Protein AF-A0A838V5D8-F1 (afdb_monomer)

Radius of gyration: 26.7 Å; Cα contacts (8 Å, |Δi|>4): 2097; chains: 1; bounding box: 78×56×70 Å

Solvent-accessible surface area (backbone atoms only — not comparable to full-atom values): 43397 Å² total; per-residue (Å²): 104,62,25,76,79,64,63,52,44,60,75,42,46,55,47,46,24,29,45,44,46,28,20,48,32,45,58,44,26,54,67,50,48,51,42,34,70,36,99,78,50,46,72,57,82,28,37,52,69,29,30,62,24,57,67,46,37,79,67,42,47,90,73,57,48,75,89,52,44,65,69,38,26,43,83,53,56,41,60,49,53,92,91,35,63,65,46,75,48,63,95,44,81,18,17,24,40,36,22,31,62,84,45,46,44,43,32,24,25,14,67,37,47,51,31,25,17,18,38,34,20,24,50,48,35,63,24,33,42,69,54,26,49,45,42,29,26,42,30,58,39,40,32,16,51,72,52,7,43,45,13,45,66,46,22,29,53,36,34,49,73,53,66,64,50,71,68,54,43,52,48,36,68,62,44,40,25,72,76,50,41,69,63,24,46,50,50,51,53,40,42,47,26,14,32,52,14,29,38,49,39,53,54,49,24,73,77,33,68,86,65,27,51,27,62,44,67,51,56,72,50,83,88,74,80,68,51,63,50,43,36,41,24,30,34,44,43,53,42,61,62,56,23,50,21,35,49,31,12,61,60,40,42,55,31,39,47,31,26,21,74,66,56,38,66,72,53,7,48,45,43,39,57,44,62,42,23,40,64,40,80,54,29,60,49,41,38,88,65,71,30,80,36,83,78,63,55,64,79,29,72,45,50,55,39,62,69,40,87,94,43,71,42,76,58,72,24,62,39,83,70,42,61,73,85,44,89,65,93,53,68,20,24,24,57,35,53,48,51,49,47,61,72,65,50,65,66,51,10,33,36,39,38,34,14,19,90,32,23,66,86,57,26,16,36,38,39,36,11,37,16,81,68,56,29,30,49,34,60,57,40,58,43,32,42,34,31,61,74,34,38,28,35,29,31,18,45,60,63,61,42,72,46,56,71,31,36,32,38,40,44,38,38,41,27,45,22,44,44,50,40,52,34,25,44,30,32,34,29,41,45,33,104,53,96,56,21,26,33,43,73,91,36,77,41,73,45,48,78,44,74,50,76,47,51,26,55,53,41,80,50,17,74,30,57,58,30,35,36,31,38,44,40,41,37,52,80,69,30,35,48,45,31,34,31,26,40,89,85,40,50,27,35,33,21,45,25,48,51,53,53,80,43,51,63,50,32,52,56,12,38,51,35,62,25,12,64,89,61,46,76,48,70,68,40,47,49,54,20,43,64,42,21,47,43,22,29,37,34,43,38,39,30,32,69,44,32,31,37,36,47,27,39,44,30,60,36,67,36,93,55,42,29,83,38,33,20,26,35,43,42,59,86,46,47,41,38,75,56,35,70,89,76,46,46,53,40,50,61,60,69,92,60,38,52,63,49,68,59,52,70,55,42,50,46,41,54,50,46,55,21,44,54,38,32,45,12,47,55,41,44,54,47,28,65,52,58,67,42,50,56,32,47,52,41,53,48,65,39,39,49,85,89,40,46,29,47,67,53,58,50,53,38,24,50,54,58,49,18,29,36,38,58,54,41,56,66,40,40,66,58,55,48,59,59,52,58,80,56,89,48,68,69,54,40,51,54,52,51,45,46,51,49,37,32,75,70,49,17,58,50,49,50,83,86,69,81,78,51,30,84,48,45,76,41,52,56,43,48,59,45,18,50,63,42,40,54,44,64,30,41,32,78,74,42,32,69,68,24,39,53,41,45,40,73,57,41,48,68,54,51,71,70,77,59,60,50,42,64,64,72,75,72,58,39,45,60,28,57,54,48,43,43,52,19,60,58,74,53,71,70,46,74,84,59,59,78,64,50,42,39,49,68,47,37,65,69,44,22,27,52,44,52,53,50,25,46,58,54,15,78,70,61,48,50,54,71,52,38,34,70,57,94,59,84,30,44,90,48,34,44,67,45,54,39,44,18,38,38,51,48,54,60,47,96,56,82,74,76,67,44,75,36,62,60,53,38,40,38,34,34,42,39,53,26,79,39,75,72,88,130

Nearest PDB structures (foldseek):
  5c9i-assembly1_D  TM=6.468E-01  e=3.600E-20  Acidovorax sp. MR-S7
  5c9i-assembly2_B  TM=6.219E-01  e=1.760E-20  Acidovorax sp. MR-S7
  5c9i-assembly1_C  TM=6.396E-01  e=1.359E-19  Acidovorax sp. MR-S7
  4hsr-assembly1_B  TM=7.516E-01  e=2.369E-17  Pseudomonas
  4hst-assembly1_B  TM=7.440E-01  e=1.656E-17  Pseudomonas

Sequence (871 aa):
MAAAPQPYGTNDAGGFRNVLPPGENGLDTFQQLLEFKSPLKAVPPHFADQQPLYENLVYGAPTLTEAQIPDYFKDATFGVPAGQVESAIEPRPGVTIERDSAYGVPHIYGTTRSDTMFGAGYAGAADRLFLMDVLRHTGRAELASFLGGSNAGTDAGQWGFSPYTEADLEKQLTQTPQIYGHSGQQAVEDLQSYVDGINAYITAANADKALKPAEYTLLGKPMEPWKPTDVIAIASLVGGIFGRGGGNELNSALTMQAFVDRMGTKAGRKAWLGFRSKNDPEAPTTVSRAFPYETRSAFAKRGLALPDPNTVKETTTATASTGPAASGEGIGSVGARLKASLEAAGHASNWELISAEHSADGHPIGVLGPQVGYYVPQILMEEDLHGPGIDARGAAFAGVNLYVLLGHGRDYAWSATTATSDNVDTFAEVLCQDSFHYQYKGRCLPMEKLEKTESWAPNTIDPTPAGSQTLVAYRTVHGIVFARGKVKGKKVAFVHARSTYFHEADSVIGFAQLNEPEFLKNASQFKQAVSHINFLFNWGYIDSKHIAYAMSGAMPQRAKGTSPDFPILGTGQYDWKGFNPQTQLADYLPFSRHPQAVDPPYLVSWNNKQAPEWAAADDQYSYGPLQRQQMIADKVRAATKGKKKATIVQLIQAMEEPATQDLRGYRLLPIILDAIGKPSSPKLRGAVALLKTWQRHGAHRRDLNRDGVDEETPAIELMDAWWPKLVNAEFRPALGAKAFEKLAGMLAIGNHTGGSPEAPDFFNGWWGYVSKDLRDIYGPKPEGAYSHKYCGGGSKEKCKKVLERSLAAALKVTPQQLYGGGNGKCAADPQPACYDQNRPQVTSGIELGAFPFQNRPTFQQVVTLTQRLGR

Secondary structure (DSSP, 8-state):
-PPPPPPTTTT--S-EEEE-SS-S----BHHHHHHHHSTT-PPPTTSSSSHHHHHHHHHHGGG--GGGGGGTSEE--SS--TT-EEEEE-SSTTEEEEEETTT--EEEEESSHHHHHHHHHHHHHHHHHHHHHHHHHHHHT-HHHHH-GGGHHHHHHHHHH----HHHHHHHHHHHHHHHTHHHHHHHHHHHHHHHHHHHHHHHHHH-GGGSBHHHHHHT---PPP-HHHHHHHHHHHHHHHS--B--HHHHHHHHHHHHHHH-HHHHHHHHHHHH-TT-TTS--S-SS---BS-S-TT--SSB-PPPTT--EEPPSEEEEES------SGGGHHHHHHHHHHHS----EEEEE-GGGBSSSS-EEEEE-----EES-SEEEEEEEETTEEEEEEEETT-TTS-SEEEESSEEEEEEE-----EEEEEEEB-SSSSEEEETTEEEEPEEEEEEEEE---SS--PPSEEEEEEEEE-SS-EEEEEEEETTEEEEEEEEETTTT-SSTTHHHHHHHH-TTT--SHHHHHHHHHT--S-EEEEEEESS-EEEEE----B-PPTT--SSS-EE-SSSSSPTT-BTTTTB--BPPGGGS-EEES-SEEEESS---STTBPPPTT----SS--THHHHHHHHHHHTSTT--B-HHHHHHHHHHHHTB-HIIIIIHHHHHHHH-S-SSHHHHHHHHHHHHHHHTT-B---SS-SSS-TTHHHHHHHHHHHHHHHHHHHHHHHHHHHHHHHHHHS----GGGS-TTS---SS-THHHHHHHHHHHHSSPPTT--SS--GGGG-HHHHHHHHHHHHHHHTT--HHHHHTTSSSTTSSS-SHHHHSEE--EE-SS-----EE---S-SSEEEE--------

Foldseek 3Di:
DEFDFDAWQVLALFFWWWAFPQAFAQFDFQVNLVV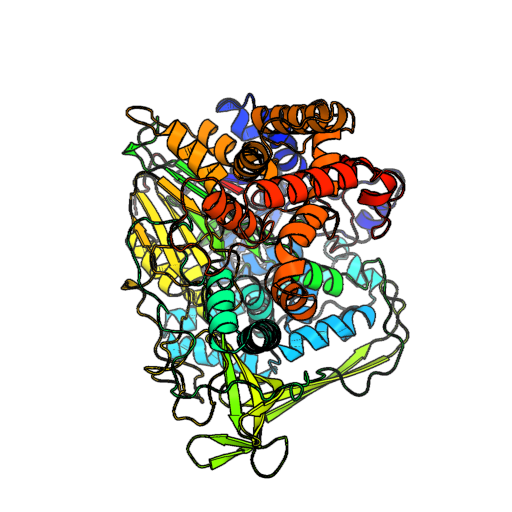CVDPNNDHDPRQGLRVQLDQCCLLQLVPDDPVCNCSNTPTFTAGEHVPQFPDWDPLDHQWIWTAGNRGGATHIGGAALLRLLLRLLLSLCQRQVLVLVLLLCLLQLFLCQQQHLLCNVSSLVNCLAFVDDPVLLVVLLVVQCVVPPPLSVVLSSSLQSSLNSNQSLLVVCVVDSVSDGHVCVQQVDRRDRDDSSSLLSSLCLLLVLQFAAFPCQLLLLVLLVLLCVQPNDPQSNQQSVLLLPFFAPLFDALDADFQADQLDDQVLPAQFFRFDPPFKDWDRFWDDKDFDNDDDDFLSCQSVLVSCCSNVFLWFFKKKKFALQFAPVSWIWIKGFTARAFARNDQKHWHATHYVQFGWTFIDGRSNVSFHPFGAGSFKGKHKHRQNAHQKAKAWFFADPDPQWGAAPNDTHGWDKRKDKHWGDATSGRNGHTMIIMGIWTADLQATFGMWGDGPNTTTTIGIRGLCRSPSSQLSSLRSQRRGCVQCADQVSNLVSLQSHAGWIWMWMGGGHKIKIFTYHFHFAWDPRHRQQHYGHNNNPTDGAQQDSVSSHHDGDPRVSTQMDMDDSMGMDGNTHHYRNRTRHNLDSFSFNFALSVQLVVQSCVQRPDSHHHYLSSNSSSQFLSQFADSCLQPQLVLLLVLLDQDPDPVLNVLSVLSVVCNVVRRGQWDNVPPLAGPSFVNVLLCLLQQVLLVCLQACVSSPDSSVVSSCVSFPQQRQLPDDLQHRDNSTHCSSVSRQLSCCQRDDHGRSGRPFRRQLRSHSVSNSVSSSVSSVSSVPADLCNRQLPDDRQCVVPSTSSSSQWNAHSYNGSRGDDTGGRTSHHSMMMIGDRNDDDDD

pLDDT: mean 93.34, std 8.61, range [46.94, 98.94]

Mean predicted aligned error: 4.98 Å

Structure (mmCIF, N/CA/C/O backbone):
data_AF-A0A838V5D8-F1
#
_entry.id   AF-A0A838V5D8-F1
#
loop_
_atom_site.group_PDB
_atom_site.id
_atom_site.type_symbol
_atom_site.label_atom_id
_atom_site.label_alt_id
_atom_site.label_comp_id
_atom_site.label_asym_id
_atom_site.label_entity_id
_atom_site.label_seq_id
_atom_site.pdbx_PDB_ins_code
_atom_site.Cartn_x
_atom_site.Cartn_y
_atom_site.Cartn_z
_atom_site.occupancy
_atom_site.B_iso_or_equiv
_atom_site.auth_seq_id
_atom_site.auth_comp_id
_atom_site.auth_asym_id
_atom_site.auth_atom_id
_atom_site.pdbx_PDB_model_num
ATOM 1 N N . MET A 1 1 ? -41.729 -10.480 -6.439 1.00 68.81 1 MET A N 1
ATOM 2 C CA . MET A 1 1 ? -41.859 -10.018 -5.040 1.00 68.81 1 MET A CA 1
ATOM 3 C C . MET A 1 1 ? -40.484 -9.546 -4.609 1.00 68.81 1 MET A C 1
ATOM 5 O O . MET A 1 1 ? -39.523 -10.158 -5.058 1.00 68.81 1 MET A O 1
ATOM 9 N N . ALA A 1 2 ? -40.381 -8.447 -3.866 1.00 72.94 2 ALA A N 1
ATOM 10 C CA . ALA A 1 2 ? -39.102 -7.952 -3.357 1.00 72.94 2 ALA A CA 1
ATOM 11 C C . ALA A 1 2 ? -38.494 -8.911 -2.324 1.00 72.94 2 ALA A C 1
ATOM 13 O O . ALA A 1 2 ? -39.211 -9.749 -1.765 1.00 72.94 2 ALA A O 1
ATOM 14 N N . ALA A 1 3 ? -37.185 -8.806 -2.090 1.00 85.56 3 ALA A N 1
ATOM 15 C CA . ALA A 1 3 ? -36.558 -9.510 -0.977 1.00 85.56 3 ALA A CA 1
ATOM 16 C C . ALA A 1 3 ? -37.038 -8.879 0.332 1.00 85.56 3 ALA A C 1
ATOM 18 O O . ALA A 1 3 ? -37.027 -7.660 0.469 1.00 85.56 3 ALA A O 1
ATOM 19 N N . ALA A 1 4 ? -37.474 -9.687 1.295 1.00 91.25 4 ALA A N 1
ATOM 20 C CA . ALA A 1 4 ? -37.821 -9.153 2.605 1.00 91.25 4 ALA A CA 1
ATOM 21 C C . ALA A 1 4 ? -36.527 -8.795 3.360 1.00 91.25 4 ALA A C 1
ATOM 23 O O . ALA A 1 4 ? -35.690 -9.692 3.520 1.00 91.25 4 ALA A O 1
ATOM 24 N N . PRO A 1 5 ? -36.359 -7.543 3.831 1.00 94.56 5 PRO A N 1
ATOM 25 C CA . PRO A 1 5 ? -35.278 -7.199 4.744 1.00 94.56 5 PRO A CA 1
ATOM 26 C C . PRO A 1 5 ? -35.295 -8.118 5.961 1.00 94.56 5 PRO A C 1
ATOM 28 O O . PRO A 1 5 ? -36.360 -8.442 6.503 1.00 94.56 5 PRO A O 1
ATOM 31 N N . GLN A 1 6 ? -34.119 -8.576 6.373 1.00 94.00 6 GLN A N 1
ATOM 32 C CA . GLN A 1 6 ? -33.997 -9.383 7.580 1.00 94.00 6 GLN A CA 1
ATOM 33 C C . GLN A 1 6 ? -34.018 -8.466 8.812 1.00 94.00 6 GLN A C 1
ATOM 35 O O . GLN A 1 6 ? -33.529 -7.338 8.741 1.00 94.00 6 GLN A O 1
ATOM 40 N N . PRO A 1 7 ? -34.562 -8.912 9.960 1.00 96.19 7 PRO A N 1
ATOM 41 C CA . PRO A 1 7 ? -34.435 -8.159 11.202 1.00 96.19 7 PRO A CA 1
ATOM 42 C C . PRO A 1 7 ? -32.967 -7.857 11.526 1.00 96.19 7 PRO A C 1
ATOM 44 O O . PRO A 1 7 ? -32.104 -8.713 11.327 1.00 96.19 7 PRO A O 1
ATOM 47 N N . TYR A 1 8 ? -32.697 -6.676 12.078 1.00 97.44 8 TYR A N 1
ATOM 48 C CA . TYR A 1 8 ? -31.366 -6.296 12.552 1.00 97.44 8 TYR A CA 1
ATOM 49 C C . TYR A 1 8 ? -30.722 -7.379 13.435 1.00 97.44 8 TYR A C 1
ATOM 51 O O . TYR A 1 8 ? -31.364 -7.914 14.346 1.00 97.44 8 TYR A O 1
ATOM 59 N N . GLY A 1 9 ? -29.459 -7.698 13.153 1.00 96.56 9 GLY A N 1
ATOM 60 C CA . GLY A 1 9 ? -28.686 -8.741 13.827 1.00 96.56 9 GLY A CA 1
ATOM 61 C C . GLY A 1 9 ? -29.034 -10.173 13.413 1.00 96.56 9 GLY A C 1
ATOM 62 O O . GLY A 1 9 ? -28.557 -11.124 14.037 1.00 96.56 9 GLY A O 1
ATOM 63 N N . THR A 1 10 ? -29.861 -10.375 12.381 1.00 96.06 10 THR A N 1
ATOM 64 C CA . THR A 1 10 ? -30.085 -11.723 11.836 1.00 96.06 10 THR A CA 1
ATOM 65 C C . THR A 1 10 ? -28.770 -12.275 11.297 1.00 96.06 10 THR A C 1
ATOM 67 O O . THR A 1 10 ? -28.077 -11.604 10.544 1.00 96.06 10 THR A O 1
ATOM 70 N N . ASN A 1 11 ? -28.437 -13.509 11.686 1.00 94.50 11 ASN A N 1
ATOM 71 C CA . ASN A 1 11 ? -27.187 -14.181 11.326 1.00 94.50 11 ASN A CA 1
ATOM 72 C C . ASN A 1 11 ? -25.899 -13.448 11.753 1.00 94.50 11 ASN A C 1
ATOM 74 O O . ASN A 1 11 ? -24.844 -13.746 11.206 1.00 94.50 11 ASN A O 1
ATOM 78 N N . ASP A 1 12 ? -25.950 -12.569 12.756 1.00 96.50 12 ASP A N 1
ATOM 79 C CA . ASP A 1 12 ? -24.786 -11.816 13.237 1.00 96.50 12 ASP A CA 1
ATOM 80 C C . ASP A 1 12 ? -24.418 -12.210 14.681 1.00 96.50 12 ASP A C 1
ATOM 82 O O . ASP A 1 12 ? -25.270 -12.295 15.571 1.00 96.50 12 ASP A O 1
ATOM 86 N N . ALA A 1 13 ? -23.141 -12.507 14.927 1.00 96.62 13 ALA A N 1
ATOM 87 C CA . ALA A 1 13 ? -22.628 -12.873 16.247 1.00 96.62 13 ALA A CA 1
ATOM 88 C C . ALA A 1 13 ? -22.452 -11.670 17.195 1.00 96.62 13 ALA A C 1
ATOM 90 O O . ALA A 1 13 ? -22.249 -11.870 18.397 1.00 96.62 13 ALA A O 1
ATOM 91 N N . GLY A 1 14 ? -22.541 -10.444 16.687 1.00 95.69 14 GLY A N 1
ATOM 92 C CA . GLY A 1 14 ? -22.271 -9.195 17.382 1.00 95.69 14 GLY A CA 1
ATOM 93 C C . GLY A 1 14 ? -20.788 -8.998 17.706 1.00 95.69 14 GLY A C 1
ATOM 94 O O . GLY A 1 14 ? -19.965 -9.904 17.599 1.00 95.69 14 GLY A O 1
ATOM 95 N N . GLY A 1 15 ? -20.438 -7.796 18.166 1.00 96.38 15 GLY A N 1
ATOM 96 C CA . GLY A 1 15 ? -19.055 -7.466 18.537 1.00 96.38 15 GLY A CA 1
ATOM 97 C C . GLY A 1 15 ? -18.197 -6.974 17.371 1.00 96.38 15 GLY A C 1
ATOM 98 O O . GLY A 1 15 ? -16.970 -7.009 17.472 1.00 96.38 15 GLY A O 1
ATOM 99 N N . PHE A 1 16 ? -18.831 -6.501 16.295 1.00 98.25 16 PHE A N 1
ATOM 100 C CA . PHE A 1 16 ? -18.187 -5.823 15.175 1.00 98.25 16 PHE A CA 1
ATOM 101 C C . PHE A 1 16 ? -18.470 -4.323 15.232 1.00 98.25 16 PHE A C 1
ATOM 103 O O . PHE A 1 16 ? -19.616 -3.887 15.351 1.00 98.25 16 PHE A O 1
ATOM 110 N N . ARG A 1 17 ? -17.415 -3.517 15.139 1.00 98.62 17 ARG A N 1
ATOM 111 C CA . ARG A 1 17 ? -17.513 -2.068 14.950 1.00 98.62 17 ARG A CA 1
ATOM 112 C C . ARG A 1 17 ? -16.518 -1.623 13.902 1.00 98.62 17 ARG A C 1
ATOM 114 O O . ARG A 1 17 ? -15.451 -2.227 13.790 1.00 98.62 17 ARG A O 1
ATOM 121 N N . ASN A 1 18 ? -16.828 -0.562 13.169 1.00 98.25 18 ASN A N 1
ATOM 122 C CA . ASN A 1 18 ? -15.918 -0.040 12.160 1.00 98.25 18 ASN A CA 1
ATOM 123 C C . ASN A 1 18 ? -15.972 1.489 12.022 1.00 98.25 18 ASN A C 1
ATOM 125 O O . ASN A 1 18 ? -16.745 2.164 12.698 1.00 98.25 18 ASN A O 1
ATOM 129 N N . VAL A 1 19 ? -15.094 2.031 11.182 1.00 97.94 19 VAL A N 1
ATOM 130 C CA . VAL A 1 19 ? -15.120 3.423 10.720 1.00 97.94 19 VAL A CA 1
ATOM 131 C C . VAL A 1 19 ? -14.456 3.517 9.340 1.00 97.94 19 VAL A C 1
ATOM 133 O O . VAL A 1 19 ? -13.415 2.889 9.111 1.00 97.94 19 VAL A O 1
ATOM 136 N N . LEU A 1 20 ? -15.054 4.293 8.434 1.00 96.69 20 LEU A N 1
ATOM 137 C CA . LEU A 1 20 ? -14.587 4.578 7.075 1.00 96.69 20 LEU A CA 1
ATOM 138 C C . LEU A 1 20 ? -14.710 6.092 6.774 1.00 96.69 20 LEU A C 1
ATOM 140 O O . LEU A 1 20 ? -15.716 6.535 6.221 1.00 96.69 20 LEU A O 1
ATOM 144 N N . PRO A 1 21 ? -13.720 6.932 7.131 1.00 95.12 21 PRO A N 1
ATOM 145 C CA . PRO A 1 21 ? -13.735 8.346 6.756 1.00 95.12 21 PRO A CA 1
ATOM 146 C C . PRO A 1 21 ? -13.619 8.566 5.228 1.00 95.12 21 PRO A C 1
ATOM 148 O O . PRO A 1 21 ? -12.888 7.826 4.553 1.00 95.12 21 PRO A O 1
ATOM 151 N N . PRO A 1 22 ? -14.227 9.644 4.686 1.00 94.81 22 PRO A N 1
ATOM 152 C CA . PRO A 1 22 ? -14.971 10.666 5.425 1.00 94.81 22 PRO A CA 1
ATOM 153 C C . PRO A 1 22 ? -16.444 10.295 5.678 1.00 94.81 22 PRO A C 1
ATOM 155 O O . PRO A 1 22 ? -17.005 10.742 6.674 1.00 94.81 22 PRO A O 1
ATOM 158 N N . GLY A 1 23 ? -17.054 9.470 4.831 1.00 93.75 23 GLY A N 1
ATOM 159 C CA . GLY A 1 23 ? -18.453 9.048 4.905 1.00 93.75 23 GLY A CA 1
ATOM 160 C C . GLY A 1 23 ? -18.778 8.046 3.796 1.00 93.75 23 GLY A C 1
ATOM 161 O O . GLY A 1 23 ? -17.938 7.801 2.921 1.00 93.75 23 GLY A O 1
ATOM 162 N N . GLU A 1 24 ? -19.977 7.461 3.843 1.00 95.31 24 GLU A N 1
ATOM 163 C CA . GLU A 1 24 ? -20.373 6.428 2.881 1.00 95.31 24 GLU A CA 1
ATOM 164 C C . GLU A 1 24 ? -20.948 6.996 1.587 1.00 95.31 24 GLU A C 1
ATOM 166 O O . GLU A 1 24 ? -20.680 6.468 0.519 1.00 95.31 24 GLU A O 1
ATOM 171 N N . ASN A 1 25 ? -21.703 8.088 1.622 1.00 93.62 25 ASN A N 1
ATOM 172 C CA . ASN A 1 25 ? -22.250 8.637 0.389 1.00 93.62 25 ASN A CA 1
ATOM 173 C C . ASN A 1 25 ? -21.167 9.409 -0.381 1.00 93.62 25 ASN A C 1
ATOM 175 O O . ASN A 1 25 ? -20.603 10.373 0.129 1.00 93.62 25 ASN A O 1
ATOM 179 N N . GLY A 1 26 ? -20.894 9.022 -1.626 1.00 92.00 26 GLY A N 1
ATOM 180 C CA . GLY A 1 26 ? -19.996 9.759 -2.520 1.00 92.00 26 GLY A CA 1
ATOM 181 C C . GLY A 1 26 ? -20.703 10.542 -3.626 1.00 92.00 26 GLY A C 1
ATOM 182 O O . GLY A 1 26 ? -20.016 11.142 -4.451 1.00 92.00 26 GLY A O 1
ATOM 183 N N . LEU A 1 27 ? -22.040 10.548 -3.659 1.00 92.75 27 LEU A N 1
ATOM 184 C CA . LEU A 1 27 ? -22.831 11.273 -4.648 1.00 92.75 27 LEU A CA 1
ATOM 185 C C . LEU A 1 27 ? -22.992 12.745 -4.258 1.00 92.75 27 LEU A C 1
ATOM 187 O O . LEU A 1 27 ? -23.614 13.078 -3.246 1.00 92.75 27 LEU A O 1
ATOM 191 N N . ASP A 1 28 ? -22.535 13.633 -5.136 1.00 90.56 28 ASP A N 1
ATOM 192 C CA . ASP A 1 28 ? -22.869 15.051 -5.145 1.00 90.56 28 ASP A CA 1
ATOM 193 C C . ASP A 1 28 ? -23.625 15.416 -6.428 1.00 90.56 28 ASP A C 1
ATOM 195 O O . ASP A 1 28 ? -23.093 15.433 -7.535 1.00 90.56 28 ASP A O 1
ATOM 199 N N . THR A 1 29 ? -24.912 15.729 -6.303 1.00 92.88 29 THR A N 1
ATOM 200 C CA . THR A 1 29 ? -25.703 16.233 -7.434 1.00 92.88 29 THR A CA 1
ATOM 201 C C . THR A 1 29 ? -25.303 17.663 -7.788 1.00 92.88 29 THR A C 1
ATOM 203 O O . THR A 1 29 ? -24.739 18.402 -6.980 1.00 92.88 29 THR A O 1
ATOM 206 N N . PHE A 1 30 ? -25.660 18.125 -8.991 1.00 90.56 30 PHE A N 1
ATOM 207 C CA . PHE A 1 30 ? -25.363 19.505 -9.397 1.00 90.56 30 PHE A CA 1
ATOM 208 C C . PHE A 1 30 ? -25.935 20.550 -8.423 1.00 90.56 30 PHE A C 1
ATOM 210 O O . PHE A 1 30 ? -25.291 21.566 -8.168 1.00 90.56 30 PHE A O 1
ATOM 217 N N . GLN A 1 31 ? -27.121 20.301 -7.855 1.00 90.69 31 GLN A N 1
ATOM 218 C CA . GLN A 1 31 ? -27.711 21.186 -6.851 1.00 90.69 31 GLN A CA 1
ATOM 219 C C . GLN A 1 31 ? -26.880 21.202 -5.563 1.00 90.69 31 GLN A C 1
ATOM 221 O O . GLN A 1 31 ? -26.521 22.278 -5.090 1.00 90.69 31 GLN A O 1
ATOM 226 N N . GLN A 1 32 ? -26.522 20.034 -5.033 1.00 92.56 32 GLN A N 1
ATOM 227 C CA . GLN A 1 32 ? -25.703 19.936 -3.822 1.00 92.56 32 GLN A CA 1
ATOM 228 C C . GLN A 1 32 ? -24.314 20.550 -4.020 1.00 92.56 32 GLN A C 1
ATOM 230 O O . GLN A 1 32 ? -23.806 21.229 -3.134 1.00 92.56 32 GLN A O 1
ATOM 235 N N . LEU A 1 33 ? -23.723 20.415 -5.209 1.00 90.62 33 LEU A N 1
ATOM 236 C CA . LEU A 1 33 ? -22.468 21.087 -5.536 1.00 90.62 33 LEU A CA 1
ATOM 237 C C . LEU A 1 33 ? -22.607 22.621 -5.515 1.00 90.62 33 LEU A C 1
ATOM 239 O O . LEU A 1 33 ? -21.678 23.322 -5.107 1.00 90.62 33 LEU A O 1
ATOM 243 N N . LEU A 1 34 ? -23.747 23.175 -5.944 1.00 90.38 34 LEU A N 1
ATOM 244 C CA . LEU A 1 34 ? -24.021 24.614 -5.825 1.00 90.38 34 LEU A CA 1
ATOM 245 C C . LEU A 1 34 ? -24.196 25.040 -4.363 1.00 90.38 34 LEU A C 1
ATOM 247 O O . LEU A 1 34 ? -23.689 26.092 -3.972 1.00 90.38 34 LEU A O 1
ATOM 251 N N . GLU A 1 35 ? -24.868 24.224 -3.554 1.00 92.81 35 GLU A N 1
ATOM 252 C CA . GLU A 1 35 ? -25.029 24.450 -2.113 1.00 92.81 35 GLU A CA 1
ATOM 253 C C . GLU A 1 35 ? -23.675 24.405 -1.389 1.00 92.81 35 GLU A C 1
ATOM 255 O O . GLU A 1 35 ? -23.371 25.302 -0.596 1.00 92.81 35 GLU A O 1
ATOM 260 N N . PHE A 1 36 ? -22.804 23.461 -1.750 1.00 92.00 36 PHE A N 1
ATOM 261 C CA . PHE A 1 36 ? -21.429 23.388 -1.264 1.00 92.00 36 PHE A CA 1
ATOM 262 C C . PHE A 1 36 ? -20.581 24.585 -1.717 1.00 92.00 36 PHE A C 1
ATOM 264 O O . PHE A 1 36 ? -19.732 25.069 -0.975 1.00 92.00 36 PHE A O 1
ATOM 271 N N . LYS A 1 37 ? -20.798 25.119 -2.923 1.00 88.62 37 LYS A N 1
ATOM 272 C CA . LYS A 1 37 ? -20.106 26.333 -3.401 1.00 88.62 37 LYS A CA 1
ATOM 273 C C . LYS A 1 37 ? -20.662 27.628 -2.805 1.00 88.62 37 LYS A C 1
ATOM 275 O O . LYS A 1 37 ? -20.032 28.676 -2.950 1.00 88.62 37 LYS A O 1
ATOM 280 N N . SER A 1 38 ? -21.812 27.577 -2.137 1.00 91.50 38 SER A N 1
ATOM 281 C CA . SER A 1 38 ? -22.377 28.727 -1.437 1.00 91.50 38 SER A CA 1
ATOM 282 C C . SER A 1 38 ? -21.550 29.090 -0.190 1.00 91.50 38 SER A C 1
ATOM 284 O O . SER A 1 38 ? -20.767 28.272 0.298 1.00 91.50 38 SER A O 1
ATOM 286 N N . PRO A 1 39 ? -21.746 30.286 0.396 1.00 90.56 39 PRO A N 1
ATOM 287 C CA . PRO A 1 39 ? -21.116 30.648 1.666 1.00 90.56 39 PRO A CA 1
ATOM 288 C C . PRO A 1 39 ? -21.421 29.687 2.827 1.00 90.56 39 PRO A C 1
ATOM 290 O O . PRO A 1 39 ? -20.681 29.689 3.805 1.00 90.56 39 PRO A O 1
ATOM 293 N N . LEU A 1 40 ? -22.489 28.882 2.734 1.00 87.94 40 LEU A N 1
ATOM 294 C CA . LEU A 1 40 ? -22.857 27.904 3.762 1.00 87.94 40 LEU A CA 1
ATOM 295 C C . LEU A 1 40 ? -21.990 26.639 3.728 1.00 87.94 40 LEU A C 1
ATOM 297 O O . LEU A 1 40 ? -21.966 25.927 4.726 1.00 87.94 40 LEU A O 1
ATOM 301 N N . LYS A 1 41 ? -21.302 26.351 2.608 1.00 89.44 41 LYS A N 1
ATOM 302 C CA . LYS A 1 41 ? -20.476 25.143 2.424 1.00 89.44 41 LYS A CA 1
ATOM 303 C C . LYS A 1 41 ? -21.196 23.847 2.834 1.00 89.44 41 LYS A C 1
ATOM 305 O O . LYS A 1 41 ? -20.595 22.963 3.437 1.00 89.44 41 LYS A O 1
ATOM 310 N N . ALA A 1 42 ? -22.493 23.746 2.528 1.00 92.50 42 ALA A N 1
ATOM 311 C CA . ALA A 1 42 ? -23.297 22.591 2.912 1.00 92.50 42 ALA A CA 1
ATOM 312 C C . ALA A 1 42 ? -22.781 21.329 2.207 1.00 92.50 42 ALA A C 1
ATOM 314 O O . ALA A 1 42 ? -22.674 21.294 0.983 1.00 92.50 42 ALA A O 1
ATOM 315 N N . VAL A 1 43 ? -22.437 20.316 2.996 1.00 92.62 43 VAL A N 1
ATOM 316 C CA . VAL A 1 43 ? -21.973 19.010 2.520 1.00 92.62 43 VAL A CA 1
ATOM 317 C C . VAL A 1 43 ? -23.192 18.080 2.398 1.00 92.62 43 VAL A C 1
ATOM 319 O O . VAL A 1 43 ? -24.064 18.144 3.270 1.00 92.62 43 VAL A O 1
ATOM 322 N N . PRO A 1 44 ? -23.297 17.237 1.349 1.00 93.31 44 PRO A N 1
ATOM 323 C CA . PRO A 1 44 ? -24.381 16.272 1.214 1.00 93.31 44 PRO A CA 1
ATOM 324 C C . PRO A 1 44 ? -24.510 15.366 2.445 1.00 93.31 44 PRO A C 1
ATOM 326 O O . PRO A 1 44 ? -23.500 15.063 3.092 1.00 93.31 44 PRO A O 1
ATOM 329 N N . PRO A 1 45 ? -25.727 14.885 2.756 1.00 94.12 45 PRO A N 1
ATOM 330 C CA . PRO A 1 45 ? -25.920 13.860 3.774 1.00 94.12 45 PRO A CA 1
ATOM 331 C C . PRO A 1 45 ? -24.988 12.665 3.552 1.00 94.12 45 PRO A C 1
ATOM 333 O O . PRO A 1 45 ? -24.740 12.268 2.410 1.00 94.12 45 PRO A O 1
ATOM 336 N N . HIS A 1 46 ? -24.466 12.124 4.652 1.00 96.19 46 HIS A N 1
ATOM 337 C CA . HIS A 1 46 ? -23.605 10.938 4.690 1.00 96.19 46 HIS A CA 1
ATOM 338 C C . HIS A 1 46 ? -22.261 11.028 3.957 1.00 96.19 46 HIS A C 1
ATOM 340 O O . HIS A 1 46 ? -21.543 10.039 3.844 1.00 96.19 46 HIS A O 1
ATOM 346 N N . PHE A 1 47 ? -21.874 12.217 3.490 1.00 94.94 47 PHE A N 1
ATOM 347 C CA . PHE A 1 47 ? -20.629 12.413 2.741 1.00 94.94 47 PHE A CA 1
ATOM 348 C C . PHE A 1 47 ? -19.393 12.570 3.642 1.00 94.94 47 PHE A C 1
ATOM 350 O O . PHE A 1 47 ? -18.264 12.319 3.220 1.00 94.94 47 PHE A O 1
ATOM 357 N N . ALA A 1 48 ? -19.589 13.015 4.889 1.00 95.50 48 ALA A N 1
ATOM 358 C CA . ALA A 1 48 ? -18.502 13.331 5.820 1.00 95.50 48 ALA A CA 1
ATOM 359 C C . ALA A 1 48 ? -18.810 13.014 7.299 1.00 95.50 48 ALA A C 1
ATOM 361 O O . ALA A 1 48 ? -18.135 13.525 8.191 1.00 95.50 48 ALA A O 1
ATOM 362 N N . ASP A 1 49 ? -19.840 12.223 7.596 1.00 95.94 49 ASP A N 1
ATOM 363 C CA . ASP A 1 49 ? -20.314 11.968 8.967 1.00 95.94 49 ASP A CA 1
ATOM 364 C C . ASP A 1 49 ? -19.514 10.904 9.739 1.00 95.94 49 ASP A C 1
ATOM 366 O O . ASP A 1 49 ? -19.618 10.823 10.965 1.00 95.94 49 ASP A O 1
ATOM 370 N N . GLN A 1 50 ? -18.648 10.149 9.061 1.00 97.25 50 GLN A N 1
ATOM 371 C CA . GLN A 1 50 ? -17.686 9.239 9.690 1.00 97.25 50 GLN A CA 1
ATOM 372 C C . GLN A 1 50 ? -16.336 9.910 9.985 1.00 97.25 50 GLN A C 1
ATOM 374 O O . GLN A 1 50 ? -15.573 9.432 10.828 1.00 97.25 50 GLN A O 1
ATOM 379 N N . GLN A 1 51 ? -16.039 11.044 9.341 1.00 95.88 51 GLN A N 1
ATOM 380 C CA . GLN A 1 51 ? -14.817 11.821 9.555 1.00 95.88 51 GLN A CA 1
ATOM 381 C C . GLN A 1 51 ? -14.621 12.197 11.039 1.00 95.88 51 GLN A C 1
ATOM 383 O O . GLN A 1 51 ? -13.528 11.942 11.552 1.00 95.88 51 GLN A O 1
ATOM 388 N N . PRO A 1 52 ? -15.636 12.699 11.781 1.00 96.25 52 PRO A N 1
ATOM 389 C CA . PRO A 1 52 ? -15.479 13.016 13.199 1.00 96.25 52 PRO A CA 1
ATOM 390 C C . PRO A 1 52 ? -15.169 11.796 14.070 1.00 96.25 52 PRO A C 1
ATOM 392 O O . PRO A 1 52 ? -14.385 11.922 15.010 1.00 96.25 52 PRO A O 1
ATOM 395 N N . LEU A 1 53 ? -15.745 10.624 13.772 1.00 97.38 53 LEU A N 1
ATOM 396 C CA . LEU A 1 53 ? -15.445 9.381 14.498 1.00 97.38 53 LEU A CA 1
ATOM 397 C C . LEU A 1 53 ? -13.959 9.031 14.357 1.00 97.38 53 LEU A C 1
ATOM 399 O O . LEU A 1 53 ? -13.281 8.684 15.325 1.00 97.38 53 LEU A O 1
ATOM 403 N N . TYR A 1 54 ? -13.444 9.181 13.136 1.00 95.94 54 TYR A N 1
ATOM 404 C CA . TYR A 1 54 ? -12.068 8.861 12.804 1.00 95.94 54 TYR A CA 1
ATOM 405 C C . TYR A 1 54 ? -11.066 9.860 13.384 1.00 95.94 54 TYR A C 1
ATOM 407 O O . TYR A 1 54 ? -10.113 9.461 14.054 1.00 95.94 54 TYR A O 1
ATOM 415 N N . GLU A 1 55 ? -11.254 11.154 13.124 1.00 94.75 55 GLU A N 1
ATOM 416 C CA . GLU A 1 55 ? -10.259 12.172 13.462 1.00 94.75 55 GLU A CA 1
ATOM 417 C C . GLU A 1 55 ? -10.209 12.465 14.962 1.00 94.75 55 GLU A C 1
ATOM 419 O O . GLU A 1 55 ? -9.156 12.859 15.462 1.00 94.75 55 GLU A O 1
ATOM 424 N N . ASN A 1 56 ? -11.306 12.238 15.698 1.00 96.31 56 ASN A N 1
ATOM 425 C CA . ASN A 1 56 ? -11.347 12.550 17.123 1.00 96.31 56 ASN A CA 1
ATOM 426 C C . ASN A 1 56 ? -10.695 11.485 18.018 1.00 96.31 56 ASN A C 1
ATOM 428 O O . ASN A 1 56 ? -10.412 11.786 19.184 1.00 96.31 56 ASN A O 1
ATOM 432 N N . LEU A 1 57 ? -10.417 10.272 17.513 1.00 96.38 57 LEU A N 1
ATOM 433 C CA . LEU A 1 57 ? -9.841 9.210 18.345 1.00 96.38 57 LEU A CA 1
ATOM 434 C C . LEU A 1 57 ? -8.469 9.599 18.908 1.00 96.38 57 LEU A C 1
ATOM 436 O O . LEU A 1 57 ? -8.198 9.293 20.065 1.00 96.38 57 LEU A O 1
ATOM 440 N N . VAL A 1 58 ? -7.648 10.346 18.164 1.00 94.75 58 VAL A N 1
ATOM 441 C CA . VAL A 1 58 ? -6.330 10.812 18.636 1.00 94.75 58 VAL A CA 1
ATOM 442 C C . VAL A 1 58 ? -6.407 11.593 19.956 1.00 94.75 58 VAL A C 1
ATOM 444 O O . VAL A 1 58 ? -5.509 11.495 20.794 1.00 94.75 58 VAL A O 1
ATOM 447 N N . TYR A 1 59 ? -7.507 12.319 20.180 1.00 95.94 59 TYR A N 1
ATOM 448 C CA . TYR A 1 59 ? -7.751 13.090 21.402 1.00 95.94 59 TYR A CA 1
ATOM 449 C C . TYR A 1 59 ? -8.327 12.230 22.529 1.00 95.94 59 TYR A C 1
ATOM 451 O O . TYR A 1 59 ? -8.018 12.456 23.697 1.00 95.94 59 TYR A O 1
ATOM 459 N N . GLY A 1 60 ? -9.170 11.252 22.187 1.00 95.94 60 GLY A N 1
ATOM 460 C CA . GLY A 1 60 ? -9.824 10.369 23.154 1.00 95.94 60 GLY A CA 1
ATOM 461 C C . GLY A 1 60 ? -8.952 9.214 23.636 1.00 95.94 60 GLY A C 1
ATOM 462 O O . GLY A 1 60 ? -9.041 8.809 24.795 1.00 95.94 60 GLY A O 1
ATOM 463 N N . ALA A 1 61 ? -8.073 8.700 22.773 1.00 94.81 61 ALA A N 1
ATOM 464 C CA . ALA A 1 61 ? -7.280 7.498 23.005 1.00 94.81 61 ALA A CA 1
ATOM 465 C C . ALA A 1 61 ? -6.456 7.504 24.300 1.00 94.81 61 ALA A C 1
ATOM 467 O O . ALA A 1 61 ? -6.462 6.474 24.982 1.00 94.81 61 ALA A O 1
ATOM 468 N N . PRO A 1 62 ? -5.798 8.608 24.717 1.00 93.75 62 PRO A N 1
ATOM 469 C CA . PRO A 1 62 ? -5.046 8.637 25.974 1.00 93.75 62 PRO A CA 1
ATOM 470 C C . PRO A 1 62 ? -5.882 8.301 27.218 1.00 93.75 62 PRO A C 1
ATOM 472 O O . PRO A 1 62 ? -5.344 7.783 28.195 1.00 93.75 62 PRO A O 1
ATOM 475 N N . THR A 1 63 ? -7.188 8.574 27.182 1.00 95.81 63 THR A N 1
ATOM 476 C CA . THR A 1 63 ? -8.126 8.358 28.294 1.00 95.81 63 THR A CA 1
ATOM 477 C C . THR A 1 63 ? -9.282 7.428 27.926 1.00 95.81 63 THR A C 1
ATOM 479 O O . THR A 1 63 ? -10.286 7.405 28.633 1.00 95.81 63 THR A O 1
ATOM 482 N N . LEU A 1 64 ? -9.154 6.681 26.825 1.00 97.88 64 LEU A N 1
ATOM 483 C CA . LEU A 1 64 ? -10.223 5.850 26.282 1.00 97.88 64 LEU A CA 1
ATOM 484 C C . LEU A 1 64 ? -10.689 4.808 27.300 1.00 97.88 64 LEU A C 1
ATOM 486 O O . LEU A 1 64 ? -9.890 4.110 27.928 1.00 97.88 64 LEU A O 1
ATOM 490 N N . THR A 1 65 ? -12.002 4.674 27.411 1.00 97.81 65 THR A N 1
ATOM 491 C CA . THR A 1 65 ? -12.678 3.599 28.134 1.00 97.81 65 THR A CA 1
ATOM 492 C C . THR A 1 65 ? -13.498 2.762 27.160 1.00 97.81 65 THR A C 1
ATOM 494 O O . THR A 1 65 ? -13.805 3.195 26.052 1.00 97.81 65 THR A O 1
ATOM 497 N N . GLU A 1 66 ? -13.880 1.554 27.567 1.00 96.31 66 GLU A N 1
ATOM 498 C CA . GLU A 1 66 ? -14.658 0.658 26.705 1.00 96.31 66 GLU A CA 1
ATOM 499 C C . GLU A 1 66 ? -16.019 1.257 26.314 1.00 96.31 66 GLU A C 1
ATOM 501 O O . GLU A 1 66 ? -16.441 1.147 25.167 1.00 96.31 66 GLU A O 1
ATOM 506 N N . ALA A 1 67 ? -16.656 1.991 27.233 1.00 97.81 67 ALA A N 1
ATOM 507 C CA . ALA A 1 67 ? -17.928 2.671 26.993 1.00 97.81 67 ALA A CA 1
ATOM 508 C C . ALA A 1 67 ? -17.844 3.806 25.956 1.00 97.81 67 ALA A C 1
ATOM 510 O O . ALA A 1 67 ? -18.874 4.198 25.422 1.00 97.81 67 ALA A O 1
ATOM 511 N N . GLN A 1 68 ? -16.641 4.319 25.676 1.00 98.31 68 GLN A N 1
ATOM 512 C CA . GLN A 1 68 ? -16.392 5.385 24.697 1.00 98.31 68 GLN A CA 1
ATOM 513 C C . GLN A 1 68 ? -16.017 4.847 23.312 1.00 98.31 68 GLN A C 1
ATOM 515 O O . GLN A 1 68 ? -15.920 5.618 22.366 1.00 98.31 68 GLN A O 1
ATOM 520 N N . ILE A 1 69 ? -15.803 3.536 23.148 1.00 98.31 69 ILE A N 1
ATOM 521 C CA . ILE A 1 69 ? -15.526 2.942 21.828 1.00 98.31 69 ILE A CA 1
ATOM 522 C C . ILE A 1 69 ? -16.603 3.314 20.784 1.00 98.31 69 ILE A C 1
ATOM 524 O O . ILE A 1 69 ? -16.218 3.649 19.663 1.00 98.31 69 ILE A O 1
ATOM 528 N N . PRO A 1 70 ? -17.915 3.323 21.108 1.00 97.94 70 PRO A N 1
ATOM 529 C CA . PRO A 1 70 ? -18.954 3.741 20.166 1.00 97.94 70 PRO A CA 1
ATOM 530 C C . PRO A 1 70 ? -18.833 5.186 19.662 1.00 97.94 70 PRO A C 1
ATOM 532 O O . PRO A 1 70 ? -19.366 5.478 18.598 1.00 97.94 70 PRO A O 1
ATOM 535 N N . ASP A 1 71 ? -18.117 6.064 20.373 1.00 97.88 71 ASP A N 1
ATOM 536 C CA . ASP A 1 71 ? -17.907 7.461 19.962 1.00 97.88 71 ASP A CA 1
ATOM 537 C C . ASP A 1 71 ? -16.913 7.583 18.788 1.00 97.88 71 ASP A C 1
ATOM 539 O O . ASP A 1 71 ? -16.808 8.640 18.167 1.00 97.88 71 ASP A O 1
ATOM 543 N N . TYR A 1 72 ? -16.175 6.507 18.485 1.00 98.25 72 TYR A N 1
ATOM 544 C CA . TYR A 1 72 ? -15.118 6.470 17.464 1.00 98.25 72 TYR A CA 1
ATOM 545 C C . TYR A 1 72 ? -15.285 5.337 16.446 1.00 98.25 72 TYR A C 1
ATOM 547 O O . TYR A 1 72 ? -14.680 5.374 15.376 1.00 98.25 72 TYR A O 1
ATOM 555 N N . PHE A 1 73 ? -16.091 4.326 16.775 1.00 98.38 73 PHE A N 1
ATOM 556 C CA . PHE A 1 73 ? -16.366 3.174 15.924 1.00 98.38 73 PHE A CA 1
ATOM 557 C C . PHE A 1 73 ? -17.859 2.869 15.929 1.00 98.38 73 PHE A C 1
ATOM 559 O O . PHE A 1 73 ? -18.420 2.431 16.947 1.00 98.38 73 PHE A O 1
ATOM 566 N N . LYS A 1 74 ? -18.496 3.064 14.775 1.00 97.69 74 LYS A N 1
ATOM 567 C CA . LYS A 1 74 ? -19.920 2.797 14.608 1.00 97.69 74 LYS A CA 1
ATOM 568 C C . LYS A 1 74 ? -20.209 1.303 14.673 1.00 97.69 74 LYS A C 1
ATOM 570 O O . LYS A 1 74 ? -19.334 0.465 14.454 1.00 97.69 74 LYS A O 1
ATOM 575 N N . ASP A 1 75 ? -21.444 0.986 15.033 1.00 97.12 75 ASP A N 1
ATOM 576 C CA . ASP A 1 75 ? -21.927 -0.387 15.025 1.00 97.12 75 ASP A CA 1
ATOM 577 C C . ASP A 1 75 ? -21.916 -0.957 13.599 1.00 97.12 75 ASP A C 1
ATOM 579 O O . ASP A 1 75 ? -22.364 -0.301 12.655 1.00 97.12 75 ASP A O 1
ATOM 583 N N . ALA A 1 76 ? -21.381 -2.169 13.458 1.00 97.62 76 ALA A N 1
ATOM 584 C CA . ALA A 1 76 ? -21.281 -2.875 12.187 1.00 97.62 76 ALA A CA 1
ATOM 585 C C . ALA A 1 76 ? -22.152 -4.146 12.163 1.00 97.62 76 ALA A C 1
ATOM 587 O O . ALA A 1 76 ? -21.916 -5.037 11.367 1.00 97.62 76 ALA A O 1
ATOM 588 N N . THR A 1 77 ? -23.178 -4.246 13.007 1.00 97.50 77 THR A N 1
ATOM 589 C CA . THR A 1 77 ? -24.094 -5.400 13.018 1.00 97.50 77 THR A CA 1
ATOM 590 C C . THR A 1 77 ? -24.924 -5.482 11.726 1.00 97.50 77 THR A C 1
ATOM 592 O O . THR A 1 77 ? -25.336 -4.451 11.203 1.00 97.50 77 THR A O 1
ATOM 595 N N . PHE A 1 78 ? -25.202 -6.675 11.202 1.00 98.19 78 PHE A N 1
ATOM 596 C CA . PHE A 1 78 ? -26.007 -6.864 9.986 1.00 98.19 78 PHE A CA 1
ATOM 597 C C . PHE A 1 78 ? -27.410 -6.240 10.050 1.00 98.19 78 PHE A C 1
ATOM 599 O O . PHE A 1 78 ? -28.121 -6.328 11.058 1.00 98.19 78 PHE A O 1
ATOM 606 N N . GLY A 1 79 ? -27.834 -5.681 8.917 1.00 97.62 79 GLY A N 1
ATOM 607 C CA . GLY A 1 79 ? -29.130 -5.039 8.715 1.00 97.62 79 GLY A CA 1
ATOM 608 C C . GLY A 1 79 ? -29.278 -3.684 9.411 1.00 97.62 79 GLY A C 1
ATOM 609 O O . GLY A 1 79 ? -28.339 -3.143 9.994 1.00 97.62 79 GLY A O 1
ATOM 610 N N . VAL A 1 80 ? -30.495 -3.135 9.365 1.00 97.69 80 VAL A N 1
ATOM 611 C CA . VAL A 1 80 ? -30.817 -1.808 9.914 1.00 97.69 80 VAL A CA 1
ATOM 612 C C . VAL A 1 80 ? -31.769 -1.939 11.108 1.00 97.69 80 VAL A C 1
ATOM 614 O O . VAL A 1 80 ? -32.802 -2.608 10.995 1.00 97.69 80 VAL A O 1
ATOM 617 N N . PRO A 1 81 ? -31.491 -1.304 12.264 1.00 96.12 81 PRO A N 1
ATOM 618 C CA . PRO A 1 81 ? -32.431 -1.278 13.380 1.00 96.12 81 PRO A CA 1
ATOM 619 C C . PRO A 1 81 ? -33.796 -0.695 12.989 1.00 96.12 81 PRO A C 1
ATOM 621 O O . PRO A 1 81 ? -33.895 0.283 12.246 1.00 96.12 81 PRO A O 1
ATOM 624 N N . ALA A 1 82 ? -34.873 -1.249 13.554 1.00 92.50 82 ALA A N 1
ATOM 625 C CA . ALA A 1 82 ? -36.220 -0.736 13.319 1.00 92.50 82 ALA A CA 1
ATOM 626 C C . ALA A 1 82 ? -36.318 0.751 13.717 1.00 92.50 82 ALA A C 1
ATOM 628 O O . ALA A 1 82 ? -36.016 1.121 14.851 1.00 92.50 82 ALA A O 1
ATOM 629 N N . GLY A 1 83 ? -36.757 1.598 12.782 1.00 94.81 83 GLY A N 1
ATOM 630 C CA . GLY A 1 83 ? -36.825 3.053 12.966 1.00 94.81 83 GLY A CA 1
ATOM 631 C C . GLY A 1 83 ? -35.546 3.819 12.606 1.00 94.81 83 GLY A C 1
ATOM 632 O O . GLY A 1 83 ? -35.551 5.039 12.727 1.00 94.81 83 GLY A O 1
ATOM 633 N N . GLN A 1 84 ? -34.489 3.136 12.151 1.00 97.00 84 GLN A N 1
ATOM 634 C CA . GLN A 1 84 ? -33.262 3.747 11.614 1.00 97.00 84 GLN A CA 1
ATOM 635 C C . GLN A 1 84 ? -33.102 3.541 10.100 1.00 97.00 84 GLN A C 1
ATOM 637 O O . GLN A 1 84 ? -32.043 3.815 9.549 1.00 97.00 84 GLN A O 1
ATOM 642 N N . VAL A 1 85 ? -34.147 3.063 9.420 1.00 97.81 85 VAL A N 1
ATOM 643 C CA . VAL A 1 85 ? -34.190 3.016 7.954 1.00 97.81 85 VAL A CA 1
ATOM 644 C C . VAL A 1 85 ? -34.500 4.422 7.449 1.00 97.81 85 VAL A C 1
ATOM 646 O O . VAL A 1 85 ? -35.593 4.937 7.690 1.00 97.81 85 VAL A O 1
ATOM 649 N N . GLU A 1 86 ? -33.545 5.047 6.764 1.00 97.50 86 GLU A N 1
ATOM 650 C CA . GLU A 1 86 ? -33.744 6.345 6.112 1.00 97.50 86 GLU A CA 1
ATOM 651 C C . GLU A 1 86 ? -34.506 6.185 4.798 1.00 97.50 86 GLU A C 1
ATOM 653 O O . GLU A 1 86 ? -35.446 6.925 4.505 1.00 97.50 86 GLU A O 1
ATOM 658 N N . SER A 1 87 ? -34.106 5.195 4.004 1.00 97.25 87 SER A N 1
ATOM 659 C CA . SER A 1 87 ? -34.721 4.898 2.719 1.00 97.25 87 SER A CA 1
ATOM 660 C C . SER A 1 87 ? -34.692 3.405 2.430 1.00 97.25 87 SER A C 1
ATOM 662 O O . SER A 1 87 ? -33.823 2.679 2.908 1.00 97.25 87 SER A O 1
ATOM 664 N N . ALA A 1 88 ? -35.664 2.958 1.639 1.00 97.38 88 ALA A N 1
ATOM 665 C CA . ALA A 1 88 ? -35.734 1.609 1.107 1.00 97.38 88 ALA A CA 1
ATOM 666 C C . ALA A 1 88 ? -36.181 1.687 -0.354 1.00 97.38 88 ALA A C 1
ATOM 668 O O . ALA A 1 88 ? -37.173 2.354 -0.666 1.00 97.38 88 ALA A O 1
ATOM 669 N N . ILE A 1 89 ? -35.452 1.025 -1.249 1.00 97.62 89 ILE A N 1
ATOM 670 C CA . ILE A 1 89 ? -35.774 0.974 -2.677 1.00 97.62 89 ILE A CA 1
ATOM 671 C C . ILE A 1 89 ? -35.776 -0.461 -3.197 1.00 97.62 89 ILE A C 1
ATOM 673 O O . ILE A 1 89 ? -35.060 -1.329 -2.700 1.00 97.62 89 ILE A O 1
ATOM 677 N N . GLU A 1 90 ? -36.550 -0.680 -4.255 1.00 97.75 90 GLU A N 1
ATOM 678 C CA . GLU A 1 90 ? -36.656 -1.957 -4.960 1.00 97.75 90 GLU A CA 1
ATOM 679 C C . GLU A 1 90 ? -36.268 -1.745 -6.433 1.00 97.75 90 GLU A C 1
ATOM 681 O O . GLU A 1 90 ? -37.139 -1.543 -7.284 1.00 97.75 90 GLU A O 1
ATOM 686 N N . PRO A 1 91 ? -34.965 -1.731 -6.774 1.00 97.00 91 PRO A N 1
ATOM 687 C CA . PRO A 1 91 ? -34.523 -1.405 -8.132 1.00 97.00 91 PRO A CA 1
ATOM 688 C C . PRO A 1 91 ? -34.960 -2.459 -9.165 1.00 97.00 91 PRO A C 1
ATOM 690 O O . PRO A 1 91 ? -35.031 -2.167 -10.359 1.00 97.00 91 PRO A O 1
ATOM 693 N N . ARG A 1 92 ? -35.286 -3.680 -8.716 1.00 96.88 92 ARG A N 1
ATOM 694 C CA . ARG A 1 92 ? -35.990 -4.709 -9.495 1.00 96.88 92 ARG A CA 1
ATOM 695 C C . ARG A 1 92 ? -36.698 -5.711 -8.568 1.00 96.88 92 ARG A C 1
ATOM 697 O O . ARG A 1 92 ? -36.338 -5.806 -7.394 1.00 96.88 92 ARG A O 1
ATOM 704 N N . PRO A 1 93 ? -37.642 -6.530 -9.074 1.00 97.88 93 PRO A N 1
ATOM 705 C CA . PRO A 1 93 ? -38.200 -7.635 -8.299 1.00 97.88 93 PRO A CA 1
ATOM 706 C C . PRO A 1 93 ? -37.102 -8.566 -7.769 1.00 97.88 93 PRO A C 1
ATOM 708 O O . PRO A 1 93 ? -36.234 -8.981 -8.529 1.00 97.88 93 PRO A O 1
ATOM 711 N N . GLY A 1 94 ? -37.182 -8.917 -6.487 1.00 97.62 94 GLY A N 1
ATOM 712 C CA . GLY A 1 94 ? -36.208 -9.782 -5.817 1.00 97.62 94 GLY A CA 1
ATOM 713 C C . GLY A 1 94 ? -35.042 -9.043 -5.156 1.00 97.62 94 GLY A C 1
ATOM 714 O O . GLY A 1 94 ? -34.249 -9.704 -4.494 1.00 97.62 94 GLY A O 1
ATOM 715 N N . VAL A 1 95 ? -34.959 -7.711 -5.284 1.00 98.75 95 VAL A N 1
ATOM 716 C CA . VAL A 1 95 ? -33.909 -6.869 -4.684 1.00 98.75 95 VAL A CA 1
ATOM 717 C C . VAL A 1 95 ? -34.534 -5.805 -3.792 1.00 98.75 95 VAL A C 1
ATOM 719 O O . VAL A 1 95 ? -35.457 -5.116 -4.226 1.00 98.75 95 VAL A O 1
ATOM 722 N N . THR A 1 96 ? -33.976 -5.632 -2.598 1.00 98.75 96 THR A N 1
ATOM 723 C CA . THR A 1 96 ? -34.282 -4.516 -1.696 1.00 98.75 96 THR A CA 1
ATOM 724 C C . THR A 1 96 ? -32.977 -3.913 -1.199 1.00 98.75 96 THR A C 1
ATOM 726 O O . THR A 1 96 ? -32.084 -4.652 -0.792 1.00 98.75 96 THR A O 1
ATOM 729 N N . ILE A 1 97 ? -32.857 -2.588 -1.239 1.00 98.75 97 ILE A N 1
ATOM 730 C CA . ILE A 1 97 ? -31.717 -1.855 -0.677 1.00 98.75 97 ILE A CA 1
ATOM 731 C C . ILE A 1 97 ? -32.264 -0.901 0.378 1.00 98.75 97 ILE A C 1
ATOM 733 O O . ILE A 1 97 ? -33.030 0.002 0.036 1.00 98.75 97 ILE A O 1
ATOM 737 N N . GLU A 1 98 ? -31.884 -1.105 1.635 1.00 98.56 98 GLU A N 1
ATOM 738 C CA . GLU A 1 98 ? -32.147 -0.173 2.734 1.00 98.56 98 GLU A CA 1
ATOM 739 C C . GLU A 1 98 ? -30.898 0.662 3.013 1.00 98.56 98 GLU A C 1
ATOM 741 O O . GLU A 1 98 ? -29.786 0.148 2.931 1.00 98.56 98 GLU A O 1
ATOM 746 N N . ARG A 1 99 ? -31.064 1.938 3.360 1.00 98.44 99 ARG A N 1
ATOM 747 C CA . ARG A 1 99 ? -29.975 2.764 3.896 1.00 98.44 99 ARG A CA 1
ATOM 748 C C . ARG A 1 99 ? -30.252 3.129 5.338 1.00 98.44 99 ARG A C 1
ATOM 750 O O . ARG A 1 99 ? -31.375 3.522 5.673 1.00 98.44 99 ARG A O 1
ATOM 757 N N . ASP A 1 100 ? -29.232 2.997 6.175 1.00 98.00 100 ASP A N 1
ATOM 758 C CA . ASP A 1 100 ? -29.315 3.441 7.559 1.00 98.00 100 ASP A CA 1
ATOM 759 C C . ASP A 1 100 ? -29.285 4.978 7.648 1.00 98.00 100 ASP A C 1
ATOM 761 O O . ASP A 1 100 ? -28.626 5.647 6.858 1.00 98.00 100 ASP A O 1
ATOM 765 N N . SER A 1 101 ? -29.997 5.546 8.619 1.00 97.25 101 SER A N 1
ATOM 766 C CA . SER A 1 101 ? -30.103 7.000 8.803 1.00 97.25 101 SER A CA 1
ATOM 767 C C . SER A 1 101 ? -28.916 7.644 9.511 1.00 97.25 101 SER A C 1
ATOM 769 O O . SER A 1 101 ? -28.914 8.857 9.713 1.00 97.25 101 SER A O 1
ATOM 771 N N . ALA A 1 102 ? -27.970 6.850 10.007 1.00 95.38 102 ALA A N 1
ATOM 772 C CA . ALA A 1 102 ? -26.849 7.358 10.786 1.00 95.38 102 ALA A CA 1
ATOM 773 C C . ALA A 1 102 ? -25.658 7.709 9.887 1.00 95.38 102 ALA A C 1
ATOM 775 O O . ALA A 1 102 ? -25.028 8.738 10.108 1.00 95.38 102 ALA A O 1
ATOM 776 N N . TYR A 1 103 ? -25.385 6.865 8.892 1.00 97.25 103 TYR A N 1
ATOM 777 C CA . TYR A 1 103 ? -24.202 6.896 8.036 1.00 97.25 103 TYR A CA 1
ATOM 778 C C . TYR A 1 103 ? -24.501 6.564 6.572 1.00 97.25 103 TYR A C 1
ATOM 780 O O . TYR A 1 103 ? -23.582 6.592 5.757 1.00 97.25 103 TYR A O 1
ATOM 788 N N . GLY A 1 104 ? -25.749 6.237 6.221 1.00 97.69 104 GLY A N 1
ATOM 789 C CA . GLY A 1 104 ? -26.155 5.998 4.839 1.00 97.69 104 GLY A CA 1
ATOM 790 C C . GLY A 1 104 ? -25.634 4.691 4.241 1.00 97.69 104 GLY A C 1
ATOM 791 O O . GLY A 1 104 ? -25.639 4.570 3.013 1.00 97.69 104 GLY A O 1
ATOM 792 N N . VAL A 1 105 ? -25.183 3.722 5.051 1.00 98.44 105 VAL A N 1
ATOM 793 C CA . VAL A 1 105 ? -24.623 2.459 4.540 1.00 98.44 105 VAL A CA 1
ATOM 794 C C . VAL A 1 105 ? -25.702 1.661 3.809 1.00 98.44 105 VAL A C 1
ATOM 796 O O . VAL A 1 105 ? -26.810 1.530 4.332 1.00 98.44 105 VAL A O 1
ATOM 799 N N . PRO A 1 106 ? -25.427 1.137 2.597 1.00 98.62 106 PRO A N 1
ATOM 800 C CA . PRO A 1 106 ? -26.390 0.317 1.881 1.00 98.62 106 PRO A CA 1
ATOM 801 C C . PRO A 1 106 ? -26.421 -1.119 2.428 1.00 98.62 106 PRO A C 1
ATOM 803 O O . PRO A 1 106 ? -25.414 -1.830 2.441 1.00 98.62 106 PRO A O 1
ATOM 806 N N . HIS A 1 107 ? -27.618 -1.558 2.813 1.00 98.75 107 HIS A N 1
ATOM 807 C CA . HIS A 1 107 ? -27.959 -2.919 3.215 1.00 98.75 107 HIS A CA 1
ATOM 808 C C . HIS A 1 107 ? -28.765 -3.587 2.100 1.00 98.75 107 HIS A C 1
ATOM 810 O O . HIS A 1 107 ? -29.919 -3.237 1.840 1.00 98.75 107 HIS A O 1
ATOM 816 N N . ILE A 1 108 ? -28.134 -4.526 1.402 1.00 98.81 108 ILE A N 1
ATOM 817 C CA . ILE A 1 108 ? -28.622 -5.141 0.171 1.00 98.81 108 ILE A CA 1
ATOM 818 C C . ILE A 1 108 ? -29.161 -6.540 0.457 1.00 98.81 108 ILE A C 1
ATOM 820 O O . ILE A 1 108 ? -28.418 -7.441 0.835 1.00 98.81 108 ILE A O 1
ATOM 824 N N . TYR A 1 109 ? -30.443 -6.750 0.171 1.00 98.75 109 TYR A N 1
ATOM 825 C CA . TYR A 1 109 ? -31.121 -8.037 0.294 1.00 98.75 109 TYR A CA 1
ATOM 826 C C . TYR A 1 109 ? -31.530 -8.567 -1.083 1.00 98.75 109 TYR A C 1
ATOM 828 O O . TYR A 1 109 ? -32.180 -7.868 -1.865 1.00 98.75 109 TYR A O 1
ATOM 836 N N . GLY A 1 110 ? -31.197 -9.827 -1.363 1.00 98.50 110 GLY A N 1
ATOM 837 C CA . GLY A 1 110 ? -31.552 -10.525 -2.599 1.00 98.50 110 GLY A CA 1
ATOM 838 C C . GLY A 1 110 ? -32.294 -11.837 -2.350 1.00 98.50 110 GLY A C 1
ATOM 839 O O . GLY A 1 110 ? -31.935 -12.618 -1.467 1.00 98.50 110 GLY A O 1
ATOM 840 N N . THR A 1 111 ? -33.323 -12.126 -3.154 1.00 98.31 111 THR A N 1
ATOM 841 C CA . THR A 1 111 ? -34.003 -13.438 -3.122 1.00 98.31 111 THR A CA 1
ATOM 842 C C . THR A 1 111 ? -33.177 -14.551 -3.757 1.00 98.31 111 THR A C 1
ATOM 844 O O . THR A 1 111 ? -33.335 -15.725 -3.421 1.00 98.31 111 THR A O 1
ATOM 847 N N . THR A 1 112 ? -32.280 -14.179 -4.666 1.00 98.12 112 THR A N 1
ATOM 848 C CA . THR A 1 112 ? -31.294 -15.044 -5.309 1.00 98.12 112 THR A CA 1
ATOM 849 C C . THR A 1 112 ? -29.915 -14.401 -5.219 1.00 98.12 112 THR A C 1
ATOM 851 O O . THR A 1 112 ? -29.793 -13.198 -5.006 1.00 98.12 112 THR A O 1
ATOM 854 N N . ARG A 1 113 ? -28.861 -15.188 -5.443 1.00 97.50 113 ARG A N 1
ATOM 855 C CA . ARG A 1 113 ? -27.492 -14.666 -5.511 1.00 97.50 113 ARG A CA 1
ATOM 856 C C . ARG A 1 113 ? -27.326 -13.578 -6.584 1.00 97.50 113 ARG A C 1
ATOM 858 O O . ARG A 1 113 ? -26.691 -12.561 -6.333 1.00 97.50 113 ARG A O 1
ATOM 865 N N . SER A 1 114 ? -27.961 -13.763 -7.748 1.00 98.56 114 SER A N 1
ATOM 866 C CA . SER A 1 114 ? -27.979 -12.769 -8.833 1.00 98.56 114 SER A CA 1
ATOM 867 C C . SER A 1 114 ? -28.647 -11.460 -8.401 1.00 98.56 114 SER A C 1
ATOM 869 O O . SER A 1 114 ? -28.169 -10.387 -8.757 1.00 98.56 114 SER A O 1
ATOM 871 N N . ASP A 1 115 ? -29.714 -11.529 -7.598 1.00 98.81 115 ASP A N 1
ATOM 872 C CA . ASP A 1 115 ? -30.361 -10.337 -7.040 1.00 98.81 115 ASP A CA 1
ATOM 873 C C . ASP A 1 115 ? -29.425 -9.585 -6.084 1.00 98.81 115 ASP A C 1
ATOM 875 O O . ASP A 1 115 ? -29.295 -8.368 -6.198 1.00 98.81 115 ASP A O 1
ATOM 879 N N . THR A 1 116 ? -28.726 -10.291 -5.187 1.00 98.69 116 THR A N 1
ATOM 880 C CA . THR A 1 116 ? -27.752 -9.670 -4.271 1.00 98.69 116 THR A CA 1
ATOM 881 C C . THR A 1 116 ? -26.624 -8.984 -5.045 1.00 98.69 116 THR A C 1
ATOM 883 O O . THR A 1 116 ? -26.314 -7.828 -4.772 1.00 98.69 116 THR A O 1
ATOM 886 N N . MET A 1 117 ? -26.070 -9.648 -6.066 1.00 98.75 117 MET A N 1
ATOM 887 C CA . MET A 1 117 ? -25.028 -9.082 -6.936 1.00 98.75 117 MET A CA 1
ATOM 888 C C . MET A 1 117 ? -25.500 -7.834 -7.679 1.00 98.75 117 MET A C 1
ATOM 890 O O . MET A 1 117 ? -24.810 -6.817 -7.695 1.00 98.75 117 MET A O 1
ATOM 894 N N . PHE A 1 118 ? -26.701 -7.893 -8.258 1.00 98.88 118 PHE A N 1
ATOM 895 C CA . PHE A 1 118 ? -27.330 -6.743 -8.899 1.00 98.88 118 PHE A CA 1
ATOM 896 C C . PHE A 1 118 ? -27.503 -5.579 -7.918 1.00 98.88 118 PHE A C 1
ATOM 898 O O . PHE A 1 118 ? -27.202 -4.436 -8.257 1.00 98.88 118 PHE A O 1
ATOM 905 N N . GLY A 1 119 ? -27.964 -5.856 -6.697 1.00 98.81 119 GLY A N 1
ATOM 906 C CA . GLY A 1 119 ? -28.118 -4.845 -5.657 1.00 98.81 119 GLY A CA 1
ATOM 907 C C . GLY A 1 119 ? -26.791 -4.186 -5.272 1.00 98.81 119 GLY A C 1
ATOM 908 O O . GLY A 1 119 ? -26.739 -2.961 -5.195 1.00 98.81 119 GLY A O 1
ATOM 909 N N . ALA A 1 120 ? -25.715 -4.968 -5.126 1.00 98.81 120 ALA A N 1
ATOM 910 C CA . ALA A 1 120 ? -24.375 -4.454 -4.829 1.00 98.81 120 ALA A CA 1
ATOM 911 C C . ALA A 1 120 ? -23.869 -3.505 -5.931 1.00 98.81 120 ALA A C 1
ATOM 913 O O . ALA A 1 120 ? -23.375 -2.413 -5.648 1.00 98.81 120 ALA A O 1
ATOM 914 N N . GLY A 1 121 ? -24.076 -3.867 -7.203 1.00 98.81 121 GLY A N 1
ATOM 915 C CA . GLY A 1 121 ? -23.727 -3.009 -8.339 1.00 98.81 121 GLY A CA 1
ATOM 916 C C . GLY A 1 121 ? -24.553 -1.726 -8.409 1.00 98.81 121 GLY A C 1
ATOM 917 O O . GLY A 1 121 ? -24.009 -0.652 -8.669 1.00 98.81 121 GLY A O 1
ATOM 918 N N . TYR A 1 122 ? -25.858 -1.815 -8.137 1.00 98.88 122 TYR A N 1
ATOM 919 C CA . TYR A 1 122 ? -26.740 -0.647 -8.097 1.00 98.88 122 TYR A CA 1
ATOM 920 C C . TYR A 1 122 ? -26.347 0.316 -6.967 1.00 98.88 122 TYR A C 1
ATOM 922 O O . TYR A 1 122 ? -26.239 1.516 -7.207 1.00 98.88 122 TYR A O 1
ATOM 930 N N . ALA A 1 123 ? -26.099 -0.198 -5.757 1.00 98.62 123 ALA A N 1
ATOM 931 C CA . ALA A 1 123 ? -25.676 0.599 -4.604 1.00 98.62 123 ALA A CA 1
ATOM 932 C C . ALA A 1 123 ? -24.288 1.228 -4.814 1.00 98.62 123 ALA A C 1
ATOM 934 O O . ALA A 1 123 ? -24.120 2.425 -4.592 1.00 98.62 123 ALA A O 1
ATOM 935 N N . GLY A 1 124 ? -23.324 0.459 -5.334 1.00 98.25 124 GLY A N 1
ATOM 936 C CA . GLY A 1 124 ? -21.992 0.969 -5.667 1.00 98.25 124 GLY A CA 1
ATOM 937 C C . GLY A 1 124 ? -22.038 2.124 -6.661 1.00 98.25 124 GLY A C 1
ATOM 938 O O . GLY A 1 124 ? -21.416 3.162 -6.434 1.00 98.25 124 GLY A O 1
ATOM 939 N N . ALA A 1 125 ? -22.838 1.998 -7.724 1.00 98.44 125 ALA A N 1
ATOM 940 C CA . ALA A 1 125 ? -23.058 3.094 -8.664 1.00 98.44 125 ALA A CA 1
ATOM 941 C C . ALA A 1 125 ? -23.788 4.280 -8.010 1.00 98.44 125 ALA A C 1
ATOM 943 O O . ALA A 1 125 ? -23.412 5.427 -8.252 1.00 98.44 125 ALA A O 1
ATOM 944 N N . ALA A 1 126 ? -24.777 4.020 -7.151 1.00 97.62 126 ALA A N 1
ATOM 945 C CA . ALA A 1 126 ? -25.489 5.071 -6.433 1.00 97.62 126 ALA A CA 1
ATOM 946 C C . ALA A 1 126 ? -24.560 5.961 -5.611 1.00 97.62 126 ALA A C 1
ATOM 948 O O . ALA A 1 126 ? -24.728 7.178 -5.630 1.00 97.62 126 ALA A O 1
ATOM 949 N N . ASP A 1 127 ? -23.547 5.376 -4.974 1.00 96.81 127 ASP A N 1
ATOM 950 C CA . ASP A 1 127 ? -22.647 6.141 -4.119 1.00 96.81 127 ASP A CA 1
ATOM 951 C C . ASP A 1 127 ? -21.373 6.609 -4.826 1.00 96.81 127 ASP A C 1
ATOM 953 O O . ASP A 1 127 ? -20.829 7.643 -4.453 1.00 96.81 127 ASP A O 1
ATOM 957 N N . ARG A 1 128 ? -20.844 5.873 -5.815 1.00 96.31 128 ARG A N 1
ATOM 958 C CA . ARG A 1 128 ? -19.487 6.106 -6.357 1.00 96.31 128 ARG A CA 1
ATOM 959 C C . ARG A 1 128 ? -19.388 6.147 -7.883 1.00 96.31 128 ARG A C 1
ATOM 961 O O . ARG A 1 128 ? -18.262 6.126 -8.375 1.00 96.31 128 ARG A O 1
ATOM 968 N N . LEU A 1 129 ? -20.479 6.233 -8.658 1.00 96.69 129 LEU A N 1
ATOM 969 C CA . LEU A 1 129 ? -20.427 6.071 -10.129 1.00 96.69 129 LEU A CA 1
ATOM 970 C C . LEU A 1 129 ? -19.321 6.892 -10.824 1.00 96.69 129 LEU A C 1
ATOM 972 O O . LEU A 1 129 ? -18.580 6.338 -11.633 1.00 96.69 129 LEU A O 1
ATOM 976 N N . PHE A 1 130 ? -19.164 8.183 -10.507 1.00 94.81 130 PHE A N 1
ATOM 977 C CA . PHE A 1 130 ? -18.116 8.995 -11.141 1.00 94.81 130 PHE A CA 1
ATOM 978 C C . PHE A 1 130 ? -16.703 8.504 -10.785 1.00 94.81 130 PHE A C 1
ATOM 980 O O . PHE A 1 130 ? -15.861 8.351 -11.668 1.00 94.81 130 PHE A O 1
ATOM 987 N N . LEU A 1 131 ? -16.442 8.192 -9.511 1.00 94.50 131 LEU A N 1
ATOM 988 C CA . LEU A 1 131 ? -15.160 7.631 -9.074 1.00 94.50 131 LEU A CA 1
ATOM 989 C C . LEU A 1 131 ? -14.897 6.256 -9.708 1.00 94.50 131 LEU A C 1
ATOM 991 O O . LEU A 1 131 ? -13.778 5.979 -10.140 1.00 94.50 131 LEU A O 1
ATOM 995 N N . MET A 1 132 ? -15.924 5.411 -9.808 1.00 96.81 132 MET A N 1
ATOM 996 C CA . MET A 1 132 ? -15.855 4.124 -10.499 1.00 96.81 132 MET A CA 1
ATOM 997 C C . MET A 1 132 ? -15.460 4.308 -11.973 1.00 96.81 132 MET A C 1
ATOM 999 O O . MET A 1 132 ? -14.603 3.577 -12.471 1.00 96.81 132 MET A O 1
ATOM 1003 N N . ASP A 1 133 ? -16.003 5.319 -12.657 1.00 95.94 133 ASP A N 1
ATOM 1004 C CA . ASP A 1 133 ? -15.622 5.665 -14.030 1.00 95.94 133 ASP A CA 1
ATOM 1005 C C . ASP A 1 133 ? -14.179 6.190 -14.126 1.00 95.94 133 ASP A C 1
ATOM 1007 O O . ASP A 1 133 ? -13.431 5.806 -15.029 1.00 95.94 133 ASP A O 1
ATOM 1011 N N . VAL A 1 134 ? -13.733 7.016 -13.174 1.00 93.88 134 VAL A N 1
ATOM 1012 C CA . VAL A 1 134 ? -12.322 7.436 -13.098 1.00 93.88 134 VAL A CA 1
ATOM 1013 C C . VAL A 1 134 ? -11.411 6.210 -12.976 1.00 93.88 134 VAL A C 1
ATOM 1015 O O . VAL A 1 134 ? -10.403 6.119 -13.683 1.00 93.88 134 VAL A O 1
ATOM 1018 N N . LEU A 1 135 ? -11.766 5.238 -12.132 1.00 95.00 135 LEU A N 1
ATOM 1019 C CA . LEU A 1 135 ? -10.998 4.005 -11.942 1.00 95.00 135 LEU A CA 1
ATOM 1020 C C . LEU A 1 135 ? -11.021 3.103 -13.185 1.00 95.00 135 LEU A C 1
ATOM 1022 O O . LEU A 1 135 ? -9.954 2.633 -13.589 1.00 95.00 135 LEU A O 1
ATOM 1026 N N . ARG A 1 136 ? -12.179 2.893 -13.834 1.00 96.06 136 ARG A N 1
ATOM 1027 C CA . ARG A 1 136 ? -12.275 2.043 -15.040 1.00 96.06 136 ARG A CA 1
ATOM 1028 C C . ARG A 1 136 ? -11.453 2.612 -16.192 1.00 96.06 136 ARG A C 1
ATOM 1030 O O . ARG A 1 136 ? -10.678 1.880 -16.805 1.00 96.06 136 ARG A O 1
ATOM 1037 N N . HIS A 1 137 ? -11.540 3.922 -16.440 1.00 96.12 137 HIS A N 1
ATOM 1038 C CA . HIS A 1 137 ? -10.782 4.563 -17.515 1.00 96.12 137 HIS A CA 1
ATOM 1039 C C . HIS A 1 137 ? -9.294 4.660 -17.184 1.00 96.12 137 HIS A C 1
ATOM 1041 O O . HIS A 1 137 ? -8.469 4.482 -18.078 1.00 96.12 137 HIS A O 1
ATOM 1047 N N . THR A 1 138 ? -8.927 4.836 -15.910 1.00 93.50 138 THR A N 1
ATOM 1048 C CA . THR A 1 138 ? -7.523 4.709 -15.490 1.00 93.50 138 THR A CA 1
ATOM 1049 C C . THR A 1 138 ? -7.010 3.298 -15.760 1.00 93.50 138 THR A C 1
ATOM 1051 O O . THR A 1 138 ? -5.949 3.158 -16.352 1.00 93.50 138 THR A O 1
ATOM 1054 N N . GLY A 1 139 ? -7.7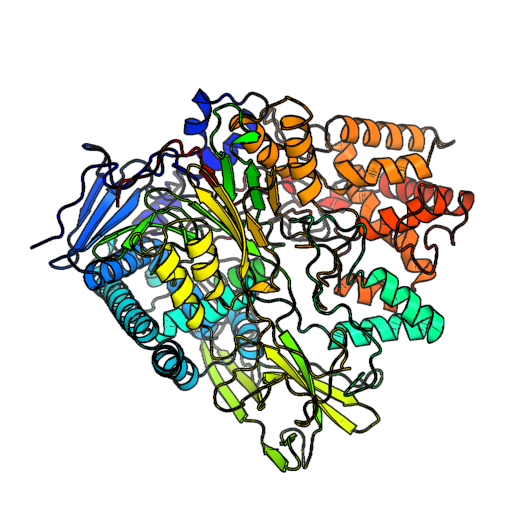56 2.251 -15.389 1.00 94.56 139 GLY A N 1
ATOM 1055 C CA . GLY A 1 139 ? -7.376 0.852 -15.618 1.00 94.56 139 GLY A CA 1
ATOM 1056 C C . GLY A 1 139 ? -7.257 0.480 -17.100 1.00 94.56 139 GLY A C 1
ATOM 1057 O O . GLY A 1 139 ? -6.361 -0.287 -17.461 1.00 94.56 139 GLY A O 1
ATOM 1058 N N . ARG A 1 140 ? -8.105 1.069 -17.956 1.00 96.06 140 ARG A N 1
ATOM 1059 C CA . ARG A 1 140 ? -8.110 0.901 -19.424 1.00 96.06 140 ARG A CA 1
ATOM 1060 C C . ARG A 1 140 ? -7.109 1.790 -20.176 1.00 96.06 140 ARG A C 1
ATOM 1062 O O . ARG A 1 140 ? -6.988 1.639 -21.396 1.00 96.06 140 ARG A O 1
ATOM 1069 N N . ALA A 1 141 ? -6.413 2.697 -19.485 1.00 94.75 141 ALA A N 1
ATOM 1070 C CA . ALA A 1 141 ? -5.616 3.762 -20.099 1.00 94.75 141 ALA A CA 1
ATOM 1071 C C . ALA A 1 141 ? -6.436 4.557 -21.144 1.00 94.75 141 ALA A C 1
ATOM 1073 O O . ALA A 1 141 ? -6.150 4.528 -22.344 1.00 94.75 141 ALA A O 1
ATOM 1074 N N . GLU A 1 142 ? -7.544 5.144 -20.689 1.00 95.31 142 GLU A N 1
ATOM 1075 C CA . GLU A 1 142 ? -8.503 5.958 -21.464 1.00 95.31 142 GLU A CA 1
ATOM 1076 C C . GLU A 1 142 ? -8.893 7.247 -20.742 1.00 95.31 142 GLU A C 1
ATOM 1078 O O . GLU A 1 142 ? -9.851 7.931 -21.120 1.00 95.31 142 GLU A O 1
ATOM 1083 N N . LEU A 1 143 ? -8.207 7.567 -19.652 1.00 92.62 143 LEU A N 1
ATOM 1084 C CA . LEU A 1 143 ? -8.612 8.631 -18.759 1.00 92.62 143 LEU A CA 1
ATOM 1085 C C . LEU A 1 143 ? -8.517 10.001 -19.433 1.00 92.62 143 LEU A C 1
ATOM 1087 O O . LEU A 1 143 ? -9.363 10.859 -19.187 1.00 92.62 143 LEU A O 1
ATOM 1091 N N . ALA A 1 144 ? -7.546 10.210 -20.318 1.00 92.00 144 ALA A N 1
ATOM 1092 C CA . ALA A 1 144 ? -7.409 11.429 -21.094 1.00 92.00 144 ALA A CA 1
ATOM 1093 C C . ALA A 1 144 ? -8.584 11.617 -22.050 1.00 92.00 144 ALA A C 1
ATOM 1095 O O . ALA A 1 144 ? -9.110 12.724 -22.167 1.00 92.00 144 ALA A O 1
ATOM 1096 N N . SER A 1 145 ? -9.053 10.538 -22.679 1.00 92.75 145 SER A N 1
ATOM 1097 C CA . SER A 1 145 ? -10.265 10.582 -23.504 1.00 92.75 145 SER A CA 1
ATOM 1098 C C . SER A 1 145 ? -11.524 10.828 -22.681 1.00 92.75 145 SER A C 1
ATOM 1100 O O . SER A 1 145 ? -12.455 11.461 -23.181 1.00 92.75 145 SER A O 1
ATOM 1102 N N . PHE A 1 146 ? -11.574 10.353 -21.435 1.00 93.88 146 PHE A N 1
ATOM 1103 C CA . PHE A 1 146 ? -12.708 10.564 -20.539 1.00 93.88 146 PHE A CA 1
ATOM 1104 C C . PHE A 1 146 ? -12.732 11.985 -19.954 1.00 93.88 146 PHE A C 1
ATOM 1106 O O . PHE A 1 146 ? -13.666 12.732 -20.242 1.00 93.88 146 PHE A O 1
ATOM 1113 N N . LEU A 1 147 ? -11.705 12.376 -19.193 1.00 90.50 147 LEU A N 1
ATOM 1114 C CA . LEU A 1 147 ? -11.653 13.620 -18.413 1.00 90.50 147 LEU A CA 1
ATOM 1115 C C . LEU A 1 147 ? -10.943 14.787 -19.105 1.00 90.50 147 LEU A C 1
ATOM 1117 O O . LEU A 1 147 ? -11.292 15.938 -18.848 1.00 90.50 147 LEU A O 1
ATOM 1121 N N . GLY A 1 148 ? -9.956 14.512 -19.959 1.00 89.69 148 GLY A N 1
ATOM 1122 C CA . GLY A 1 148 ? -9.148 15.535 -20.625 1.00 89.69 148 GLY A CA 1
ATOM 1123 C C . GLY A 1 148 ? -7.636 15.285 -20.575 1.00 89.69 148 GLY A C 1
ATOM 1124 O O . GLY A 1 148 ? -7.127 14.457 -19.814 1.00 89.69 148 GLY A O 1
ATOM 1125 N N . GLY A 1 149 ? -6.907 16.023 -21.417 1.00 88.69 149 GLY A N 1
ATOM 1126 C CA . GLY A 1 149 ? -5.496 15.786 -21.737 1.00 88.69 149 GLY A CA 1
ATOM 1127 C C . GLY A 1 149 ? -4.498 15.921 -20.591 1.00 88.69 149 GLY A C 1
ATOM 1128 O O . GLY A 1 149 ? -3.382 15.416 -20.715 1.00 88.69 149 GLY A O 1
ATOM 1129 N N . SER A 1 150 ? -4.875 16.525 -19.461 1.00 85.75 150 SER A N 1
ATOM 1130 C CA . SER A 1 150 ? -4.026 16.541 -18.259 1.00 85.75 150 SER A CA 1
ATOM 1131 C C . SER A 1 150 ? -3.721 15.131 -17.721 1.00 85.75 150 SER A C 1
ATOM 1133 O O . SER A 1 150 ? -2.734 14.935 -17.012 1.00 85.75 150 SER A O 1
ATOM 1135 N N . ASN A 1 151 ? -4.510 14.128 -18.121 1.00 88.19 151 ASN A N 1
ATOM 1136 C CA . ASN A 1 151 ? -4.350 12.728 -17.728 1.00 88.19 151 ASN A CA 1
ATOM 1137 C C . ASN A 1 151 ? -3.537 11.879 -18.718 1.00 88.19 151 ASN A C 1
ATOM 1139 O O . ASN A 1 151 ? -3.292 10.709 -18.445 1.00 88.19 151 ASN A O 1
ATOM 1143 N N . ALA A 1 152 ? -3.047 12.443 -19.826 1.00 88.81 152 ALA A N 1
ATOM 1144 C CA . ALA A 1 152 ? -2.327 11.685 -20.855 1.00 88.81 152 ALA A CA 1
ATOM 1145 C C . ALA A 1 152 ? -1.102 10.914 -20.307 1.00 88.81 152 ALA A C 1
ATOM 1147 O O . ALA A 1 152 ? -0.813 9.788 -20.719 1.00 88.81 152 ALA A O 1
ATOM 1148 N N . GLY A 1 153 ? -0.387 11.486 -19.332 1.00 85.81 153 GLY A N 1
ATOM 1149 C CA . GLY A 1 153 ? 0.724 10.801 -18.661 1.00 85.81 153 GLY A CA 1
ATOM 1150 C C . GLY A 1 153 ? 0.281 9.594 -17.821 1.00 85.81 153 GLY A C 1
ATOM 1151 O O . GLY A 1 153 ? 0.998 8.593 -17.762 1.00 85.81 153 GLY A O 1
ATOM 1152 N N . THR A 1 154 ? -0.905 9.667 -17.212 1.00 86.56 154 THR A N 1
ATOM 1153 C CA . THR A 1 154 ? -1.538 8.583 -16.443 1.00 86.56 154 THR A CA 1
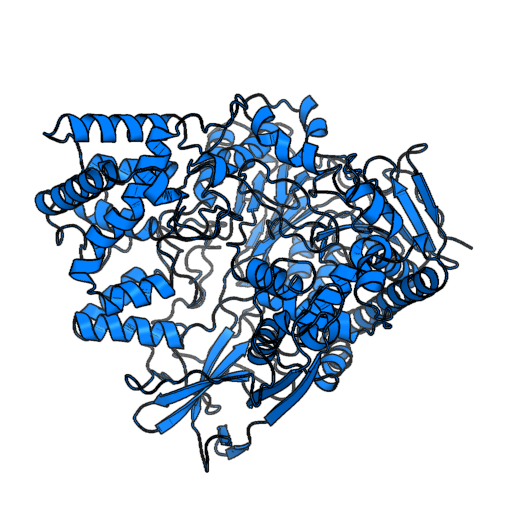ATOM 1154 C C . THR A 1 154 ? -1.773 7.371 -17.331 1.00 86.56 154 THR A C 1
ATOM 1156 O O . THR A 1 154 ? -1.342 6.269 -16.982 1.00 86.56 154 THR A O 1
ATOM 1159 N N . ASP A 1 155 ? -2.375 7.592 -18.501 1.00 92.62 155 ASP A N 1
ATOM 1160 C CA . ASP A 1 155 ? -2.685 6.536 -19.467 1.00 92.62 155 ASP A CA 1
ATOM 1161 C C . ASP A 1 155 ? -1.413 5.910 -20.035 1.00 92.62 155 ASP A C 1
ATOM 1163 O O . ASP A 1 155 ? -1.286 4.688 -20.082 1.00 92.62 155 ASP A O 1
ATOM 1167 N N . ALA A 1 156 ? -0.405 6.726 -20.360 1.00 90.88 156 ALA A N 1
ATOM 1168 C CA . ALA A 1 156 ? 0.898 6.227 -20.795 1.00 90.88 156 ALA A CA 1
ATOM 1169 C C . ALA A 1 156 ? 1.589 5.362 -19.725 1.00 90.88 156 ALA A C 1
ATOM 1171 O O . ALA A 1 156 ? 2.229 4.359 -20.054 1.00 90.88 156 ALA A O 1
ATOM 1172 N N . GLY A 1 157 ? 1.457 5.732 -18.449 1.00 88.50 157 GLY A N 1
ATOM 1173 C CA . GLY A 1 157 ? 1.968 4.950 -17.325 1.00 88.50 157 GLY A CA 1
ATOM 1174 C C . GLY A 1 157 ? 1.232 3.621 -17.155 1.00 88.50 157 GLY A C 1
ATOM 1175 O O . GLY A 1 157 ? 1.881 2.579 -17.061 1.00 88.50 157 GLY A O 1
ATOM 1176 N N . GLN A 1 158 ? -0.106 3.638 -17.163 1.00 91.25 158 GLN A N 1
ATOM 1177 C CA . GLN A 1 158 ? -0.908 2.415 -17.064 1.00 91.25 158 GLN A CA 1
ATOM 1178 C C . GLN A 1 158 ? -0.643 1.479 -18.248 1.00 91.25 158 GLN A C 1
ATOM 1180 O O . GLN A 1 158 ? -0.382 0.293 -18.048 1.00 91.25 158 GLN A O 1
ATOM 1185 N N . TRP A 1 159 ? -0.655 1.998 -19.478 1.00 94.25 159 TRP A N 1
ATOM 1186 C CA . TRP A 1 159 ? -0.412 1.210 -20.688 1.00 94.25 159 TRP A CA 1
ATOM 1187 C C . TRP A 1 159 ? 1.000 0.619 -20.719 1.00 94.25 159 TRP A C 1
ATOM 1189 O O . TRP A 1 159 ? 1.199 -0.501 -21.175 1.00 94.25 159 TRP A O 1
ATOM 1199 N N . GLY A 1 160 ? 2.000 1.324 -20.181 1.00 91.38 160 GLY A N 1
ATOM 1200 C CA . GLY A 1 160 ? 3.364 0.795 -20.068 1.00 91.38 160 GLY A CA 1
ATOM 1201 C C . GLY A 1 160 ? 3.474 -0.422 -19.143 1.00 91.38 160 GLY A C 1
ATOM 1202 O O . GLY A 1 160 ? 4.409 -1.209 -19.275 1.00 91.38 160 GLY A O 1
ATOM 1203 N N . PHE A 1 161 ? 2.516 -0.592 -18.229 1.00 87.31 161 PHE A N 1
ATOM 1204 C CA . PHE A 1 161 ? 2.524 -1.646 -17.222 1.00 87.31 161 PHE A CA 1
ATOM 1205 C C . PHE A 1 161 ? 1.524 -2.776 -17.510 1.00 87.31 161 PHE A C 1
ATOM 1207 O O . PHE A 1 161 ? 1.855 -3.950 -17.360 1.00 87.31 161 PHE A O 1
ATOM 1214 N N . SER A 1 162 ? 0.293 -2.454 -17.909 1.00 91.56 162 SER A N 1
ATOM 1215 C CA . SER A 1 162 ? -0.786 -3.415 -18.187 1.00 91.56 162 SER A CA 1
ATOM 1216 C C . SER A 1 162 ? -1.586 -2.995 -19.432 1.00 91.56 162 SER A C 1
ATOM 1218 O O . SER A 1 162 ? -2.732 -2.569 -19.305 1.00 91.56 162 SER A O 1
ATOM 1220 N N . PRO A 1 163 ? -1.005 -3.105 -20.647 1.00 95.50 163 PRO A N 1
ATOM 1221 C CA . PRO A 1 163 ? -1.646 -2.722 -21.910 1.00 95.50 163 PRO A CA 1
ATOM 1222 C C . PRO A 1 163 ? -2.679 -3.768 -22.351 1.00 95.50 163 PRO A C 1
ATOM 1224 O O . PRO A 1 163 ? -2.526 -4.410 -23.389 1.00 95.50 163 PRO A O 1
ATOM 1227 N N . TYR A 1 164 ? -3.698 -4.024 -21.533 1.00 97.06 164 TYR A N 1
ATOM 1228 C CA . TYR A 1 164 ? -4.753 -4.959 -21.903 1.00 97.06 164 TYR A CA 1
ATOM 1229 C C . TYR A 1 164 ? -5.610 -4.376 -23.027 1.00 97.06 164 TYR A C 1
ATOM 1231 O O . TYR A 1 164 ? -6.145 -3.272 -22.924 1.00 97.06 164 TYR A O 1
ATOM 1239 N N . THR A 1 165 ? -5.750 -5.141 -24.105 1.00 97.12 165 THR A N 1
ATOM 1240 C CA . THR A 1 165 ? -6.777 -4.895 -25.121 1.00 97.12 165 THR A CA 1
ATOM 1241 C C . THR A 1 165 ? -8.135 -5.408 -24.636 1.00 97.12 165 THR A C 1
ATOM 1243 O O . THR A 1 165 ? -8.197 -6.207 -23.701 1.00 97.12 165 THR A O 1
ATOM 1246 N N . GLU A 1 166 ? -9.230 -5.016 -25.295 1.00 97.06 166 GLU A N 1
ATOM 1247 C CA . GLU A 1 166 ? -10.559 -5.571 -24.981 1.00 97.06 166 GLU A CA 1
ATOM 1248 C C . GLU A 1 166 ? -10.557 -7.105 -25.055 1.00 97.06 166 GLU A C 1
ATOM 1250 O O . GLU A 1 166 ? -11.015 -7.769 -24.132 1.00 97.06 166 GLU A O 1
ATOM 1255 N N . ALA A 1 167 ? -9.941 -7.666 -26.100 1.00 97.56 167 ALA A N 1
ATOM 1256 C CA . ALA A 1 167 ? -9.822 -9.110 -26.276 1.00 97.56 167 ALA A CA 1
ATOM 1257 C C . ALA A 1 167 ? -9.027 -9.779 -25.141 1.00 97.56 167 ALA A C 1
ATOM 1259 O O . ALA A 1 167 ? -9.326 -10.910 -24.759 1.00 97.56 167 ALA A O 1
ATOM 1260 N N . ASP A 1 168 ? -8.027 -9.094 -24.575 1.00 97.69 168 ASP A N 1
ATOM 1261 C CA . ASP A 1 168 ? -7.283 -9.615 -23.427 1.00 97.69 168 ASP A CA 1
ATOM 1262 C C . ASP A 1 168 ? -8.135 -9.637 -22.148 1.00 97.69 168 ASP A C 1
ATOM 1264 O O . ASP A 1 168 ? -8.023 -10.575 -21.357 1.00 97.69 168 ASP A O 1
ATOM 1268 N N . LEU A 1 169 ? -8.988 -8.629 -21.939 1.00 98.19 169 LEU A N 1
ATOM 1269 C CA . LEU A 1 169 ? -9.924 -8.584 -20.810 1.00 98.19 169 LEU A CA 1
ATOM 1270 C C . LEU A 1 169 ? -11.025 -9.645 -20.967 1.00 98.19 169 LEU A C 1
ATOM 1272 O O . LEU A 1 169 ? -11.303 -10.387 -20.028 1.00 98.19 169 LEU A O 1
ATOM 1276 N N . GLU A 1 170 ? -11.608 -9.774 -22.161 1.00 98.19 170 GLU A N 1
ATOM 1277 C CA . GLU A 1 170 ? -12.614 -10.799 -22.481 1.00 98.19 170 GLU A CA 1
ATOM 1278 C C . GLU A 1 170 ? -12.060 -12.215 -22.315 1.00 98.19 170 GLU A C 1
ATOM 1280 O O . GLU A 1 170 ? -12.739 -13.106 -21.798 1.00 98.19 170 GLU A O 1
ATOM 1285 N N . LYS A 1 171 ? -10.796 -12.432 -22.695 1.00 97.38 171 LYS A N 1
ATOM 1286 C CA . LYS A 1 171 ? -10.125 -13.722 -22.525 1.00 97.38 171 LYS A CA 1
ATOM 1287 C C . LYS A 1 171 ? -10.170 -14.187 -21.068 1.00 97.38 171 LYS A C 1
ATOM 1289 O O . LYS A 1 171 ? -10.443 -15.365 -20.840 1.00 97.38 171 LYS A O 1
ATOM 1294 N N . GLN A 1 172 ? -9.982 -13.295 -20.097 1.00 97.81 172 GLN A N 1
ATOM 1295 C CA . GLN A 1 172 ? -10.005 -13.650 -18.671 1.00 97.81 172 GLN A CA 1
ATOM 1296 C C . GLN A 1 172 ? -11.375 -14.188 -18.234 1.00 97.81 172 GLN A C 1
ATOM 1298 O O . GLN A 1 172 ? -11.433 -15.225 -17.577 1.00 97.81 172 GLN A O 1
ATOM 1303 N N . LEU A 1 173 ? -12.476 -13.595 -18.714 1.00 97.38 173 LEU A N 1
ATOM 1304 C CA . LEU A 1 173 ? -13.840 -14.088 -18.455 1.00 97.38 173 LEU A CA 1
ATOM 1305 C C . LEU A 1 173 ? -14.049 -15.525 -18.950 1.00 97.38 173 LEU A C 1
ATOM 1307 O O . LEU A 1 173 ? -14.807 -16.286 -18.358 1.00 97.38 173 LEU A O 1
ATOM 1311 N N . THR A 1 174 ? -13.368 -15.917 -20.028 1.00 95.62 174 THR A N 1
ATOM 1312 C CA . THR A 1 174 ? -13.447 -17.288 -20.558 1.00 95.62 174 THR A CA 1
ATOM 1313 C C . THR A 1 174 ? -12.467 -18.252 -19.890 1.00 95.62 174 THR A C 1
ATOM 1315 O O . THR A 1 174 ? -12.745 -19.449 -19.806 1.00 95.62 174 THR A O 1
ATOM 1318 N N . GLN A 1 175 ? -11.323 -17.758 -19.409 1.00 95.00 175 GLN A N 1
ATOM 1319 C CA . GLN A 1 175 ? -10.291 -18.574 -18.771 1.00 95.00 175 GLN A CA 1
ATOM 1320 C C . GLN A 1 175 ? -10.647 -18.937 -17.332 1.00 95.00 175 GLN A C 1
ATOM 1322 O O . GLN A 1 175 ? -10.438 -20.085 -16.940 1.00 95.00 175 GLN A O 1
ATOM 1327 N N . THR A 1 176 ? -11.221 -18.014 -16.558 1.00 95.31 176 THR A N 1
ATOM 1328 C CA . THR A 1 176 ? -11.551 -18.257 -15.147 1.00 95.31 176 THR A CA 1
ATOM 1329 C C . THR A 1 176 ? -12.463 -19.489 -14.964 1.00 95.31 176 THR A C 1
ATOM 1331 O O . THR A 1 176 ? -12.104 -20.363 -14.171 1.00 95.31 176 THR A O 1
ATOM 1334 N N . PRO A 1 177 ? -13.555 -19.697 -15.734 1.00 97.00 177 PRO A N 1
ATOM 1335 C CA . PRO A 1 177 ? -14.336 -20.941 -15.670 1.00 97.00 177 PRO A CA 1
ATOM 1336 C C . PRO A 1 177 ? -13.557 -22.201 -16.079 1.00 97.00 177 PRO A C 1
ATOM 1338 O O . PRO A 1 177 ? -13.785 -23.276 -15.527 1.00 97.00 177 PRO A O 1
ATOM 1341 N N . GLN A 1 178 ? -12.612 -22.100 -17.019 1.00 96.25 178 GLN A N 1
ATOM 1342 C CA . GLN A 1 178 ? -11.787 -23.244 -17.437 1.00 96.25 178 GLN A CA 1
ATOM 1343 C C . GLN A 1 178 ? -10.797 -23.669 -16.347 1.00 96.25 178 GLN A C 1
ATOM 1345 O O . GLN A 1 178 ? -10.509 -24.857 -16.210 1.00 96.25 178 GLN A O 1
ATOM 1350 N N . ILE A 1 179 ? -10.278 -22.705 -15.582 1.00 94.88 179 ILE A N 1
ATOM 1351 C CA . ILE A 1 179 ? -9.304 -22.937 -14.509 1.00 94.88 179 ILE A CA 1
ATOM 1352 C C . ILE A 1 179 ? -10.008 -23.395 -13.225 1.00 94.88 179 ILE A C 1
ATOM 1354 O O . ILE A 1 179 ? -9.566 -24.352 -12.591 1.00 94.88 179 ILE A O 1
ATOM 1358 N N . TYR A 1 180 ? -11.112 -22.739 -12.854 1.00 96.62 180 TYR A N 1
ATOM 1359 C CA . TYR A 1 180 ? -11.773 -22.913 -11.553 1.00 96.62 180 TYR A CA 1
ATOM 1360 C C . TYR A 1 180 ? -13.098 -23.686 -11.613 1.00 96.62 180 TYR A C 1
ATOM 1362 O O . TYR A 1 180 ? -13.759 -23.864 -10.588 1.00 96.62 180 TYR A O 1
ATOM 1370 N N . GLY A 1 181 ? -13.502 -24.166 -12.791 1.00 97.69 181 GLY A N 1
ATOM 1371 C CA . GLY A 1 181 ? -14.718 -24.954 -12.971 1.00 97.69 181 GLY A CA 1
ATOM 1372 C C . GLY A 1 181 ? -15.966 -24.198 -12.514 1.00 97.69 181 GLY A C 1
ATOM 1373 O O . GLY A 1 181 ? -16.187 -23.050 -12.895 1.00 97.69 181 GLY A O 1
ATOM 1374 N N . HIS A 1 182 ? -16.779 -24.843 -11.673 1.00 96.81 182 HIS A N 1
ATOM 1375 C CA . HIS A 1 182 ? -18.049 -24.283 -11.205 1.00 96.81 182 HIS A CA 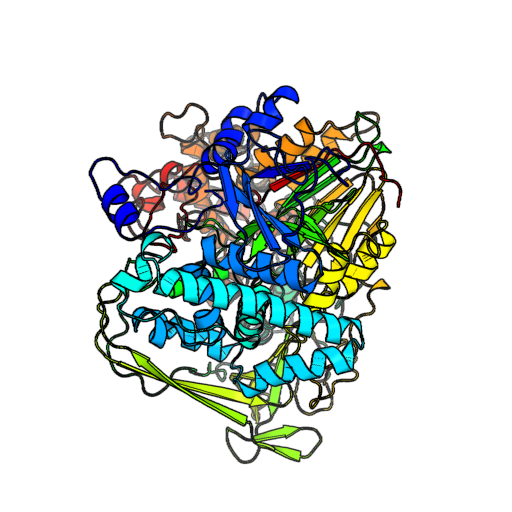1
ATOM 1376 C C . HIS A 1 182 ? -17.889 -22.944 -10.470 1.00 96.81 182 HIS A C 1
ATOM 1378 O O . HIS A 1 182 ? -18.646 -22.021 -10.747 1.00 96.81 182 HIS A O 1
ATOM 1384 N N . SER A 1 183 ? -16.880 -22.796 -9.605 1.00 96.56 183 SER A N 1
ATOM 1385 C CA . SER A 1 183 ? -16.637 -21.523 -8.910 1.00 96.56 183 SER A CA 1
ATOM 1386 C C . SER A 1 183 ? -16.265 -20.400 -9.882 1.00 96.56 183 SER A C 1
ATOM 1388 O O . SER A 1 183 ? -16.675 -19.262 -9.685 1.00 96.56 183 SER A O 1
ATOM 1390 N N . GLY A 1 184 ? -15.532 -20.718 -10.954 1.00 97.69 184 GLY A N 1
ATOM 1391 C CA . GLY A 1 184 ? -15.216 -19.747 -12.003 1.00 97.69 184 GLY A CA 1
ATOM 1392 C C . GLY A 1 184 ? -16.439 -19.351 -12.828 1.00 97.69 184 GLY A C 1
ATOM 1393 O O . GLY A 1 184 ? -16.609 -18.177 -13.136 1.00 97.69 184 GLY A O 1
ATOM 1394 N N . GLN A 1 185 ? -17.316 -20.310 -13.135 1.00 98.25 185 GLN A N 1
ATOM 1395 C CA . GLN A 1 185 ? -18.589 -20.040 -13.805 1.00 98.25 185 GLN A CA 1
ATOM 1396 C C . GLN A 1 185 ? -19.492 -19.136 -12.950 1.00 98.25 185 GLN A C 1
ATOM 139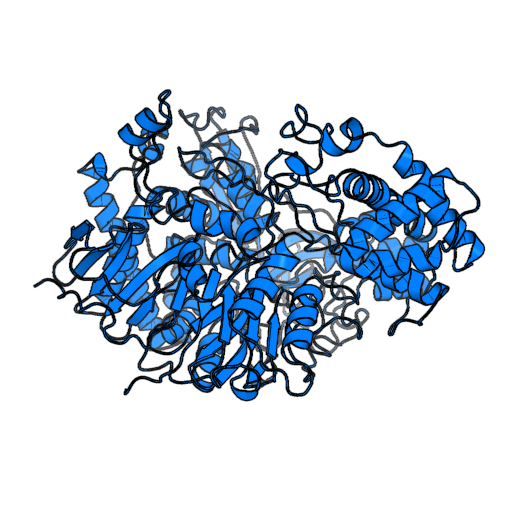8 O O . GLN A 1 185 ? -19.970 -18.118 -13.444 1.00 98.25 185 GLN A O 1
ATOM 1403 N N . GLN A 1 186 ? -19.648 -19.456 -11.660 1.00 97.69 186 GLN A N 1
ATOM 1404 C CA . GLN A 1 186 ? -20.416 -18.640 -10.715 1.00 97.69 186 GLN A CA 1
ATOM 1405 C C . GLN A 1 186 ? -19.859 -17.214 -10.621 1.00 97.69 186 GLN A C 1
ATOM 1407 O O . GLN A 1 186 ? -20.623 -16.258 -10.656 1.00 97.69 186 GLN A O 1
ATOM 1412 N N . ALA A 1 187 ? -18.533 -17.052 -10.564 1.00 97.56 187 ALA A N 1
ATOM 1413 C CA . ALA A 1 187 ? -17.915 -15.731 -10.494 1.00 97.56 187 ALA A CA 1
ATOM 1414 C C . ALA A 1 187 ? -18.217 -14.854 -11.723 1.00 97.56 187 ALA A C 1
ATOM 1416 O O . ALA A 1 187 ? -18.421 -13.650 -11.579 1.00 97.56 187 ALA A O 1
ATOM 1417 N N . VAL A 1 188 ? -18.271 -15.438 -12.925 1.00 98.25 188 VAL A N 1
ATOM 1418 C CA . VAL A 1 188 ? -18.642 -14.709 -14.151 1.00 98.25 188 VAL A CA 1
ATOM 1419 C C . VAL A 1 188 ? -20.126 -14.323 -14.143 1.00 98.25 188 VAL A C 1
ATOM 1421 O O . VAL A 1 188 ? -20.470 -13.217 -14.555 1.00 98.25 188 VAL A O 1
ATOM 1424 N N . GLU A 1 189 ? -21.002 -15.197 -13.646 1.00 98.50 189 GLU A N 1
ATOM 1425 C CA . GLU A 1 189 ? -22.442 -14.925 -13.504 1.00 98.50 189 GLU A CA 1
ATOM 1426 C C . GLU A 1 189 ? -22.729 -13.831 -12.464 1.00 98.50 189 GLU A C 1
ATOM 1428 O O . GLU A 1 189 ? -23.559 -12.942 -12.693 1.00 98.50 189 GLU A O 1
ATOM 1433 N N . ASP A 1 190 ? -22.002 -13.862 -11.347 1.00 98.62 190 ASP A N 1
ATOM 1434 C CA . ASP A 1 190 ? -22.060 -12.852 -10.293 1.00 98.62 190 ASP A CA 1
ATOM 1435 C C . ASP A 1 190 ? -21.592 -11.493 -10.822 1.00 98.62 190 ASP A C 1
ATOM 1437 O O . ASP A 1 190 ? -22.290 -10.489 -10.673 1.00 98.62 190 ASP A O 1
ATOM 1441 N N . LEU A 1 191 ? -20.463 -11.474 -11.537 1.00 98.69 191 LEU A N 1
ATOM 1442 C CA . LEU A 1 191 ? -19.934 -10.277 -12.184 1.00 98.69 191 LEU A CA 1
ATOM 1443 C C . LEU A 1 191 ? -20.916 -9.682 -13.205 1.00 98.69 191 LEU A C 1
ATOM 1445 O O . LEU A 1 191 ? -21.098 -8.464 -13.241 1.00 98.69 191 LEU A O 1
ATOM 1449 N N . GLN A 1 192 ? -21.560 -10.515 -14.025 1.00 98.75 192 GLN A N 1
ATOM 1450 C CA . GLN A 1 192 ? -22.570 -10.035 -14.969 1.00 98.75 192 GLN A CA 1
ATOM 1451 C C . GLN A 1 192 ? -23.754 -9.398 -14.233 1.00 98.75 192 GLN A C 1
ATOM 1453 O O . GLN A 1 192 ? -24.154 -8.288 -14.576 1.00 98.75 192 GLN A O 1
ATOM 1458 N N . SER A 1 193 ? -24.266 -10.056 -13.189 1.00 98.88 193 SER A N 1
ATOM 1459 C CA . SER A 1 193 ? -25.384 -9.536 -12.391 1.00 98.88 193 SER A CA 1
ATOM 1460 C C . SER A 1 193 ? -25.035 -8.202 -11.720 1.00 98.88 193 SER A C 1
ATOM 1462 O O . SER A 1 193 ? -25.847 -7.279 -11.727 1.00 98.88 193 SER A O 1
ATOM 1464 N N . TYR A 1 194 ? -23.812 -8.074 -11.200 1.00 98.88 194 TYR A N 1
ATOM 1465 C CA . TYR A 1 194 ? -23.277 -6.835 -10.635 1.00 98.88 194 TYR A CA 1
ATOM 1466 C C . TYR A 1 194 ? -23.228 -5.697 -11.666 1.00 98.88 194 TYR A C 1
ATOM 1468 O O . TYR A 1 194 ? -23.729 -4.600 -11.413 1.00 98.88 194 TYR A O 1
ATOM 1476 N N . VAL A 1 195 ? -22.715 -5.959 -12.871 1.00 98.94 195 VAL A N 1
ATOM 1477 C CA . VAL A 1 195 ? -22.687 -4.964 -13.958 1.00 98.94 195 VAL A CA 1
ATOM 1478 C C . VAL A 1 195 ? -24.094 -4.574 -14.422 1.00 98.94 195 VAL A C 1
ATOM 1480 O O . VAL A 1 195 ? -24.340 -3.400 -14.708 1.00 98.94 195 VAL A O 1
ATOM 1483 N N . ASP A 1 196 ? -25.038 -5.515 -14.453 1.00 98.94 196 ASP A N 1
ATOM 1484 C CA . ASP A 1 196 ? -26.440 -5.217 -14.764 1.00 98.94 196 ASP A CA 1
ATOM 1485 C C . ASP A 1 196 ? -27.047 -4.242 -13.738 1.00 98.94 196 ASP A C 1
ATOM 1487 O O . ASP A 1 196 ? -27.805 -3.346 -14.115 1.00 98.94 196 ASP A O 1
ATOM 1491 N N . GLY A 1 197 ? -26.664 -4.364 -12.462 1.00 98.88 197 GLY A N 1
ATOM 1492 C CA . GLY A 1 197 ? -27.023 -3.434 -11.386 1.00 98.88 197 GLY A CA 1
ATOM 1493 C C . GLY A 1 197 ? -26.500 -2.017 -11.612 1.00 98.88 197 GLY A C 1
ATOM 1494 O O . GLY A 1 197 ? -27.268 -1.053 -11.551 1.00 98.88 197 GLY A O 1
ATOM 1495 N N . ILE A 1 198 ? -25.216 -1.891 -11.963 1.00 98.94 198 ILE A N 1
ATOM 1496 C CA . ILE A 1 198 ? -24.594 -0.602 -12.317 1.00 98.94 198 ILE A CA 1
ATOM 1497 C C . ILE A 1 198 ? -25.338 0.045 -13.492 1.00 98.94 198 ILE A C 1
ATOM 1499 O O . ILE A 1 198 ? -25.708 1.220 -13.451 1.00 98.94 198 ILE A O 1
ATOM 1503 N N . ASN A 1 199 ? -25.604 -0.729 -14.544 1.00 98.88 199 ASN A N 1
ATOM 1504 C CA . ASN A 1 199 ? -26.278 -0.239 -15.745 1.00 98.88 199 ASN A CA 1
ATOM 1505 C C . ASN A 1 199 ? -27.737 0.166 -15.491 1.00 98.88 199 ASN A C 1
ATOM 1507 O O . ASN A 1 199 ? -28.237 1.114 -16.111 1.00 98.88 199 ASN A O 1
ATOM 1511 N N . ALA A 1 200 ? -28.419 -0.507 -14.564 1.00 98.81 200 ALA A N 1
ATOM 1512 C CA . ALA A 1 200 ? -29.746 -0.104 -14.118 1.00 98.81 200 ALA A CA 1
ATOM 1513 C C . ALA A 1 200 ? -29.710 1.252 -13.397 1.00 98.81 200 ALA A C 1
ATOM 1515 O O . ALA A 1 200 ? -30.538 2.114 -13.702 1.00 98.81 200 ALA A O 1
ATOM 1516 N N . TYR A 1 201 ? -28.718 1.490 -12.531 1.00 98.62 201 TYR A N 1
ATOM 1517 C CA . TYR A 1 201 ? -28.528 2.803 -11.907 1.00 98.62 201 TYR A CA 1
ATOM 1518 C C . TYR A 1 201 ? -28.238 3.893 -12.945 1.00 98.62 201 TYR A C 1
ATOM 1520 O O . TYR A 1 201 ? -28.882 4.937 -12.935 1.00 98.62 201 TYR A O 1
ATOM 1528 N N . ILE A 1 202 ? -27.341 3.641 -13.906 1.00 98.56 202 ILE A N 1
ATOM 1529 C CA . ILE A 1 202 ? -27.046 4.585 -15.001 1.00 98.56 202 ILE A CA 1
ATOM 1530 C C . ILE A 1 202 ? -28.315 4.936 -15.788 1.00 98.56 202 ILE A C 1
ATOM 1532 O O . ILE A 1 202 ? -28.530 6.094 -16.155 1.00 98.56 202 ILE A O 1
ATOM 1536 N N . THR A 1 203 ? -29.176 3.951 -16.047 1.00 98.25 203 THR A N 1
ATOM 1537 C CA . THR A 1 203 ? -30.462 4.177 -16.722 1.00 98.25 203 THR A CA 1
ATOM 1538 C C . THR A 1 203 ? -31.363 5.091 -15.891 1.00 98.25 203 THR A C 1
ATOM 1540 O O . THR A 1 203 ? -31.905 6.060 -16.428 1.00 98.25 203 THR A O 1
ATOM 1543 N N . ALA A 1 204 ? -31.473 4.839 -14.583 1.00 97.50 204 ALA A N 1
ATOM 1544 C CA . ALA A 1 204 ? -32.236 5.679 -13.663 1.00 97.50 204 ALA A CA 1
ATOM 1545 C C . ALA A 1 204 ? -31.666 7.107 -13.574 1.00 97.50 204 ALA A C 1
ATOM 1547 O O . ALA A 1 204 ? -32.412 8.072 -13.715 1.00 97.50 204 ALA A O 1
ATOM 1548 N N . ALA A 1 205 ? -30.346 7.262 -13.450 1.00 96.62 205 ALA A N 1
ATOM 1549 C CA . ALA A 1 205 ? -29.667 8.556 -13.357 1.00 96.62 205 ALA A CA 1
ATOM 1550 C C . ALA A 1 205 ? -29.710 9.383 -14.650 1.00 96.62 205 ALA A C 1
ATOM 1552 O O . ALA A 1 205 ? -29.637 10.612 -14.622 1.00 96.62 205 ALA A O 1
ATOM 1553 N N . ASN A 1 206 ? -29.852 8.739 -15.810 1.00 95.06 206 ASN A N 1
ATOM 1554 C CA . ASN A 1 206 ? -30.132 9.452 -17.057 1.00 95.06 206 ASN A CA 1
ATOM 1555 C C . ASN A 1 206 ? -31.575 9.981 -17.113 1.00 95.06 206 ASN A C 1
ATOM 1557 O O . ASN A 1 206 ? -31.821 10.997 -17.766 1.00 95.06 206 ASN A O 1
ATOM 1561 N N . ALA A 1 207 ? -32.517 9.311 -16.441 1.00 95.31 207 ALA A N 1
ATOM 1562 C CA . ALA A 1 207 ? -33.917 9.722 -16.371 1.00 95.31 207 ALA A CA 1
ATOM 1563 C C . ALA A 1 207 ? -34.183 10.756 -15.262 1.00 95.31 207 ALA A C 1
ATOM 1565 O O . ALA A 1 207 ? -35.040 11.623 -15.437 1.00 95.31 207 ALA A O 1
ATOM 1566 N N . ASP A 1 208 ? -33.435 10.699 -14.158 1.00 94.69 208 ASP A N 1
ATOM 1567 C CA . ASP A 1 208 ? -33.584 11.577 -12.999 1.00 94.69 208 ASP A CA 1
ATOM 1568 C C . ASP A 1 208 ? -32.273 12.290 -12.640 1.00 94.69 208 ASP A C 1
ATOM 1570 O O . ASP A 1 208 ? -31.269 11.684 -12.264 1.00 94.69 208 ASP A O 1
ATOM 1574 N N . LYS A 1 209 ? -32.306 13.624 -12.693 1.00 89.69 209 LYS A N 1
ATOM 1575 C CA . LYS A 1 209 ? -31.159 14.475 -12.353 1.00 89.69 209 LYS A CA 1
ATOM 1576 C C . LYS A 1 209 ? -30.773 14.399 -10.874 1.00 89.69 209 LYS A C 1
ATOM 1578 O O . LYS A 1 209 ? -29.635 14.739 -10.565 1.00 89.69 209 LYS A O 1
ATOM 1583 N N . ALA A 1 210 ? -31.674 13.976 -9.985 1.00 91.31 210 ALA A N 1
ATOM 1584 C CA . ALA A 1 210 ? -31.382 13.796 -8.562 1.00 91.31 210 ALA A CA 1
ATOM 1585 C C . ALA A 1 210 ? -30.429 12.619 -8.289 1.00 91.31 210 ALA A C 1
ATOM 1587 O O . ALA A 1 210 ? -29.804 12.573 -7.239 1.00 91.31 210 ALA A O 1
ATOM 1588 N N . LEU A 1 211 ? -30.282 11.697 -9.244 1.00 94.50 211 LEU A N 1
ATOM 1589 C CA . LEU A 1 211 ? -29.375 10.549 -9.157 1.00 94.50 211 LEU A CA 1
ATOM 1590 C C . LEU A 1 211 ? -28.078 10.767 -9.956 1.00 94.50 211 LEU A C 1
ATOM 1592 O O . LEU A 1 211 ? -27.194 9.912 -9.985 1.00 94.50 211 LEU A O 1
ATOM 1596 N N . LYS A 1 212 ? -27.952 11.900 -10.655 1.00 94.75 212 LYS A N 1
ATOM 1597 C CA . LYS A 1 212 ? -26.829 12.160 -11.555 1.00 94.75 212 LYS A CA 1
ATOM 1598 C C . LYS A 1 212 ? -25.683 12.871 -10.819 1.00 94.75 212 LYS A C 1
ATOM 1600 O O . LYS A 1 212 ? -25.895 14.008 -10.382 1.00 94.75 212 LYS A O 1
ATOM 1605 N N . PRO A 1 213 ? -24.463 12.294 -10.785 1.00 94.25 213 PRO A N 1
ATOM 1606 C CA . PRO A 1 213 ? -23.294 12.991 -10.254 1.00 94.25 213 PRO A CA 1
ATOM 1607 C C . PRO A 1 213 ? -23.027 14.299 -11.010 1.00 94.25 213 PRO A C 1
ATOM 1609 O O . PRO A 1 213 ? -23.160 14.376 -12.244 1.00 94.25 213 PRO A O 1
ATOM 1612 N N . ALA A 1 214 ? -22.681 15.354 -10.274 1.00 91.62 214 ALA A N 1
ATOM 1613 C CA . ALA A 1 214 ? -22.492 16.700 -10.801 1.00 91.62 214 ALA A CA 1
ATOM 1614 C C . ALA A 1 214 ? -21.400 16.746 -11.873 1.00 91.62 214 ALA A C 1
ATOM 1616 O O . ALA A 1 214 ? -21.519 17.499 -12.848 1.00 91.62 214 ALA A O 1
ATOM 1617 N N . GLU A 1 215 ? -20.366 15.921 -11.736 1.00 91.25 215 GLU A N 1
ATOM 1618 C CA . GLU A 1 215 ? -19.205 15.890 -12.616 1.00 91.25 215 GLU A CA 1
ATOM 1619 C C . GLU A 1 215 ? -19.582 15.559 -14.053 1.00 91.25 215 GLU A C 1
ATOM 1621 O O . GLU A 1 215 ? -19.055 16.194 -14.960 1.00 91.25 215 GLU A O 1
ATOM 1626 N N . TYR A 1 216 ? -20.558 14.679 -14.301 1.00 92.12 216 TYR A N 1
ATOM 1627 C CA . TYR A 1 216 ? -21.031 14.416 -15.669 1.00 92.12 216 TYR A CA 1
ATOM 1628 C C . TYR A 1 216 ? -21.715 15.631 -16.297 1.00 92.12 216 TYR A C 1
ATOM 1630 O O . TYR A 1 216 ? -21.661 15.824 -17.513 1.00 92.12 216 TYR A O 1
ATOM 1638 N N . THR A 1 217 ? -22.371 16.465 -15.486 1.00 88.25 217 THR A N 1
ATOM 1639 C CA . THR A 1 217 ? -22.967 17.719 -15.968 1.00 88.25 217 THR A CA 1
ATOM 1640 C C . THR A 1 217 ? -21.880 18.723 -16.348 1.00 88.25 217 THR A C 1
ATOM 1642 O O . THR A 1 217 ? -22.002 19.378 -17.380 1.00 88.25 217 THR A O 1
ATOM 1645 N N . LEU A 1 218 ? -20.801 18.807 -15.564 1.00 85.81 218 LEU A N 1
ATOM 1646 C CA . LEU A 1 218 ? -19.656 19.679 -15.850 1.00 85.81 218 LEU A CA 1
ATOM 1647 C C . LEU A 1 218 ? -18.808 19.168 -17.025 1.00 85.81 218 LEU A C 1
ATOM 1649 O O . LEU A 1 218 ? -18.346 19.951 -17.848 1.00 85.81 218 LEU A O 1
ATOM 1653 N N . LEU A 1 219 ? -18.619 17.856 -17.124 1.00 88.69 219 LEU A N 1
ATOM 1654 C CA . LEU A 1 219 ? -17.853 17.211 -18.184 1.00 88.69 219 LEU A CA 1
ATOM 1655 C C . LEU A 1 219 ? -18.574 17.281 -19.538 1.00 88.69 219 LEU A C 1
ATOM 1657 O O . LEU A 1 219 ? -17.931 17.244 -20.585 1.00 88.69 219 LEU A O 1
ATOM 1661 N N . GLY A 1 220 ? -19.908 17.381 -19.529 1.00 87.62 220 GLY A N 1
ATOM 1662 C CA . GLY A 1 220 ? -20.722 17.408 -20.745 1.00 87.62 220 GLY A CA 1
ATOM 1663 C C . GLY A 1 220 ? -20.734 16.074 -21.499 1.00 87.62 220 GLY A C 1
ATOM 1664 O O . GLY A 1 220 ? -21.057 16.049 -22.686 1.00 87.62 220 GLY A O 1
ATOM 1665 N N . LYS A 1 221 ? -20.382 14.972 -20.826 1.00 88.25 221 LYS A N 1
ATOM 1666 C CA . LYS A 1 221 ? -20.375 13.610 -21.379 1.00 88.25 221 LYS A CA 1
ATOM 1667 C C . LYS A 1 221 ? -21.532 12.770 -20.827 1.00 88.25 221 LYS A C 1
ATOM 1669 O O . LYS A 1 221 ? -21.970 13.002 -19.696 1.00 88.25 221 LYS A O 1
ATOM 1674 N N . PRO A 1 222 ? -22.053 11.808 -21.612 1.00 91.19 222 PRO A N 1
ATOM 1675 C CA . PRO A 1 222 ? -23.026 10.848 -21.111 1.00 91.19 222 PRO A CA 1
ATOM 1676 C C . PRO A 1 222 ? -22.374 9.864 -20.129 1.00 91.19 222 PRO A C 1
ATOM 1678 O O . PRO A 1 222 ? -21.168 9.636 -20.175 1.00 91.19 222 PRO A O 1
ATOM 1681 N N . MET A 1 223 ? -23.193 9.261 -19.266 1.00 94.75 223 MET A N 1
ATOM 1682 C CA . MET A 1 223 ? -22.797 8.089 -18.480 1.00 94.75 223 MET A CA 1
ATOM 1683 C C . MET A 1 223 ? -22.875 6.862 -19.395 1.00 94.75 223 MET A C 1
ATOM 1685 O O . MET A 1 223 ? -23.963 6.519 -19.865 1.00 94.75 223 MET A O 1
ATOM 1689 N N . GLU A 1 224 ? -21.732 6.248 -19.701 1.00 95.38 224 GLU A N 1
ATOM 1690 C CA . GLU A 1 224 ? -21.655 5.107 -20.621 1.00 95.38 224 GLU A CA 1
ATOM 1691 C C . GLU A 1 224 ? -21.901 3.774 -19.899 1.00 95.38 224 GLU A C 1
ATOM 1693 O O . GLU A 1 224 ? -21.369 3.588 -18.797 1.00 95.38 224 GLU A O 1
ATOM 1698 N N . PRO A 1 225 ? -22.639 2.825 -20.515 1.00 97.44 225 PRO A N 1
ATOM 1699 C CA . PRO A 1 225 ? -22.859 1.504 -19.939 1.00 97.44 225 PRO A CA 1
ATOM 1700 C C . PRO A 1 225 ? -21.555 0.772 -19.614 1.00 97.44 225 PRO A C 1
ATOM 1702 O O . PRO A 1 225 ? -20.576 0.836 -20.356 1.00 97.44 225 PRO A O 1
ATOM 1705 N N . TRP A 1 226 ? -21.574 0.045 -18.508 1.00 98.44 226 TRP A N 1
ATOM 1706 C CA . TRP A 1 226 ? -20.505 -0.818 -18.034 1.00 98.44 226 TRP A CA 1
ATOM 1707 C C . TRP A 1 226 ? -20.574 -2.211 -18.660 1.00 98.44 226 TRP A C 1
ATOM 1709 O O . TRP A 1 226 ? -21.642 -2.710 -19.027 1.00 98.44 226 TRP A O 1
ATOM 1719 N N . LYS A 1 227 ? -19.413 -2.859 -18.723 1.00 98.38 227 LYS A N 1
ATOM 1720 C CA . LYS A 1 227 ? -19.202 -4.246 -19.138 1.00 98.38 227 LYS A CA 1
ATOM 1721 C C . LYS A 1 227 ? -18.455 -5.011 -18.038 1.00 98.38 227 LYS A C 1
ATOM 1723 O O . LYS A 1 227 ? -17.667 -4.407 -17.311 1.00 98.38 227 LYS A O 1
ATOM 1728 N N . PRO A 1 228 ? -18.556 -6.352 -17.974 1.00 98.56 228 PRO A N 1
ATOM 1729 C CA . PRO A 1 228 ? -17.721 -7.172 -17.082 1.00 98.56 228 PRO A CA 1
ATOM 1730 C C . PRO A 1 228 ? -16.212 -6.885 -17.194 1.00 98.56 228 PRO A C 1
ATOM 1732 O O . PRO A 1 228 ? -15.481 -6.944 -16.207 1.00 98.56 228 PRO A O 1
ATOM 1735 N N . THR A 1 229 ? -15.740 -6.509 -18.387 1.00 98.62 229 THR A N 1
ATOM 1736 C CA . THR A 1 229 ? -14.336 -6.155 -18.637 1.00 98.62 229 THR A CA 1
ATOM 1737 C C . THR A 1 229 ? -13.891 -4.871 -17.918 1.00 98.62 229 THR A C 1
ATOM 1739 O O . THR A 1 229 ? -12.701 -4.734 -17.644 1.00 98.62 229 THR A O 1
ATOM 1742 N N . ASP A 1 230 ? -14.805 -3.953 -17.559 1.00 98.62 230 ASP A N 1
ATOM 1743 C CA . ASP A 1 230 ? -14.505 -2.769 -16.719 1.00 98.62 230 ASP A CA 1
ATOM 1744 C C . ASP A 1 230 ? -14.033 -3.164 -15.325 1.00 98.62 230 ASP A C 1
ATOM 1746 O O . ASP A 1 230 ? -13.029 -2.645 -14.840 1.00 98.62 230 ASP A O 1
ATOM 1750 N N . VAL A 1 231 ? -14.691 -4.145 -14.714 1.00 98.50 231 VAL A N 1
ATOM 1751 C CA . VAL A 1 231 ? -14.334 -4.628 -13.375 1.00 98.50 231 VAL A CA 1
ATOM 1752 C C . VAL A 1 231 ? -12.956 -5.295 -13.391 1.00 98.50 231 VAL A C 1
ATOM 1754 O O . VAL A 1 231 ? -12.146 -5.066 -12.495 1.00 98.50 231 VAL A O 1
ATOM 1757 N N . ILE A 1 232 ? -12.628 -6.042 -14.453 1.00 98.31 232 ILE A N 1
ATOM 1758 C CA . ILE A 1 232 ? -11.292 -6.638 -14.639 1.00 98.31 232 ILE A CA 1
ATOM 1759 C C . ILE A 1 232 ? -10.220 -5.553 -14.836 1.00 98.31 232 ILE A C 1
ATOM 1761 O O . ILE A 1 232 ? -9.122 -5.664 -14.287 1.00 98.31 232 ILE A O 1
ATOM 1765 N N . ALA A 1 233 ? -10.522 -4.484 -15.579 1.00 98.00 233 ALA A N 1
ATOM 1766 C CA . ALA A 1 233 ? -9.598 -3.363 -15.751 1.00 98.00 233 ALA A CA 1
ATOM 1767 C C . ALA A 1 233 ? -9.303 -2.654 -14.416 1.00 98.00 233 ALA A C 1
ATOM 1769 O O . ALA A 1 233 ? -8.145 -2.330 -14.133 1.00 98.00 233 ALA A O 1
ATOM 1770 N N . ILE A 1 234 ? -10.316 -2.478 -13.560 1.00 97.31 234 ILE A N 1
ATOM 1771 C CA . ILE A 1 234 ? -10.136 -1.936 -12.204 1.00 97.31 234 ILE A CA 1
ATOM 1772 C C . ILE A 1 234 ? -9.347 -2.913 -11.327 1.00 97.31 234 ILE A C 1
ATOM 1774 O O . ILE A 1 234 ? -8.419 -2.489 -10.639 1.00 97.31 234 ILE A O 1
ATOM 1778 N N . ALA A 1 235 ? -9.636 -4.216 -11.388 1.00 96.12 235 ALA A N 1
ATOM 1779 C CA . ALA A 1 235 ? -8.871 -5.233 -10.664 1.00 96.12 235 ALA A CA 1
ATOM 1780 C C . ALA A 1 235 ? -7.380 -5.209 -11.050 1.00 96.12 235 ALA A C 1
ATOM 1782 O O . ALA A 1 235 ? -6.521 -5.258 -10.171 1.00 96.12 235 ALA A O 1
ATOM 1783 N N . SER A 1 236 ? -7.059 -5.020 -12.337 1.00 94.12 236 SER A N 1
ATOM 1784 C CA . SER A 1 236 ? -5.677 -4.829 -12.803 1.00 94.12 236 SER A CA 1
ATOM 1785 C C . SER A 1 236 ? -5.011 -3.590 -12.201 1.00 94.12 236 SER A C 1
ATOM 1787 O O . SER A 1 236 ? -3.807 -3.617 -11.934 1.00 94.12 236 SER A O 1
ATOM 1789 N N . LEU A 1 237 ? -5.751 -2.488 -12.053 1.00 92.06 237 LEU A N 1
ATOM 1790 C CA . LEU A 1 237 ? -5.244 -1.241 -11.481 1.00 92.06 237 LEU A CA 1
ATOM 1791 C C . LEU A 1 237 ? -4.996 -1.403 -9.977 1.00 92.06 237 LEU A C 1
ATOM 1793 O O . LEU A 1 237 ? -3.870 -1.238 -9.516 1.00 92.06 237 LEU A O 1
ATOM 1797 N N . VAL A 1 238 ? -6.027 -1.785 -9.223 1.00 90.31 238 VAL A N 1
ATOM 1798 C CA . VAL A 1 238 ? -5.978 -1.923 -7.760 1.00 90.31 238 VAL A CA 1
ATOM 1799 C C . VAL A 1 238 ? -5.019 -3.045 -7.354 1.00 90.31 238 VAL A C 1
ATOM 1801 O O . VAL A 1 238 ? -4.093 -2.823 -6.572 1.00 90.31 238 VAL A O 1
ATOM 1804 N N . GLY A 1 239 ? -5.169 -4.239 -7.930 1.00 86.56 239 GLY A N 1
ATOM 1805 C CA . GLY A 1 239 ? -4.282 -5.377 -7.678 1.00 86.56 239 GLY A CA 1
ATOM 1806 C C . GLY A 1 239 ? -2.849 -5.118 -8.142 1.00 86.56 239 GLY A C 1
ATOM 1807 O O . GLY A 1 239 ? -1.892 -5.501 -7.467 1.00 86.56 239 GLY A O 1
ATOM 1808 N N . GLY A 1 240 ? -2.682 -4.377 -9.240 1.00 84.56 240 GLY A N 1
ATOM 1809 C CA . GLY A 1 240 ? -1.385 -3.919 -9.727 1.00 84.56 240 GLY A CA 1
ATOM 1810 C C . GLY A 1 240 ? -0.685 -2.912 -8.814 1.00 84.56 240 GLY A C 1
ATOM 1811 O O . GLY A 1 240 ? 0.528 -2.773 -8.940 1.00 84.56 240 GLY A O 1
ATOM 1812 N N . ILE A 1 241 ? -1.398 -2.240 -7.910 1.00 83.25 241 ILE A N 1
ATOM 1813 C CA . ILE A 1 241 ? -0.836 -1.271 -6.958 1.00 83.25 241 ILE A CA 1
ATOM 1814 C C . ILE A 1 241 ? -0.598 -1.927 -5.596 1.00 83.25 241 ILE A C 1
ATOM 1816 O O . ILE A 1 241 ? 0.510 -1.870 -5.068 1.00 83.25 241 ILE A O 1
ATOM 1820 N N . PHE A 1 242 ? -1.611 -2.595 -5.042 1.00 84.25 242 PHE A N 1
ATOM 1821 C CA . PHE A 1 242 ? -1.567 -3.111 -3.669 1.00 84.25 242 PHE A CA 1
ATOM 1822 C C . PHE A 1 242 ? -1.111 -4.570 -3.557 1.00 84.25 242 PHE A C 1
ATOM 1824 O O . PHE A 1 242 ? -0.685 -4.993 -2.482 1.00 84.25 242 PHE A O 1
ATOM 1831 N N . GLY A 1 243 ? -1.225 -5.338 -4.644 1.00 87.38 243 GLY A N 1
ATOM 1832 C CA . GLY A 1 243 ? -1.091 -6.796 -4.675 1.00 87.38 243 GLY A CA 1
ATOM 1833 C C . GLY A 1 243 ? 0.150 -7.323 -5.399 1.00 87.38 243 GLY A C 1
ATOM 1834 O O . GLY A 1 243 ? 0.208 -8.524 -5.684 1.00 87.38 243 GLY A O 1
ATOM 1835 N N . ARG A 1 244 ? 1.129 -6.461 -5.709 1.00 89.69 244 ARG A N 1
ATOM 1836 C CA . ARG A 1 244 ? 2.384 -6.823 -6.393 1.00 89.69 244 ARG A CA 1
ATOM 1837 C C . ARG A 1 244 ? 3.626 -6.553 -5.541 1.00 89.69 244 ARG A C 1
ATOM 1839 O O . ARG A 1 244 ? 3.589 -5.749 -4.613 1.00 89.69 244 ARG A O 1
ATOM 1846 N N . GLY A 1 245 ? 4.735 -7.181 -5.913 1.00 91.19 245 GLY A N 1
ATOM 1847 C CA . GLY A 1 245 ? 6.076 -6.826 -5.455 1.00 91.19 245 GLY A CA 1
ATOM 1848 C C . GLY A 1 245 ? 7.138 -7.469 -6.342 1.00 91.19 245 GLY A C 1
ATOM 1849 O O . GLY A 1 245 ? 6.898 -8.522 -6.940 1.00 91.19 245 GLY A O 1
ATOM 1850 N N . GLY A 1 246 ? 8.294 -6.825 -6.444 1.00 93.38 246 GLY A N 1
ATOM 1851 C CA . GLY A 1 246 ? 9.376 -7.212 -7.347 1.00 93.38 246 GLY A CA 1
ATOM 1852 C C . GLY A 1 246 ? 9.390 -6.428 -8.666 1.00 93.38 246 GLY A C 1
ATOM 1853 O O . GLY A 1 246 ? 8.648 -5.460 -8.861 1.00 93.38 246 GLY A O 1
ATOM 1854 N N . GLY A 1 247 ? 10.209 -6.879 -9.615 1.00 94.19 247 GLY A N 1
ATOM 1855 C CA . GLY A 1 247 ? 10.305 -6.324 -10.966 1.00 94.19 247 GLY A CA 1
ATOM 1856 C C . GLY A 1 247 ? 11.268 -5.145 -11.095 1.00 94.19 247 GLY A C 1
ATOM 1857 O O . GLY A 1 247 ? 11.259 -4.455 -12.118 1.00 94.19 247 GLY A O 1
ATOM 1858 N N . ASN A 1 248 ? 12.086 -4.885 -10.074 1.00 95.06 248 ASN A N 1
ATOM 1859 C CA . ASN A 1 248 ? 13.054 -3.794 -10.044 1.00 95.06 248 ASN A CA 1
ATOM 1860 C C . ASN A 1 248 ? 14.501 -4.284 -10.232 1.00 95.06 248 ASN A C 1
ATOM 1862 O O . ASN A 1 248 ? 15.464 -3.540 -9.994 1.00 95.06 248 ASN A O 1
ATOM 1866 N N . GLU A 1 249 ? 14.692 -5.519 -10.707 1.00 97.56 249 GLU A N 1
ATOM 1867 C CA . GLU A 1 249 ? 15.996 -6.165 -10.834 1.00 97.56 249 GLU A CA 1
ATOM 1868 C C . GLU A 1 249 ? 16.966 -5.358 -11.695 1.00 97.56 249 GLU A C 1
ATOM 1870 O O . GLU A 1 249 ? 18.175 -5.341 -11.438 1.00 97.56 249 GLU A O 1
ATOM 1875 N N . LEU A 1 250 ? 16.464 -4.691 -12.741 1.00 97.75 250 LEU A N 1
ATOM 1876 C CA . LEU A 1 250 ? 17.295 -3.864 -13.611 1.00 97.75 250 LEU A CA 1
ATOM 1877 C C . LEU A 1 250 ? 17.907 -2.693 -12.832 1.00 97.75 250 LEU A C 1
ATOM 1879 O O . LEU A 1 250 ? 19.120 -2.472 -12.905 1.00 97.75 250 LEU A O 1
ATOM 1883 N N . ASN A 1 251 ? 17.111 -1.982 -12.031 1.00 96.69 251 ASN A N 1
ATOM 1884 C CA . ASN A 1 251 ? 17.614 -0.902 -11.181 1.00 96.69 251 ASN A CA 1
ATOM 1885 C C . ASN A 1 251 ? 18.466 -1.429 -10.027 1.00 96.69 251 ASN A C 1
ATOM 1887 O O . ASN A 1 251 ? 19.484 -0.812 -9.699 1.00 96.69 251 ASN A O 1
ATOM 1891 N N . SER A 1 252 ? 18.132 -2.591 -9.465 1.00 97.25 252 SER A N 1
ATOM 1892 C CA . SER A 1 252 ? 18.980 -3.312 -8.510 1.00 97.25 252 SER A CA 1
ATOM 1893 C C . SER A 1 252 ? 20.372 -3.591 -9.107 1.00 97.25 252 SER A C 1
ATOM 1895 O O . SER A 1 252 ? 21.397 -3.283 -8.483 1.00 97.25 252 SER A O 1
ATOM 1897 N N . ALA A 1 253 ? 20.444 -4.054 -10.362 1.00 97.69 253 ALA A N 1
ATOM 1898 C CA . ALA A 1 253 ? 21.695 -4.287 -11.084 1.00 97.69 253 ALA A CA 1
ATOM 1899 C C . ALA A 1 253 ? 22.484 -2.992 -11.325 1.00 97.69 253 ALA A C 1
ATOM 1901 O O . ALA A 1 253 ? 23.692 -2.954 -11.071 1.00 97.69 253 ALA A O 1
ATOM 1902 N N . LEU A 1 254 ? 21.820 -1.920 -11.770 1.00 97.62 254 LEU A N 1
ATOM 1903 C CA . LEU A 1 254 ? 22.440 -0.604 -11.974 1.00 97.62 254 LEU A CA 1
ATOM 1904 C C . LEU A 1 254 ? 22.944 0.005 -10.655 1.00 97.62 254 LEU A C 1
ATOM 1906 O O . LEU A 1 254 ? 24.009 0.628 -10.617 1.00 97.62 254 LEU A O 1
ATOM 1910 N N . THR A 1 255 ? 22.218 -0.211 -9.559 1.00 97.88 255 THR A N 1
ATOM 1911 C CA . THR A 1 255 ? 22.625 0.203 -8.212 1.00 97.88 255 THR A CA 1
ATOM 1912 C C . THR A 1 255 ? 23.856 -0.581 -7.771 1.00 97.88 255 THR A C 1
ATOM 1914 O O . THR A 1 255 ? 24.859 0.024 -7.395 1.00 97.88 255 THR A O 1
ATOM 1917 N N . MET A 1 256 ? 23.860 -1.910 -7.908 1.00 97.88 256 MET A N 1
ATOM 1918 C CA . MET A 1 256 ? 25.032 -2.746 -7.614 1.00 97.88 256 MET A CA 1
ATOM 1919 C C . MET A 1 256 ? 26.262 -2.329 -8.434 1.00 97.88 256 MET A C 1
ATOM 1921 O O . MET A 1 256 ? 27.367 -2.253 -7.890 1.00 97.88 256 MET A O 1
ATOM 1925 N N . GLN A 1 257 ? 26.088 -1.985 -9.714 1.00 97.56 257 GLN A N 1
ATOM 1926 C CA . GLN A 1 257 ? 27.168 -1.456 -10.553 1.00 97.56 257 GLN A CA 1
ATOM 1927 C C . GLN A 1 257 ? 27.728 -0.137 -10.014 1.00 97.56 257 GLN A C 1
ATOM 1929 O O . GLN A 1 257 ? 28.944 0.010 -9.956 1.00 97.56 257 GLN A O 1
ATOM 1934 N N . ALA A 1 258 ? 26.889 0.785 -9.531 1.00 98.00 258 ALA A N 1
ATOM 1935 C CA . ALA A 1 258 ? 27.367 2.028 -8.921 1.00 98.00 258 ALA A CA 1
ATOM 1936 C C . ALA A 1 258 ? 28.238 1.780 -7.671 1.00 98.00 258 ALA A C 1
ATOM 1938 O O . ALA A 1 258 ? 29.236 2.475 -7.464 1.00 98.00 258 ALA A O 1
ATOM 1939 N N . PHE A 1 259 ? 27.916 0.763 -6.865 1.00 98.12 259 PHE A N 1
ATOM 1940 C CA . PHE A 1 259 ? 28.767 0.330 -5.749 1.00 98.12 259 PHE A CA 1
ATOM 1941 C C . PHE A 1 259 ? 30.097 -0.263 -6.231 1.00 98.12 259 PHE A C 1
ATOM 1943 O O . PHE A 1 259 ? 31.151 0.021 -5.657 1.00 98.12 259 PHE A O 1
ATOM 1950 N N . VAL A 1 260 ? 30.064 -1.085 -7.282 1.00 97.56 260 VAL A N 1
ATOM 1951 C CA . VAL A 1 260 ? 31.265 -1.676 -7.891 1.00 97.56 260 VAL A CA 1
ATOM 1952 C C . VAL A 1 260 ? 32.171 -0.606 -8.500 1.00 97.56 260 VAL A C 1
ATOM 1954 O O . VAL A 1 260 ? 33.376 -0.655 -8.261 1.00 97.56 260 VAL A O 1
ATOM 1957 N N . ASP A 1 261 ? 31.616 0.383 -9.199 1.00 97.12 261 ASP A N 1
ATOM 1958 C CA . ASP A 1 261 ? 32.359 1.520 -9.755 1.00 97.12 261 ASP A CA 1
ATOM 1959 C C . ASP A 1 261 ? 33.077 2.304 -8.646 1.00 97.12 261 ASP A C 1
ATOM 1961 O O . ASP A 1 261 ? 34.221 2.728 -8.806 1.00 97.12 261 ASP A O 1
ATOM 1965 N N . ARG A 1 262 ? 32.418 2.480 -7.491 1.00 96.94 262 ARG A N 1
ATOM 1966 C CA . ARG A 1 262 ? 32.970 3.226 -6.353 1.00 96.94 262 ARG A CA 1
ATOM 1967 C C . ARG A 1 262 ? 34.062 2.468 -5.602 1.00 96.94 262 ARG A C 1
ATOM 1969 O O . ARG A 1 262 ? 35.036 3.085 -5.172 1.00 96.94 262 ARG A O 1
ATOM 1976 N N . MET A 1 263 ? 33.839 1.182 -5.337 1.00 96.81 263 MET A N 1
ATOM 1977 C CA . MET A 1 263 ? 34.584 0.413 -4.326 1.00 96.81 263 MET A CA 1
ATOM 1978 C C . MET A 1 263 ? 35.386 -0.756 -4.915 1.00 96.81 263 MET A C 1
ATOM 1980 O O . MET A 1 263 ? 36.091 -1.456 -4.189 1.00 96.81 263 MET A O 1
ATOM 1984 N N . GLY A 1 264 ? 35.272 -1.003 -6.219 1.00 97.25 264 GLY A N 1
ATOM 1985 C CA . GLY A 1 264 ? 35.782 -2.199 -6.879 1.00 97.25 264 GLY A CA 1
ATOM 1986 C C . GLY A 1 264 ? 34.860 -3.411 -6.704 1.00 97.25 264 GLY A C 1
ATOM 1987 O O . GLY A 1 264 ? 34.012 -3.472 -5.816 1.00 97.25 264 GLY A O 1
ATOM 1988 N N . THR A 1 265 ? 35.042 -4.427 -7.551 1.00 95.81 265 THR A N 1
ATOM 1989 C CA . THR A 1 265 ? 34.097 -5.555 -7.692 1.00 95.81 265 THR A CA 1
ATOM 1990 C C . THR A 1 265 ? 33.795 -6.290 -6.385 1.00 95.81 265 THR A C 1
ATOM 1992 O O . THR A 1 265 ? 32.631 -6.513 -6.057 1.00 95.81 265 THR A O 1
ATOM 1995 N N . LYS A 1 266 ? 34.822 -6.694 -5.627 1.00 96.38 266 LYS A N 1
ATOM 1996 C CA . LYS A 1 266 ? 34.627 -7.506 -4.414 1.00 96.38 266 LYS A CA 1
ATOM 1997 C C . LYS A 1 266 ? 33.981 -6.699 -3.284 1.00 96.38 266 LYS A C 1
ATOM 1999 O O . LYS A 1 266 ? 33.030 -7.177 -2.672 1.00 96.38 266 LYS A O 1
ATOM 2004 N N . ALA A 1 267 ? 34.496 -5.500 -3.010 1.00 96.62 267 ALA A N 1
ATOM 2005 C CA . ALA A 1 267 ? 33.994 -4.655 -1.929 1.00 96.62 267 ALA A CA 1
ATOM 2006 C C . ALA A 1 267 ? 32.624 -4.055 -2.271 1.00 96.62 267 ALA A C 1
ATOM 2008 O O . ALA A 1 267 ? 31.716 -4.143 -1.453 1.00 96.62 267 ALA A O 1
ATOM 2009 N N . GLY A 1 268 ? 32.430 -3.568 -3.501 1.00 97.31 268 GLY A N 1
ATOM 2010 C CA . GLY A 1 268 ? 31.161 -3.003 -3.963 1.00 97.31 268 GLY A CA 1
ATOM 2011 C C . GLY A 1 268 ? 30.009 -4.003 -3.910 1.00 97.31 268 GLY A C 1
ATOM 2012 O O . GLY A 1 268 ? 28.958 -3.693 -3.361 1.00 97.31 268 GLY A O 1
ATOM 2013 N N . ARG A 1 269 ? 30.219 -5.246 -4.367 1.00 96.88 269 ARG A N 1
ATOM 2014 C CA . ARG A 1 269 ? 29.201 -6.307 -4.244 1.00 96.88 269 ARG A CA 1
ATOM 2015 C C . ARG A 1 269 ? 28.854 -6.625 -2.793 1.00 96.88 269 ARG A C 1
ATOM 2017 O O . ARG A 1 269 ? 27.689 -6.845 -2.486 1.00 96.88 269 ARG A O 1
ATOM 2024 N N . LYS A 1 270 ? 29.852 -6.663 -1.905 1.00 95.69 270 LYS A N 1
ATOM 2025 C CA . LYS A 1 270 ? 29.636 -6.948 -0.481 1.00 95.69 270 LYS A CA 1
ATOM 2026 C C . LYS A 1 270 ? 28.900 -5.798 0.219 1.00 95.69 270 LYS A C 1
ATOM 2028 O O . LYS A 1 270 ? 28.002 -6.061 1.009 1.00 95.69 270 LYS A O 1
ATOM 2033 N N . ALA A 1 271 ? 29.243 -4.555 -0.115 1.00 96.81 271 ALA A N 1
ATOM 2034 C CA . ALA A 1 271 ? 28.561 -3.362 0.373 1.00 96.81 271 ALA A CA 1
ATOM 2035 C C . ALA A 1 271 ? 27.103 -3.316 -0.107 1.00 96.81 271 ALA A C 1
ATOM 2037 O O . ALA A 1 271 ? 26.204 -3.136 0.708 1.00 96.81 271 ALA A O 1
ATOM 2038 N N . TRP A 1 272 ? 26.860 -3.566 -1.398 1.00 97.44 272 TRP A N 1
ATOM 2039 C CA . TRP A 1 272 ? 25.507 -3.646 -1.951 1.00 97.44 272 TRP A CA 1
ATOM 2040 C C . TRP A 1 272 ? 24.678 -4.751 -1.282 1.00 97.44 272 TRP A C 1
ATOM 2042 O O . TRP A 1 272 ? 23.549 -4.487 -0.895 1.00 97.44 272 TRP A O 1
ATOM 2052 N N . LEU A 1 273 ? 25.243 -5.948 -1.055 1.00 95.38 273 LEU A N 1
ATOM 2053 C CA . LEU A 1 273 ? 24.558 -7.023 -0.317 1.00 95.38 273 LEU A CA 1
ATOM 2054 C C . LEU A 1 273 ? 24.149 -6.599 1.102 1.00 95.38 273 LEU A C 1
ATOM 2056 O O . LEU A 1 273 ? 23.118 -7.050 1.587 1.00 95.38 273 LEU A O 1
ATOM 2060 N N . GLY A 1 274 ? 24.954 -5.751 1.752 1.00 94.00 274 GLY A N 1
ATOM 2061 C CA . GLY A 1 274 ? 24.634 -5.180 3.057 1.00 94.00 274 GLY A CA 1
ATOM 2062 C C . GLY A 1 274 ? 23.382 -4.307 3.007 1.00 94.00 274 GLY A C 1
ATOM 2063 O O . GLY A 1 274 ? 22.461 -4.549 3.771 1.00 94.00 274 GLY A O 1
ATOM 2064 N N . PHE A 1 275 ? 23.324 -3.347 2.080 1.00 95.94 275 PHE A N 1
ATOM 2065 C CA . PHE A 1 275 ? 22.162 -2.458 1.931 1.00 95.94 275 PHE A CA 1
ATOM 2066 C C . PHE A 1 275 ? 20.938 -3.137 1.330 1.00 95.94 275 PHE A C 1
ATOM 2068 O O . PHE A 1 275 ? 19.819 -2.759 1.638 1.00 95.94 275 PHE A O 1
ATOM 2075 N N . ARG A 1 276 ? 21.126 -4.148 0.480 1.00 94.62 276 ARG A N 1
ATOM 2076 C CA . ARG A 1 276 ? 20.021 -4.900 -0.115 1.00 94.62 276 ARG A CA 1
ATOM 2077 C C . ARG A 1 276 ? 19.117 -5.520 0.954 1.00 94.62 276 ARG A C 1
ATOM 2079 O O . ARG A 1 276 ? 17.939 -5.714 0.677 1.00 94.62 276 ARG A O 1
ATOM 2086 N N . SER A 1 277 ? 19.665 -5.852 2.131 1.00 91.00 277 SER A N 1
ATOM 2087 C CA . SER A 1 277 ? 18.930 -6.335 3.316 1.00 91.00 277 SER A CA 1
ATOM 2088 C C . SER A 1 277 ? 17.919 -7.449 3.030 1.00 91.00 277 SER A C 1
ATOM 2090 O O . SER A 1 277 ? 16.960 -7.646 3.768 1.00 91.00 277 SER A O 1
ATOM 2092 N N . LYS A 1 278 ? 18.170 -8.230 1.972 1.00 92.12 278 LYS A N 1
ATOM 2093 C CA . LYS A 1 278 ? 17.229 -9.196 1.396 1.00 92.12 278 LYS A CA 1
ATOM 2094 C C . LYS A 1 278 ? 16.614 -10.127 2.433 1.00 92.12 278 LYS A C 1
ATOM 2096 O O . LYS A 1 278 ? 15.451 -10.481 2.344 1.00 92.12 278 LYS A O 1
ATOM 2101 N N . ASN A 1 279 ? 17.408 -10.566 3.398 1.00 92.81 279 ASN A N 1
ATOM 2102 C CA . ASN A 1 279 ? 16.945 -11.420 4.478 1.00 92.81 279 ASN A CA 1
ATOM 2103 C C . ASN A 1 279 ? 17.668 -11.035 5.772 1.00 92.81 279 ASN A C 1
ATOM 2105 O O . ASN A 1 279 ? 18.346 -11.866 6.373 1.00 92.81 279 ASN A O 1
ATOM 2109 N N . ASP A 1 280 ? 17.584 -9.759 6.160 1.00 94.38 280 ASP A N 1
ATOM 2110 C CA . ASP A 1 280 ? 18.170 -9.292 7.420 1.00 94.38 280 ASP A CA 1
ATOM 2111 C C . ASP A 1 280 ? 17.585 -10.101 8.602 1.00 94.38 280 ASP A C 1
ATOM 2113 O O . ASP A 1 280 ? 16.353 -10.216 8.698 1.00 94.38 280 ASP A O 1
ATOM 2117 N N . PRO A 1 281 ? 18.424 -10.717 9.459 1.00 93.94 281 PRO A N 1
ATOM 2118 C CA . PRO A 1 281 ? 17.957 -11.483 10.614 1.00 93.94 281 PRO A CA 1
ATOM 2119 C C . PRO A 1 281 ? 17.341 -10.610 11.714 1.00 93.94 281 PRO A C 1
ATOM 2121 O O . PRO A 1 281 ? 16.508 -11.103 12.468 1.00 93.94 281 PRO A O 1
ATOM 2124 N N . GLU A 1 282 ? 17.689 -9.321 11.791 1.00 95.31 282 GLU A N 1
ATOM 2125 C CA . GLU A 1 282 ? 17.118 -8.409 12.794 1.00 95.31 282 GLU A CA 1
ATOM 2126 C C . GLU A 1 282 ? 15.754 -7.843 12.370 1.00 95.31 282 GLU A C 1
ATOM 2128 O O . GLU A 1 282 ? 15.104 -7.152 13.158 1.00 95.31 282 GLU A O 1
ATOM 2133 N N . ALA A 1 283 ? 15.312 -8.108 11.134 1.00 95.75 283 ALA A N 1
ATOM 2134 C CA . ALA A 1 283 ? 14.021 -7.638 10.654 1.00 95.75 283 ALA A CA 1
ATOM 2135 C C . ALA A 1 283 ? 12.877 -8.292 11.453 1.00 95.75 283 ALA A C 1
ATOM 2137 O O . ALA A 1 283 ? 12.771 -9.523 11.466 1.00 95.75 283 ALA A O 1
ATOM 2138 N N . PRO A 1 284 ? 12.007 -7.502 12.109 1.00 95.62 284 PRO A N 1
ATOM 2139 C CA . PRO A 1 284 ? 10.894 -8.034 12.883 1.00 95.62 284 PRO A CA 1
ATOM 2140 C C . PRO A 1 284 ? 9.887 -8.723 11.965 1.00 95.62 284 PRO A C 1
ATOM 2142 O O . PRO A 1 284 ? 9.618 -8.265 10.852 1.00 95.62 284 PRO A O 1
ATOM 2145 N N . THR A 1 285 ? 9.335 -9.831 12.453 1.00 97.25 285 THR A N 1
ATOM 2146 C CA . THR A 1 285 ? 8.473 -10.714 11.668 1.00 97.25 285 THR A CA 1
ATOM 2147 C C . THR A 1 285 ? 7.079 -10.836 12.262 1.00 97.25 285 THR A C 1
ATOM 2149 O O . THR A 1 285 ? 6.910 -10.747 13.478 1.00 97.25 285 THR A O 1
ATOM 2152 N N . THR A 1 286 ? 6.077 -11.021 11.401 1.00 97.50 286 THR A N 1
ATOM 2153 C CA . THR A 1 286 ? 4.682 -11.236 11.819 1.00 97.50 286 THR A CA 1
ATOM 2154 C C . THR A 1 286 ? 4.499 -12.599 12.486 1.00 97.50 286 THR A C 1
ATOM 2156 O O . THR A 1 286 ? 3.776 -12.700 13.474 1.00 97.50 286 THR A O 1
ATOM 2159 N N . VAL A 1 287 ? 5.190 -13.635 12.000 1.00 97.69 287 VAL A N 1
ATOM 2160 C CA . VAL A 1 287 ? 5.248 -14.960 12.640 1.00 97.69 287 VAL A CA 1
ATOM 2161 C C . VAL A 1 287 ? 6.678 -15.354 12.985 1.00 97.69 287 VAL A C 1
ATOM 2163 O O . VAL A 1 287 ? 7.615 -15.021 12.271 1.00 97.69 287 VAL A O 1
ATOM 2166 N N . SER A 1 288 ? 6.848 -16.123 14.062 1.00 95.75 288 SER A N 1
ATOM 2167 C CA . SER A 1 288 ? 8.164 -16.574 14.542 1.00 95.75 288 SER A CA 1
ATOM 2168 C C . SER A 1 288 ? 8.703 -17.813 13.822 1.00 95.75 288 SER A C 1
ATOM 2170 O O . SER A 1 288 ? 9.911 -18.051 13.810 1.00 95.75 288 SER A O 1
ATOM 2172 N N . ARG A 1 289 ? 7.824 -18.628 13.227 1.00 96.75 289 ARG A N 1
ATOM 2173 C CA . ARG A 1 289 ? 8.216 -19.811 12.453 1.00 96.75 289 ARG A CA 1
ATOM 2174 C C . ARG A 1 289 ? 8.866 -19.380 11.138 1.00 96.75 289 ARG A C 1
ATOM 2176 O O . ARG A 1 289 ? 8.317 -18.541 10.437 1.00 96.75 289 ARG A O 1
ATOM 2183 N N . ALA A 1 290 ? 9.986 -20.006 10.778 1.00 97.50 290 ALA A N 1
ATOM 2184 C CA . ALA A 1 290 ? 10.664 -19.751 9.510 1.00 97.50 290 ALA A CA 1
ATOM 2185 C C . ALA A 1 290 ? 9.904 -20.333 8.304 1.00 97.50 290 ALA A C 1
ATOM 2187 O O . ALA A 1 290 ? 9.383 -21.453 8.356 1.00 97.50 290 ALA A O 1
ATOM 2188 N N . PHE A 1 291 ? 9.911 -19.586 7.199 1.00 97.25 291 PHE A N 1
ATOM 2189 C CA . PHE A 1 291 ? 9.364 -19.991 5.903 1.00 97.25 291 PHE A CA 1
ATOM 2190 C C . PHE A 1 291 ? 10.376 -19.616 4.810 1.00 97.25 291 PHE A C 1
ATOM 2192 O O . PHE A 1 291 ? 10.344 -18.501 4.301 1.00 97.25 291 PHE A O 1
ATOM 2199 N N . PRO A 1 292 ? 11.314 -20.512 4.451 1.00 95.75 292 PRO A N 1
ATOM 2200 C CA . PRO A 1 292 ? 12.375 -20.164 3.512 1.00 95.75 292 PRO A CA 1
ATOM 2201 C C . PRO A 1 292 ? 11.830 -19.880 2.104 1.00 95.75 292 PRO A C 1
ATOM 2203 O O . PRO A 1 292 ? 11.235 -20.762 1.464 1.00 95.75 292 PRO A O 1
ATOM 2206 N N . TYR A 1 293 ? 12.088 -18.675 1.596 1.00 94.81 293 TYR A N 1
ATOM 2207 C CA . TYR A 1 293 ? 11.718 -18.229 0.248 1.00 94.81 293 TYR A CA 1
ATOM 2208 C C . TYR A 1 293 ? 12.787 -17.299 -0.328 1.00 94.81 293 TYR A C 1
ATOM 2210 O O . TYR A 1 293 ? 13.326 -16.453 0.376 1.00 94.81 293 TYR A O 1
ATOM 2218 N N . GLU A 1 294 ? 13.142 -17.524 -1.596 1.00 91.94 294 GLU A N 1
ATOM 2219 C CA . GLU A 1 294 ? 14.150 -16.771 -2.360 1.00 91.94 294 GLU A CA 1
ATOM 2220 C C . GLU A 1 294 ? 15.485 -16.471 -1.651 1.00 91.94 294 GLU A C 1
ATOM 2222 O O . GLU A 1 294 ? 16.224 -15.567 -2.027 1.00 91.94 294 GLU A O 1
ATOM 2227 N N . THR A 1 295 ? 15.909 -17.304 -0.699 1.00 87.81 295 THR A N 1
ATOM 2228 C CA . THR A 1 295 ? 17.175 -17.149 0.052 1.00 87.81 295 THR A CA 1
ATOM 2229 C C . THR A 1 295 ? 18.447 -17.416 -0.771 1.00 87.81 295 THR A C 1
ATOM 2231 O O . THR A 1 295 ? 19.558 -17.471 -0.239 1.00 87.81 295 THR A O 1
ATOM 2234 N N . ARG A 1 296 ? 18.316 -17.586 -2.092 1.00 86.69 296 ARG A N 1
ATOM 2235 C CA . ARG A 1 296 ? 19.425 -17.857 -3.014 1.00 86.69 296 ARG A CA 1
ATOM 2236 C C . ARG A 1 296 ? 20.345 -16.641 -3.164 1.00 86.69 296 ARG A C 1
ATOM 2238 O O . ARG A 1 296 ? 19.959 -15.496 -2.932 1.00 86.69 296 ARG A O 1
ATOM 2245 N N . SER A 1 297 ? 21.579 -16.906 -3.602 1.00 89.44 297 SER A N 1
ATOM 2246 C CA . SER A 1 297 ? 22.578 -15.864 -3.857 1.00 89.44 297 SER A CA 1
ATOM 2247 C C . SER A 1 297 ? 22.177 -14.959 -5.024 1.00 89.44 297 SER A C 1
ATOM 2249 O O . SER A 1 297 ? 21.933 -15.454 -6.123 1.00 89.44 297 SER A O 1
ATOM 2251 N N . ALA A 1 298 ? 22.271 -13.643 -4.819 1.00 88.44 298 ALA A N 1
ATOM 2252 C CA . ALA A 1 298 ? 22.115 -12.631 -5.866 1.00 88.44 298 ALA A CA 1
ATOM 2253 C C . ALA A 1 298 ? 23.076 -12.823 -7.061 1.00 88.44 298 ALA A C 1
ATOM 2255 O O . ALA A 1 298 ? 22.811 -12.376 -8.170 1.00 88.44 298 ALA A O 1
ATOM 2256 N N . PHE A 1 299 ? 24.218 -13.495 -6.868 1.00 91.75 299 PHE A N 1
ATOM 2257 C CA . PHE A 1 299 ? 25.224 -13.710 -7.920 1.00 91.75 299 PHE A CA 1
ATOM 2258 C C . PHE A 1 299 ? 25.190 -15.124 -8.508 1.00 91.75 299 PHE A C 1
ATOM 2260 O O . PHE A 1 299 ? 26.197 -15.604 -9.045 1.00 91.75 299 PHE A O 1
ATOM 2267 N N . ALA A 1 300 ? 24.052 -15.810 -8.398 1.00 91.12 300 ALA A N 1
ATOM 2268 C CA . ALA A 1 300 ? 23.840 -17.076 -9.078 1.00 91.12 300 ALA A CA 1
ATOM 2269 C C . ALA A 1 300 ? 24.039 -16.891 -10.597 1.00 91.12 300 ALA A C 1
ATOM 2271 O O . ALA A 1 300 ? 23.478 -15.993 -11.216 1.00 91.12 300 ALA A O 1
ATOM 2272 N N . LYS A 1 301 ? 24.930 -17.695 -11.193 1.00 89.00 301 LYS A N 1
ATOM 2273 C CA . LYS A 1 301 ? 25.476 -17.421 -12.536 1.00 89.00 301 LYS A CA 1
ATOM 2274 C C . LYS A 1 301 ? 24.576 -17.875 -13.686 1.00 89.00 301 LYS A C 1
ATOM 2276 O O . LYS A 1 301 ? 24.815 -17.466 -14.821 1.00 89.00 301 LYS A O 1
ATOM 2281 N N . ARG A 1 302 ? 23.616 -18.774 -13.440 1.00 92.94 302 ARG A N 1
ATOM 2282 C CA . ARG A 1 302 ? 22.783 -19.334 -14.513 1.00 92.94 302 ARG A CA 1
ATOM 2283 C C . ARG A 1 302 ? 21.775 -18.287 -14.959 1.00 92.94 302 ARG A C 1
ATOM 2285 O O . ARG A 1 302 ? 21.122 -17.684 -14.120 1.00 92.94 302 ARG A O 1
ATOM 2292 N N . GLY A 1 303 ? 21.698 -18.057 -16.265 1.00 93.06 303 GLY A N 1
ATOM 2293 C CA . GLY A 1 303 ? 20.775 -17.086 -16.851 1.00 93.06 303 GLY A CA 1
ATOM 2294 C C . GLY A 1 303 ? 21.050 -15.620 -16.515 1.00 93.06 303 GLY A C 1
ATOM 2295 O O . GLY A 1 303 ? 20.392 -14.773 -17.089 1.00 93.06 303 GLY A O 1
ATOM 2296 N N . LEU A 1 304 ? 22.018 -15.292 -15.653 1.00 95.81 304 LEU A N 1
ATOM 2297 C CA . LEU A 1 304 ? 22.254 -13.921 -15.197 1.00 95.81 304 LEU A CA 1
ATOM 2298 C C . LEU A 1 304 ? 22.534 -12.955 -16.364 1.00 95.81 304 LEU A C 1
ATOM 2300 O O . LEU A 1 304 ? 23.500 -13.141 -17.116 1.00 95.81 304 LEU A O 1
ATOM 2304 N N . ALA A 1 305 ? 21.727 -11.898 -16.457 1.00 97.00 305 ALA A N 1
ATOM 2305 C CA . ALA A 1 305 ? 21.698 -10.935 -17.553 1.00 97.00 305 ALA A CA 1
ATOM 2306 C C . ALA A 1 305 ? 21.937 -9.495 -17.062 1.00 97.00 305 ALA A C 1
ATOM 2308 O O . ALA A 1 305 ? 21.138 -8.593 -17.293 1.00 97.00 305 ALA A O 1
ATOM 2309 N N . LEU A 1 306 ? 23.067 -9.273 -16.380 1.00 97.31 306 LEU A N 1
ATOM 2310 C CA . LEU A 1 306 ? 23.465 -7.925 -15.961 1.00 97.31 306 LEU A CA 1
ATOM 2311 C C . LEU A 1 306 ? 23.630 -7.002 -17.185 1.00 97.31 306 LEU A C 1
ATOM 2313 O O . LEU A 1 306 ? 24.321 -7.402 -18.129 1.00 97.31 306 LEU A O 1
ATOM 2317 N N . PRO A 1 307 ? 23.058 -5.783 -17.162 1.00 98.00 307 PRO A N 1
ATOM 2318 C CA . PRO A 1 307 ? 23.171 -4.847 -18.272 1.00 98.00 307 PRO A CA 1
ATOM 2319 C C . PRO A 1 307 ? 24.617 -4.376 -18.451 1.00 98.00 307 PRO A C 1
ATOM 2321 O O . PRO A 1 307 ? 25.342 -4.161 -17.478 1.00 98.00 307 PRO A O 1
ATOM 2324 N N . ASP A 1 308 ? 25.029 -4.152 -19.692 1.00 97.69 308 ASP A N 1
ATOM 2325 C CA . ASP A 1 308 ? 26.293 -3.491 -19.992 1.00 97.69 308 ASP A CA 1
ATOM 2326 C C . ASP A 1 308 ? 26.217 -2.016 -19.535 1.00 97.69 308 ASP A C 1
ATOM 2328 O O . ASP A 1 308 ? 25.182 -1.363 -19.748 1.00 97.69 308 ASP A O 1
ATOM 2332 N N . PRO A 1 309 ? 27.289 -1.455 -18.942 1.00 93.25 309 PRO A N 1
ATOM 2333 C CA . PRO A 1 309 ? 27.277 -0.094 -18.409 1.00 93.25 309 PRO A CA 1
ATOM 2334 C C . PRO A 1 309 ? 26.818 0.955 -19.429 1.00 93.25 309 PRO A C 1
ATOM 2336 O O . PRO A 1 309 ? 27.291 0.980 -20.564 1.00 93.25 309 PRO A O 1
ATOM 2339 N N . ASN A 1 310 ? 25.929 1.856 -18.999 1.00 92.81 310 ASN A N 1
ATOM 2340 C CA . ASN A 1 310 ? 25.412 2.985 -19.789 1.00 92.81 310 ASN A CA 1
ATOM 2341 C C . ASN A 1 310 ? 24.714 2.594 -21.111 1.00 92.81 310 ASN A C 1
ATOM 2343 O O . ASN A 1 310 ? 24.657 3.401 -22.037 1.00 92.81 310 ASN A O 1
ATOM 2347 N N . THR A 1 311 ? 24.194 1.365 -21.225 1.00 97.06 311 THR A N 1
ATOM 2348 C CA . THR A 1 311 ? 23.471 0.916 -22.432 1.00 97.06 311 THR A CA 1
ATOM 2349 C C . THR A 1 311 ? 21.952 0.913 -22.295 1.00 97.06 311 THR A C 1
ATOM 2351 O O . THR A 1 311 ? 21.269 0.900 -23.317 1.00 97.06 311 THR A O 1
ATOM 2354 N N . VAL A 1 312 ? 21.439 0.915 -21.061 1.00 97.25 312 VAL A N 1
ATOM 2355 C CA . VAL A 1 312 ? 20.003 0.856 -20.762 1.00 97.25 312 VAL A CA 1
ATOM 2356 C C . VAL A 1 312 ? 19.319 2.154 -21.178 1.00 97.25 312 VAL A C 1
ATOM 2358 O O . VAL A 1 312 ? 19.802 3.246 -20.875 1.00 97.25 312 VAL A O 1
ATOM 2361 N N . LYS A 1 313 ? 18.189 2.018 -21.865 1.00 96.69 313 LYS A N 1
ATOM 2362 C CA . LYS A 1 313 ? 17.272 3.092 -22.233 1.00 96.69 313 LYS A CA 1
ATOM 2363 C C . LYS A 1 313 ? 15.852 2.635 -21.937 1.00 96.69 313 LYS A C 1
ATOM 2365 O O . LYS A 1 313 ? 15.441 1.594 -22.452 1.00 96.69 313 LYS A O 1
ATOM 2370 N N . GLU A 1 314 ? 15.129 3.415 -21.146 1.00 93.19 314 GLU A N 1
ATOM 2371 C CA . GLU A 1 314 ? 13.697 3.211 -20.935 1.00 93.19 314 GLU A CA 1
ATOM 2372 C C . GLU A 1 314 ? 12.935 3.379 -22.255 1.00 93.19 314 GLU A C 1
ATOM 2374 O O . GLU A 1 314 ? 13.334 4.143 -23.141 1.00 93.19 314 GLU A O 1
ATOM 2379 N N . THR A 1 315 ? 11.857 2.622 -22.402 1.00 88.12 315 THR A N 1
ATOM 2380 C CA . THR A 1 315 ? 10.950 2.696 -23.545 1.00 88.12 315 THR A CA 1
ATOM 2381 C C . THR A 1 315 ? 9.934 3.802 -23.293 1.00 88.12 315 THR A C 1
ATOM 2383 O O . THR A 1 315 ? 9.406 3.939 -22.197 1.00 88.12 315 THR A O 1
ATOM 2386 N N . THR A 1 316 ? 9.647 4.598 -24.317 1.00 83.25 316 THR A N 1
ATOM 2387 C CA . THR A 1 316 ? 8.574 5.594 -24.276 1.00 83.25 316 THR A CA 1
ATOM 2388 C C . THR A 1 316 ? 7.260 4.947 -24.696 1.00 83.25 316 THR A C 1
ATOM 2390 O O . THR A 1 316 ? 7.161 4.485 -25.834 1.00 83.25 316 THR A O 1
ATOM 2393 N N . THR A 1 317 ? 6.266 4.931 -23.807 1.00 83.50 317 THR A N 1
ATOM 2394 C CA . THR A 1 317 ? 4.933 4.381 -24.101 1.00 83.50 317 THR A CA 1
ATOM 2395 C C . THR A 1 317 ? 4.110 5.307 -24.992 1.00 83.50 317 THR A C 1
ATOM 2397 O O . THR A 1 317 ? 3.529 4.865 -25.977 1.00 83.50 317 THR A O 1
ATOM 2400 N N . ALA A 1 318 ? 4.067 6.604 -24.680 1.00 75.31 318 ALA A N 1
ATOM 2401 C CA . ALA A 1 318 ? 3.365 7.582 -25.504 1.00 75.31 318 ALA A CA 1
ATOM 2402 C C . ALA A 1 318 ? 4.229 8.009 -26.698 1.00 75.31 318 ALA A C 1
ATOM 2404 O O . ALA A 1 318 ? 5.389 8.403 -26.550 1.00 75.31 318 ALA A O 1
ATOM 2405 N N . THR A 1 319 ? 3.642 7.959 -27.888 1.00 71.19 319 THR A N 1
ATOM 2406 C CA . THR A 1 319 ? 4.229 8.403 -29.153 1.00 71.19 319 THR A CA 1
ATOM 2407 C C . THR A 1 319 ? 3.282 9.383 -29.850 1.00 71.19 319 THR A C 1
ATOM 2409 O O . THR A 1 319 ? 2.074 9.356 -29.624 1.00 71.19 319 THR A O 1
ATOM 2412 N N . ALA A 1 320 ? 3.837 10.277 -30.679 1.00 59.53 320 ALA A N 1
ATOM 2413 C CA . ALA A 1 320 ? 3.075 11.234 -31.491 1.00 59.53 320 ALA A CA 1
ATOM 2414 C C . ALA A 1 320 ? 2.038 12.075 -30.705 1.00 59.53 320 ALA A C 1
ATOM 2416 O O . ALA A 1 320 ? 0.892 12.204 -31.124 1.00 59.53 320 ALA A O 1
ATOM 2417 N N . SER A 1 321 ? 2.440 12.649 -29.565 1.00 67.31 321 SER A N 1
ATOM 2418 C CA . SER A 1 321 ? 1.582 13.552 -28.788 1.00 67.31 321 SER A CA 1
ATOM 2419 C C . SER A 1 321 ? 1.420 14.909 -29.484 1.00 67.31 321 SER A C 1
ATOM 2421 O O . SER A 1 321 ? 2.404 15.519 -29.911 1.00 67.31 321 SER A O 1
ATOM 2423 N N . THR A 1 322 ? 0.181 15.391 -29.581 1.00 67.50 322 THR A N 1
ATOM 2424 C CA . THR A 1 322 ? -0.156 16.737 -30.066 1.00 67.50 322 THR A CA 1
ATOM 2425 C C . THR A 1 322 ? -0.903 17.512 -28.983 1.00 67.50 322 THR A C 1
ATOM 2427 O O . THR A 1 322 ? -1.891 17.003 -28.459 1.00 67.50 322 THR A O 1
ATOM 2430 N N . GLY A 1 323 ? -0.479 18.749 -28.708 1.00 55.09 323 GLY A N 1
ATOM 2431 C CA . GLY A 1 323 ? -1.046 19.608 -27.658 1.00 55.09 323 GLY A CA 1
ATOM 2432 C C . GLY A 1 323 ? -0.149 19.692 -26.409 1.00 55.09 323 GLY A C 1
ATOM 2433 O O . GLY A 1 323 ? 0.703 18.828 -26.210 1.00 55.09 323 GLY A O 1
ATOM 2434 N N . PRO A 1 324 ? -0.251 20.757 -25.593 1.00 47.19 324 PRO A N 1
ATOM 2435 C CA . PRO A 1 324 ? 0.566 20.900 -24.391 1.00 47.19 324 PRO A CA 1
ATOM 2436 C C . PRO A 1 324 ? 0.110 19.932 -23.291 1.00 47.19 324 PRO A C 1
ATOM 2438 O O . PRO A 1 324 ? -1.084 19.798 -23.036 1.00 47.19 324 PRO A O 1
ATOM 2441 N N . ALA A 1 325 ? 1.067 19.313 -22.593 1.00 48.38 325 ALA A N 1
ATOM 2442 C CA . ALA A 1 325 ? 0.804 18.670 -21.310 1.00 48.38 325 ALA A CA 1
ATOM 2443 C C . ALA A 1 325 ? 0.492 19.769 -20.286 1.00 48.38 325 ALA A C 1
ATOM 2445 O O . ALA A 1 325 ? 1.372 20.560 -19.941 1.00 48.38 325 ALA A O 1
ATOM 2446 N N . ALA A 1 326 ? -0.761 19.871 -19.848 1.00 50.69 326 ALA A N 1
ATOM 2447 C CA . ALA A 1 326 ? -1.147 20.829 -18.822 1.00 50.69 326 ALA A CA 1
ATOM 2448 C C . ALA A 1 326 ? -1.038 20.191 -17.431 1.00 50.69 326 ALA A C 1
ATOM 2450 O O . ALA A 1 326 ? -1.532 19.091 -17.194 1.00 50.69 326 ALA A O 1
ATOM 2451 N N . SER A 1 327 ? -0.418 20.912 -16.499 1.00 49.56 327 SER A N 1
ATOM 2452 C CA . SER A 1 327 ? -0.554 20.679 -15.062 1.00 49.56 327 SER A CA 1
ATOM 2453 C C . SER A 1 327 ? -1.744 21.497 -14.561 1.00 49.56 327 SER A C 1
ATOM 2455 O O . SER A 1 327 ? -1.682 22.727 -14.565 1.00 49.56 327 SER A O 1
ATOM 2457 N N . GLY A 1 328 ? -2.828 20.832 -14.169 1.00 46.94 328 GLY A N 1
ATOM 2458 C CA . GLY A 1 328 ? -4.011 21.479 -13.603 1.00 46.94 328 GLY A CA 1
ATOM 2459 C C . GLY A 1 328 ? -4.248 21.055 -12.157 1.00 46.94 328 GLY A C 1
ATOM 2460 O O . GLY A 1 328 ? -4.124 19.876 -11.827 1.00 46.94 328 GLY A O 1
ATOM 2461 N N . GLU A 1 329 ? -4.631 22.003 -11.307 1.00 51.53 329 GLU A N 1
ATOM 2462 C CA . GLU A 1 329 ? -5.215 21.743 -9.989 1.00 51.53 329 GLU A CA 1
ATOM 2463 C C . GLU A 1 329 ? -6.746 21.803 -10.147 1.00 51.53 329 GLU A C 1
ATOM 2465 O O . GLU A 1 329 ? -7.302 22.874 -10.373 1.00 51.53 329 GLU A O 1
ATOM 2470 N N . GLY A 1 330 ? -7.435 20.654 -10.144 1.00 55.44 330 GLY A N 1
ATOM 2471 C CA . GLY A 1 330 ? -8.895 20.603 -10.323 1.00 55.44 330 GLY A CA 1
ATOM 2472 C C . GLY A 1 330 ? -9.441 19.222 -10.701 1.00 55.44 330 GLY A C 1
ATOM 2473 O O . GLY A 1 330 ? -8.680 18.267 -10.861 1.00 55.44 330 GLY A O 1
ATOM 2474 N N . ILE A 1 331 ? -10.768 19.103 -10.851 1.00 56.34 331 ILE A N 1
ATOM 2475 C CA . ILE A 1 331 ? -11.453 17.833 -11.185 1.00 56.34 331 ILE A CA 1
ATOM 2476 C C . ILE A 1 331 ? -10.903 17.236 -12.493 1.00 56.34 331 ILE A C 1
ATOM 2478 O O . ILE A 1 331 ? -10.736 16.029 -12.579 1.00 56.34 331 ILE A O 1
ATOM 2482 N N . GLY A 1 332 ? -10.510 18.058 -13.473 1.00 54.81 332 GLY A N 1
ATOM 2483 C CA . GLY A 1 332 ? -9.921 17.586 -14.731 1.00 54.81 332 GLY A CA 1
ATOM 2484 C C . GLY A 1 332 ? -8.668 16.721 -14.580 1.00 54.81 332 GLY A C 1
ATOM 2485 O O . GLY A 1 332 ? -8.471 15.819 -15.381 1.00 54.81 332 GLY A O 1
ATOM 2486 N N . SER A 1 333 ? -7.864 16.921 -13.529 1.00 66.31 333 SER A N 1
ATOM 2487 C CA . SER A 1 333 ? -6.660 16.125 -13.241 1.00 66.31 333 SER A CA 1
ATOM 2488 C C . SER A 1 333 ? -6.878 15.066 -12.156 1.00 66.31 333 SER A C 1
ATOM 2490 O O . SER A 1 333 ? -5.909 14.539 -11.601 1.00 66.31 333 SER A O 1
ATOM 2492 N N . VAL A 1 334 ? -8.135 14.769 -11.794 1.00 71.75 334 VAL A N 1
ATOM 2493 C CA . VAL A 1 334 ? -8.454 13.866 -10.678 1.00 71.75 334 VAL A CA 1
ATOM 2494 C C . VAL A 1 334 ? -7.805 12.504 -10.832 1.00 71.75 334 VAL A C 1
ATOM 2496 O O . VAL A 1 334 ? -7.192 12.036 -9.882 1.00 71.75 334 VAL A O 1
ATOM 2499 N N . GLY A 1 335 ? -7.883 11.871 -12.001 1.00 64.50 335 GLY A N 1
ATOM 2500 C CA . GLY A 1 335 ? -7.344 10.524 -12.132 1.00 64.50 335 GLY A CA 1
ATOM 2501 C C . GLY A 1 335 ? -5.811 10.503 -12.183 1.00 64.50 335 GLY A C 1
ATOM 2502 O O . GLY A 1 335 ? -5.209 9.581 -11.641 1.00 64.50 335 GLY A O 1
ATOM 2503 N N . ALA A 1 336 ? -5.154 11.555 -12.692 1.00 66.94 336 ALA A N 1
ATOM 2504 C CA . ALA A 1 336 ? -3.708 11.735 -12.522 1.00 66.94 336 ALA A CA 1
ATOM 2505 C C . ALA A 1 336 ? -3.307 11.876 -11.047 1.00 66.94 336 ALA A C 1
ATOM 2507 O O . ALA A 1 336 ? -2.364 11.221 -10.603 1.00 66.94 336 ALA A O 1
ATOM 2508 N N . ARG A 1 337 ? -4.045 12.678 -10.269 1.00 72.69 337 ARG A N 1
ATOM 2509 C CA . ARG A 1 337 ? -3.819 12.835 -8.822 1.00 72.69 337 ARG A CA 1
ATOM 2510 C C . ARG A 1 337 ? -4.125 11.551 -8.053 1.00 72.69 337 ARG A C 1
ATOM 2512 O O . ARG A 1 337 ? -3.348 11.174 -7.185 1.00 72.69 337 ARG A O 1
ATOM 2519 N N . LEU A 1 338 ? -5.197 10.851 -8.412 1.00 72.44 338 LEU A N 1
ATOM 2520 C CA . LEU A 1 338 ? -5.591 9.567 -7.840 1.00 72.44 338 LEU A CA 1
ATOM 2521 C C . LEU A 1 338 ? -4.526 8.505 -8.107 1.00 72.44 338 LEU A C 1
ATOM 2523 O O . LEU A 1 338 ? -4.041 7.902 -7.159 1.00 72.44 338 LEU A O 1
ATOM 2527 N N . LYS A 1 339 ? -4.100 8.313 -9.361 1.00 71.06 339 LYS A N 1
ATOM 2528 C CA . LYS A 1 339 ? -3.041 7.351 -9.699 1.00 71.06 339 LYS A CA 1
ATOM 2529 C C . LYS A 1 339 ? -1.727 7.712 -9.017 1.00 71.06 339 LYS A C 1
ATOM 2531 O O . LYS A 1 339 ? -1.120 6.844 -8.404 1.00 71.06 339 LYS A O 1
ATOM 2536 N N . ALA A 1 340 ? -1.318 8.981 -9.065 1.00 69.56 340 ALA A N 1
ATOM 2537 C CA . ALA A 1 340 ? -0.113 9.430 -8.377 1.00 69.56 340 ALA A CA 1
ATOM 2538 C C . ALA A 1 340 ? -0.205 9.186 -6.866 1.00 69.56 340 ALA A C 1
ATOM 2540 O O . ALA A 1 340 ? 0.756 8.704 -6.290 1.00 69.56 340 ALA A O 1
ATOM 2541 N N . SER A 1 341 ? -1.348 9.448 -6.229 1.00 65.44 341 SER A N 1
ATOM 2542 C CA . SER A 1 341 ? -1.572 9.162 -4.806 1.00 65.44 341 SER A CA 1
ATOM 2543 C C . SER A 1 341 ? -1.522 7.667 -4.504 1.00 65.44 341 SER A C 1
ATOM 2545 O O . SER A 1 341 ? -0.843 7.250 -3.570 1.00 65.44 341 SER A O 1
ATOM 2547 N N . LEU A 1 342 ? -2.187 6.846 -5.316 1.00 66.94 342 LEU A N 1
ATOM 2548 C CA . LEU A 1 342 ? -2.161 5.392 -5.183 1.00 66.94 342 LEU A CA 1
ATOM 2549 C C . LEU A 1 342 ? -0.751 4.816 -5.399 1.00 66.94 342 LEU A C 1
ATOM 2551 O O . LEU A 1 342 ? -0.423 3.795 -4.809 1.00 66.94 342 LEU A O 1
ATOM 2555 N N . GLU A 1 343 ? 0.096 5.443 -6.216 1.00 65.94 343 GLU A N 1
ATOM 2556 C CA . GLU A 1 343 ? 1.482 5.008 -6.451 1.00 65.94 343 GLU A CA 1
ATOM 2557 C C . GLU A 1 343 ? 2.491 5.609 -5.453 1.00 65.94 343 GLU A C 1
ATOM 2559 O O . GLU A 1 343 ? 3.507 4.979 -5.162 1.00 65.94 343 GLU A O 1
ATOM 2564 N N . ALA A 1 344 ? 2.239 6.821 -4.946 1.00 54.06 344 ALA A N 1
ATOM 2565 C CA . ALA A 1 344 ? 3.157 7.583 -4.097 1.00 54.06 344 ALA A CA 1
ATOM 2566 C C . ALA A 1 344 ? 2.912 7.400 -2.596 1.00 54.06 344 ALA A C 1
ATOM 2568 O O . ALA A 1 344 ? 3.839 7.617 -1.814 1.00 54.06 344 ALA A O 1
ATOM 2569 N N . ALA A 1 345 ? 1.700 7.025 -2.177 1.00 48.53 345 ALA A N 1
ATOM 2570 C CA . ALA A 1 345 ? 1.409 6.786 -0.771 1.00 48.53 345 ALA A CA 1
ATOM 2571 C C . ALA A 1 345 ? 2.146 5.528 -0.294 1.00 48.53 345 ALA A C 1
ATOM 2573 O O . ALA A 1 345 ? 1.975 4.435 -0.841 1.00 48.53 345 ALA A O 1
ATOM 2574 N N . GLY A 1 346 ? 2.960 5.665 0.754 1.00 53.38 346 GLY A N 1
ATOM 2575 C CA . GLY A 1 346 ? 3.437 4.527 1.524 1.00 53.38 346 GLY A CA 1
ATOM 2576 C C . GLY A 1 346 ? 2.247 3.868 2.217 1.00 53.38 346 GLY A C 1
ATOM 2577 O O . GLY A 1 346 ? 1.935 4.190 3.359 1.00 53.38 346 GLY A O 1
ATOM 2578 N N . HIS A 1 347 ? 1.549 2.970 1.517 1.00 62.69 347 HIS A N 1
ATOM 2579 C CA . HIS A 1 347 ? 0.342 2.301 2.013 1.00 62.69 347 HIS A CA 1
ATOM 2580 C C . HIS A 1 347 ? 0.622 1.545 3.304 1.00 62.69 347 HIS A C 1
ATOM 2582 O O . HIS A 1 347 ? 1.219 0.471 3.313 1.00 62.69 347 HIS A O 1
ATOM 2588 N N . ALA A 1 348 ? 0.170 2.113 4.413 1.00 68.75 348 ALA A N 1
ATOM 2589 C CA . ALA A 1 348 ? 0.544 1.727 5.761 1.00 68.75 348 ALA A CA 1
ATOM 2590 C C . ALA A 1 348 ? -0.547 0.897 6.456 1.00 68.75 348 ALA A C 1
ATOM 2592 O O . ALA A 1 348 ? -0.946 1.179 7.580 1.00 68.75 348 ALA A O 1
ATOM 2593 N N . SER A 1 349 ? -1.027 -0.148 5.792 1.00 87.75 349 SER A N 1
ATOM 2594 C CA . SER A 1 349 ? -2.058 -1.033 6.348 1.00 87.75 349 SER A CA 1
ATOM 2595 C C . SER A 1 349 ? -1.564 -1.770 7.594 1.00 87.75 349 SER A C 1
ATOM 2597 O O . SER A 1 349 ? -0.446 -2.291 7.580 1.00 87.75 349 SER A O 1
ATOM 2599 N N . ASN A 1 350 ? -2.387 -1.884 8.639 1.00 93.19 350 ASN A N 1
ATOM 2600 C CA . ASN A 1 350 ? -2.035 -2.652 9.830 1.00 93.19 350 ASN A CA 1
ATOM 2601 C C . ASN A 1 350 ? -3.200 -3.474 10.398 1.00 93.19 350 ASN A C 1
ATOM 2603 O O . ASN A 1 350 ? -4.382 -3.228 10.174 1.00 93.19 350 ASN A O 1
ATOM 2607 N N . TRP A 1 351 ? -2.840 -4.520 11.123 1.00 96.88 351 TRP A N 1
ATOM 2608 C CA . TRP A 1 351 ? -3.772 -5.232 11.978 1.00 96.88 351 TRP A CA 1
ATOM 2609 C C . TRP A 1 351 ? -3.015 -5.826 13.161 1.00 96.88 351 TRP A C 1
ATOM 2611 O O . TRP A 1 351 ? -1.841 -6.211 13.047 1.00 96.88 351 TRP A O 1
ATOM 2621 N N . GLU A 1 352 ? -3.716 -5.963 14.280 1.00 98.00 352 GLU A N 1
ATOM 2622 C CA . GLU A 1 352 ? -3.234 -6.610 15.490 1.00 98.00 352 GLU A CA 1
ATOM 2623 C C . GLU A 1 352 ? -4.329 -7.452 16.127 1.00 98.00 352 GLU A C 1
ATOM 2625 O O . GLU A 1 352 ? -5.478 -7.040 16.271 1.00 98.00 352 GLU A O 1
ATOM 2630 N N . LEU A 1 353 ? -3.941 -8.659 16.515 1.00 98.62 353 LEU A N 1
ATOM 2631 C CA . LEU A 1 353 ? -4.824 -9.688 17.037 1.00 98.62 353 LEU A CA 1
ATOM 2632 C C . LEU A 1 353 ? -4.202 -10.280 18.296 1.00 98.62 353 LEU A C 1
ATOM 2634 O O . LEU A 1 353 ? -3.000 -10.561 18.318 1.00 98.62 353 LEU A O 1
ATOM 2638 N N . ILE A 1 354 ? -5.014 -10.513 19.322 1.00 98.62 354 ILE A N 1
ATOM 2639 C CA . ILE A 1 354 ? -4.615 -11.197 20.556 1.00 98.62 354 ILE A CA 1
ATOM 2640 C C . ILE A 1 354 ? -5.490 -12.435 20.714 1.00 98.62 354 ILE A C 1
ATOM 2642 O O . ILE A 1 354 ? -6.707 -12.366 20.553 1.00 98.62 354 ILE A O 1
ATOM 2646 N N . SER A 1 355 ? -4.866 -13.578 21.004 1.00 98.00 355 SER A N 1
ATOM 2647 C CA . SER A 1 355 ? -5.599 -14.831 21.177 1.00 98.00 355 SER A CA 1
ATOM 2648 C C . SER A 1 355 ? -6.378 -14.852 22.492 1.00 98.00 355 SER A C 1
ATOM 2650 O O . SER A 1 355 ? -6.042 -14.142 23.441 1.00 98.00 355 SER A O 1
ATOM 2652 N N . ALA A 1 356 ? -7.389 -15.720 22.563 1.00 97.38 356 ALA A N 1
ATOM 2653 C CA . ALA A 1 356 ? -8.259 -15.903 23.726 1.00 97.38 356 ALA A CA 1
ATOM 2654 C C . ALA A 1 356 ? -7.497 -16.078 25.050 1.00 97.38 356 ALA A C 1
ATOM 2656 O O . ALA A 1 356 ? -7.878 -15.538 26.083 1.00 97.38 356 ALA A O 1
ATOM 2657 N N . GLU A 1 357 ? -6.381 -16.816 25.029 1.00 97.00 357 GLU A N 1
ATOM 2658 C CA . GLU A 1 357 ? -5.581 -17.019 26.235 1.00 97.00 357 GLU A CA 1
ATOM 2659 C C . GLU A 1 357 ? -5.008 -15.696 26.751 1.00 97.00 357 GLU A C 1
ATOM 2661 O O . GLU A 1 357 ? -4.807 -15.564 27.950 1.00 97.00 357 GLU A O 1
ATOM 2666 N N . HIS A 1 358 ? -4.737 -14.708 25.903 1.00 97.88 358 HIS A N 1
ATOM 2667 C CA . HIS A 1 358 ? -4.046 -13.472 26.275 1.00 97.88 358 HIS A CA 1
ATOM 2668 C C . HIS A 1 358 ? -4.956 -12.242 26.408 1.00 97.88 358 HIS A C 1
ATOM 2670 O O . HIS A 1 358 ? -4.451 -11.162 26.733 1.00 97.88 358 HIS A O 1
ATOM 2676 N N . SER A 1 359 ? -6.267 -12.396 26.235 1.00 98.06 359 SER A N 1
ATOM 2677 C CA . SER A 1 359 ? -7.271 -11.346 26.423 1.00 98.06 359 SER A CA 1
ATOM 2678 C C . SER A 1 359 ? -7.938 -11.404 27.803 1.00 98.06 359 SER A C 1
ATOM 2680 O O . SER A 1 359 ? -7.867 -12.404 28.522 1.00 98.06 359 SER A O 1
ATOM 2682 N N . ALA A 1 360 ? -8.516 -10.279 28.228 1.00 97.50 360 ALA A N 1
ATOM 2683 C CA . ALA A 1 360 ? -9.100 -10.125 29.560 1.00 97.50 360 ALA A CA 1
ATOM 2684 C C . ALA A 1 360 ? -10.448 -10.844 29.726 1.00 97.50 360 ALA A C 1
ATOM 2686 O O . ALA A 1 360 ? -10.772 -11.266 30.835 1.00 97.50 360 ALA A O 1
ATOM 2687 N N . ASP A 1 361 ? -11.205 -10.990 28.642 1.00 95.25 361 ASP A N 1
ATOM 2688 C CA . ASP A 1 361 ? -12.523 -11.630 28.599 1.00 95.25 361 ASP A CA 1
ATOM 2689 C C . ASP A 1 361 ? -12.462 -13.119 28.215 1.00 95.25 361 ASP A C 1
ATOM 2691 O O . ASP A 1 361 ? -13.472 -13.814 28.291 1.00 95.25 361 ASP A O 1
ATOM 2695 N N . GLY A 1 362 ? -11.282 -13.631 27.848 1.00 96.88 362 GLY A N 1
ATOM 2696 C CA . GLY A 1 362 ? -11.101 -15.019 27.428 1.00 96.88 362 GLY A CA 1
ATOM 2697 C C . GLY A 1 362 ? -11.522 -15.300 25.984 1.00 96.88 362 GLY A C 1
ATOM 2698 O O . GLY A 1 362 ? -11.608 -16.471 25.612 1.00 96.88 362 GLY A O 1
ATOM 2699 N N . HIS A 1 363 ? -11.757 -14.265 25.173 1.00 98.00 363 HIS A N 1
ATOM 2700 C CA . HIS A 1 363 ? -12.069 -14.367 23.747 1.00 98.00 363 HIS A CA 1
ATOM 2701 C C . HIS A 1 363 ? -11.032 -13.633 22.895 1.00 98.00 363 HIS A C 1
ATOM 2703 O O . HIS A 1 363 ? -10.408 -12.685 23.370 1.00 98.00 363 HIS A O 1
ATOM 2709 N N . PRO A 1 364 ? -10.783 -14.046 21.643 1.00 98.50 364 PRO A N 1
ATOM 2710 C CA . PRO A 1 364 ? -9.934 -13.266 20.759 1.00 98.50 364 PRO A CA 1
ATOM 2711 C C . PRO A 1 364 ? -10.422 -11.821 20.621 1.00 98.50 364 PRO A C 1
ATOM 2713 O O . PRO A 1 364 ? -11.620 -11.572 20.498 1.00 98.50 364 PRO A O 1
ATOM 2716 N N . ILE A 1 365 ? -9.479 -10.882 20.586 1.00 98.69 365 ILE A N 1
ATOM 2717 C CA . ILE A 1 365 ? -9.753 -9.460 20.343 1.00 98.69 365 ILE A CA 1
ATOM 2718 C C . ILE A 1 365 ? -8.860 -8.941 19.218 1.00 98.69 365 ILE A C 1
ATOM 2720 O O . ILE A 1 365 ? -7.713 -9.384 19.074 1.00 98.69 365 ILE A O 1
ATOM 2724 N N . GLY A 1 366 ? -9.373 -8.006 18.419 1.00 98.38 366 GLY A N 1
ATOM 2725 C CA . GLY A 1 366 ? -8.664 -7.509 17.244 1.00 98.38 366 GLY A CA 1
ATOM 2726 C C . GLY A 1 366 ? -8.972 -6.062 16.888 1.00 98.38 366 GLY A C 1
ATOM 2727 O O . GLY A 1 366 ? -10.100 -5.601 17.048 1.00 98.38 366 GLY A O 1
ATOM 2728 N N . VAL A 1 367 ? -7.961 -5.376 16.355 1.00 98.44 367 VAL A N 1
ATOM 2729 C CA . VAL A 1 367 ? -8.115 -4.111 15.627 1.00 98.44 367 VAL A CA 1
ATOM 2730 C C . VAL A 1 367 ? -7.482 -4.305 14.254 1.00 98.44 367 VAL A C 1
ATOM 2732 O O . VAL A 1 367 ? -6.313 -4.686 14.160 1.00 98.44 367 VAL A O 1
ATOM 2735 N N . LEU A 1 368 ? -8.257 -4.139 13.182 1.00 96.12 368 LEU A N 1
ATOM 2736 C CA . LEU A 1 368 ? -7.832 -4.545 11.841 1.00 96.12 368 LEU A CA 1
ATOM 2737 C C . LEU A 1 368 ? -8.224 -3.535 10.770 1.00 96.12 368 LEU A C 1
ATOM 2739 O O . LEU A 1 368 ? -9.351 -3.054 10.775 1.00 96.12 368 LEU A O 1
ATOM 2743 N N . GLY A 1 369 ? -7.371 -3.302 9.772 1.00 93.50 369 GLY A N 1
ATOM 2744 C CA . GLY A 1 369 ? -7.776 -2.456 8.655 1.00 93.50 369 GLY A CA 1
ATOM 2745 C C . GLY A 1 369 ? -6.678 -2.134 7.645 1.00 93.50 369 GLY A C 1
ATOM 2746 O O . GLY A 1 369 ? -5.509 -2.005 8.010 1.00 93.50 369 GLY A O 1
ATOM 2747 N N . PRO A 1 370 ? -7.005 -1.937 6.363 1.00 92.44 370 PRO A N 1
ATOM 2748 C CA . PRO A 1 370 ? -6.044 -1.354 5.453 1.00 92.44 370 PRO A CA 1
ATOM 2749 C C . PRO A 1 370 ? -5.990 0.169 5.599 1.00 92.44 370 PRO A C 1
ATOM 2751 O O . PRO A 1 370 ? -6.973 0.840 5.910 1.00 92.44 370 PRO A O 1
ATOM 2754 N N . GLN A 1 371 ? -4.829 0.726 5.282 1.00 89.06 371 GLN A N 1
ATOM 2755 C CA . GLN A 1 371 ? -4.655 2.146 5.011 1.00 89.06 371 GLN A CA 1
ATOM 2756 C C . GLN A 1 371 ? -4.330 2.278 3.529 1.00 89.06 371 GLN A C 1
ATOM 2758 O O . GLN A 1 371 ? -3.233 1.903 3.106 1.00 89.06 371 GLN A O 1
ATOM 2763 N N . VAL A 1 372 ? -5.296 2.772 2.756 1.00 86.50 372 VAL A N 1
ATOM 2764 C CA . VAL A 1 372 ? -5.181 2.919 1.291 1.00 86.50 372 VAL A CA 1
ATOM 2765 C C . VAL A 1 372 ? -4.999 4.375 0.853 1.00 86.50 372 VAL A C 1
ATOM 2767 O O . VAL A 1 372 ? -4.921 4.668 -0.340 1.00 86.50 372 VAL A O 1
ATOM 2770 N N . GLY A 1 373 ? -4.913 5.281 1.830 1.00 85.75 373 GLY A N 1
ATOM 2771 C CA . GLY A 1 373 ? -4.886 6.728 1.650 1.00 85.75 373 GLY A CA 1
ATOM 2772 C C . GLY A 1 373 ? -6.223 7.386 1.997 1.00 85.75 373 GLY A C 1
ATOM 2773 O O . GLY A 1 373 ? -7.206 6.725 2.328 1.00 85.75 373 GLY A O 1
ATOM 2774 N N . TYR A 1 374 ? -6.242 8.713 1.934 1.00 87.56 374 TYR A N 1
ATOM 2775 C CA . TYR A 1 374 ? -7.403 9.533 2.270 1.00 87.56 374 TYR A CA 1
ATOM 2776 C C . TYR A 1 374 ? -7.944 10.174 0.995 1.00 87.56 374 TYR A C 1
ATOM 2778 O O . TYR A 1 374 ? -7.200 10.880 0.315 1.00 87.56 374 TYR A O 1
ATOM 2786 N N . TYR A 1 375 ? -9.215 9.935 0.668 1.00 89.44 375 TYR A N 1
ATOM 2787 C CA . TYR A 1 375 ? -9.853 10.426 -0.558 1.00 89.44 375 TYR A CA 1
ATOM 2788 C C . TYR A 1 375 ? -11.247 10.982 -0.262 1.00 89.44 375 TYR A C 1
ATOM 2790 O O . TYR A 1 375 ? -11.858 10.614 0.740 1.00 89.44 375 TYR A O 1
ATOM 2798 N N . VAL A 1 376 ? -11.736 11.872 -1.129 1.00 90.31 376 VAL A N 1
ATOM 2799 C CA . VAL A 1 376 ? -13.075 12.476 -1.026 1.00 90.31 376 VAL A CA 1
ATOM 2800 C C . VAL A 1 376 ? -13.803 12.399 -2.376 1.00 90.31 376 VAL A C 1
ATOM 2802 O O . VAL A 1 376 ? -13.508 13.215 -3.257 1.00 90.31 376 VAL A O 1
ATOM 2805 N N . PRO A 1 377 ? -14.765 11.474 -2.545 1.00 93.00 377 PRO A N 1
ATOM 2806 C CA . PRO A 1 377 ? -15.120 10.401 -1.613 1.00 93.00 377 PRO A CA 1
ATOM 2807 C C . PRO A 1 377 ? -13.996 9.368 -1.445 1.00 93.00 377 PRO A C 1
ATOM 2809 O O . PRO A 1 377 ? -13.050 9.309 -2.236 1.00 93.00 377 PRO A O 1
ATOM 2812 N N . GLN A 1 378 ? -14.100 8.553 -0.394 1.00 93.25 378 GLN A N 1
ATOM 2813 C CA . GLN A 1 378 ? -13.160 7.463 -0.134 1.00 93.25 378 GLN A CA 1
ATOM 2814 C C . GLN A 1 378 ? -13.201 6.425 -1.274 1.00 93.25 378 GLN A C 1
ATOM 2816 O O . GLN A 1 378 ? -14.257 6.178 -1.859 1.00 93.25 378 GLN A O 1
ATOM 2821 N N . ILE A 1 379 ? -12.045 5.829 -1.604 1.00 92.25 379 ILE A N 1
ATOM 2822 C CA . ILE A 1 379 ? -11.929 4.793 -2.653 1.00 92.25 379 ILE A CA 1
ATOM 2823 C C . ILE A 1 379 ? -12.434 3.425 -2.199 1.00 92.25 379 ILE A C 1
ATOM 2825 O O . ILE A 1 379 ? -12.749 2.574 -3.029 1.00 92.25 379 ILE A O 1
ATOM 2829 N N . LEU A 1 380 ? -12.477 3.221 -0.886 1.00 95.31 380 LEU A N 1
ATOM 2830 C CA . LEU A 1 380 ? -13.243 2.164 -0.253 1.00 95.31 380 LEU A CA 1
ATOM 2831 C C . LEU A 1 380 ? -14.668 2.670 -0.007 1.00 95.31 380 LEU A C 1
ATOM 2833 O O . LEU A 1 380 ? -14.868 3.852 0.276 1.00 95.31 380 LEU A O 1
ATOM 2837 N N . MET A 1 381 ? -15.625 1.759 -0.095 1.00 97.06 381 MET A N 1
ATOM 2838 C CA . MET A 1 381 ? -17.029 1.967 0.238 1.00 97.06 381 MET A CA 1
ATOM 2839 C C . MET A 1 381 ? -17.530 0.804 1.082 1.00 97.06 381 MET A C 1
ATOM 2841 O O . MET A 1 381 ? -17.037 -0.316 0.919 1.00 97.06 381 MET A O 1
ATOM 2845 N N . GLU A 1 382 ? -18.459 1.073 1.987 1.00 98.06 382 GLU A N 1
ATOM 2846 C CA . GLU A 1 382 ? -19.118 0.073 2.809 1.00 98.06 382 GLU A CA 1
ATOM 2847 C C . GLU A 1 382 ? -20.327 -0.544 2.115 1.00 98.06 382 GLU A C 1
ATOM 2849 O O . GLU A 1 382 ? -21.077 0.117 1.402 1.00 98.06 382 GLU A O 1
ATOM 2854 N N . GLU A 1 383 ? -20.550 -1.823 2.387 1.00 98.38 383 GLU A N 1
ATOM 2855 C CA . GLU A 1 383 ? -21.733 -2.553 1.949 1.00 98.38 383 GLU A CA 1
ATOM 2856 C C . GLU A 1 383 ? -22.071 -3.668 2.940 1.00 98.38 383 GLU A C 1
ATOM 2858 O O . GLU A 1 383 ? -21.189 -4.225 3.605 1.00 98.38 383 GLU A O 1
ATOM 2863 N N . ASP A 1 384 ? -23.360 -3.979 3.041 1.00 98.75 384 ASP A N 1
ATOM 2864 C CA . ASP A 1 384 ? -23.895 -5.100 3.809 1.00 98.75 384 ASP A CA 1
ATOM 2865 C C . ASP A 1 384 ? -24.733 -5.994 2.882 1.00 98.75 384 ASP A C 1
ATOM 2867 O O . ASP A 1 384 ? -25.759 -5.561 2.358 1.00 98.75 384 ASP A O 1
ATOM 2871 N N . LEU A 1 385 ? -24.267 -7.215 2.609 1.00 98.81 385 LEU A N 1
ATOM 2872 C CA . LEU A 1 385 ? -24.767 -8.090 1.544 1.00 98.81 385 LEU A CA 1
ATOM 2873 C C . LEU A 1 385 ? -25.469 -9.329 2.108 1.00 98.81 385 LEU A C 1
ATOM 2875 O O . LEU A 1 385 ? -24.833 -10.169 2.741 1.00 98.81 385 LEU A O 1
ATOM 2879 N N . HIS A 1 386 ? -26.747 -9.505 1.756 1.00 98.50 386 HIS A N 1
ATOM 2880 C CA . HIS A 1 386 ? -27.607 -10.594 2.231 1.00 98.50 386 HIS A CA 1
ATOM 2881 C C . HIS A 1 386 ? -28.286 -11.341 1.082 1.00 98.50 386 HIS A C 1
ATOM 2883 O O . HIS A 1 386 ? -29.101 -10.785 0.340 1.00 98.50 386 HIS A O 1
ATOM 2889 N N . GLY A 1 387 ? -28.020 -12.640 0.949 1.00 97.25 387 GLY A N 1
ATOM 2890 C CA . GLY A 1 387 ? -28.756 -13.509 0.029 1.00 97.25 387 GLY A CA 1
ATOM 2891 C C . GLY A 1 387 ? -28.219 -14.938 -0.039 1.00 97.25 387 GLY A C 1
ATOM 2892 O O . GLY A 1 387 ? -27.302 -15.314 0.691 1.00 97.25 387 GLY A O 1
ATOM 2893 N N . PRO A 1 388 ? -28.780 -15.797 -0.906 1.00 96.00 388 PRO A N 1
ATOM 2894 C CA . PRO A 1 388 ? -28.290 -17.164 -1.050 1.00 96.00 388 PRO A CA 1
ATOM 2895 C C . PRO A 1 388 ? -26.787 -17.231 -1.375 1.00 96.00 388 PRO A C 1
ATOM 2897 O O . PRO A 1 388 ? -26.336 -16.779 -2.428 1.00 96.00 388 PRO A O 1
ATOM 2900 N N . GLY A 1 389 ? -26.016 -17.837 -0.466 1.00 94.81 389 GLY A N 1
ATOM 2901 C CA . GLY A 1 389 ? -24.567 -18.025 -0.595 1.00 94.81 389 GLY A CA 1
ATOM 2902 C C . GLY A 1 389 ? -23.713 -16.788 -0.288 1.00 94.81 389 GLY A C 1
ATOM 2903 O O . GLY A 1 389 ? -22.517 -16.828 -0.574 1.00 94.81 389 GLY A O 1
ATOM 2904 N N . ILE A 1 390 ? -24.298 -15.704 0.239 1.00 97.00 390 ILE A N 1
ATOM 2905 C CA . ILE A 1 390 ? -23.600 -14.449 0.572 1.00 97.00 390 ILE A CA 1
ATOM 2906 C C . ILE A 1 390 ? -24.197 -13.859 1.842 1.00 97.00 390 ILE A C 1
ATOM 2908 O O . ILE A 1 390 ? -25.404 -13.629 1.904 1.00 97.00 390 ILE A O 1
ATOM 2912 N N . ASP A 1 391 ? -23.356 -13.630 2.843 1.00 97.69 391 ASP A N 1
ATOM 2913 C CA . ASP A 1 391 ? -23.775 -12.998 4.093 1.00 97.69 391 ASP A CA 1
ATOM 2914 C C . ASP A 1 391 ? -22.562 -12.339 4.766 1.00 97.69 391 ASP A C 1
ATOM 2916 O O . ASP A 1 391 ? -21.778 -13.007 5.458 1.00 97.69 391 ASP A O 1
ATOM 2920 N N . ALA A 1 392 ? -22.330 -11.065 4.447 1.00 98.62 392 ALA A N 1
ATOM 2921 C CA . ALA A 1 392 ? -21.133 -10.332 4.852 1.00 98.62 392 ALA A CA 1
ATOM 2922 C C . ALA A 1 392 ? -21.344 -8.814 4.847 1.00 98.62 392 ALA A C 1
ATOM 2924 O O . ALA A 1 392 ? -22.043 -8.282 3.988 1.00 98.62 392 ALA A O 1
ATOM 2925 N N . ARG A 1 393 ? -20.625 -8.120 5.734 1.00 98.62 393 ARG A N 1
ATOM 2926 C CA . ARG A 1 393 ? -20.576 -6.657 5.816 1.00 98.62 393 ARG A CA 1
ATOM 2927 C C . ARG A 1 393 ? -19.145 -6.170 5.935 1.00 98.62 393 ARG A C 1
ATOM 2929 O O . ARG A 1 393 ? -18.310 -6.772 6.614 1.00 98.62 393 ARG A O 1
ATOM 2936 N N . GLY A 1 394 ? -18.846 -5.050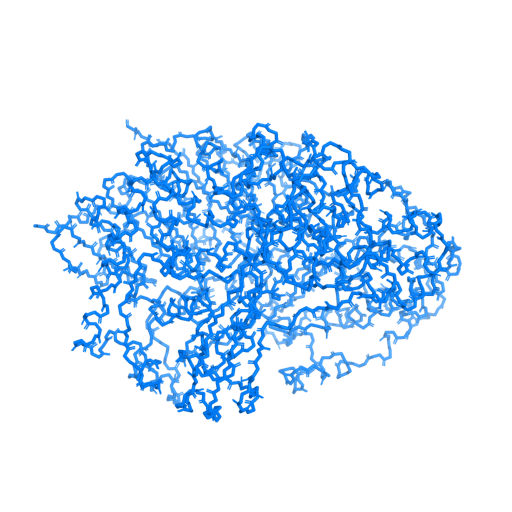 5.300 1.00 98.38 394 GLY A N 1
ATOM 2937 C CA . GLY A 1 394 ? -17.541 -4.418 5.418 1.00 98.38 394 GLY A CA 1
ATOM 2938 C C . GLY A 1 394 ? -17.307 -3.428 4.303 1.00 98.38 394 GLY A C 1
ATOM 2939 O O . GLY A 1 394 ? -18.239 -2.754 3.895 1.00 98.38 394 GLY A O 1
ATOM 2940 N N . ALA A 1 395 ? -16.067 -3.346 3.830 1.00 97.94 395 ALA A N 1
ATOM 2941 C CA . ALA A 1 395 ? -15.656 -2.436 2.781 1.00 97.94 395 ALA A CA 1
ATOM 2942 C C . ALA A 1 395 ? -15.042 -3.147 1.568 1.00 97.94 395 ALA A C 1
ATOM 2944 O O . ALA A 1 395 ? -14.391 -4.196 1.670 1.00 97.94 395 ALA A O 1
ATOM 2945 N N . ALA A 1 396 ? -15.188 -2.508 0.413 1.00 97.38 396 ALA A N 1
ATOM 2946 C CA . ALA A 1 396 ? -14.598 -2.910 -0.854 1.00 97.38 396 ALA A CA 1
ATOM 2947 C C . ALA A 1 396 ? -14.171 -1.683 -1.671 1.00 97.38 396 ALA A C 1
ATOM 2949 O O . ALA A 1 396 ? -14.616 -0.567 -1.418 1.00 97.38 396 ALA A O 1
ATOM 2950 N N . PHE A 1 397 ? -13.274 -1.869 -2.644 1.00 96.44 397 PHE A N 1
ATOM 2951 C CA . PHE A 1 397 ? -12.901 -0.778 -3.547 1.00 96.44 397 PHE A CA 1
ATOM 2952 C C . PHE A 1 397 ? -14.045 -0.493 -4.524 1.00 96.44 397 PHE A C 1
ATOM 2954 O O . PHE A 1 397 ? -14.591 -1.423 -5.124 1.00 96.44 397 PHE A O 1
ATOM 2961 N N . ALA A 1 398 ? -14.357 0.787 -4.730 1.00 96.00 398 ALA A N 1
ATOM 2962 C CA . ALA A 1 398 ? -15.381 1.215 -5.677 1.00 96.00 398 ALA A CA 1
ATOM 2963 C C . ALA A 1 398 ? -15.126 0.614 -7.073 1.00 96.00 398 ALA A C 1
ATOM 2965 O O . ALA A 1 398 ? -14.022 0.711 -7.616 1.00 96.00 398 ALA A O 1
ATOM 2966 N N . GLY A 1 399 ? -16.143 -0.022 -7.661 1.00 96.50 399 GLY A N 1
ATOM 2967 C CA . GLY A 1 399 ? -16.041 -0.633 -8.991 1.00 96.50 399 GLY A CA 1
ATOM 2968 C C . GLY A 1 399 ? -15.605 -2.099 -8.992 1.00 96.50 399 GLY A C 1
ATOM 2969 O O . GLY A 1 399 ? -15.734 -2.752 -10.025 1.00 96.50 399 GLY A O 1
ATOM 2970 N N . VAL A 1 400 ? -15.165 -2.636 -7.850 1.00 96.62 400 VAL A N 1
ATOM 2971 C CA . VAL A 1 400 ? -14.917 -4.075 -7.623 1.00 96.62 400 VAL A CA 1
ATOM 2972 C C . VAL A 1 400 ? -15.611 -4.581 -6.345 1.00 96.62 400 VAL A C 1
ATOM 2974 O O . VAL A 1 400 ? -15.242 -5.628 -5.816 1.00 96.62 400 VAL A O 1
ATOM 2977 N N . ASN A 1 401 ? -16.633 -3.867 -5.864 1.00 97.31 401 ASN A N 1
ATOM 2978 C CA . ASN A 1 401 ? -17.438 -4.190 -4.679 1.00 97.31 401 ASN A CA 1
ATOM 2979 C C . ASN A 1 401 ? -18.565 -5.194 -4.980 1.00 97.31 401 ASN A C 1
ATOM 2981 O O . ASN A 1 401 ? -19.694 -5.067 -4.536 1.00 97.31 401 ASN A O 1
ATOM 2985 N N . LEU A 1 402 ? -18.279 -6.216 -5.787 1.00 96.88 402 LEU A N 1
ATOM 2986 C CA . LEU A 1 402 ? -19.239 -7.313 -5.950 1.00 96.88 402 LEU A CA 1
ATOM 2987 C C . LEU A 1 402 ? -19.251 -8.243 -4.717 1.00 96.88 402 LEU A C 1
ATOM 2989 O O . LEU A 1 402 ? -20.187 -9.008 -4.522 1.00 96.88 402 LEU A O 1
ATOM 2993 N N . TYR A 1 403 ? -18.206 -8.163 -3.888 1.00 98.25 403 TYR A N 1
ATOM 2994 C CA . TYR A 1 403 ? -18.080 -8.821 -2.593 1.00 98.25 403 TYR A CA 1
ATOM 2995 C C . TYR A 1 403 ? -17.418 -7.875 -1.597 1.00 98.25 403 TYR A C 1
ATOM 2997 O O . TYR A 1 403 ? -16.511 -7.122 -1.973 1.00 98.25 403 TYR A O 1
ATOM 3005 N N . VAL A 1 404 ? -17.711 -8.077 -0.311 1.00 98.44 404 VAL A N 1
ATOM 3006 C CA . VAL A 1 404 ? -16.937 -7.475 0.773 1.00 98.44 404 VAL A CA 1
ATOM 3007 C C . VAL A 1 404 ? -15.501 -7.993 0.689 1.00 98.44 404 VAL A C 1
ATOM 3009 O O . VAL A 1 404 ? -15.244 -9.199 0.772 1.00 98.44 404 VAL A O 1
ATOM 3012 N N . LEU A 1 405 ? -14.536 -7.087 0.534 1.00 97.81 405 LEU A N 1
ATOM 3013 C CA . LEU A 1 405 ? -13.117 -7.447 0.443 1.00 97.81 405 LEU A CA 1
ATOM 3014 C C . LEU A 1 405 ? -12.455 -7.473 1.823 1.00 97.81 405 LEU A C 1
ATOM 3016 O O . LEU A 1 405 ? -11.516 -8.242 2.049 1.00 97.81 405 LEU A O 1
ATOM 3020 N N . LEU A 1 406 ? -12.933 -6.635 2.743 1.00 97.69 406 LEU A N 1
ATOM 3021 C CA . LEU A 1 406 ? -12.397 -6.419 4.086 1.00 97.69 406 LEU A CA 1
ATOM 3022 C C . LEU A 1 406 ? -13.578 -6.218 5.032 1.00 97.69 406 LEU A C 1
ATOM 3024 O O . LEU A 1 406 ? -14.362 -5.302 4.818 1.00 97.69 406 LEU A O 1
ATOM 3028 N N . GLY A 1 407 ? -13.724 -7.020 6.078 1.00 98.00 407 GLY A N 1
ATOM 3029 C CA . GLY A 1 407 ? -14.940 -6.935 6.882 1.00 98.00 407 GLY A CA 1
ATOM 3030 C C . GLY A 1 407 ? -15.161 -8.147 7.756 1.00 98.00 407 GLY A C 1
ATOM 3031 O O . GLY A 1 407 ? -14.205 -8.754 8.250 1.00 98.00 407 GLY A O 1
ATOM 3032 N N . HIS A 1 408 ? -16.427 -8.509 7.904 1.00 98.62 408 HIS A N 1
ATOM 3033 C CA . HIS A 1 408 ? -16.852 -9.677 8.644 1.00 98.62 408 HIS A CA 1
ATOM 3034 C C . HIS A 1 408 ? -17.988 -10.421 7.950 1.00 98.62 408 HIS A C 1
ATOM 3036 O O . HIS A 1 408 ? -18.754 -9.877 7.156 1.00 98.62 408 HIS A O 1
ATOM 3042 N N . GLY A 1 409 ? -18.051 -11.709 8.259 1.00 97.94 409 GLY A N 1
ATOM 3043 C CA . GLY A 1 409 ? -19.204 -12.544 7.994 1.00 97.94 409 GLY A CA 1
ATOM 3044 C C . GLY A 1 409 ? -20.012 -12.675 9.276 1.00 97.94 409 GLY A C 1
ATOM 3045 O O . GLY A 1 409 ? -19.871 -11.895 10.218 1.00 97.94 409 GLY A O 1
ATOM 3046 N N . ARG A 1 410 ? -20.806 -13.737 9.333 1.00 97.19 410 ARG A N 1
ATOM 3047 C CA . ARG A 1 410 ? -21.714 -14.028 10.447 1.00 97.19 410 ARG A CA 1
ATOM 3048 C C . ARG A 1 410 ? -21.039 -14.089 11.824 1.00 97.19 410 ARG A C 1
ATOM 3050 O O . ARG A 1 410 ? -21.566 -13.569 12.799 1.00 97.19 410 ARG A O 1
ATOM 3057 N N . ASP A 1 411 ? -19.895 -14.771 11.929 1.00 97.56 411 ASP A N 1
ATOM 3058 C CA . ASP A 1 411 ? -19.217 -15.038 13.210 1.00 97.56 411 ASP A CA 1
ATOM 3059 C C . ASP A 1 411 ? -17.678 -14.985 13.142 1.00 97.56 411 ASP A C 1
ATOM 3061 O O . ASP A 1 411 ? -16.984 -15.604 13.955 1.00 97.56 411 ASP A O 1
ATOM 3065 N N . TYR A 1 412 ? -17.142 -14.241 12.171 1.00 98.44 412 TYR A N 1
ATOM 3066 C CA . TYR A 1 412 ? -15.706 -14.075 11.928 1.00 98.44 412 TYR A CA 1
ATOM 3067 C C . TYR A 1 412 ? -15.408 -12.765 11.187 1.00 98.44 412 TYR A C 1
ATOM 3069 O O . TYR A 1 412 ? -16.245 -12.293 10.425 1.00 98.44 412 TYR A O 1
ATOM 3077 N N . ALA A 1 413 ? -14.196 -12.222 11.330 1.00 98.69 413 ALA A N 1
ATOM 3078 C CA . ALA A 1 413 ? -13.720 -11.049 10.589 1.00 98.69 413 ALA A CA 1
ATOM 3079 C C . ALA A 1 413 ? -12.353 -11.271 9.936 1.00 98.69 413 ALA A C 1
ATOM 3081 O O . ALA A 1 413 ? -11.557 -12.106 10.381 1.00 98.69 413 ALA A O 1
ATOM 3082 N N . TRP A 1 414 ? -12.070 -10.495 8.889 1.00 98.62 414 TRP A N 1
ATOM 3083 C CA . TRP A 1 414 ? -10.801 -10.502 8.173 1.00 98.62 414 TRP A CA 1
ATOM 3084 C C . TRP A 1 414 ? -10.388 -9.111 7.680 1.00 98.62 414 TRP A C 1
ATOM 3086 O O . TRP A 1 414 ? -11.200 -8.211 7.463 1.00 98.62 414 TRP A O 1
ATOM 3096 N N . SER A 1 415 ? -9.082 -8.938 7.486 1.00 97.62 415 SER A N 1
ATOM 3097 C CA . SER A 1 415 ? -8.494 -7.747 6.867 1.00 97.62 415 SER A CA 1
ATOM 3098 C C . SER A 1 415 ? -7.112 -8.068 6.296 1.00 97.62 415 SER A C 1
ATOM 3100 O O . SER A 1 415 ? -6.546 -9.128 6.583 1.00 97.62 415 SER A O 1
ATOM 3102 N N . ALA A 1 416 ? -6.547 -7.155 5.505 1.00 96.00 416 ALA A N 1
ATOM 3103 C CA . ALA A 1 416 ? -5.287 -7.354 4.801 1.00 96.00 416 ALA A CA 1
ATOM 3104 C C . ALA A 1 416 ? -4.277 -6.219 5.022 1.00 96.00 416 ALA A C 1
ATOM 3106 O O . ALA A 1 416 ? -4.636 -5.053 5.163 1.00 96.00 416 ALA A O 1
ATOM 3107 N N . THR A 1 417 ? -2.989 -6.566 4.961 1.00 94.44 417 THR A N 1
ATOM 3108 C CA . THR A 1 417 ? -1.903 -5.621 4.646 1.00 94.44 417 THR A CA 1
ATOM 3109 C C . THR A 1 417 ? -1.165 -6.085 3.391 1.00 94.44 417 THR A C 1
ATOM 3111 O O . THR A 1 417 ? -1.119 -7.281 3.104 1.00 94.44 417 THR A O 1
ATOM 3114 N N . THR A 1 418 ? -0.559 -5.179 2.623 1.00 91.88 418 THR A N 1
ATOM 3115 C CA . THR A 1 418 ? 0.306 -5.563 1.492 1.00 91.88 418 THR A CA 1
ATOM 3116 C C . THR A 1 418 ? 1.521 -6.357 1.975 1.00 91.88 418 THR A C 1
ATOM 3118 O O . THR A 1 418 ? 2.175 -5.966 2.947 1.00 91.88 418 THR A O 1
ATOM 3121 N N . ALA A 1 419 ? 1.842 -7.455 1.279 1.00 91.56 419 ALA A N 1
ATOM 3122 C CA . ALA A 1 419 ? 2.933 -8.352 1.658 1.00 91.56 419 ALA A CA 1
ATOM 3123 C C . ALA A 1 419 ? 4.302 -7.992 1.049 1.00 91.56 419 ALA A C 1
ATOM 3125 O O . ALA A 1 419 ? 5.317 -8.494 1.526 1.00 91.56 419 ALA A O 1
ATOM 3126 N N . THR A 1 420 ? 4.372 -7.168 -0.004 1.00 85.38 420 THR A N 1
ATOM 3127 C CA . THR A 1 420 ? 5.643 -6.778 -0.667 1.00 85.38 420 THR A CA 1
ATOM 3128 C C . THR A 1 420 ? 6.585 -7.967 -0.950 1.00 85.38 420 THR A C 1
ATOM 3130 O O . THR A 1 420 ? 7.806 -7.867 -0.826 1.00 85.38 420 THR A O 1
ATOM 3133 N N . SER A 1 421 ? 6.001 -9.137 -1.221 1.00 91.44 421 SER A N 1
ATOM 3134 C CA . SER A 1 421 ? 6.722 -10.353 -1.602 1.00 91.44 421 SER A CA 1
ATOM 3135 C C . SER A 1 421 ? 6.937 -10.366 -3.112 1.00 91.44 421 SER A C 1
ATOM 3137 O O . SER A 1 421 ? 6.396 -9.531 -3.821 1.00 91.44 421 SER A O 1
ATOM 3139 N N . ASP A 1 422 ? 7.761 -11.279 -3.608 1.00 93.38 422 ASP A N 1
ATOM 3140 C CA . ASP A 1 422 ? 8.222 -11.196 -4.992 1.00 93.38 422 ASP A CA 1
ATOM 3141 C C . ASP A 1 422 ? 7.362 -12.040 -5.948 1.00 93.38 422 ASP A C 1
ATOM 3143 O O . ASP A 1 422 ? 7.416 -13.277 -5.887 1.00 93.38 422 ASP A O 1
ATOM 3147 N N . ASN A 1 423 ? 6.583 -11.383 -6.813 1.00 95.00 423 ASN A N 1
ATOM 3148 C CA . ASN A 1 423 ? 5.754 -12.002 -7.853 1.00 95.00 423 ASN A CA 1
ATOM 3149 C C . ASN A 1 423 ? 5.910 -11.368 -9.253 1.00 95.00 423 ASN A C 1
ATOM 3151 O O . ASN A 1 423 ? 5.150 -11.725 -10.167 1.00 95.00 423 ASN A O 1
ATOM 3155 N N . VAL A 1 424 ? 6.878 -10.464 -9.424 1.00 95.75 424 VAL A N 1
ATOM 3156 C CA . VAL A 1 424 ? 7.240 -9.839 -10.700 1.00 95.75 424 VAL A CA 1
ATOM 3157 C C . VAL A 1 424 ? 8.737 -10.029 -10.919 1.00 95.75 424 VAL A C 1
ATOM 3159 O O . VAL A 1 424 ? 9.519 -9.613 -10.079 1.00 95.75 424 VAL A O 1
ATOM 3162 N N . ASP A 1 425 ? 9.124 -10.606 -12.058 1.00 96.88 425 ASP A N 1
ATOM 3163 C CA . ASP A 1 425 ? 10.535 -10.749 -12.437 1.00 96.88 425 ASP A CA 1
ATOM 3164 C C . ASP A 1 425 ? 10.885 -9.896 -13.668 1.00 96.88 425 ASP A C 1
ATOM 3166 O O . ASP A 1 425 ? 10.042 -9.638 -14.535 1.00 96.88 425 ASP A O 1
ATOM 3170 N N . THR A 1 426 ? 12.163 -9.547 -13.817 1.00 98.31 426 THR A N 1
ATOM 3171 C CA . THR A 1 426 ? 12.718 -8.967 -15.049 1.00 98.31 426 THR A CA 1
ATOM 3172 C C . THR A 1 426 ? 13.410 -10.024 -15.911 1.00 98.31 426 THR A C 1
ATOM 3174 O O . THR A 1 426 ? 14.503 -10.510 -15.586 1.00 98.31 426 THR A O 1
ATOM 3177 N N . PHE A 1 427 ? 12.863 -10.286 -17.102 1.00 98.50 427 PHE A N 1
ATOM 3178 C CA . PHE A 1 427 ? 13.570 -11.041 -18.143 1.00 98.50 427 PHE A CA 1
ATOM 3179 C C . PHE A 1 427 ? 14.292 -10.111 -19.127 1.00 98.50 427 PHE A C 1
ATOM 3181 O O . PHE A 1 427 ? 13.808 -9.042 -19.486 1.00 98.50 427 PHE A O 1
ATOM 3188 N N . ALA A 1 428 ? 15.467 -10.533 -19.587 1.00 98.69 428 ALA A N 1
ATOM 3189 C CA . ALA A 1 428 ? 16.236 -9.920 -20.660 1.00 98.69 428 ALA A CA 1
ATOM 3190 C C . ALA A 1 428 ? 16.079 -10.755 -21.939 1.00 98.69 428 ALA A C 1
ATOM 3192 O O . ALA A 1 428 ? 16.728 -11.792 -22.120 1.00 98.69 428 ALA A O 1
ATOM 3193 N N . GLU A 1 429 ? 15.215 -10.287 -22.825 1.00 98.75 429 GLU A N 1
ATOM 3194 C CA . GLU A 1 429 ? 14.895 -10.883 -24.115 1.00 98.75 429 GLU A CA 1
ATOM 3195 C C . GLU A 1 429 ? 15.999 -10.595 -25.123 1.00 98.75 429 GLU A C 1
ATOM 3197 O O . GLU A 1 429 ? 16.267 -9.440 -25.457 1.00 98.75 429 GLU A O 1
ATOM 3202 N N . VAL A 1 430 ? 16.670 -11.637 -25.618 1.00 98.62 430 VAL A N 1
ATOM 3203 C CA . VAL A 1 430 ? 17.771 -11.476 -26.577 1.00 98.62 430 VAL A CA 1
ATOM 3204 C C . VAL A 1 430 ? 17.198 -11.136 -27.944 1.00 98.62 430 VAL A C 1
ATOM 3206 O O . VAL A 1 430 ? 16.558 -11.980 -28.567 1.00 98.62 430 VAL A O 1
ATOM 3209 N N . LEU A 1 431 ? 17.463 -9.922 -28.427 1.00 98.62 431 LEU A N 1
ATOM 3210 C CA . LEU A 1 431 ? 16.927 -9.466 -29.705 1.00 98.62 431 LEU A CA 1
ATOM 3211 C C . LEU A 1 431 ? 17.580 -10.219 -30.871 1.00 98.62 431 LEU A C 1
ATOM 3213 O O . LEU A 1 431 ? 18.791 -10.465 -30.882 1.00 98.62 431 LEU A O 1
ATOM 3217 N N . CYS A 1 432 ? 16.773 -10.578 -31.860 1.00 97.44 432 CYS A N 1
ATOM 3218 C CA . CYS A 1 432 ? 17.181 -11.223 -33.105 1.00 97.44 432 CYS A CA 1
ATOM 3219 C C . CYS A 1 432 ? 16.541 -10.487 -34.281 1.00 97.44 432 CYS A C 1
ATOM 3221 O O . CYS A 1 432 ? 15.528 -9.841 -34.092 1.00 97.44 432 CYS A O 1
ATOM 3223 N N . GLN A 1 433 ? 17.124 -10.586 -35.482 1.00 95.44 433 GLN A N 1
ATOM 3224 C CA . GLN A 1 433 ? 16.691 -9.876 -36.701 1.00 95.44 433 GLN A CA 1
ATOM 3225 C C . GLN A 1 433 ? 16.731 -8.337 -36.586 1.00 95.44 433 GLN A C 1
ATOM 3227 O O . GLN A 1 433 ? 17.574 -7.706 -37.222 1.00 95.44 433 GLN A O 1
ATOM 3232 N N . ASP A 1 434 ? 15.890 -7.741 -35.745 1.00 95.81 434 ASP A N 1
ATOM 3233 C CA . ASP A 1 434 ? 15.751 -6.305 -35.513 1.00 95.81 434 ASP A CA 1
ATOM 3234 C C . ASP A 1 434 ? 15.499 -5.982 -34.019 1.00 95.81 434 ASP A C 1
ATOM 3236 O O . ASP A 1 434 ? 15.936 -6.711 -33.127 1.00 95.81 434 ASP A O 1
ATOM 3240 N N . SER A 1 435 ? 14.882 -4.831 -33.724 1.00 95.50 435 SER A N 1
ATOM 3241 C CA . SER A 1 435 ? 14.593 -4.373 -32.354 1.00 95.50 435 SER A CA 1
ATOM 3242 C C . SER A 1 435 ? 13.251 -4.869 -31.787 1.00 95.50 435 SER A C 1
ATOM 3244 O O . SER A 1 435 ? 12.911 -4.518 -30.652 1.00 95.50 435 SER A O 1
ATOM 3246 N N . PHE A 1 436 ? 12.494 -5.632 -32.578 1.00 97.75 436 PHE A N 1
ATOM 3247 C CA . PHE A 1 436 ? 11.117 -6.061 -32.325 1.00 97.75 436 PHE A CA 1
ATOM 3248 C C . PHE A 1 436 ? 10.934 -7.575 -32.454 1.00 97.75 436 PHE A C 1
ATOM 3250 O O . PHE A 1 436 ? 9.814 -8.058 -32.343 1.00 97.75 436 PHE A O 1
ATOM 3257 N N . HIS A 1 437 ? 12.014 -8.332 -32.643 1.00 98.62 437 HIS A N 1
ATOM 3258 C CA . HIS A 1 437 ? 12.001 -9.786 -32.551 1.00 98.62 437 HIS A CA 1
ATOM 3259 C C . HIS A 1 437 ? 12.998 -10.264 -31.497 1.00 98.62 437 HIS A C 1
ATOM 3261 O O . HIS A 1 437 ? 14.039 -9.643 -31.262 1.00 98.62 437 HIS A O 1
ATOM 3267 N N . TYR A 1 438 ? 12.685 -11.379 -30.846 1.00 98.69 438 TYR A N 1
ATOM 3268 C CA . TYR A 1 438 ? 13.468 -11.916 -29.738 1.00 98.69 438 TYR A CA 1
ATOM 3269 C C . TYR A 1 438 ? 13.586 -13.442 -29.797 1.00 98.69 438 TYR A C 1
ATOM 3271 O O . TYR A 1 438 ? 12.770 -14.140 -30.400 1.00 98.69 438 TYR A O 1
ATOM 3279 N N . GLN A 1 439 ? 14.658 -13.973 -29.211 1.00 98.50 439 GLN A N 1
ATOM 3280 C CA . GLN A 1 439 ? 14.931 -15.405 -29.186 1.00 98.50 439 GLN A CA 1
ATOM 3281 C C . GLN A 1 439 ? 14.163 -16.092 -28.059 1.00 98.50 439 GLN A C 1
ATOM 3283 O O . GLN A 1 439 ? 14.445 -15.844 -26.893 1.00 98.50 439 GLN A O 1
ATOM 3288 N N . TYR A 1 440 ? 13.306 -17.051 -28.402 1.00 98.50 440 TYR A N 1
ATOM 3289 C CA . TYR A 1 440 ? 12.614 -17.904 -27.439 1.00 98.50 440 TYR A CA 1
ATOM 3290 C C . TYR A 1 440 ? 12.601 -19.356 -27.915 1.00 98.50 440 TYR A C 1
ATOM 3292 O O . TYR A 1 440 ? 12.170 -19.657 -29.031 1.00 98.50 440 TYR A O 1
ATOM 3300 N N . LYS A 1 441 ? 13.123 -20.273 -27.089 1.00 97.50 441 LYS A N 1
ATOM 3301 C CA . LYS A 1 441 ? 13.195 -21.722 -27.375 1.00 97.50 441 LYS A CA 1
ATOM 3302 C C . LYS A 1 441 ? 13.764 -22.035 -28.772 1.00 97.50 441 LYS A C 1
ATOM 3304 O O . LYS A 1 441 ? 13.252 -22.876 -29.504 1.00 97.50 441 LYS A O 1
ATOM 3309 N N . GLY A 1 442 ? 14.834 -21.326 -29.147 1.00 97.19 442 GLY A N 1
ATOM 3310 C CA . GLY A 1 442 ? 15.548 -21.503 -30.419 1.00 97.19 442 GLY A CA 1
ATOM 3311 C C . GLY A 1 442 ? 14.898 -20.840 -31.639 1.00 97.19 442 GLY A C 1
ATOM 3312 O O . GLY A 1 442 ? 15.450 -20.928 -32.733 1.00 97.19 442 GLY A O 1
ATOM 3313 N N . ARG A 1 443 ? 13.763 -20.153 -31.473 1.00 98.06 443 ARG A N 1
ATOM 3314 C CA . ARG A 1 443 ? 13.058 -19.437 -32.545 1.00 98.06 443 ARG A CA 1
ATOM 3315 C C . ARG A 1 443 ? 13.180 -17.932 -32.349 1.00 98.06 443 ARG A C 1
ATOM 3317 O O . ARG A 1 443 ? 13.201 -17.459 -31.219 1.00 98.06 443 ARG A O 1
ATOM 3324 N N . CYS A 1 444 ? 13.252 -17.193 -33.450 1.00 98.44 444 CYS A N 1
ATOM 3325 C CA . CYS A 1 444 ? 13.117 -15.741 -33.431 1.00 98.44 444 CYS A CA 1
ATOM 3326 C C . CYS A 1 444 ? 11.627 -15.408 -33.564 1.00 98.44 444 CYS A C 1
ATOM 3328 O O . CYS A 1 444 ? 11.038 -15.699 -34.606 1.00 98.44 444 CYS A O 1
ATOM 3330 N N . LEU A 1 445 ? 11.011 -14.910 -32.494 1.00 98.50 445 LEU A N 1
ATOM 3331 C CA . LEU A 1 445 ? 9.590 -14.573 -32.440 1.00 98.50 445 LEU A CA 1
ATOM 3332 C C . LEU A 1 445 ? 9.405 -13.057 -32.556 1.00 98.50 445 LEU A C 1
ATOM 3334 O O . LEU A 1 445 ? 10.213 -12.322 -31.984 1.00 98.50 445 LEU A O 1
ATOM 3338 N N . PRO A 1 446 ? 8.366 -12.577 -33.258 1.00 98.50 446 PRO A N 1
ATOM 3339 C CA . PRO A 1 446 ? 7.996 -11.171 -33.207 1.00 98.50 446 PRO A CA 1
ATOM 3340 C C . PRO A 1 446 ? 7.444 -10.822 -31.821 1.00 98.50 446 PRO A C 1
ATOM 3342 O O . PRO A 1 446 ? 6.742 -11.621 -31.200 1.00 98.50 446 PRO A O 1
ATOM 3345 N N . MET A 1 447 ? 7.747 -9.617 -31.350 1.00 98.50 447 MET A N 1
ATOM 3346 C CA . MET A 1 447 ? 6.986 -8.973 -30.285 1.00 98.50 447 MET A CA 1
ATOM 3347 C C . MET A 1 447 ? 5.615 -8.588 -30.832 1.00 98.50 447 MET A C 1
ATOM 3349 O O . MET A 1 447 ? 5.492 -8.125 -31.967 1.00 98.50 447 MET A O 1
ATOM 3353 N N . GLU A 1 448 ? 4.589 -8.723 -30.009 1.00 98.00 448 GLU A N 1
ATOM 3354 C CA . GLU A 1 448 ? 3.275 -8.184 -30.319 1.00 98.00 448 GLU A CA 1
ATOM 3355 C C . GLU A 1 448 ? 3.281 -6.678 -30.049 1.00 98.00 448 GLU A C 1
ATOM 3357 O O . GLU A 1 448 ? 3.581 -6.236 -28.938 1.00 98.00 448 GLU A O 1
ATOM 3362 N N . LYS A 1 449 ? 2.990 -5.881 -31.080 1.00 97.62 449 LYS A N 1
ATOM 3363 C CA . LYS A 1 449 ? 2.819 -4.435 -30.944 1.00 97.62 449 LYS A CA 1
ATOM 3364 C C . LYS A 1 449 ? 1.380 -4.157 -30.517 1.00 97.62 449 LYS A C 1
ATOM 3366 O O . LYS A 1 449 ? 0.457 -4.393 -31.290 1.00 97.62 449 LYS A O 1
ATOM 3371 N N . LEU A 1 450 ? 1.219 -3.629 -29.312 1.00 97.38 450 LEU A N 1
ATOM 3372 C CA . LEU A 1 450 ? -0.052 -3.169 -28.767 1.00 97.38 450 LEU A CA 1
ATOM 3373 C C . LEU A 1 450 ? -0.113 -1.659 -28.964 1.00 97.38 450 LEU A C 1
ATOM 3375 O O . LEU A 1 450 ? 0.767 -0.939 -28.488 1.00 97.38 450 LEU A O 1
ATOM 3379 N N . GLU A 1 451 ? -1.112 -1.186 -29.697 1.00 95.38 451 GLU A N 1
ATOM 3380 C CA . GLU A 1 451 ? -1.247 0.224 -30.045 1.00 95.38 451 GLU A CA 1
ATOM 3381 C C . GLU A 1 451 ? -2.683 0.693 -29.860 1.00 95.38 451 GLU A C 1
ATOM 3383 O O . GLU A 1 451 ? -3.630 -0.012 -30.208 1.00 95.38 451 GLU A O 1
ATOM 3388 N N . LYS A 1 452 ? -2.821 1.902 -29.325 1.00 94.38 452 LYS A N 1
ATOM 3389 C CA . LYS A 1 452 ? -4.098 2.580 -29.159 1.00 94.38 452 LYS A CA 1
ATOM 3390 C C . LYS A 1 452 ? -3.905 4.074 -29.328 1.00 94.38 452 LYS A C 1
ATOM 3392 O O . LYS A 1 452 ? -2.964 4.644 -28.781 1.00 94.38 452 LYS A O 1
ATOM 3397 N N . THR A 1 453 ? -4.807 4.706 -30.063 1.00 94.44 453 THR A N 1
ATOM 3398 C CA . THR A 1 453 ? -4.854 6.162 -30.175 1.00 94.44 453 THR A CA 1
ATOM 3399 C C . THR A 1 453 ? -6.002 6.682 -29.341 1.00 94.44 453 THR A C 1
ATOM 3401 O O . THR A 1 453 ? -7.108 6.145 -29.385 1.00 94.44 453 THR A O 1
ATOM 3404 N N . GLU A 1 454 ? -5.728 7.743 -28.603 1.00 92.75 454 GLU A N 1
ATOM 3405 C CA . GLU A 1 454 ? -6.708 8.414 -27.776 1.00 92.75 454 GLU A CA 1
ATOM 3406 C C . GLU A 1 454 ? -6.663 9.923 -28.027 1.00 92.75 454 GLU A C 1
ATOM 3408 O O . GLU A 1 454 ? -5.639 10.469 -28.456 1.00 92.75 454 GLU A O 1
ATOM 3413 N N . SER A 1 455 ? -7.786 10.600 -27.805 1.00 93.69 455 SER A N 1
ATOM 3414 C CA . SER A 1 455 ? -7.934 12.020 -28.122 1.00 93.69 455 SER A CA 1
ATOM 3415 C C . SER A 1 455 ? -8.846 12.717 -27.132 1.00 93.69 455 SER A C 1
ATOM 3417 O O . SER A 1 455 ? -9.846 12.146 -26.699 1.00 93.69 455 SER A O 1
ATOM 3419 N N . TRP A 1 456 ? -8.543 13.976 -26.844 1.00 92.38 456 TRP A N 1
ATOM 3420 C CA . TRP A 1 456 ? -9.299 14.799 -25.911 1.00 92.38 456 TRP A CA 1
ATOM 3421 C C . TRP A 1 456 ? -9.627 16.163 -26.507 1.00 92.38 456 TRP A C 1
ATOM 3423 O O . TRP A 1 456 ? -8.950 16.670 -27.406 1.00 92.38 456 TRP A O 1
ATOM 3433 N N . ALA A 1 457 ? -10.664 16.776 -25.951 1.00 90.31 457 ALA A N 1
ATOM 3434 C CA . ALA A 1 457 ? -11.042 18.156 -26.200 1.00 90.31 457 ALA A CA 1
ATOM 3435 C C . ALA A 1 457 ? -11.151 18.900 -24.858 1.00 90.31 457 ALA A C 1
ATOM 3437 O O . ALA A 1 457 ? -11.459 18.259 -23.846 1.00 90.31 457 ALA A O 1
ATOM 3438 N N . PRO A 1 458 ? -10.934 20.228 -24.841 1.00 87.62 458 PRO A N 1
ATOM 3439 C CA . PRO A 1 458 ? -11.169 21.033 -23.653 1.00 87.62 458 PRO A CA 1
ATOM 3440 C C . PRO A 1 458 ? -12.621 20.901 -23.198 1.00 87.62 458 PRO A C 1
ATOM 3442 O O . PRO A 1 458 ? -13.540 20.881 -24.020 1.00 87.62 458 PRO A O 1
ATOM 3445 N N . ASN A 1 459 ? -12.827 20.868 -21.891 1.00 87.25 459 ASN A N 1
ATOM 3446 C CA . ASN A 1 459 ? -14.140 20.863 -21.261 1.00 87.25 459 ASN A CA 1
ATOM 3447 C C . ASN A 1 459 ? -14.124 21.760 -20.008 1.00 87.25 459 ASN A C 1
ATOM 3449 O O . ASN A 1 459 ? -13.131 22.427 -19.718 1.00 87.25 459 ASN A O 1
ATOM 3453 N N . THR A 1 460 ? -15.239 21.832 -19.277 1.00 83.38 460 THR A N 1
ATOM 3454 C CA . THR A 1 460 ? -15.364 22.738 -18.122 1.00 83.38 460 THR A CA 1
ATOM 3455 C C . THR A 1 460 ? -14.476 22.340 -16.939 1.00 83.38 460 THR A C 1
ATOM 3457 O O . THR A 1 460 ? -14.130 23.212 -16.143 1.00 83.38 460 THR A O 1
ATOM 3460 N N . ILE A 1 461 ? -14.094 21.064 -16.812 1.00 81.00 461 ILE A N 1
ATOM 3461 C CA . ILE A 1 461 ? -13.243 20.572 -15.716 1.00 81.00 461 ILE A CA 1
ATOM 3462 C C . ILE A 1 461 ? -11.764 20.443 -16.103 1.00 81.00 461 ILE A C 1
ATOM 3464 O O . ILE A 1 461 ? -10.913 20.547 -15.219 1.00 81.00 461 ILE A O 1
ATOM 3468 N N . ASP A 1 462 ? -11.451 20.269 -17.390 1.00 84.62 462 ASP A N 1
ATOM 3469 C CA . ASP A 1 462 ? -10.095 20.262 -17.946 1.00 84.62 462 ASP A CA 1
ATOM 3470 C C . ASP A 1 462 ? -9.999 21.188 -19.180 1.00 84.62 462 ASP A C 1
ATOM 3472 O O . ASP A 1 462 ? -10.449 20.821 -20.272 1.00 84.62 462 ASP A O 1
ATOM 3476 N N . PRO A 1 463 ? -9.383 22.381 -19.057 1.00 85.44 463 PRO A N 1
ATOM 3477 C CA . PRO A 1 463 ? -9.224 23.315 -20.168 1.00 85.44 463 PRO A CA 1
ATOM 3478 C C . PRO A 1 463 ? -8.070 22.947 -21.118 1.00 85.44 463 PRO A C 1
ATOM 3480 O O . PRO A 1 463 ? -7.748 23.744 -22.005 1.00 85.44 463 PRO A O 1
ATOM 3483 N N . THR A 1 464 ? -7.413 21.791 -20.941 1.00 85.88 464 THR A N 1
ATOM 3484 C CA . THR A 1 464 ? -6.300 21.352 -21.796 1.00 85.88 464 THR A CA 1
ATOM 3485 C C . THR A 1 464 ? -6.700 21.420 -23.276 1.00 85.88 464 THR A C 1
ATOM 3487 O O . THR A 1 464 ? -7.707 20.812 -23.652 1.00 85.88 464 THR A O 1
ATOM 3490 N N . PRO A 1 465 ? -5.933 22.132 -24.134 1.00 89.19 465 PRO A N 1
ATOM 3491 C CA . PRO A 1 465 ? -6.207 22.231 -25.564 1.00 89.19 465 PRO A CA 1
ATOM 3492 C C . PRO A 1 465 ? -6.412 20.866 -26.213 1.00 89.19 465 PRO A C 1
ATOM 3494 O O . PRO A 1 465 ? -5.776 19.886 -25.818 1.00 89.19 465 PRO A O 1
ATOM 3497 N N . ALA A 1 466 ? -7.268 20.826 -27.236 1.00 91.38 466 ALA A N 1
ATOM 3498 C CA . ALA A 1 466 ? -7.560 19.595 -27.955 1.00 91.38 466 ALA A CA 1
ATOM 3499 C C . ALA A 1 466 ? -6.266 18.937 -28.445 1.00 91.38 466 ALA A C 1
ATOM 3501 O O . ALA A 1 466 ? -5.366 19.606 -28.963 1.00 91.38 466 ALA A O 1
ATOM 3502 N N . GLY A 1 467 ? -6.182 17.629 -28.257 1.00 91.25 467 GLY A N 1
ATOM 3503 C CA . GLY A 1 467 ? -4.957 16.885 -28.463 1.00 91.25 467 GLY A CA 1
ATOM 3504 C C . GLY A 1 467 ? -5.206 15.396 -28.606 1.00 91.25 467 GLY A C 1
ATOM 3505 O O . GLY A 1 467 ? -6.337 14.914 -28.540 1.00 91.25 467 GLY A O 1
ATOM 3506 N N . SER A 1 468 ? -4.125 14.675 -28.858 1.00 93.75 468 SER A N 1
ATOM 3507 C CA . SER A 1 468 ? -4.146 13.228 -29.020 1.00 93.75 468 SER A CA 1
ATOM 3508 C C . SER A 1 468 ? -2.790 12.644 -28.664 1.00 93.75 468 SER A C 1
ATOM 3510 O O . SER A 1 468 ? -1.774 13.348 -28.695 1.00 93.75 468 SER A O 1
ATOM 3512 N N . GLN A 1 469 ? -2.775 11.357 -28.337 1.00 93.25 469 GLN A N 1
ATOM 3513 C CA . GLN A 1 469 ? -1.551 10.574 -28.240 1.00 93.25 469 GLN A CA 1
ATOM 3514 C C . GLN A 1 469 ? -1.782 9.150 -28.735 1.00 93.25 469 GLN A C 1
ATOM 3516 O O . GLN A 1 469 ? -2.898 8.635 -28.709 1.00 93.25 469 GLN A O 1
ATOM 3521 N N . THR A 1 470 ? -0.709 8.508 -29.191 1.00 95.00 470 THR A N 1
ATOM 3522 C CA . THR A 1 470 ? -0.717 7.083 -29.524 1.00 95.00 470 THR A CA 1
ATOM 3523 C C . THR A 1 470 ? 0.122 6.327 -28.507 1.00 95.00 470 THR A C 1
ATOM 3525 O O . THR A 1 470 ? 1.340 6.507 -28.431 1.00 95.00 470 THR A O 1
ATOM 3528 N N . LEU A 1 471 ? -0.534 5.486 -27.718 1.00 95.69 471 LEU A N 1
ATOM 3529 C CA . LEU A 1 471 ? 0.087 4.610 -26.738 1.00 95.69 471 LEU A CA 1
ATOM 3530 C C . LEU A 1 471 ? 0.581 3.346 -27.436 1.00 95.69 471 LEU A C 1
ATOM 3532 O O . LEU A 1 471 ? -0.178 2.680 -28.136 1.00 95.69 471 LEU A O 1
ATOM 3536 N N . VAL A 1 472 ? 1.857 3.016 -27.249 1.00 96.31 472 VAL A N 1
ATOM 3537 C CA . VAL A 1 472 ? 2.511 1.855 -27.853 1.00 96.31 472 VAL A CA 1
ATOM 3538 C C . VAL A 1 472 ? 3.227 1.057 -26.775 1.00 96.31 472 VAL A C 1
ATOM 3540 O O . VAL A 1 472 ? 4.086 1.574 -26.064 1.00 96.31 472 VAL A O 1
ATOM 3543 N N . ALA A 1 473 ? 2.921 -0.233 -26.702 1.00 97.06 473 ALA A N 1
ATOM 3544 C CA . ALA A 1 473 ? 3.639 -1.200 -25.884 1.00 97.06 473 ALA A CA 1
ATOM 3545 C C . ALA A 1 473 ? 4.052 -2.403 -26.738 1.00 97.06 473 ALA A C 1
ATOM 3547 O O . ALA A 1 473 ? 3.433 -2.710 -27.757 1.00 97.06 473 ALA A O 1
ATOM 3548 N N . TYR A 1 474 ? 5.118 -3.087 -26.326 1.00 98.06 474 TYR A N 1
ATOM 3549 C CA . TYR A 1 474 ? 5.555 -4.329 -26.960 1.00 98.06 474 TYR A CA 1
ATOM 3550 C C . TYR A 1 474 ? 5.453 -5.464 -25.953 1.00 98.06 474 TYR A C 1
ATOM 3552 O O . TYR A 1 474 ? 6.078 -5.411 -24.891 1.00 98.06 474 TYR A O 1
ATOM 3560 N N . ARG A 1 475 ? 4.673 -6.483 -26.303 1.00 98.06 475 ARG A N 1
ATOM 3561 C CA . ARG A 1 475 ? 4.454 -7.680 -25.497 1.00 98.06 475 ARG A CA 1
ATOM 3562 C C . ARG A 1 475 ? 5.257 -8.850 -26.059 1.00 98.06 475 ARG A C 1
ATOM 3564 O O . ARG A 1 475 ? 5.330 -9.071 -27.267 1.00 98.06 475 ARG A O 1
ATOM 3571 N N . THR A 1 476 ? 5.895 -9.584 -25.160 1.00 98.31 476 THR A N 1
ATOM 3572 C CA . THR A 1 476 ? 6.614 -10.838 -25.425 1.00 98.31 476 THR A CA 1
ATOM 3573 C C . THR A 1 476 ? 5.868 -11.987 -24.753 1.00 98.31 476 THR A C 1
ATOM 3575 O O . THR A 1 476 ? 4.883 -11.765 -24.054 1.00 98.31 476 THR A O 1
ATOM 3578 N N . VAL A 1 477 ? 6.353 -13.220 -24.911 1.00 97.94 477 VAL A N 1
ATOM 3579 C CA . VAL A 1 477 ? 5.794 -14.374 -24.185 1.00 97.94 477 VAL A CA 1
ATOM 3580 C C . VAL A 1 477 ? 5.859 -14.210 -22.667 1.00 97.94 477 VAL A C 1
ATOM 3582 O O . VAL A 1 477 ? 4.967 -14.734 -22.015 1.00 97.94 477 VAL A O 1
ATOM 3585 N N . HIS A 1 478 ? 6.868 -13.514 -22.123 1.00 97.88 478 HIS A N 1
ATOM 3586 C CA . HIS A 1 478 ? 7.041 -13.329 -20.677 1.00 97.88 478 HIS A CA 1
ATOM 3587 C C . HIS A 1 478 ? 6.336 -12.085 -20.132 1.00 97.88 478 HIS A C 1
ATOM 3589 O O . HIS A 1 478 ? 5.926 -12.087 -18.976 1.00 97.88 478 HIS A O 1
ATOM 3595 N N . GLY A 1 479 ? 6.222 -11.014 -20.924 1.00 96.75 479 GLY A N 1
ATOM 3596 C CA . GLY A 1 479 ? 5.607 -9.775 -20.452 1.00 96.75 479 GLY A CA 1
ATOM 3597 C C . GLY A 1 479 ? 5.916 -8.535 -21.286 1.00 96.75 479 GLY A C 1
ATOM 3598 O O . GLY A 1 479 ? 6.225 -8.629 -22.480 1.00 96.75 479 GLY A O 1
ATOM 3599 N N . ILE A 1 480 ? 5.804 -7.365 -20.652 1.00 97.56 480 ILE A N 1
ATOM 3600 C CA . ILE A 1 480 ? 5.803 -6.054 -21.319 1.00 97.56 480 ILE A CA 1
ATOM 3601 C C . ILE A 1 480 ? 7.196 -5.433 -21.318 1.00 97.56 480 ILE A C 1
ATOM 3603 O O . ILE A 1 480 ? 7.837 -5.328 -20.274 1.00 97.56 480 ILE A O 1
ATOM 3607 N N . VAL A 1 481 ? 7.667 -5.011 -22.494 1.00 98.25 481 VAL A N 1
ATOM 3608 C CA . VAL A 1 481 ? 8.965 -4.343 -22.662 1.00 98.25 481 VAL A CA 1
ATOM 3609 C C . VAL A 1 481 ? 8.929 -2.951 -22.038 1.00 98.25 481 VAL A C 1
ATOM 3611 O O . VAL A 1 481 ? 8.258 -2.065 -22.562 1.00 98.25 481 VAL A O 1
ATOM 3614 N N . PHE A 1 482 ? 9.731 -2.736 -20.994 1.00 96.75 482 PHE A N 1
ATOM 3615 C CA . PHE A 1 482 ? 9.880 -1.425 -20.353 1.00 96.75 482 PHE A CA 1
ATOM 3616 C C . PHE A 1 482 ? 11.217 -0.758 -20.681 1.00 96.75 482 PHE A C 1
ATOM 3618 O O . PHE A 1 482 ? 11.271 0.454 -20.836 1.00 96.75 482 PHE A O 1
ATOM 3625 N N . ALA A 1 483 ? 12.283 -1.522 -20.942 1.00 97.94 483 ALA A N 1
ATOM 3626 C CA . ALA A 1 483 ? 13.590 -0.964 -21.293 1.00 97.94 483 ALA A CA 1
ATOM 3627 C C . ALA A 1 483 ? 14.302 -1.770 -22.384 1.00 97.94 483 ALA A C 1
ATOM 3629 O O . ALA A 1 483 ? 13.967 -2.912 -22.689 1.00 97.94 483 ALA A O 1
ATOM 3630 N N . ARG A 1 484 ? 15.333 -1.183 -22.991 1.00 98.19 484 ARG A N 1
ATOM 3631 C CA . ARG A 1 484 ? 16.237 -1.849 -23.943 1.00 98.19 484 ARG A CA 1
ATOM 3632 C C . ARG A 1 484 ? 17.683 -1.562 -23.579 1.00 98.19 484 ARG A C 1
ATOM 3634 O O . ARG A 1 484 ? 17.996 -0.508 -23.040 1.00 98.19 484 ARG A O 1
ATOM 3641 N N . GLY A 1 485 ? 18.587 -2.479 -23.897 1.00 97.94 485 GLY A N 1
ATOM 3642 C CA . GLY A 1 485 ? 20.007 -2.297 -23.604 1.00 97.94 485 GLY A CA 1
ATOM 3643 C C . GLY A 1 485 ? 20.887 -3.354 -24.246 1.00 97.94 485 GLY A C 1
ATOM 3644 O O . GLY A 1 485 ? 20.541 -3.931 -25.282 1.00 97.94 485 GLY A O 1
ATOM 3645 N N . LYS A 1 486 ? 22.050 -3.599 -23.642 1.00 98.56 486 LYS A N 1
ATOM 3646 C CA . LYS A 1 486 ? 22.923 -4.710 -24.022 1.00 98.56 486 LYS A CA 1
ATOM 3647 C C . LYS A 1 486 ? 23.267 -5.579 -22.823 1.00 98.56 486 LYS A C 1
ATOM 3649 O O . LYS A 1 486 ? 23.356 -5.083 -21.707 1.00 98.56 486 LYS A O 1
ATOM 3654 N N . VAL A 1 487 ? 23.496 -6.862 -23.076 1.00 98.06 487 VAL A N 1
ATOM 3655 C CA . VAL A 1 487 ? 24.048 -7.829 -22.121 1.00 98.06 487 VAL A CA 1
ATOM 3656 C C . VAL A 1 487 ? 25.170 -8.576 -22.831 1.00 98.06 487 VAL A C 1
ATOM 3658 O O . VAL A 1 487 ? 24.929 -9.298 -23.804 1.00 98.06 487 VAL A O 1
ATOM 3661 N N . LYS A 1 488 ? 26.412 -8.405 -22.365 1.00 96.75 488 LYS A N 1
ATOM 3662 C CA . LYS A 1 488 ? 27.618 -8.986 -22.985 1.00 96.75 488 LYS A CA 1
ATOM 3663 C C . LYS A 1 488 ? 27.713 -8.645 -24.479 1.00 96.75 488 LYS A C 1
ATOM 3665 O O . LYS A 1 488 ? 27.970 -9.514 -25.313 1.00 96.75 488 LYS A O 1
ATOM 3670 N N . GLY A 1 489 ? 27.438 -7.390 -24.826 1.00 97.50 489 GLY A N 1
ATOM 3671 C CA . GLY A 1 489 ? 27.463 -6.860 -26.189 1.00 97.50 489 GLY A CA 1
ATOM 3672 C C . GLY A 1 489 ? 26.241 -7.194 -27.051 1.00 97.50 489 GLY A C 1
ATOM 3673 O O . GLY A 1 489 ? 26.047 -6.549 -28.084 1.00 97.50 489 GLY A O 1
ATOM 3674 N N . LYS A 1 490 ? 25.389 -8.145 -26.647 1.00 97.94 490 LYS A N 1
ATOM 3675 C CA . LYS A 1 490 ? 24.162 -8.502 -27.377 1.00 97.94 490 LYS A CA 1
ATOM 3676 C C . LYS A 1 490 ? 23.032 -7.550 -27.015 1.00 97.94 490 LYS A C 1
ATOM 3678 O O . LYS A 1 490 ? 22.858 -7.250 -25.840 1.00 97.94 490 LYS A O 1
ATOM 3683 N N . LYS A 1 491 ? 22.261 -7.095 -28.005 1.00 98.56 491 LYS A N 1
ATOM 3684 C CA . LYS A 1 491 ? 21.077 -6.258 -27.766 1.00 98.56 491 LYS A CA 1
ATOM 3685 C C . LYS A 1 491 ? 19.992 -7.072 -27.058 1.00 98.56 491 LYS A C 1
ATOM 3687 O O . LYS A 1 491 ? 19.745 -8.215 -27.441 1.00 98.56 491 LYS A O 1
ATOM 3692 N N . VAL A 1 492 ? 19.357 -6.471 -26.058 1.00 98.75 492 VAL A N 1
ATOM 3693 C CA . VAL A 1 492 ? 18.246 -7.073 -25.314 1.00 98.75 492 VAL A CA 1
ATOM 3694 C C . VAL A 1 492 ? 17.101 -6.080 -25.119 1.00 98.75 492 VAL A C 1
ATOM 3696 O O . VAL A 1 492 ? 17.332 -4.866 -25.096 1.00 98.75 492 VAL A O 1
ATOM 3699 N N . ALA A 1 493 ? 15.889 -6.597 -24.940 1.00 98.62 493 ALA A N 1
ATOM 3700 C CA . ALA A 1 493 ? 14.774 -5.881 -24.326 1.00 98.62 493 ALA A CA 1
ATOM 3701 C C . ALA A 1 493 ? 14.546 -6.425 -22.910 1.00 98.62 493 ALA A C 1
ATOM 3703 O O . ALA A 1 493 ? 14.566 -7.633 -22.709 1.00 98.62 493 ALA A O 1
ATOM 3704 N N . PHE A 1 494 ? 14.366 -5.547 -21.930 1.00 98.69 494 PHE A N 1
ATOM 3705 C CA . PHE A 1 494 ? 13.987 -5.918 -20.572 1.00 98.69 494 PHE A CA 1
ATOM 3706 C C . PHE A 1 494 ? 12.467 -5.862 -20.450 1.00 98.69 494 PHE A C 1
ATOM 3708 O O . PHE A 1 494 ? 11.854 -4.887 -20.896 1.00 98.69 494 PHE A O 1
ATOM 3715 N N . VAL A 1 495 ? 11.878 -6.908 -19.876 1.00 98.06 495 VAL A N 1
ATOM 3716 C CA . VAL A 1 495 ? 10.427 -7.058 -19.739 1.00 98.06 495 VAL A CA 1
ATOM 3717 C C . VAL A 1 495 ? 10.030 -7.252 -18.284 1.00 98.06 495 VAL A C 1
ATOM 3719 O O . VAL A 1 495 ? 10.728 -7.960 -17.560 1.00 98.06 495 VAL A O 1
ATOM 3722 N N . HIS A 1 496 ? 8.906 -6.662 -17.880 1.00 96.38 496 HIS A N 1
ATOM 3723 C CA . HIS A 1 496 ? 8.245 -6.999 -16.621 1.00 96.38 496 HIS A CA 1
ATOM 3724 C C . HIS A 1 496 ? 7.399 -8.252 -16.839 1.00 96.38 496 HIS A C 1
ATOM 3726 O O . HIS A 1 496 ? 6.425 -8.214 -17.594 1.00 96.38 496 HIS A O 1
ATOM 3732 N N . ALA A 1 497 ? 7.766 -9.351 -16.186 1.00 96.69 497 ALA A N 1
ATOM 3733 C CA . ALA A 1 497 ? 6.981 -10.575 -16.142 1.00 96.69 497 ALA A CA 1
ATOM 3734 C C . ALA A 1 497 ? 6.232 -10.637 -14.814 1.00 96.69 497 ALA A C 1
ATOM 3736 O O . ALA A 1 497 ? 6.804 -10.983 -13.781 1.00 96.69 497 ALA A O 1
ATOM 3737 N N . ARG A 1 498 ? 4.944 -10.289 -14.837 1.00 95.19 498 ARG A N 1
ATOM 3738 C CA . ARG A 1 498 ? 4.059 -10.374 -13.671 1.00 95.19 498 ARG A CA 1
ATOM 3739 C C . ARG A 1 498 ? 3.311 -11.701 -13.692 1.00 95.19 498 ARG A C 1
ATOM 3741 O O . ARG A 1 498 ? 2.608 -12.006 -14.647 1.00 95.19 498 ARG A O 1
ATOM 3748 N N . SER A 1 499 ? 3.418 -12.454 -12.605 1.00 96.00 499 SER A N 1
ATOM 3749 C CA . SER A 1 499 ? 2.771 -13.767 -12.438 1.00 96.00 499 SER A CA 1
ATOM 3750 C C . SER A 1 499 ? 1.239 -13.751 -12.477 1.00 96.00 499 SER A C 1
ATOM 3752 O O . SER A 1 499 ? 0.645 -14.793 -12.744 1.00 96.00 499 SER A O 1
ATOM 3754 N N . THR A 1 500 ? 0.617 -12.595 -12.217 1.00 95.50 500 THR A N 1
ATOM 3755 C CA . THR A 1 500 ? -0.838 -12.371 -12.291 1.00 95.50 500 THR A CA 1
ATOM 3756 C C . THR A 1 500 ? -1.296 -11.773 -13.627 1.00 95.50 500 THR A C 1
ATOM 3758 O O . THR A 1 500 ? -2.482 -11.514 -13.796 1.00 95.50 500 THR A O 1
ATOM 3761 N N . TYR A 1 501 ? -0.393 -11.523 -14.586 1.00 94.75 501 TYR A N 1
ATOM 3762 C CA . TYR A 1 501 ? -0.778 -11.000 -15.903 1.00 94.75 501 TYR A CA 1
ATOM 3763 C C . TYR A 1 501 ? -1.682 -12.015 -16.632 1.00 94.75 501 TYR A C 1
ATOM 3765 O O . TYR A 1 501 ? -1.330 -13.188 -16.708 1.00 94.75 501 TYR A O 1
ATOM 3773 N N . PHE A 1 502 ? -2.829 -11.564 -17.158 1.00 96.06 502 PHE A N 1
ATOM 3774 C CA . PHE A 1 502 ? -3.981 -12.365 -17.626 1.00 96.06 502 PHE A CA 1
ATOM 3775 C C . PHE A 1 502 ? -4.762 -13.142 -16.553 1.00 96.06 502 PHE A C 1
ATOM 3777 O O . PHE A 1 502 ? -5.598 -13.968 -16.901 1.00 96.06 502 PHE A O 1
ATOM 3784 N N . HIS A 1 503 ? -4.538 -12.869 -15.271 1.00 96.56 503 HIS A N 1
ATOM 3785 C CA . HIS A 1 503 ? -5.204 -13.556 -14.159 1.00 96.56 503 HIS A CA 1
ATOM 3786 C C . HIS A 1 503 ? -5.728 -12.554 -13.125 1.00 96.56 503 HIS A C 1
ATOM 3788 O O . HIS A 1 503 ? -5.766 -12.836 -11.933 1.00 96.56 503 HIS A O 1
ATOM 3794 N N . GLU A 1 504 ? -6.124 -11.352 -13.549 1.00 95.88 504 GLU A N 1
ATOM 3795 C CA . GLU A 1 504 ? -6.622 -10.312 -12.632 1.00 95.88 504 GLU A CA 1
ATOM 3796 C C . GLU A 1 504 ? -7.982 -10.692 -12.036 1.00 95.88 504 GLU A C 1
ATOM 3798 O O . GLU A 1 504 ? -8.298 -10.316 -10.908 1.00 95.88 504 GLU A O 1
ATOM 3803 N N . ALA A 1 505 ? -8.771 -11.469 -12.783 1.00 95.81 505 ALA A N 1
ATOM 3804 C CA . ALA A 1 505 ? -10.072 -11.961 -12.347 1.00 95.81 505 ALA A CA 1
ATOM 3805 C C . ALA A 1 505 ? -9.970 -13.028 -11.241 1.00 95.81 505 ALA A C 1
ATOM 3807 O O . ALA A 1 505 ? -10.880 -13.150 -10.431 1.00 95.81 505 ALA A O 1
ATOM 3808 N N . ASP A 1 506 ? -8.873 -13.782 -11.159 1.00 96.31 506 ASP A N 1
ATOM 3809 C CA . ASP A 1 506 ? -8.806 -15.036 -10.396 1.00 96.31 506 ASP A CA 1
ATOM 3810 C C . ASP A 1 506 ? -9.008 -14.880 -8.882 1.00 96.31 506 ASP A C 1
ATOM 3812 O O . ASP A 1 506 ? -9.587 -15.757 -8.237 1.00 96.31 506 ASP A O 1
ATOM 3816 N N . SER A 1 507 ? -8.586 -13.748 -8.305 1.00 97.19 507 SER A N 1
ATOM 3817 C CA . SER A 1 507 ? -8.762 -13.485 -6.868 1.00 97.19 507 SER A CA 1
ATOM 3818 C C . SER A 1 507 ? -10.234 -13.442 -6.435 1.00 97.19 507 SER A C 1
ATOM 3820 O O . SER A 1 507 ? -10.521 -13.633 -5.251 1.00 97.19 507 SER A O 1
ATOM 3822 N N . VAL A 1 508 ? -11.172 -13.263 -7.377 1.00 97.31 508 VAL A N 1
ATOM 3823 C CA . VAL A 1 508 ? -12.623 -13.298 -7.130 1.00 97.31 508 VAL A CA 1
ATOM 3824 C C . VAL A 1 508 ? -13.067 -14.585 -6.433 1.00 97.31 508 VAL A C 1
ATOM 3826 O O . VAL A 1 508 ? -13.990 -14.555 -5.625 1.00 97.31 508 VAL A O 1
ATOM 3829 N N . ILE A 1 509 ? -12.379 -15.706 -6.682 1.00 98.12 509 ILE A N 1
ATOM 3830 C CA . ILE A 1 509 ? -12.704 -17.008 -6.088 1.00 98.12 509 ILE A CA 1
ATOM 3831 C C . ILE A 1 509 ? -12.485 -16.987 -4.575 1.00 98.12 509 ILE A C 1
ATOM 3833 O O . ILE A 1 509 ? -13.331 -17.460 -3.816 1.00 98.12 509 ILE A O 1
ATOM 3837 N N . GLY A 1 510 ? -11.362 -16.419 -4.128 1.00 98.25 510 GLY A N 1
ATOM 3838 C CA . GLY A 1 510 ? -11.071 -16.283 -2.704 1.00 98.25 510 GLY A CA 1
ATOM 3839 C C . GLY A 1 510 ? -12.019 -15.305 -2.016 1.00 98.25 510 GLY A C 1
ATOM 3840 O O . GLY A 1 510 ? -12.515 -15.605 -0.933 1.00 98.25 510 GLY A O 1
ATOM 3841 N N . PHE A 1 511 ? -12.333 -14.178 -2.660 1.00 98.25 511 PHE A N 1
ATOM 3842 C CA . PHE A 1 511 ? -13.280 -13.198 -2.119 1.00 98.25 511 PHE A CA 1
ATOM 3843 C C . PHE A 1 511 ? -14.700 -13.752 -1.992 1.00 98.25 511 PHE A C 1
ATOM 3845 O O . PHE A 1 511 ? -15.309 -13.597 -0.934 1.00 98.25 511 PHE A O 1
ATOM 3852 N N . ALA A 1 512 ? -15.185 -14.489 -2.995 1.00 98.31 512 ALA A N 1
ATOM 3853 C CA . ALA A 1 512 ? -16.470 -15.181 -2.922 1.00 98.31 512 ALA A CA 1
ATOM 3854 C C . ALA A 1 512 ? -16.534 -16.122 -1.707 1.00 98.31 512 ALA A C 1
ATOM 3856 O O . ALA A 1 512 ? -17.494 -16.086 -0.943 1.00 98.31 512 ALA A O 1
ATOM 3857 N N . GLN A 1 513 ? -15.476 -16.906 -1.478 1.00 98.50 513 GLN A N 1
ATOM 3858 C CA . GLN A 1 513 ? -15.390 -17.842 -0.353 1.00 98.50 513 GLN A CA 1
ATOM 3859 C C . GLN A 1 513 ? -15.319 -17.152 1.016 1.00 98.50 513 GLN A C 1
ATOM 3861 O O . GLN A 1 513 ? -15.822 -17.706 1.991 1.00 98.50 513 GLN A O 1
ATOM 3866 N N . LEU A 1 514 ? -14.718 -15.960 1.118 1.00 98.56 514 LEU A N 1
ATOM 3867 C CA . LEU A 1 514 ? -14.720 -15.174 2.363 1.00 98.56 514 LEU A CA 1
ATOM 3868 C C . LEU A 1 514 ? -16.129 -14.679 2.740 1.00 98.56 514 LEU A C 1
ATOM 3870 O O . LEU A 1 514 ? -16.430 -14.528 3.922 1.00 98.56 514 LEU A O 1
ATOM 3874 N N . ASN A 1 515 ? -16.990 -14.474 1.741 1.00 98.56 515 ASN A N 1
ATOM 3875 C CA . ASN A 1 515 ? -18.356 -13.966 1.892 1.00 98.56 515 ASN A CA 1
ATOM 3876 C C . ASN A 1 515 ? -19.405 -15.087 2.020 1.00 98.56 515 ASN A C 1
ATOM 3878 O O . ASN A 1 515 ? -20.579 -14.809 2.259 1.00 98.56 515 ASN A O 1
ATOM 3882 N N . GLU A 1 516 ? -19.009 -16.351 1.837 1.00 97.38 516 GLU A N 1
ATOM 3883 C CA . GLU A 1 516 ? -19.922 -17.493 1.808 1.00 97.38 516 GLU A CA 1
ATOM 3884 C C . GLU A 1 516 ? -19.982 -18.187 3.184 1.00 97.38 516 GLU A C 1
ATOM 3886 O O . GLU A 1 516 ? -19.069 -18.947 3.535 1.00 97.38 516 GLU A O 1
ATOM 3891 N N . PRO A 1 517 ? -21.066 -18.013 3.965 1.00 94.81 517 PRO A N 1
ATOM 3892 C CA . PRO A 1 517 ? -21.158 -18.562 5.323 1.00 94.81 517 PRO A CA 1
ATOM 3893 C C . PRO A 1 517 ? -21.155 -20.100 5.360 1.00 94.81 517 PRO A C 1
ATOM 3895 O O . PRO A 1 517 ? -20.720 -20.714 6.341 1.00 94.81 517 PRO A O 1
ATOM 3898 N N . GLU A 1 518 ? -21.596 -20.753 4.280 1.00 94.00 518 GLU A N 1
ATOM 3899 C CA . GLU A 1 518 ? -21.555 -22.213 4.171 1.00 94.00 518 GLU A CA 1
ATOM 3900 C C . GLU A 1 518 ? -20.156 -22.768 3.912 1.00 94.00 518 GLU A C 1
ATOM 3902 O O . GLU A 1 518 ? -19.863 -23.914 4.282 1.00 94.00 518 GLU A O 1
ATOM 3907 N N . PHE A 1 519 ? -19.274 -21.955 3.339 1.00 96.56 519 PHE A N 1
ATOM 3908 C CA . PHE A 1 519 ? -17.879 -22.303 3.150 1.00 96.56 519 PHE A CA 1
ATOM 3909 C C . PHE A 1 519 ? -17.051 -21.913 4.375 1.00 96.56 519 PHE A C 1
ATOM 3911 O O . PHE A 1 519 ? -16.386 -22.763 4.981 1.00 96.56 519 PHE A O 1
ATOM 3918 N N . LEU A 1 520 ? -17.076 -20.635 4.762 1.00 96.44 520 LEU A N 1
ATOM 3919 C CA . LEU A 1 520 ? -16.118 -20.087 5.710 1.00 96.44 520 LEU A CA 1
ATOM 3920 C C . LEU A 1 520 ? -16.510 -20.379 7.155 1.00 96.44 520 LEU A C 1
ATOM 3922 O O . LEU A 1 520 ? -17.287 -19.692 7.807 1.00 96.44 520 LEU A O 1
ATOM 3926 N N . LYS A 1 521 ? -15.931 -21.469 7.655 1.00 93.75 521 LYS A N 1
ATOM 3927 C CA . LYS A 1 521 ? -16.382 -22.120 8.881 1.00 93.75 521 LYS A CA 1
ATOM 3928 C C . LYS A 1 521 ? -15.385 -22.054 10.041 1.00 93.75 521 LYS A C 1
ATOM 3930 O O . LYS A 1 521 ? -15.769 -22.380 11.170 1.00 93.75 521 LYS A O 1
ATOM 3935 N N . ASN A 1 522 ? -14.124 -21.731 9.796 1.00 95.81 522 ASN A N 1
ATOM 3936 C CA . ASN A 1 522 ? -13.064 -21.563 10.798 1.00 95.81 522 ASN A CA 1
ATOM 3937 C C . ASN A 1 522 ? -11.770 -21.112 10.097 1.00 95.81 522 ASN A C 1
ATOM 3939 O O . ASN A 1 522 ? -11.696 -21.069 8.865 1.00 95.81 522 ASN A O 1
ATOM 3943 N N . ALA A 1 523 ? -10.711 -20.908 10.883 1.00 97.12 523 ALA A N 1
ATOM 3944 C CA . ALA A 1 523 ? -9.368 -20.582 10.410 1.00 97.12 523 ALA A CA 1
ATOM 3945 C C . ALA A 1 523 ? -8.825 -21.500 9.289 1.00 97.12 523 ALA A C 1
ATOM 3947 O O . ALA A 1 523 ? -8.042 -21.050 8.454 1.00 97.12 523 ALA A O 1
ATOM 3948 N N . SER A 1 524 ? -9.197 -22.785 9.228 1.00 97.62 524 SER A N 1
ATOM 3949 C CA . SER A 1 524 ? -8.755 -23.673 8.143 1.00 97.62 524 SER A CA 1
ATOM 3950 C C . SER A 1 524 ? -9.419 -23.327 6.812 1.00 97.62 524 SER A C 1
ATOM 3952 O O . SER A 1 524 ? -8.716 -23.243 5.806 1.00 97.62 524 SER A O 1
ATOM 3954 N N . GLN A 1 525 ? -10.739 -23.110 6.792 1.00 98.06 525 GLN A N 1
ATOM 3955 C CA . GLN A 1 525 ? -11.426 -22.652 5.579 1.00 98.06 525 GLN A CA 1
ATOM 3956 C C . GLN A 1 525 ? -11.027 -21.224 5.206 1.00 98.06 525 GLN A C 1
ATOM 3958 O O . GLN A 1 525 ? -10.859 -20.952 4.025 1.00 98.06 525 GLN A O 1
ATOM 3963 N N . PHE A 1 526 ? -10.747 -20.350 6.178 1.00 98.62 526 PHE A N 1
ATOM 3964 C CA . PHE A 1 526 ? -10.172 -19.027 5.904 1.00 98.62 526 PHE A CA 1
ATOM 3965 C C . PHE A 1 526 ? -8.874 -19.146 5.101 1.00 98.62 526 PHE A C 1
ATOM 3967 O O . PHE A 1 526 ? -8.719 -18.537 4.047 1.00 98.62 526 PHE A O 1
ATOM 3974 N N . LYS A 1 527 ? -7.952 -19.999 5.562 1.00 98.44 527 LYS A N 1
ATOM 3975 C CA . LYS A 1 527 ? -6.689 -20.255 4.863 1.00 98.44 527 LYS A CA 1
ATOM 3976 C C . LYS A 1 527 ? -6.896 -20.828 3.461 1.00 98.44 527 LYS A C 1
ATOM 3978 O O . LYS A 1 527 ? -6.121 -20.514 2.565 1.00 98.44 527 LYS A O 1
ATOM 3983 N N . GLN A 1 528 ? -7.919 -21.658 3.268 1.00 98.19 528 GLN A N 1
ATOM 3984 C CA . GLN A 1 528 ? -8.285 -22.160 1.947 1.00 98.19 528 GLN A CA 1
ATOM 3985 C C . GLN A 1 528 ? -8.804 -21.029 1.043 1.00 98.19 528 GLN A C 1
ATOM 3987 O O . GLN A 1 528 ? -8.305 -20.904 -0.073 1.00 98.19 528 GLN A O 1
ATOM 3992 N N . ALA A 1 529 ? -9.694 -20.161 1.537 1.00 98.50 529 ALA A N 1
ATOM 3993 C CA . ALA A 1 529 ? -10.194 -19.000 0.794 1.00 98.50 529 ALA A CA 1
ATOM 3994 C C . ALA A 1 529 ? -9.061 -18.086 0.325 1.00 98.50 529 ALA A C 1
ATOM 3996 O O . ALA A 1 529 ? -8.899 -17.841 -0.870 1.00 98.50 529 ALA A O 1
ATOM 3997 N N . VAL A 1 530 ? -8.193 -17.656 1.243 1.00 98.25 530 VAL A N 1
ATOM 3998 C CA . VAL A 1 530 ? -7.085 -16.752 0.893 1.00 98.25 530 VAL A CA 1
ATOM 3999 C C . VAL A 1 530 ? -6.020 -17.420 0.016 1.00 98.25 530 VAL A C 1
ATOM 4001 O O . VAL A 1 530 ? -5.250 -16.723 -0.639 1.00 98.25 530 VAL A O 1
ATOM 4004 N N . SER A 1 531 ? -5.974 -18.757 -0.056 1.00 97.69 531 SER A N 1
ATOM 4005 C CA . SER A 1 531 ? -5.096 -19.465 -1.000 1.00 97.69 531 SER A CA 1
ATOM 4006 C C . SER A 1 531 ? -5.530 -19.316 -2.463 1.00 97.69 531 SER A C 1
ATOM 4008 O O . SER A 1 531 ? -4.707 -19.507 -3.357 1.00 97.69 531 SER A O 1
ATOM 4010 N N . HIS A 1 532 ? -6.788 -18.931 -2.704 1.00 97.75 532 HIS A N 1
ATOM 4011 C CA . HIS A 1 532 ? -7.324 -18.609 -4.028 1.00 97.75 532 HIS A CA 1
ATOM 4012 C C . HIS A 1 532 ? -7.163 -17.128 -4.408 1.00 97.75 532 HIS A C 1
ATOM 4014 O O . HIS A 1 532 ? -7.537 -16.741 -5.509 1.00 97.75 532 HIS A O 1
ATOM 4020 N N . ILE A 1 533 ? -6.571 -16.30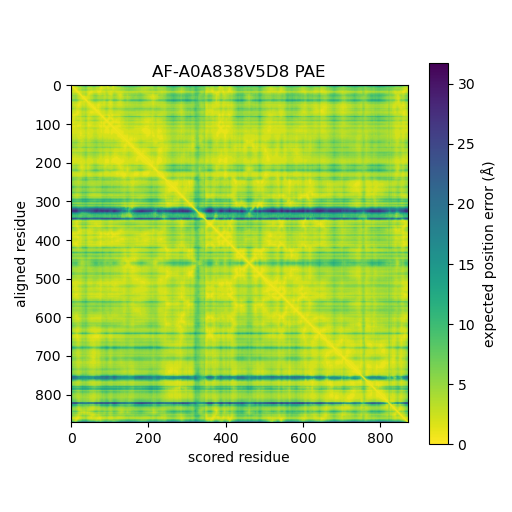3 -3.538 1.00 97.94 533 ILE A N 1
ATOM 4021 C CA . ILE A 1 533 ? -6.217 -14.914 -3.848 1.00 97.94 533 ILE A CA 1
ATOM 4022 C C . ILE A 1 533 ? -4.792 -14.897 -4.417 1.00 97.94 533 ILE A C 1
ATOM 4024 O O . ILE A 1 533 ? -3.821 -15.252 -3.742 1.00 97.94 533 ILE A O 1
ATOM 4028 N N . ASN A 1 534 ? -4.650 -14.505 -5.683 1.00 96.56 534 ASN A N 1
ATOM 4029 C CA . ASN A 1 534 ? -3.363 -14.517 -6.388 1.00 96.56 534 ASN A CA 1
ATOM 4030 C C . ASN A 1 534 ? -2.529 -13.239 -6.171 1.00 96.56 534 ASN A C 1
ATOM 4032 O O . ASN A 1 534 ? -1.320 -13.247 -6.417 1.00 96.56 534 ASN A O 1
ATOM 4036 N N . PHE A 1 535 ? -3.140 -12.174 -5.652 1.00 96.25 535 PHE A N 1
ATOM 4037 C CA . PHE A 1 535 ? -2.460 -10.958 -5.213 1.00 96.25 535 PHE A CA 1
ATOM 4038 C C . PHE A 1 535 ? -1.748 -11.142 -3.859 1.00 96.25 535 PHE A C 1
ATOM 4040 O O . PHE A 1 535 ? -2.132 -11.975 -3.032 1.00 96.25 535 PHE A O 1
ATOM 4047 N N . LEU A 1 536 ? -0.688 -10.362 -3.628 1.00 94.38 536 LEU A N 1
ATOM 4048 C CA . LEU A 1 536 ? 0.212 -10.488 -2.477 1.00 94.38 536 LEU A CA 1
ATOM 4049 C C . LEU A 1 536 ? -0.267 -9.714 -1.241 1.00 94.38 536 LEU A C 1
ATOM 4051 O O . LEU A 1 536 ? 0.106 -8.556 -1.025 1.00 94.38 536 LEU A O 1
ATOM 4055 N N . PHE A 1 537 ? -0.998 -10.399 -0.365 1.00 96.56 537 PHE A N 1
ATOM 4056 C CA . PHE A 1 537 ? -1.520 -9.828 0.874 1.00 96.56 537 PHE A CA 1
ATOM 4057 C C . PHE A 1 537 ? -1.228 -10.703 2.097 1.00 96.56 537 PHE A C 1
ATOM 4059 O O . PHE A 1 537 ? -1.149 -11.929 2.029 1.00 96.56 537 PHE A O 1
ATOM 4066 N N . ASN A 1 538 ? -1.077 -10.043 3.240 1.00 97.62 538 ASN A N 1
ATOM 4067 C CA . ASN A 1 538 ? -1.031 -10.620 4.574 1.00 97.62 538 ASN A CA 1
ATOM 4068 C C . ASN A 1 538 ? -2.433 -10.550 5.192 1.00 97.62 538 ASN A C 1
ATOM 4070 O O . ASN A 1 538 ? -2.853 -9.470 5.613 1.00 97.62 538 ASN A O 1
ATOM 4074 N N . TRP A 1 539 ? -3.128 -11.679 5.297 1.00 98.50 539 TRP A N 1
ATOM 4075 C CA . TRP A 1 539 ? -4.495 -11.720 5.814 1.00 98.50 539 TRP A CA 1
ATOM 4076 C C . TRP A 1 539 ? -4.525 -12.059 7.301 1.00 98.50 539 TRP A C 1
ATOM 4078 O O . TRP A 1 539 ? -3.987 -13.094 7.703 1.00 98.50 539 TRP A O 1
ATOM 4088 N N . GLY A 1 540 ? -5.166 -11.208 8.099 1.00 98.50 540 GLY A N 1
ATOM 4089 C CA . GLY A 1 540 ? -5.547 -11.498 9.480 1.00 98.50 540 GLY A CA 1
ATOM 4090 C C . GLY A 1 540 ? -6.978 -12.034 9.539 1.00 98.50 540 GLY A C 1
ATOM 4091 O O . GLY A 1 540 ? -7.827 -11.585 8.773 1.00 98.50 540 GLY A O 1
ATOM 4092 N N . TYR A 1 541 ? -7.231 -12.983 10.438 1.00 98.75 541 TYR A N 1
ATOM 4093 C CA . TYR A 1 541 ? -8.543 -13.578 10.699 1.00 98.75 541 TYR A CA 1
ATOM 4094 C C . TYR A 1 541 ? -8.788 -13.692 12.196 1.00 98.75 541 TYR A C 1
ATOM 4096 O O . TYR A 1 541 ? -7.870 -14.029 12.951 1.00 98.75 541 TYR A O 1
ATOM 4104 N N . ILE A 1 542 ? -10.034 -13.479 12.599 1.00 98.75 542 ILE A N 1
ATOM 4105 C CA . ILE A 1 542 ? -10.495 -13.628 13.975 1.00 98.75 542 ILE A CA 1
ATOM 4106 C C . ILE A 1 542 ? -11.906 -14.226 13.994 1.00 98.75 542 ILE A C 1
ATOM 4108 O O . ILE A 1 542 ? -12.783 -13.771 13.267 1.00 98.75 542 ILE A O 1
ATOM 4112 N N . ASP A 1 543 ? -12.121 -15.239 14.830 1.00 98.00 543 ASP A N 1
ATOM 4113 C CA . ASP A 1 543 ? -13.447 -15.691 15.265 1.00 98.00 543 ASP A CA 1
ATOM 4114 C C . ASP A 1 543 ? -13.516 -15.708 16.802 1.00 98.00 543 ASP A C 1
ATOM 4116 O O . ASP A 1 543 ? -12.565 -15.311 17.476 1.00 98.00 543 ASP A O 1
ATOM 4120 N N . SER A 1 544 ? -14.624 -16.171 17.386 1.00 96.94 544 SER A N 1
ATOM 4121 C CA . SER A 1 544 ? -14.808 -16.191 18.849 1.00 96.94 544 SER A CA 1
ATOM 4122 C C . SER A 1 544 ? -13.855 -17.109 19.629 1.00 96.94 544 SER A C 1
ATOM 4124 O O . SER A 1 544 ? -13.894 -17.127 20.864 1.00 96.94 544 SER A O 1
ATOM 4126 N N . LYS A 1 545 ? -13.009 -17.890 18.944 1.00 96.94 545 LYS A N 1
ATOM 4127 C CA . LYS A 1 545 ? -12.061 -18.840 19.549 1.00 96.94 545 LYS A CA 1
ATOM 4128 C C . LYS A 1 545 ? -10.635 -18.694 19.038 1.00 96.94 545 LYS A C 1
ATOM 4130 O O . LYS A 1 545 ? -9.705 -18.911 19.812 1.00 96.94 545 LYS A O 1
ATOM 4135 N N . HIS A 1 546 ? -10.468 -18.352 17.767 1.00 98.19 546 HIS A N 1
ATOM 4136 C CA . HIS A 1 546 ? -9.200 -18.434 17.066 1.00 98.19 546 HIS A CA 1
ATOM 4137 C C . HIS A 1 546 ? -8.797 -17.112 16.426 1.00 98.19 546 HIS A C 1
ATOM 4139 O O . HIS A 1 546 ? -9.622 -16.391 15.866 1.00 98.19 546 HIS A O 1
ATOM 4145 N N . ILE A 1 547 ? -7.488 -16.862 16.422 1.00 98.75 547 ILE A N 1
ATOM 4146 C CA . ILE A 1 547 ? -6.866 -15.901 15.507 1.00 98.75 547 ILE A CA 1
ATOM 4147 C C . ILE A 1 547 ? -6.018 -16.656 14.494 1.00 98.75 547 ILE A C 1
ATOM 4149 O O . ILE A 1 547 ? -5.383 -17.666 14.813 1.00 98.75 547 ILE A O 1
ATOM 4153 N N . ALA A 1 548 ? -5.962 -16.163 13.263 1.00 98.69 548 ALA A N 1
ATOM 4154 C CA . ALA A 1 548 ? -5.120 -16.750 12.235 1.00 98.69 548 ALA A CA 1
ATOM 4155 C C . ALA A 1 548 ? -4.480 -15.697 11.337 1.00 98.69 548 ALA A C 1
ATOM 4157 O O . ALA A 1 548 ? -4.975 -14.586 11.168 1.00 98.69 548 ALA A O 1
ATOM 4158 N N . TYR A 1 549 ? -3.356 -16.089 10.751 1.00 98.69 549 TYR A N 1
ATOM 4159 C CA . TYR A 1 549 ? -2.661 -15.354 9.710 1.00 98.69 549 TYR A CA 1
ATOM 4160 C C . TYR A 1 549 ? -2.343 -16.295 8.554 1.00 98.69 549 TYR A C 1
ATOM 4162 O O . TYR A 1 549 ? -1.894 -17.426 8.779 1.00 98.69 549 TYR A O 1
ATOM 4170 N N . ALA A 1 550 ? -2.517 -15.816 7.326 1.00 98.38 550 ALA A N 1
ATOM 4171 C CA . ALA A 1 550 ? -1.958 -16.451 6.143 1.00 98.38 550 ALA A CA 1
ATOM 4172 C C . ALA A 1 550 ? -1.638 -15.434 5.047 1.00 98.38 550 ALA A C 1
ATOM 4174 O O . ALA A 1 550 ? -2.322 -14.425 4.882 1.00 98.38 550 ALA A O 1
ATOM 4175 N N . MET A 1 551 ? -0.588 -15.723 4.284 1.00 98.19 551 MET A N 1
ATOM 4176 C CA . MET A 1 551 ? -0.167 -14.900 3.157 1.00 98.19 551 MET A CA 1
ATOM 4177 C C . MET A 1 551 ? -0.664 -15.480 1.825 1.00 98.19 551 MET A C 1
ATOM 4179 O O . MET A 1 551 ? -0.375 -16.637 1.496 1.00 98.19 551 MET A O 1
ATOM 4183 N N . SER A 1 552 ? -1.380 -14.670 1.048 1.00 98.00 552 SER A N 1
ATOM 4184 C CA . SER A 1 552 ? -1.819 -14.992 -0.315 1.00 98.00 552 SER A CA 1
ATOM 4185 C C . SER A 1 552 ? -0.758 -14.604 -1.354 1.00 98.00 552 SER A C 1
ATOM 4187 O O . SER A 1 552 ? 0.212 -13.913 -1.028 1.00 98.00 552 SER A O 1
ATOM 4189 N N . GLY A 1 553 ? -0.919 -15.051 -2.603 1.00 96.50 553 GLY A N 1
ATOM 4190 C CA . GLY A 1 553 ? -0.053 -14.622 -3.705 1.00 96.50 553 GLY A CA 1
ATOM 4191 C C . GLY A 1 553 ? 0.417 -15.725 -4.653 1.00 96.50 553 GLY A C 1
ATOM 4192 O O . GLY A 1 553 ? 0.800 -16.815 -4.228 1.00 96.50 553 GLY A O 1
ATOM 4193 N N . ALA A 1 554 ? 0.483 -15.406 -5.945 1.00 96.19 554 ALA A N 1
ATOM 4194 C CA . ALA A 1 554 ? 1.012 -16.269 -7.000 1.00 96.19 554 ALA A CA 1
ATOM 4195 C C . ALA A 1 554 ? 2.533 -16.104 -7.171 1.00 96.19 554 ALA A C 1
ATOM 4197 O O . ALA A 1 554 ? 3.015 -15.542 -8.145 1.00 96.19 554 ALA A O 1
ATOM 4198 N N . MET A 1 555 ? 3.327 -16.595 -6.218 1.00 96.12 555 MET A N 1
ATOM 4199 C CA . MET A 1 555 ? 4.794 -16.511 -6.307 1.00 96.12 555 MET A CA 1
ATOM 4200 C C . MET A 1 555 ? 5.360 -17.603 -7.224 1.00 96.12 555 MET A C 1
ATOM 4202 O O . MET A 1 555 ? 5.269 -18.787 -6.874 1.00 96.12 555 MET A O 1
ATOM 4206 N N . PRO A 1 556 ? 5.950 -17.264 -8.384 1.00 96.06 556 PRO A N 1
ATOM 4207 C CA . PRO A 1 556 ? 6.400 -18.262 -9.347 1.00 96.06 556 PRO A CA 1
ATOM 4208 C C . PRO A 1 556 ? 7.633 -19.026 -8.848 1.00 96.06 556 PRO A C 1
ATOM 4210 O O . PRO A 1 556 ? 8.551 -18.474 -8.238 1.00 96.06 556 PRO A O 1
ATOM 4213 N N . GLN A 1 557 ? 7.707 -20.324 -9.147 1.00 96.12 557 GLN A N 1
ATOM 4214 C CA . GLN A 1 557 ? 8.906 -21.114 -8.871 1.00 96.12 557 GLN A CA 1
ATOM 4215 C C . GLN A 1 557 ? 9.992 -20.824 -9.914 1.00 96.12 557 GLN A C 1
ATOM 4217 O O . GLN A 1 557 ? 9.996 -21.375 -11.018 1.00 96.12 557 GLN A O 1
ATOM 4222 N N . ARG A 1 558 ? 10.975 -20.001 -9.539 1.00 95.06 558 ARG A N 1
ATOM 4223 C CA . ARG A 1 558 ? 12.103 -19.624 -10.406 1.00 95.06 558 ARG A CA 1
ATOM 4224 C C . ARG A 1 558 ? 13.028 -20.797 -10.738 1.00 95.06 558 ARG A C 1
ATOM 4226 O O . ARG A 1 558 ? 13.341 -21.646 -9.885 1.00 95.06 558 ARG A O 1
ATOM 4233 N N . ALA A 1 559 ? 13.553 -20.798 -11.966 1.00 93.69 559 ALA A N 1
ATOM 4234 C CA . ALA A 1 559 ? 14.484 -21.809 -12.461 1.00 93.69 559 ALA A CA 1
ATOM 4235 C C . ALA A 1 559 ? 15.673 -22.042 -11.504 1.00 93.69 559 ALA A C 1
ATOM 4237 O O . ALA A 1 559 ? 16.187 -21.144 -10.836 1.00 93.69 559 ALA A O 1
ATOM 4238 N N . LYS A 1 560 ? 16.138 -23.292 -11.381 1.00 90.81 560 LYS A N 1
ATOM 4239 C CA . LYS A 1 560 ? 17.163 -23.638 -10.381 1.00 90.81 560 LYS A CA 1
ATOM 4240 C C . LYS A 1 560 ? 18.509 -22.970 -10.688 1.00 90.81 560 LYS A C 1
ATOM 4242 O O . LYS A 1 560 ? 19.177 -23.298 -11.673 1.00 90.81 560 LYS A O 1
ATOM 4247 N N . GLY A 1 561 ? 18.971 -22.146 -9.747 1.00 89.69 561 GLY A N 1
ATOM 4248 C CA . GLY A 1 561 ? 20.286 -21.503 -9.789 1.00 89.69 561 GLY A CA 1
ATOM 4249 C C . GLY A 1 561 ? 20.323 -20.177 -10.552 1.00 89.69 561 GLY A C 1
ATOM 4250 O O . GLY A 1 561 ? 21.421 -19.744 -10.907 1.00 89.69 561 GLY A O 1
ATOM 4251 N N . THR A 1 562 ? 19.163 -19.568 -10.806 1.00 93.81 562 THR A N 1
ATOM 4252 C CA . THR A 1 562 ? 19.036 -18.167 -11.226 1.00 93.81 562 THR A CA 1
ATOM 4253 C C . THR A 1 562 ? 19.084 -17.220 -10.027 1.00 93.81 562 THR A C 1
ATOM 4255 O O . THR A 1 562 ? 18.958 -17.652 -8.874 1.00 93.81 562 THR A O 1
ATOM 4258 N N . SER A 1 563 ? 19.335 -15.943 -10.312 1.00 93.31 563 SER A N 1
ATOM 4259 C CA . SER A 1 563 ? 19.252 -14.862 -9.330 1.00 93.31 563 SER A CA 1
ATOM 4260 C C . SER A 1 563 ? 17.815 -14.337 -9.254 1.00 93.31 563 SER A C 1
ATOM 4262 O O . SER A 1 563 ? 17.204 -14.221 -10.312 1.00 93.31 563 SER A O 1
ATOM 4264 N N . PRO A 1 564 ? 17.307 -14.004 -8.058 1.00 92.44 564 PRO A N 1
ATOM 4265 C CA . PRO A 1 564 ? 16.063 -13.253 -7.879 1.00 92.44 564 PRO A CA 1
ATOM 4266 C C . PRO A 1 564 ? 16.314 -11.755 -7.609 1.00 92.44 564 PRO A C 1
ATOM 4268 O O . PRO A 1 564 ? 15.445 -11.060 -7.122 1.00 92.44 564 PRO A O 1
ATOM 4271 N N . ASP A 1 565 ? 17.551 -11.273 -7.775 1.00 95.38 565 ASP A N 1
ATOM 4272 C CA . ASP A 1 565 ? 17.914 -9.881 -7.469 1.00 95.38 565 ASP A CA 1
ATOM 4273 C C . ASP A 1 565 ? 18.320 -9.087 -8.722 1.00 95.38 565 ASP A C 1
ATOM 4275 O O . ASP A 1 565 ? 18.530 -7.875 -8.646 1.00 95.38 565 ASP A O 1
ATOM 4279 N N . PHE A 1 566 ? 18.520 -9.772 -9.854 1.00 97.31 566 PHE A N 1
ATOM 4280 C CA . PHE A 1 566 ? 19.034 -9.212 -11.106 1.00 97.31 566 PHE A CA 1
ATOM 4281 C C . PHE A 1 566 ? 18.337 -9.851 -12.312 1.00 97.31 566 PHE A C 1
ATOM 4283 O O . PHE A 1 566 ? 17.955 -11.018 -12.212 1.00 97.31 566 PHE A O 1
ATOM 4290 N N . PRO A 1 567 ? 18.288 -9.165 -13.475 1.00 98.00 567 PRO A N 1
ATOM 4291 C CA . PRO A 1 567 ? 17.601 -9.688 -14.644 1.00 98.00 567 PRO A CA 1
ATOM 4292 C C . PRO A 1 567 ? 18.171 -11.033 -15.089 1.00 98.00 567 PRO A C 1
ATOM 4294 O O . PRO A 1 567 ? 19.387 -11.274 -15.002 1.00 98.00 567 PRO A O 1
ATOM 4297 N N . ILE A 1 568 ? 17.306 -11.885 -15.633 1.00 97.31 568 ILE A N 1
ATOM 4298 C CA . ILE A 1 568 ? 17.673 -13.200 -16.170 1.00 97.31 568 ILE A CA 1
ATOM 4299 C C . ILE A 1 568 ? 17.321 -13.320 -17.655 1.00 97.31 568 ILE A C 1
ATOM 4301 O O . ILE A 1 568 ? 16.439 -12.641 -18.151 1.00 97.31 568 ILE A O 1
ATOM 4305 N N . LEU A 1 569 ? 18.026 -14.162 -18.408 1.00 98.12 569 LEU A N 1
ATOM 4306 C CA . LEU A 1 569 ? 17.794 -14.334 -19.846 1.00 98.12 569 LEU A CA 1
ATOM 4307 C C . LEU A 1 569 ? 16.411 -14.943 -20.134 1.00 98.12 569 LEU A C 1
ATOM 4309 O O . LEU A 1 569 ? 16.125 -16.047 -19.675 1.00 98.12 569 LEU A O 1
ATOM 4313 N N . GLY A 1 570 ? 15.626 -14.287 -20.992 1.00 97.50 570 GLY A N 1
ATOM 4314 C CA . GLY A 1 570 ? 14.294 -14.719 -21.455 1.00 97.50 570 GLY A CA 1
ATOM 4315 C C . GLY A 1 570 ? 14.302 -15.735 -22.603 1.00 97.50 570 GLY A C 1
ATOM 4316 O O . GLY A 1 570 ? 13.388 -15.787 -23.410 1.00 97.50 570 GLY A O 1
ATOM 4317 N N . THR A 1 571 ? 15.338 -16.566 -22.745 1.00 96.88 571 THR A N 1
ATOM 4318 C CA . THR A 1 571 ? 15.493 -17.413 -23.946 1.00 96.88 571 THR A CA 1
ATOM 4319 C C . THR A 1 571 ? 14.674 -18.713 -23.943 1.00 96.88 571 THR A C 1
ATOM 4321 O O . THR A 1 571 ? 14.848 -19.540 -24.846 1.00 96.88 571 THR A O 1
ATOM 4324 N N . GLY A 1 572 ? 13.819 -18.957 -22.946 1.00 96.62 572 GLY A N 1
ATOM 4325 C CA . GLY A 1 572 ? 13.101 -20.228 -22.772 1.00 96.62 572 GLY A CA 1
ATOM 4326 C C . GLY A 1 572 ? 13.764 -21.205 -21.793 1.00 96.62 572 GLY A C 1
ATOM 4327 O O . GLY A 1 572 ? 13.135 -22.147 -21.320 1.00 96.62 572 GLY A O 1
ATOM 4328 N N . GLN A 1 573 ? 15.066 -21.042 -21.528 1.00 95.88 573 GLN A N 1
ATOM 4329 C CA . GLN A 1 573 ? 15.841 -21.962 -20.678 1.00 95.88 573 GLN A CA 1
ATOM 4330 C C . GLN A 1 573 ? 15.669 -21.673 -19.178 1.00 95.88 573 GLN A C 1
ATOM 4332 O O . GLN A 1 573 ? 15.895 -22.559 -18.350 1.00 95.88 573 GLN A O 1
ATOM 4337 N N . TYR A 1 574 ? 15.335 -20.429 -18.835 1.00 96.75 574 TYR A N 1
ATOM 4338 C CA . TYR A 1 574 ? 15.277 -19.929 -17.460 1.00 96.75 574 TYR A CA 1
ATOM 4339 C C . TYR A 1 574 ? 13.883 -19.447 -17.062 1.00 96.75 574 TYR A C 1
ATOM 4341 O O . TYR A 1 574 ? 13.757 -18.815 -16.016 1.00 96.75 574 TYR A O 1
ATOM 4349 N N . ASP A 1 575 ? 12.869 -19.764 -17.871 1.00 97.38 575 ASP A N 1
ATOM 4350 C CA . ASP A 1 575 ? 11.463 -19.506 -17.574 1.00 97.38 575 ASP A CA 1
ATOM 4351 C C . ASP A 1 575 ? 11.112 -20.038 -16.179 1.00 97.38 575 ASP A C 1
ATOM 4353 O O . ASP A 1 575 ? 11.737 -20.979 -15.658 1.00 97.38 575 ASP A O 1
ATOM 4357 N N . TRP A 1 576 ? 10.071 -19.463 -15.580 1.00 97.69 576 TRP A N 1
ATOM 4358 C CA . TRP A 1 576 ? 9.467 -20.052 -14.394 1.00 97.69 576 TRP A CA 1
ATOM 4359 C C . TRP A 1 576 ? 9.111 -21.516 -14.655 1.00 97.69 576 TRP A C 1
ATOM 4361 O O . TRP A 1 576 ? 8.752 -21.921 -15.766 1.00 97.69 576 TRP A O 1
ATOM 4371 N N . LYS A 1 577 ? 9.252 -22.350 -13.627 1.00 97.50 577 LYS A N 1
ATOM 4372 C CA . LYS A 1 577 ? 8.961 -23.776 -13.752 1.00 97.50 577 LYS A CA 1
ATOM 4373 C C . LYS A 1 577 ? 7.506 -23.948 -14.195 1.00 97.50 577 LYS A C 1
ATOM 4375 O O . LYS A 1 577 ? 6.629 -23.294 -13.654 1.00 97.50 577 LYS A O 1
ATOM 4380 N N . GLY A 1 578 ? 7.265 -24.797 -15.191 1.00 96.94 578 GLY A N 1
ATOM 4381 C CA . GLY A 1 578 ? 5.913 -25.034 -15.708 1.00 96.94 578 GLY A CA 1
ATOM 4382 C C . GLY A 1 578 ? 5.315 -23.876 -16.515 1.00 96.94 578 GLY A C 1
ATOM 4383 O O . GLY A 1 578 ? 4.149 -23.972 -16.881 1.00 96.94 578 GLY A O 1
ATOM 4384 N N . PHE A 1 579 ? 6.079 -22.815 -16.822 1.00 98.00 579 PHE A N 1
ATOM 4385 C CA . PHE A 1 579 ? 5.555 -21.663 -17.553 1.00 98.00 579 PHE A CA 1
ATOM 4386 C C . PHE A 1 579 ? 4.962 -22.049 -18.914 1.00 98.00 579 PHE A C 1
ATOM 4388 O O . PHE A 1 579 ? 5.621 -22.681 -19.752 1.00 98.00 579 PHE A O 1
ATOM 4395 N N . ASN A 1 580 ? 3.721 -21.626 -19.135 1.00 96.62 580 ASN A N 1
ATOM 4396 C CA . ASN A 1 580 ? 2.965 -21.844 -20.357 1.00 96.62 580 ASN A CA 1
ATOM 4397 C C . ASN A 1 580 ? 2.566 -20.487 -20.971 1.00 96.62 580 ASN A C 1
ATOM 4399 O O . ASN A 1 580 ? 1.666 -19.833 -20.449 1.00 96.62 580 ASN A O 1
ATOM 4403 N N . PRO A 1 581 ? 3.170 -20.071 -22.102 1.00 94.56 581 PRO A N 1
ATOM 4404 C CA . PRO A 1 581 ? 2.866 -18.787 -22.739 1.00 94.56 581 PRO A CA 1
ATOM 4405 C C . PRO A 1 581 ? 1.416 -18.612 -23.216 1.00 94.56 581 PRO A C 1
ATOM 4407 O O . PRO A 1 581 ? 0.970 -17.486 -23.422 1.00 94.56 581 PRO A O 1
ATOM 4410 N N . GLN A 1 582 ? 0.676 -19.702 -23.439 1.00 92.44 582 GLN A N 1
ATOM 4411 C CA . GLN A 1 582 ? -0.714 -19.645 -23.897 1.00 92.44 582 GLN A CA 1
ATOM 4412 C C . GLN A 1 582 ? -1.665 -19.305 -22.746 1.00 92.44 582 GLN A C 1
ATOM 4414 O O . GLN A 1 582 ? -2.560 -18.467 -22.905 1.00 92.44 582 GLN A O 1
ATOM 4419 N N . THR A 1 583 ? -1.460 -19.948 -21.592 1.00 93.81 583 THR A N 1
ATOM 4420 C CA . THR A 1 583 ? -2.281 -19.740 -20.392 1.00 93.81 583 THR A CA 1
ATOM 4421 C C . THR A 1 583 ? -1.725 -18.665 -19.466 1.00 93.81 583 THR A C 1
ATOM 4423 O O . THR A 1 583 ? -2.465 -18.203 -18.612 1.00 93.81 583 THR A O 1
ATOM 4426 N N . GLN A 1 584 ? -0.459 -18.265 -19.623 1.00 95.06 584 GLN A N 1
ATOM 4427 C CA . GLN A 1 584 ? 0.265 -17.345 -18.732 1.00 95.06 584 GLN A CA 1
ATOM 4428 C C . GLN A 1 584 ? 0.347 -17.840 -17.276 1.00 95.06 584 GLN A C 1
ATOM 4430 O O . GLN A 1 584 ? 0.502 -17.060 -16.346 1.00 95.06 584 GLN A O 1
ATOM 4435 N N . LEU A 1 585 ? 0.269 -19.160 -17.084 1.00 95.94 585 LEU A N 1
ATOM 4436 C CA . LEU A 1 585 ? 0.418 -19.812 -15.782 1.00 95.94 585 LEU A CA 1
ATOM 4437 C C . LEU A 1 585 ? 1.806 -20.438 -15.639 1.00 95.94 585 LEU A C 1
ATOM 4439 O O . LEU A 1 585 ? 2.448 -20.802 -16.629 1.00 95.94 585 LEU A O 1
ATOM 4443 N N . ALA A 1 586 ? 2.237 -20.612 -14.393 1.00 97.31 586 ALA A N 1
ATOM 4444 C CA . ALA A 1 586 ? 3.443 -21.339 -14.016 1.00 97.31 586 ALA A CA 1
ATOM 4445 C C . ALA A 1 586 ? 3.193 -22.198 -12.765 1.00 97.31 586 ALA A C 1
ATOM 4447 O O . ALA A 1 586 ? 2.149 -22.114 -12.123 1.00 97.31 586 ALA A O 1
ATOM 4448 N N . ASP A 1 587 ? 4.176 -23.009 -12.383 1.00 97.44 587 ASP A N 1
ATOM 4449 C CA . ASP A 1 587 ? 4.190 -23.648 -11.074 1.00 97.44 587 ASP A CA 1
ATOM 4450 C C . ASP A 1 587 ? 4.449 -22.575 -10.009 1.00 97.44 587 ASP A C 1
ATOM 4452 O O . ASP A 1 587 ? 5.543 -22.004 -9.938 1.00 97.44 587 ASP A O 1
ATOM 4456 N N . TYR A 1 588 ? 3.476 -22.338 -9.136 1.00 97.19 588 TYR A N 1
ATOM 4457 C CA . TYR A 1 588 ? 3.615 -21.409 -8.014 1.00 97.19 588 TYR A CA 1
ATOM 4458 C C . TYR A 1 588 ? 4.110 -22.108 -6.747 1.00 97.19 588 TYR A C 1
ATOM 4460 O O . TYR A 1 588 ? 4.075 -23.338 -6.621 1.00 97.19 588 TYR A O 1
ATOM 4468 N N . LEU A 1 589 ? 4.635 -21.332 -5.801 1.00 96.62 589 LEU A N 1
ATOM 4469 C CA . LEU A 1 589 ? 4.991 -21.817 -4.474 1.00 96.62 589 LEU A CA 1
ATOM 4470 C C . LEU A 1 589 ? 3.758 -22.475 -3.819 1.00 96.62 589 LEU A C 1
ATOM 4472 O O . LEU A 1 589 ? 2.698 -21.860 -3.779 1.00 96.62 589 LEU A O 1
ATOM 4476 N N . PRO A 1 590 ? 3.852 -23.715 -3.299 1.00 96.69 590 PRO A N 1
ATOM 4477 C CA . PRO A 1 590 ? 2.713 -24.330 -2.626 1.00 96.69 590 PRO A CA 1
ATOM 4478 C C . PRO A 1 590 ? 2.294 -23.523 -1.395 1.00 96.69 590 PRO A C 1
ATOM 4480 O O . PRO A 1 590 ? 3.145 -23.176 -0.575 1.00 96.69 590 PRO A O 1
ATOM 4483 N N . PHE A 1 591 ? 0.990 -23.322 -1.206 1.00 96.62 591 PHE A N 1
ATOM 4484 C CA . PHE A 1 591 ? 0.446 -22.506 -0.115 1.00 96.62 591 PHE A CA 1
ATOM 4485 C C . PHE A 1 591 ? 0.880 -22.963 1.294 1.00 96.62 591 PHE A C 1
ATOM 4487 O O . PHE A 1 591 ? 1.076 -22.154 2.196 1.00 96.62 591 PHE A O 1
ATOM 4494 N N . SER A 1 592 ? 1.142 -24.259 1.500 1.00 96.06 592 SER A N 1
ATOM 4495 C CA . SER A 1 592 ? 1.699 -24.787 2.761 1.00 96.06 592 SER A CA 1
ATOM 4496 C C . SER A 1 592 ? 3.096 -24.249 3.108 1.00 96.06 592 SER A C 1
ATOM 4498 O O . SER A 1 592 ? 3.540 -24.360 4.254 1.00 96.06 592 SER A O 1
ATOM 4500 N N . ARG A 1 593 ? 3.798 -23.667 2.129 1.00 97.56 593 ARG A N 1
ATOM 4501 C CA . ARG A 1 593 ? 5.079 -22.973 2.294 1.00 97.56 593 ARG A CA 1
ATOM 4502 C C . ARG A 1 593 ? 4.943 -21.459 2.439 1.00 97.56 593 ARG A C 1
ATOM 4504 O O . ARG A 1 593 ? 5.967 -20.807 2.633 1.00 97.56 593 ARG A O 1
ATOM 4511 N N . HIS A 1 594 ? 3.737 -20.907 2.356 1.00 98.06 594 HIS A N 1
ATOM 4512 C CA . HIS A 1 594 ? 3.508 -19.494 2.634 1.00 98.06 594 HIS A CA 1
ATOM 4513 C C . HIS A 1 594 ? 3.499 -19.262 4.152 1.00 98.06 594 HIS A C 1
ATOM 4515 O O . HIS A 1 594 ? 3.040 -20.147 4.891 1.00 98.06 594 HIS A O 1
ATOM 4521 N N . PRO A 1 595 ? 3.976 -18.096 4.628 1.00 98.38 595 PRO A N 1
ATOM 4522 C CA . PRO A 1 595 ? 3.862 -17.694 6.020 1.00 98.38 595 PRO A CA 1
ATOM 4523 C C . PRO A 1 595 ? 2.417 -17.787 6.506 1.00 98.38 595 PRO A C 1
ATOM 4525 O O . PRO A 1 595 ? 1.495 -17.269 5.875 1.00 98.38 595 PRO A O 1
ATOM 4528 N N . GLN A 1 596 ? 2.227 -18.490 7.620 1.00 98.19 596 GLN A N 1
ATOM 4529 C CA . GLN A 1 596 ? 0.919 -18.688 8.234 1.00 98.19 596 GLN A CA 1
ATOM 4530 C C . GLN A 1 596 ? 1.054 -19.081 9.707 1.00 98.19 596 GLN A C 1
ATOM 4532 O O . GLN A 1 596 ? 2.045 -19.705 10.103 1.00 98.19 596 GLN A O 1
ATOM 4537 N N . ALA A 1 597 ? 0.040 -18.763 10.507 1.00 98.31 597 ALA A N 1
ATOM 4538 C CA . ALA A 1 597 ? -0.074 -19.169 11.905 1.00 98.31 597 ALA A CA 1
ATOM 4539 C C . ALA A 1 597 ? -1.545 -19.261 12.332 1.00 98.31 597 ALA A C 1
ATOM 4541 O O . ALA A 1 597 ? -2.406 -18.613 11.744 1.00 98.31 597 ALA A O 1
ATOM 4542 N N . VAL A 1 598 ? -1.814 -20.068 13.357 1.00 98.19 598 VAL A N 1
ATOM 4543 C CA . VAL A 1 598 ? -3.102 -20.138 14.062 1.00 98.19 598 VAL A CA 1
ATOM 4544 C C . VAL A 1 598 ? -2.783 -20.112 15.553 1.00 98.19 598 VAL A C 1
ATOM 4546 O O . VAL A 1 598 ? -1.862 -20.809 15.981 1.00 98.19 598 VAL A O 1
ATOM 4549 N N . ASP A 1 599 ? -3.481 -19.261 16.295 1.00 97.62 599 ASP A N 1
ATOM 4550 C CA . ASP A 1 599 ? -3.384 -19.076 17.750 1.00 97.62 599 ASP A CA 1
ATOM 4551 C C . ASP A 1 599 ? -1.977 -18.876 18.350 1.00 97.62 599 ASP A C 1
ATOM 4553 O O . ASP A 1 599 ? -1.670 -19.441 19.404 1.00 97.62 599 ASP A O 1
ATOM 4557 N N . PRO A 1 600 ? -1.081 -18.055 17.766 1.00 97.06 600 PRO A N 1
ATOM 4558 C CA . PRO A 1 600 ? 0.021 -17.528 18.568 1.00 97.06 600 PRO A CA 1
ATOM 4559 C C . PRO A 1 600 ? -0.531 -16.576 19.654 1.00 97.06 600 PRO A C 1
ATOM 4561 O O . PRO A 1 600 ? -1.674 -16.129 19.560 1.00 97.06 600 PRO A O 1
ATOM 4564 N N . PRO A 1 601 ? 0.271 -16.190 20.664 1.00 96.81 601 PRO A N 1
ATOM 4565 C CA . PRO A 1 601 ? -0.162 -15.243 21.698 1.00 96.81 601 PRO A CA 1
ATOM 4566 C C . PRO A 1 601 ? -0.737 -13.931 21.150 1.00 96.81 601 PRO A C 1
ATOM 4568 O O . PRO A 1 601 ? -1.693 -13.378 21.689 1.00 96.81 601 PRO A O 1
ATOM 4571 N N . TYR A 1 602 ? -0.132 -13.436 20.072 1.00 98.00 602 TYR A N 1
ATOM 4572 C CA . TYR A 1 602 ? -0.600 -12.294 19.307 1.00 98.00 602 TYR A CA 1
ATOM 4573 C C . TYR A 1 602 ? -0.061 -12.366 17.875 1.00 98.00 602 TYR A C 1
ATOM 4575 O O . TYR A 1 602 ? 0.947 -13.032 17.610 1.00 98.00 602 TYR A O 1
ATOM 4583 N N . LEU A 1 603 ? -0.698 -11.638 16.964 1.00 98.31 603 LEU A N 1
ATOM 4584 C CA . LEU A 1 603 ? -0.223 -11.371 15.609 1.00 98.31 603 LEU A CA 1
ATOM 4585 C C . LEU A 1 603 ? -0.251 -9.857 15.388 1.00 98.31 603 LEU A C 1
ATOM 4587 O O . LEU A 1 603 ? -1.224 -9.211 15.755 1.00 98.31 603 LEU A O 1
ATOM 4591 N N . VAL A 1 604 ? 0.796 -9.291 14.788 1.00 98.00 604 VAL A N 1
ATOM 4592 C CA . VAL A 1 604 ? 0.818 -7.877 14.376 1.00 98.00 604 VAL A CA 1
ATOM 4593 C C . VAL A 1 604 ? 1.453 -7.786 12.994 1.00 98.00 604 VAL A C 1
ATOM 4595 O O . VAL A 1 604 ? 2.577 -8.265 12.793 1.00 98.00 604 VAL A O 1
ATOM 4598 N N . SER A 1 605 ? 0.765 -7.137 12.064 1.00 96.50 605 SER A N 1
ATOM 4599 C CA . SER A 1 605 ? 1.288 -6.797 10.744 1.00 96.50 605 SER A CA 1
ATOM 4600 C C . SER A 1 605 ? 1.180 -5.301 10.509 1.00 96.50 605 SER A C 1
ATOM 4602 O O . SER A 1 605 ? 0.144 -4.708 10.773 1.00 96.50 605 SER A O 1
ATOM 4604 N N . TRP A 1 606 ? 2.250 -4.706 9.987 1.00 94.69 606 TRP A N 1
ATOM 4605 C CA . TRP A 1 606 ? 2.240 -3.347 9.440 1.00 94.69 606 TRP A CA 1
ATOM 4606 C C . TRP A 1 606 ? 3.163 -3.283 8.220 1.00 94.69 606 TRP A C 1
ATOM 4608 O O . TRP A 1 606 ? 4.191 -2.605 8.229 1.00 94.69 606 TRP A O 1
ATOM 4618 N N . ASN A 1 607 ? 2.862 -4.127 7.223 1.00 92.31 607 ASN A N 1
ATOM 4619 C CA . ASN A 1 607 ? 3.656 -4.341 5.999 1.00 92.31 607 ASN A CA 1
ATOM 4620 C C . ASN A 1 607 ? 5.108 -4.823 6.226 1.00 92.31 607 ASN A C 1
ATOM 4622 O O . ASN A 1 607 ? 5.917 -4.872 5.298 1.00 92.31 607 ASN A O 1
ATOM 4626 N N . ASN A 1 608 ? 5.457 -5.188 7.461 1.00 93.88 608 ASN A N 1
ATOM 4627 C CA . ASN A 1 608 ? 6.763 -5.724 7.824 1.00 93.88 608 ASN A CA 1
ATOM 4628 C C . ASN A 1 608 ? 6.989 -7.124 7.225 1.00 93.88 608 ASN A C 1
ATOM 4630 O O . ASN A 1 608 ? 6.064 -7.788 6.760 1.00 93.88 608 ASN A O 1
ATOM 4634 N N . LYS A 1 609 ? 8.236 -7.599 7.322 1.00 95.69 609 LYS A N 1
ATOM 4635 C CA . LYS A 1 609 ? 8.637 -8.952 6.921 1.00 95.69 609 LYS A CA 1
ATOM 4636 C C . LYS A 1 609 ? 7.731 -10.011 7.553 1.00 95.69 609 LYS A C 1
ATOM 4638 O O . LYS A 1 609 ? 7.437 -9.965 8.741 1.00 95.69 609 LYS A O 1
ATOM 4643 N N . GLN A 1 610 ? 7.323 -11.005 6.782 1.00 96.81 610 GLN A N 1
ATOM 4644 C CA . GLN A 1 610 ? 6.310 -11.972 7.205 1.00 96.81 610 GLN A CA 1
ATOM 4645 C C . GLN A 1 610 ? 6.858 -12.979 8.208 1.00 96.81 610 GLN A C 1
ATOM 4647 O O . GLN A 1 610 ? 6.261 -13.211 9.257 1.00 96.81 610 GLN A O 1
ATOM 4652 N N . ALA A 1 611 ? 8.009 -13.566 7.886 1.00 97.88 611 ALA A N 1
ATOM 4653 C CA . ALA A 1 611 ? 8.609 -14.661 8.633 1.00 97.88 611 ALA A CA 1
ATOM 4654 C C . ALA A 1 611 ? 10.143 -14.642 8.536 1.00 97.88 611 ALA A C 1
ATOM 4656 O O . ALA A 1 611 ? 10.704 -14.078 7.587 1.00 97.88 611 ALA A O 1
ATOM 4657 N N . PRO A 1 612 ? 10.858 -15.291 9.471 1.00 97.19 612 PRO A N 1
ATOM 4658 C CA . PRO A 1 612 ? 12.272 -15.579 9.297 1.00 97.19 612 PRO A CA 1
ATOM 4659 C C . PRO A 1 612 ? 12.517 -16.367 8.004 1.00 97.19 612 PRO A C 1
ATOM 4661 O O . PRO A 1 612 ? 11.726 -17.232 7.629 1.00 97.19 612 PRO A O 1
ATOM 4664 N N . GLU A 1 613 ? 13.623 -16.060 7.325 1.00 95.69 613 GLU A N 1
ATOM 4665 C CA . GLU A 1 613 ? 14.013 -16.650 6.031 1.00 95.69 613 GLU A CA 1
ATOM 4666 C C . GLU A 1 613 ? 13.070 -16.391 4.845 1.00 95.69 613 GLU A C 1
ATOM 4668 O O . GLU A 1 613 ? 13.302 -16.908 3.750 1.00 95.69 613 GLU A O 1
ATOM 4673 N N . TRP A 1 614 ? 12.071 -15.529 5.020 1.00 96.38 614 TRP A N 1
ATOM 4674 C CA . TRP A 1 614 ? 11.284 -14.991 3.922 1.00 96.38 614 TRP A CA 1
ATOM 4675 C C . TRP A 1 614 ? 12.003 -13.777 3.323 1.00 96.38 614 TRP A C 1
ATOM 4677 O O . TRP A 1 614 ? 12.078 -12.721 3.957 1.00 96.38 614 TRP A O 1
ATOM 4687 N N . ALA A 1 615 ? 12.619 -13.940 2.150 1.00 94.56 615 ALA A N 1
ATOM 4688 C CA . ALA A 1 615 ? 13.376 -12.864 1.520 1.00 94.56 615 ALA A CA 1
ATOM 4689 C C . ALA A 1 615 ? 12.465 -11.724 1.026 1.00 94.56 615 ALA A C 1
ATOM 4691 O O . ALA A 1 615 ? 11.395 -11.968 0.476 1.00 94.56 615 ALA A O 1
ATOM 4692 N N . ALA A 1 616 ? 12.933 -10.486 1.183 1.00 94.31 616 ALA A N 1
ATOM 4693 C CA . ALA A 1 616 ? 12.359 -9.296 0.570 1.00 94.31 616 ALA A CA 1
ATOM 4694 C C . ALA A 1 616 ? 12.427 -9.387 -0.961 1.00 94.31 616 ALA A C 1
ATOM 4696 O O . ALA A 1 616 ? 13.447 -9.837 -1.499 1.00 94.31 616 ALA A O 1
ATOM 4697 N N . ALA A 1 617 ? 11.404 -8.880 -1.649 1.00 94.31 617 ALA A N 1
ATOM 4698 C CA . ALA A 1 617 ? 11.448 -8.638 -3.089 1.00 94.31 617 ALA A CA 1
ATOM 4699 C C . ALA A 1 617 ? 12.554 -7.632 -3.465 1.00 94.31 617 ALA A C 1
ATOM 4701 O O . ALA A 1 617 ? 13.124 -6.955 -2.598 1.00 94.31 617 ALA A O 1
ATOM 4702 N N . ASP A 1 618 ? 12.932 -7.591 -4.741 1.00 94.12 618 ASP A N 1
ATOM 4703 C CA . ASP A 1 618 ? 14.031 -6.762 -5.261 1.00 94.12 618 ASP A CA 1
ATOM 4704 C C . ASP A 1 618 ? 13.777 -5.243 -5.245 1.00 94.12 618 ASP A C 1
ATOM 4706 O O . ASP A 1 618 ? 14.702 -4.459 -5.453 1.00 94.12 618 ASP A O 1
ATOM 4710 N N . ASP A 1 619 ? 12.549 -4.833 -4.961 1.00 92.25 619 ASP A N 1
ATOM 4711 C CA . ASP A 1 619 ? 12.076 -3.465 -4.782 1.00 92.25 619 ASP A CA 1
ATOM 4712 C C . ASP A 1 619 ? 11.900 -3.111 -3.296 1.00 92.25 619 ASP A C 1
ATOM 4714 O O . ASP A 1 619 ? 11.711 -1.948 -2.949 1.00 92.25 619 ASP A O 1
ATOM 4718 N N . GLN A 1 620 ? 12.050 -4.090 -2.398 1.00 93.38 620 GLN A N 1
ATOM 4719 C CA . GLN A 1 620 ? 11.925 -3.924 -0.955 1.00 93.38 620 GLN A CA 1
ATOM 4720 C C . GLN A 1 620 ? 13.303 -3.919 -0.271 1.00 93.38 620 GLN A C 1
ATOM 4722 O O . GLN A 1 620 ? 13.949 -4.954 -0.089 1.00 93.38 620 GLN A O 1
ATOM 4727 N N . TYR A 1 621 ? 13.749 -2.732 0.148 1.00 94.00 621 TYR A N 1
ATOM 4728 C CA . TYR A 1 621 ? 15.049 -2.484 0.795 1.00 94.00 621 TYR A CA 1
ATOM 4729 C C . TYR A 1 621 ? 14.940 -2.112 2.287 1.00 94.00 621 TYR A C 1
ATOM 4731 O O . TYR A 1 621 ? 15.959 -1.949 2.959 1.00 94.00 621 TYR A O 1
ATOM 4739 N N . SER A 1 622 ? 13.727 -1.973 2.834 1.00 91.19 622 SER A N 1
ATOM 4740 C CA . SER A 1 622 ? 13.512 -1.500 4.208 1.00 91.19 622 SER A CA 1
ATOM 4741 C C . SER A 1 622 ? 13.484 -2.609 5.262 1.00 91.19 622 SER A C 1
ATOM 4743 O O . SER A 1 622 ? 13.551 -2.296 6.452 1.00 91.19 622 SER A O 1
ATOM 4745 N N . TYR A 1 623 ? 13.438 -3.892 4.872 1.00 92.56 623 TYR A N 1
ATOM 4746 C CA . TYR A 1 623 ? 13.427 -5.055 5.779 1.00 92.56 623 TYR A CA 1
ATOM 4747 C C . TYR A 1 623 ? 14.731 -5.182 6.589 1.00 92.56 623 TYR A C 1
ATOM 4749 O O . TYR A 1 623 ? 15.586 -6.020 6.318 1.00 92.56 623 TYR A O 1
ATOM 4757 N N . GLY A 1 624 ? 14.865 -4.346 7.614 1.00 93.31 624 GLY A N 1
ATOM 4758 C CA . GLY A 1 624 ? 15.990 -4.271 8.537 1.00 93.31 624 GLY A CA 1
ATOM 4759 C C . GLY A 1 624 ? 15.528 -4.110 9.993 1.00 93.31 624 GLY A C 1
ATOM 4760 O O . GLY A 1 624 ? 14.353 -4.316 10.296 1.00 93.31 624 GLY A O 1
ATOM 4761 N N . PRO A 1 625 ? 16.428 -3.719 10.913 1.00 94.31 625 PRO A N 1
ATOM 4762 C CA . PRO A 1 625 ? 16.213 -3.847 12.362 1.00 94.31 625 PRO A CA 1
ATOM 4763 C C . PRO A 1 625 ? 15.110 -2.961 12.954 1.00 94.31 625 PRO A C 1
ATOM 4765 O O . PRO A 1 625 ? 14.678 -3.190 14.087 1.00 94.31 625 PRO A O 1
ATOM 4768 N N . LEU A 1 626 ? 14.700 -1.920 12.228 1.00 93.94 626 LEU A N 1
ATOM 4769 C CA . LEU A 1 626 ? 13.752 -0.911 12.686 1.00 93.94 626 LEU A CA 1
ATOM 4770 C C . LEU A 1 626 ? 12.574 -0.822 11.711 1.00 93.94 626 LEU A C 1
ATOM 4772 O O . LEU A 1 626 ? 12.760 -0.471 10.546 1.00 93.94 626 LEU A O 1
ATOM 4776 N N . GLN A 1 627 ? 11.377 -1.124 12.209 1.00 92.31 627 GLN A N 1
ATOM 4777 C CA . GLN A 1 627 ? 10.118 -1.136 11.460 1.00 92.31 627 GLN A CA 1
ATOM 4778 C C . GLN A 1 627 ? 8.986 -0.592 12.336 1.00 92.31 627 GLN A C 1
ATOM 4780 O O . GLN A 1 627 ? 8.948 -0.872 13.537 1.00 92.31 627 GLN A O 1
ATOM 4785 N N . ARG A 1 628 ? 8.033 0.130 11.733 1.00 91.69 628 ARG A N 1
ATOM 4786 C CA . ARG A 1 628 ? 6.890 0.726 12.453 1.00 91.69 628 ARG A CA 1
ATOM 4787 C C . ARG A 1 628 ? 6.039 -0.300 13.187 1.00 91.69 628 ARG A C 1
ATOM 4789 O O . ARG A 1 628 ? 5.600 -0.038 14.300 1.00 91.69 628 ARG A O 1
ATOM 4796 N N . GLN A 1 629 ? 5.900 -1.503 12.623 1.00 94.19 629 GLN A N 1
ATOM 4797 C CA . GLN A 1 629 ? 5.208 -2.620 13.270 1.00 94.19 629 GLN A CA 1
ATOM 4798 C C . GLN A 1 629 ? 5.659 -2.844 14.721 1.00 94.19 629 GLN A C 1
ATOM 4800 O O . GLN A 1 629 ? 4.856 -3.214 15.579 1.00 94.19 629 GLN A O 1
ATOM 4805 N N . GLN A 1 630 ? 6.937 -2.607 15.022 1.00 95.06 630 GLN A N 1
ATOM 4806 C CA . GLN A 1 630 ? 7.454 -2.866 16.356 1.00 95.06 630 GLN A CA 1
ATOM 4807 C C . GLN A 1 630 ? 6.849 -1.932 17.406 1.00 95.06 630 GLN A C 1
ATOM 4809 O O . GLN A 1 630 ? 6.808 -2.324 18.562 1.00 95.06 630 GLN A O 1
ATOM 4814 N N . MET A 1 631 ? 6.372 -0.746 17.020 1.00 95.31 631 MET A N 1
ATOM 4815 C CA . MET A 1 631 ? 5.746 0.229 17.920 1.00 95.31 631 MET A CA 1
ATOM 4816 C C . MET A 1 631 ? 4.413 -0.306 18.458 1.00 95.31 631 MET A C 1
ATOM 4818 O O . MET A 1 631 ? 4.179 -0.264 19.665 1.00 95.31 631 MET A O 1
ATOM 4822 N N . ILE A 1 632 ? 3.604 -0.916 17.585 1.00 96.50 632 ILE A N 1
ATOM 4823 C CA . ILE A 1 632 ? 2.383 -1.644 17.965 1.00 96.50 632 ILE A CA 1
ATOM 4824 C C . ILE A 1 632 ? 2.763 -2.891 18.775 1.00 96.50 632 ILE A C 1
ATOM 4826 O O . ILE A 1 632 ? 2.273 -3.116 19.883 1.00 96.50 632 ILE A O 1
ATOM 4830 N N . ALA A 1 633 ? 3.710 -3.689 18.274 1.00 97.06 633 ALA A N 1
ATOM 4831 C CA . ALA A 1 633 ? 4.085 -4.945 18.915 1.00 97.06 633 ALA A CA 1
ATOM 4832 C C . ALA A 1 633 ? 4.718 -4.758 20.310 1.00 97.06 633 ALA A C 1
ATOM 4834 O O . ALA A 1 633 ? 4.549 -5.615 21.176 1.00 97.06 633 ALA A O 1
ATOM 4835 N N . ASP A 1 634 ? 5.437 -3.657 20.559 1.00 96.31 634 ASP A N 1
ATOM 4836 C CA . ASP A 1 634 ? 5.971 -3.295 21.879 1.00 96.31 634 ASP A CA 1
ATOM 4837 C C . ASP A 1 634 ? 4.829 -3.099 22.890 1.00 96.31 634 ASP A C 1
ATOM 4839 O O . ASP A 1 634 ? 4.909 -3.599 24.018 1.00 96.31 634 ASP A O 1
ATOM 4843 N N . LYS A 1 635 ? 3.734 -2.454 22.469 1.00 96.75 635 LYS A N 1
ATOM 4844 C CA . LYS A 1 635 ? 2.534 -2.224 23.288 1.00 96.75 635 LYS A CA 1
ATOM 4845 C C . LYS A 1 635 ? 1.755 -3.510 23.529 1.00 96.75 635 LYS A C 1
ATOM 4847 O O . LYS A 1 635 ? 1.481 -3.840 24.683 1.00 96.75 635 LYS A O 1
ATOM 4852 N N . VAL A 1 636 ? 1.510 -4.295 22.479 1.00 97.81 636 VAL A N 1
ATOM 4853 C CA . VAL A 1 636 ? 0.851 -5.610 22.583 1.00 97.81 636 VAL A CA 1
ATOM 4854 C C . VAL A 1 636 ? 1.628 -6.541 23.521 1.00 97.81 636 VAL A C 1
ATOM 4856 O O . VAL A 1 636 ? 1.049 -7.151 24.424 1.00 97.81 636 VAL A O 1
ATOM 4859 N N . ARG A 1 637 ? 2.962 -6.598 23.402 1.00 97.00 637 ARG A N 1
ATOM 4860 C CA . ARG A 1 637 ? 3.811 -7.366 24.330 1.00 97.00 637 ARG A CA 1
ATOM 4861 C C . ARG A 1 637 ? 3.725 -6.852 25.760 1.00 97.00 637 ARG A C 1
ATOM 4863 O O . ARG A 1 637 ? 3.733 -7.655 26.689 1.00 97.00 637 ARG A O 1
ATOM 4870 N N . ALA A 1 638 ? 3.676 -5.538 25.966 1.00 97.00 638 ALA A N 1
ATOM 4871 C CA . ALA A 1 638 ? 3.554 -4.961 27.302 1.00 97.00 638 ALA A CA 1
ATOM 4872 C C . ALA A 1 638 ? 2.201 -5.296 27.960 1.00 97.00 638 ALA A C 1
ATOM 4874 O O . ALA A 1 638 ? 2.175 -5.595 29.161 1.00 97.00 638 ALA A O 1
ATOM 4875 N N . ALA A 1 639 ? 1.117 -5.298 27.177 1.00 97.00 639 ALA A N 1
ATOM 4876 C CA . ALA A 1 639 ? -0.239 -5.641 27.612 1.00 97.00 639 ALA A CA 1
ATOM 4877 C C . ALA A 1 639 ? -0.400 -7.135 27.946 1.00 97.00 639 ALA A C 1
ATOM 4879 O O . ALA A 1 639 ? -1.125 -7.491 28.870 1.00 97.00 639 ALA A O 1
ATOM 4880 N N . THR A 1 640 ? 0.350 -8.006 27.269 1.00 96.31 640 THR A N 1
ATOM 4881 C CA . THR A 1 640 ? 0.271 -9.474 27.418 1.00 96.31 640 THR A CA 1
ATOM 4882 C C . THR A 1 640 ? 1.417 -10.084 28.240 1.00 96.31 640 THR A C 1
ATOM 4884 O O . THR A 1 640 ? 1.544 -11.305 28.348 1.00 96.31 640 THR A O 1
ATOM 4887 N N . LYS A 1 641 ? 2.286 -9.260 28.845 1.00 95.12 641 LYS A N 1
ATOM 4888 C CA . LYS A 1 641 ? 3.485 -9.733 29.558 1.00 95.12 641 LYS A CA 1
ATOM 4889 C C . LYS A 1 641 ? 3.139 -10.537 30.817 1.00 95.12 641 LYS A C 1
ATOM 4891 O O . LYS A 1 641 ? 2.519 -10.028 31.754 1.00 95.12 641 LYS A O 1
ATOM 4896 N N . GLY A 1 642 ? 3.688 -11.747 30.918 1.00 93.12 642 GLY A N 1
ATOM 4897 C CA . GLY A 1 642 ? 3.555 -12.589 32.109 1.00 93.12 642 GLY A CA 1
ATOM 4898 C C . GLY A 1 642 ? 2.115 -13.066 32.293 1.00 93.12 642 GLY A C 1
ATOM 4899 O O . GLY A 1 642 ? 1.587 -13.751 31.430 1.00 93.12 642 GLY A O 1
ATOM 4900 N N . LYS A 1 643 ? 1.486 -12.717 33.423 1.00 93.38 643 LYS A N 1
ATOM 4901 C CA . LYS A 1 643 ? 0.079 -13.061 33.709 1.00 93.38 643 LYS A CA 1
ATOM 4902 C C . LYS A 1 643 ? -0.921 -11.975 33.291 1.00 93.38 643 LYS A C 1
ATOM 4904 O O . LYS A 1 643 ? -2.112 -12.150 33.526 1.00 93.38 643 LYS A O 1
ATOM 4909 N N . LYS A 1 644 ? -0.452 -10.848 32.738 1.00 96.75 644 LYS A N 1
ATOM 4910 C CA . LYS A 1 644 ? -1.338 -9.779 32.264 1.00 96.75 644 LYS A CA 1
ATOM 4911 C C . LYS A 1 644 ? -2.178 -10.273 31.087 1.00 96.75 644 LYS A C 1
ATOM 4913 O O . LYS A 1 644 ? -1.714 -11.098 30.301 1.00 96.75 644 LYS A O 1
ATOM 4918 N N . LYS A 1 645 ? -3.391 -9.742 30.989 1.00 97.75 645 LYS A N 1
ATOM 4919 C CA . LYS A 1 645 ? -4.335 -9.989 29.905 1.00 97.75 645 LYS A CA 1
ATOM 4920 C C . LYS A 1 645 ? -4.722 -8.648 29.295 1.00 97.75 645 LYS A C 1
ATOM 4922 O O . LYS A 1 645 ? -4.966 -7.701 30.043 1.00 97.75 645 LYS A O 1
ATOM 4927 N N . ALA A 1 646 ? -4.710 -8.569 27.972 1.00 98.12 646 ALA A N 1
ATOM 4928 C CA . ALA A 1 646 ? -4.983 -7.334 27.256 1.00 98.12 646 ALA A CA 1
ATOM 4929 C C . ALA A 1 646 ? -6.490 -7.072 27.154 1.00 98.12 646 ALA A C 1
ATOM 4931 O O . ALA A 1 646 ? -7.276 -8.006 27.000 1.00 98.12 646 ALA A O 1
ATOM 4932 N N . THR A 1 647 ? -6.886 -5.804 27.210 1.00 98.25 647 THR A N 1
ATOM 4933 C CA . THR A 1 647 ? -8.257 -5.369 26.902 1.00 98.25 647 THR A CA 1
ATOM 4934 C C . THR A 1 647 ? -8.345 -4.838 25.474 1.00 98.25 647 THR A C 1
ATOM 4936 O O . THR A 1 647 ? -7.330 -4.443 24.894 1.00 98.25 647 THR A O 1
ATOM 4939 N N . ILE A 1 648 ? -9.557 -4.756 24.918 1.00 98.19 648 ILE A N 1
ATOM 4940 C CA . ILE A 1 648 ? -9.755 -4.141 23.599 1.00 98.19 648 ILE A CA 1
ATOM 4941 C C . ILE A 1 648 ? -9.324 -2.666 23.578 1.00 98.19 648 ILE A C 1
ATOM 4943 O O . ILE A 1 648 ? -8.687 -2.228 22.627 1.00 98.19 648 ILE A O 1
ATOM 4947 N N . VAL A 1 649 ? -9.543 -1.924 24.672 1.00 98.50 649 VAL A N 1
ATOM 4948 C CA . VAL A 1 649 ? -9.067 -0.537 24.833 1.00 98.50 649 VAL A CA 1
ATOM 4949 C C . VAL A 1 649 ? -7.549 -0.443 24.665 1.00 98.50 649 VAL A C 1
ATOM 4951 O O . VAL A 1 649 ? -7.060 0.426 23.947 1.00 98.50 649 VAL A O 1
ATOM 4954 N N . GLN A 1 650 ? -6.791 -1.354 25.285 1.00 98.31 650 GLN A N 1
ATOM 4955 C CA . GLN A 1 650 ? -5.332 -1.374 25.151 1.00 98.31 650 GLN A CA 1
ATOM 4956 C C . GLN A 1 650 ? -4.886 -1.705 23.727 1.00 98.31 650 GLN A C 1
ATOM 4958 O O . GLN A 1 650 ? -3.829 -1.238 23.309 1.00 98.31 650 GLN A O 1
ATOM 4963 N N . LEU A 1 651 ? -5.666 -2.501 22.994 1.00 97.94 651 LEU A N 1
ATOM 4964 C CA . LEU A 1 651 ? -5.376 -2.825 21.602 1.00 97.94 651 LEU A CA 1
ATOM 4965 C C . LEU A 1 651 ? -5.671 -1.634 20.679 1.00 97.94 651 LEU A C 1
ATOM 4967 O O . LEU A 1 651 ? -4.830 -1.293 19.858 1.00 97.94 651 LEU A O 1
ATOM 4971 N N . ILE A 1 652 ? -6.778 -0.915 20.896 1.00 98.31 652 ILE A N 1
ATOM 4972 C CA . ILE A 1 652 ? -7.078 0.348 20.196 1.00 98.31 652 ILE A CA 1
ATOM 4973 C C . ILE A 1 652 ? -5.970 1.381 20.451 1.00 98.31 652 ILE A C 1
ATOM 4975 O O . ILE A 1 652 ? -5.453 1.987 19.516 1.00 98.31 652 ILE A O 1
ATOM 4979 N N . GLN A 1 653 ? -5.531 1.538 21.704 1.00 97.62 653 GLN A N 1
ATOM 4980 C CA . GLN A 1 653 ? -4.400 2.407 22.055 1.00 97.62 653 GLN A CA 1
ATOM 4981 C C . GLN A 1 653 ? -3.076 1.935 21.435 1.00 97.62 653 GLN A C 1
ATOM 4983 O O . GLN A 1 653 ? -2.218 2.760 21.111 1.00 97.62 653 GLN A O 1
ATOM 4988 N N . ALA A 1 654 ? -2.894 0.620 21.268 1.00 97.00 654 ALA A N 1
ATOM 4989 C CA . ALA A 1 654 ? -1.720 0.060 20.613 1.00 97.00 654 ALA A CA 1
ATOM 4990 C C . ALA A 1 654 ? -1.645 0.426 19.127 1.00 97.00 654 ALA A C 1
ATOM 4992 O O . ALA A 1 654 ? -0.523 0.550 18.638 1.00 97.00 654 ALA A O 1
ATOM 4993 N N . MET A 1 655 ? -2.782 0.667 18.467 1.00 95.12 655 MET A N 1
ATOM 4994 C CA . MET A 1 655 ? -2.842 1.205 17.106 1.00 95.12 655 MET A CA 1
ATOM 4995 C C . MET A 1 655 ? -2.703 2.730 17.072 1.00 95.12 655 MET A C 1
ATOM 4997 O O . MET A 1 655 ? -1.924 3.270 16.287 1.00 95.12 655 MET A O 1
ATOM 5001 N N . GLU A 1 656 ? -3.457 3.425 17.928 1.00 94.94 656 GLU A N 1
ATOM 5002 C CA . GLU A 1 656 ? -3.614 4.880 17.863 1.00 94.94 656 GLU A CA 1
ATOM 5003 C C . GLU A 1 656 ? -2.362 5.632 18.313 1.00 94.94 656 GLU A C 1
ATOM 5005 O O . GLU A 1 656 ? -1.952 6.615 17.701 1.00 94.94 656 GLU A O 1
ATOM 5010 N N . GLU A 1 657 ? -1.703 5.178 19.380 1.00 94.12 657 GLU A N 1
ATOM 5011 C CA . GLU A 1 657 ? -0.543 5.903 19.886 1.00 94.12 657 GLU A CA 1
ATOM 5012 C C . GLU A 1 657 ? 0.615 5.903 18.864 1.00 94.12 657 GLU A C 1
ATOM 5014 O O . GLU A 1 657 ? 1.131 6.987 18.580 1.00 94.12 657 GLU A O 1
ATOM 5019 N N . PRO A 1 658 ? 0.994 4.770 18.230 1.00 94.31 658 PRO A N 1
ATOM 5020 C CA . PRO A 1 658 ? 1.965 4.773 17.136 1.00 94.31 658 PRO A CA 1
ATOM 5021 C C . PRO A 1 658 ? 1.549 5.574 15.899 1.00 94.31 658 PRO A C 1
ATOM 5023 O O . PRO A 1 658 ? 2.433 5.990 15.150 1.00 94.31 658 PRO A O 1
ATOM 5026 N N . ALA A 1 659 ? 0.250 5.813 15.680 1.00 92.62 659 ALA A N 1
ATOM 5027 C CA . ALA A 1 659 ? -0.249 6.537 14.510 1.00 92.62 659 ALA A CA 1
ATOM 5028 C C . ALA A 1 659 ? 0.276 7.981 14.435 1.00 92.62 659 ALA A C 1
ATOM 5030 O O . ALA A 1 659 ? 0.377 8.537 13.347 1.00 92.62 659 ALA A O 1
ATOM 5031 N N . THR A 1 660 ? 0.663 8.569 15.569 1.00 93.75 660 THR A N 1
ATOM 5032 C CA . THR A 1 660 ? 1.190 9.944 15.657 1.00 93.75 660 THR A CA 1
ATOM 5033 C C . THR A 1 660 ? 2.683 9.999 15.984 1.00 93.75 660 THR A C 1
ATOM 5035 O O . THR A 1 660 ? 3.224 11.071 16.237 1.00 93.75 660 THR A O 1
ATOM 5038 N N . GLN A 1 661 ? 3.374 8.859 16.049 1.00 94.00 661 GLN A N 1
ATOM 5039 C CA . GLN A 1 661 ? 4.769 8.794 16.490 1.00 94.00 661 GLN A CA 1
ATOM 5040 C C . GLN A 1 661 ? 5.750 8.777 15.316 1.00 94.00 661 GLN A C 1
ATOM 5042 O O . GLN A 1 661 ? 5.559 8.096 14.309 1.00 94.00 661 GLN A O 1
ATOM 5047 N N . ASP A 1 662 ? 6.876 9.462 15.495 1.00 94.06 662 ASP A N 1
ATOM 5048 C CA . ASP A 1 662 ? 8.006 9.411 14.576 1.00 94.06 662 ASP A CA 1
ATOM 5049 C C . ASP A 1 662 ? 8.888 8.193 14.877 1.00 94.06 662 ASP A C 1
ATOM 5051 O O . ASP A 1 662 ? 9.521 8.109 15.934 1.00 94.06 662 ASP A O 1
ATOM 5055 N N . LEU A 1 663 ? 8.998 7.254 13.930 1.00 92.62 663 LEU A N 1
ATOM 5056 C CA . LEU A 1 663 ? 9.829 6.052 14.096 1.00 92.62 663 LEU A CA 1
ATOM 5057 C C . LEU A 1 663 ? 11.298 6.395 14.406 1.00 92.62 663 LEU A C 1
ATOM 5059 O O . LEU A 1 663 ? 11.968 5.682 15.168 1.00 92.62 663 LEU A O 1
ATOM 5063 N N . ARG A 1 664 ? 11.814 7.492 13.838 1.00 94.62 664 ARG A N 1
ATOM 5064 C CA . ARG A 1 664 ? 13.186 7.954 14.071 1.00 94.62 664 ARG A CA 1
ATOM 5065 C C . ARG A 1 664 ? 13.329 8.417 15.515 1.00 94.62 664 ARG A C 1
ATOM 5067 O O . ARG A 1 664 ? 14.283 8.020 16.178 1.00 94.62 664 ARG A O 1
ATOM 5074 N N . GLY A 1 665 ? 12.377 9.197 16.020 1.00 95.50 665 GLY A N 1
ATOM 5075 C CA . GLY A 1 665 ? 12.360 9.644 17.413 1.00 95.50 665 GLY A CA 1
ATOM 5076 C C . GLY A 1 665 ? 12.158 8.491 18.403 1.00 95.50 665 GLY A C 1
ATOM 5077 O O . GLY A 1 665 ? 12.908 8.374 19.372 1.00 95.50 665 GLY A O 1
ATOM 5078 N N . TYR A 1 666 ? 11.206 7.596 18.130 1.00 94.62 666 TYR A N 1
ATOM 5079 C CA . TYR A 1 666 ? 10.815 6.513 19.035 1.00 94.62 666 TYR A CA 1
ATOM 5080 C C . TYR A 1 666 ? 11.893 5.422 19.160 1.00 94.62 666 TYR A C 1
ATOM 5082 O O . TYR A 1 666 ? 12.250 5.028 20.273 1.00 94.62 666 TYR A O 1
ATOM 5090 N N . ARG A 1 667 ? 12.458 4.940 18.037 1.00 93.69 667 ARG A N 1
ATOM 5091 C CA . ARG A 1 667 ? 13.397 3.793 18.028 1.00 93.69 667 ARG A CA 1
ATOM 5092 C C . ARG A 1 667 ? 14.847 4.143 17.743 1.00 93.69 667 ARG A C 1
ATOM 5094 O O . ARG A 1 667 ? 15.741 3.510 18.304 1.00 93.69 667 ARG A O 1
ATOM 5101 N N . LEU A 1 668 ? 15.100 5.070 16.823 1.00 96.31 668 LEU A N 1
ATOM 5102 C CA . LEU A 1 668 ? 16.454 5.313 16.319 1.00 96.31 668 LEU A CA 1
ATOM 5103 C C . LEU A 1 668 ? 17.223 6.313 17.184 1.00 96.31 668 LEU A C 1
ATOM 5105 O O . LEU A 1 668 ? 18.419 6.147 17.424 1.00 96.31 668 LEU A O 1
ATOM 5109 N N . LEU A 1 669 ? 16.543 7.346 17.666 1.00 97.06 669 LEU A N 1
ATOM 5110 C CA . LEU A 1 669 ? 17.145 8.456 18.385 1.00 97.06 669 LEU A CA 1
ATOM 5111 C C . LEU A 1 669 ? 17.920 8.021 19.643 1.00 97.06 669 LEU A C 1
ATOM 5113 O O . LEU A 1 669 ? 19.027 8.530 19.822 1.00 97.06 669 LEU A O 1
ATOM 5117 N N . PRO A 1 670 ? 17.474 7.041 20.461 1.00 96.75 670 PRO A N 1
ATOM 5118 C CA . PRO A 1 670 ? 18.296 6.516 21.554 1.00 96.75 670 PRO A CA 1
ATOM 5119 C C . PRO A 1 670 ? 19.687 6.035 21.103 1.00 96.75 670 PRO A C 1
ATOM 5121 O O . PRO A 1 670 ? 20.674 6.310 21.782 1.00 96.75 670 PRO A O 1
ATOM 5124 N N . ILE A 1 671 ? 19.784 5.394 19.931 1.00 97.75 671 ILE A N 1
ATOM 5125 C CA . ILE A 1 671 ? 21.045 4.892 19.357 1.00 97.75 671 ILE A CA 1
ATOM 5126 C C . ILE A 1 671 ? 21.937 6.062 18.924 1.00 97.75 671 ILE A C 1
ATOM 5128 O O . ILE A 1 671 ? 23.123 6.103 19.253 1.00 97.75 671 ILE A O 1
ATOM 5132 N N . ILE A 1 672 ? 21.369 7.042 18.213 1.00 98.12 672 ILE A N 1
ATOM 5133 C CA . ILE A 1 672 ? 22.126 8.212 17.739 1.00 98.12 672 ILE A CA 1
ATOM 5134 C C . ILE A 1 672 ? 22.646 9.036 18.927 1.00 98.12 672 ILE A C 1
ATOM 5136 O O . ILE A 1 672 ? 23.795 9.486 18.935 1.00 98.12 672 ILE A O 1
ATOM 5140 N N . LEU A 1 673 ? 21.813 9.242 19.947 1.00 97.12 673 LEU A N 1
ATOM 5141 C CA . LEU A 1 673 ? 22.165 10.058 21.105 1.00 97.12 673 LEU A CA 1
ATOM 5142 C C . LEU A 1 673 ? 23.200 9.385 22.012 1.00 97.12 673 LEU A C 1
ATOM 5144 O O . LEU A 1 673 ? 24.015 10.097 22.604 1.00 97.12 673 LEU A O 1
ATOM 5148 N N . ASP A 1 674 ? 23.211 8.054 22.099 1.00 96.62 674 ASP A N 1
ATOM 5149 C CA . ASP A 1 674 ? 24.282 7.314 22.775 1.00 96.62 674 ASP A CA 1
ATOM 5150 C C . ASP A 1 674 ? 25.629 7.493 22.050 1.00 96.62 674 ASP A C 1
ATOM 5152 O O . ASP A 1 674 ? 26.630 7.855 22.672 1.00 96.62 674 ASP A O 1
ATOM 5156 N N . ALA A 1 675 ? 25.635 7.399 20.714 1.00 97.06 675 ALA A N 1
ATOM 5157 C CA . ALA A 1 675 ? 26.827 7.631 19.889 1.00 97.06 675 ALA A CA 1
ATOM 5158 C C . ALA A 1 675 ? 27.402 9.060 20.025 1.00 97.06 675 ALA A C 1
ATOM 5160 O O . ALA A 1 675 ? 28.623 9.259 20.019 1.00 97.06 675 ALA A O 1
ATOM 5161 N N . ILE A 1 676 ? 26.541 10.073 20.180 1.00 96.31 676 ILE A N 1
ATOM 5162 C CA . ILE A 1 676 ? 26.953 11.461 20.463 1.00 96.31 676 ILE A CA 1
ATOM 5163 C C . ILE A 1 676 ? 27.490 11.598 21.899 1.00 96.31 676 ILE A C 1
ATOM 5165 O O . ILE A 1 676 ? 28.481 12.301 22.154 1.00 96.31 676 ILE A O 1
ATOM 5169 N N . GLY A 1 677 ? 26.845 10.937 22.861 1.00 94.56 677 GLY A N 1
ATOM 5170 C CA . GLY A 1 677 ? 27.137 11.058 24.284 1.00 94.56 677 GLY A CA 1
ATOM 5171 C C . GLY A 1 677 ? 26.872 12.475 24.804 1.00 94.56 677 GLY A C 1
ATOM 5172 O O . GLY A 1 677 ? 25.803 13.046 24.594 1.00 94.56 677 GLY A O 1
ATOM 5173 N N . LYS A 1 678 ? 27.847 13.063 25.511 1.00 94.38 678 LYS A N 1
ATOM 5174 C CA . LYS A 1 678 ? 27.780 14.445 26.024 1.00 94.38 678 LYS A CA 1
ATOM 5175 C C . LYS A 1 678 ? 28.654 15.384 25.175 1.00 94.38 678 LYS A C 1
ATOM 5177 O O . LYS A 1 678 ? 29.882 15.305 25.280 1.00 94.38 678 LYS A O 1
ATOM 5182 N N . PRO A 1 679 ? 28.066 16.275 24.355 1.00 94.50 679 PRO A N 1
ATOM 5183 C CA . PRO A 1 679 ? 28.827 17.270 23.601 1.00 94.50 679 PRO A CA 1
ATOM 5184 C C . PRO A 1 679 ? 29.507 18.313 24.499 1.00 94.50 679 PRO A C 1
ATOM 5186 O O . PRO A 1 679 ? 28.973 18.724 25.538 1.00 94.50 679 PRO A O 1
ATOM 5189 N N . SER A 1 680 ? 30.668 18.810 24.067 1.00 90.31 680 SER A N 1
ATOM 5190 C CA . SER A 1 680 ? 31.386 19.902 24.747 1.00 90.31 680 SER A CA 1
ATOM 5191 C C . SER A 1 680 ? 30.717 21.268 24.544 1.00 90.31 680 SER A C 1
ATOM 5193 O O . SER A 1 680 ? 30.750 22.109 25.443 1.00 90.31 680 SER A O 1
ATOM 5195 N N . SER A 1 681 ? 30.042 21.475 23.410 1.00 95.94 681 SER A N 1
ATOM 5196 C CA . SER A 1 681 ? 29.289 22.698 23.111 1.00 95.94 681 SER A CA 1
ATOM 5197 C C . SER A 1 681 ? 28.004 22.793 23.952 1.00 95.94 681 SER A C 1
ATOM 5199 O O . SER A 1 681 ? 27.181 21.875 23.891 1.00 95.94 681 SER A O 1
ATOM 5201 N N . PRO A 1 682 ? 27.772 23.898 24.694 1.00 96.75 682 PRO A N 1
ATOM 5202 C CA . PRO A 1 682 ? 26.508 24.133 25.395 1.00 96.75 682 PRO A CA 1
ATOM 5203 C C . PRO A 1 682 ? 25.289 24.081 24.469 1.00 96.75 682 PRO A C 1
ATOM 5205 O O . PRO A 1 682 ? 24.289 23.459 24.818 1.00 96.75 682 PRO A O 1
ATOM 5208 N N . LYS A 1 683 ? 25.403 24.645 23.258 1.00 96.75 683 LYS A N 1
ATOM 5209 C CA . LYS A 1 683 ? 24.325 24.642 22.257 1.00 96.75 683 LYS A CA 1
ATOM 5210 C C . LYS A 1 683 ? 23.942 23.214 21.847 1.00 96.75 683 LYS A C 1
ATOM 5212 O O . LYS A 1 683 ? 22.764 22.878 21.811 1.00 96.75 683 LYS A O 1
ATOM 5217 N N . LEU A 1 684 ? 24.935 22.354 21.601 1.00 97.75 684 LEU A N 1
ATOM 5218 C CA . LEU A 1 684 ? 24.687 20.949 21.256 1.00 97.75 684 LEU A CA 1
ATOM 5219 C C . LEU A 1 684 ? 24.138 20.142 22.438 1.00 97.75 684 LEU A C 1
ATOM 5221 O O . LEU A 1 684 ? 23.321 19.252 22.227 1.00 97.75 684 LEU A O 1
ATOM 5225 N N . ARG A 1 685 ? 24.530 20.458 23.681 1.00 98.00 685 ARG A N 1
ATOM 5226 C CA . ARG A 1 685 ? 23.907 19.841 24.864 1.00 98.00 685 ARG A CA 1
ATOM 5227 C C . ARG A 1 685 ? 22.423 20.183 24.975 1.00 98.00 685 ARG A C 1
ATOM 5229 O O . ARG A 1 685 ? 21.649 19.287 25.288 1.00 98.00 685 ARG A O 1
ATOM 5236 N N . GLY A 1 686 ? 22.043 21.431 24.696 1.00 98.12 686 GLY A N 1
ATOM 5237 C CA . GLY A 1 686 ? 20.638 21.849 24.652 1.00 98.12 686 GLY A CA 1
ATOM 5238 C C . 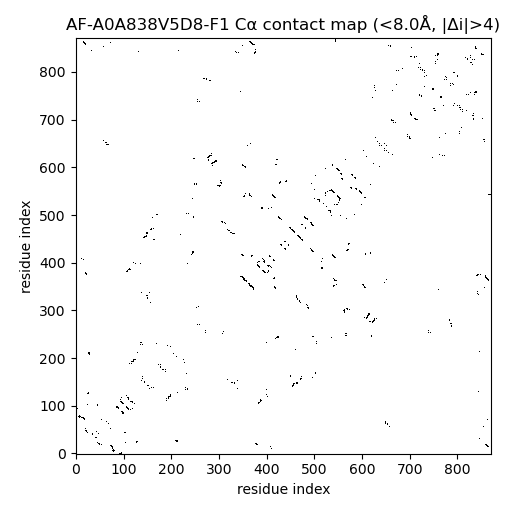GLY A 1 686 ? 19.842 21.079 23.596 1.00 98.12 686 GLY A C 1
ATOM 5239 O O . GLY A 1 686 ? 18.813 20.498 23.914 1.00 98.12 686 GLY A O 1
ATOM 5240 N N . ALA A 1 687 ? 20.378 20.973 22.378 1.00 98.25 687 ALA A N 1
ATOM 5241 C CA . ALA A 1 687 ? 19.762 20.215 21.285 1.00 98.25 687 ALA A CA 1
ATOM 5242 C C . ALA A 1 687 ? 19.578 18.720 21.616 1.00 98.25 687 ALA A C 1
ATOM 5244 O O . ALA A 1 687 ? 18.511 18.154 21.398 1.00 98.25 687 ALA A O 1
ATOM 5245 N N . VAL A 1 688 ? 20.598 18.081 22.201 1.00 98.31 688 VAL A N 1
ATOM 5246 C CA . VAL A 1 688 ? 20.501 16.688 22.668 1.00 98.31 688 VAL A CA 1
ATOM 5247 C C . VAL A 1 688 ? 19.457 16.547 23.777 1.00 98.31 688 VAL A C 1
ATOM 5249 O O . VAL A 1 688 ? 18.704 15.580 23.773 1.00 98.31 688 VAL A O 1
ATOM 5252 N N . ALA A 1 689 ? 19.399 17.478 24.733 1.00 98.06 689 ALA A N 1
ATOM 5253 C CA . ALA A 1 689 ? 18.414 17.432 25.812 1.00 98.06 689 ALA A CA 1
ATOM 5254 C C . ALA A 1 689 ? 16.977 17.564 25.286 1.00 98.06 689 ALA A C 1
ATOM 5256 O O . ALA A 1 689 ? 16.121 16.793 25.712 1.00 98.06 689 ALA A O 1
ATOM 5257 N N . LEU A 1 690 ? 16.752 18.470 24.330 1.00 98.12 690 LEU A N 1
ATOM 5258 C CA . LEU A 1 690 ? 15.473 18.660 23.645 1.00 98.12 690 LEU A CA 1
ATOM 5259 C C . LEU A 1 690 ? 14.994 17.359 22.985 1.00 98.12 690 LEU A C 1
ATOM 5261 O O . LEU A 1 690 ? 13.933 16.846 23.323 1.00 98.12 690 LEU A O 1
ATOM 5265 N N . LEU A 1 691 ? 15.838 16.752 22.145 1.00 98.50 691 LEU A N 1
ATOM 5266 C CA . LEU A 1 691 ? 15.537 15.482 21.478 1.00 98.50 691 LEU A CA 1
ATOM 5267 C C . LEU A 1 691 ? 15.298 14.331 22.473 1.00 98.50 691 LEU A C 1
ATOM 5269 O O . LEU A 1 691 ? 14.411 13.506 22.267 1.00 98.50 691 LEU A O 1
ATOM 5273 N N . LYS A 1 692 ? 16.041 14.277 23.590 1.00 97.88 692 LYS A N 1
ATOM 5274 C CA . LYS A 1 692 ? 15.788 13.286 24.655 1.00 97.88 692 LYS A CA 1
ATOM 5275 C C . LYS A 1 692 ? 14.430 13.480 25.320 1.00 97.88 692 LYS A C 1
ATOM 5277 O O . LYS A 1 692 ? 13.848 12.493 25.755 1.00 97.88 692 LYS A O 1
ATOM 5282 N N . THR A 1 693 ? 13.984 14.718 25.509 1.00 98.06 693 THR A N 1
ATOM 5283 C CA . THR A 1 693 ? 12.675 15.003 26.113 1.00 98.06 693 THR A CA 1
ATOM 5284 C C . THR A 1 693 ? 11.559 14.533 25.198 1.00 98.06 693 THR A C 1
ATOM 5286 O O . THR A 1 693 ? 10.783 13.684 25.625 1.00 98.06 693 THR A O 1
ATOM 5289 N N . TRP A 1 694 ? 11.591 14.935 23.928 1.00 98.06 694 TRP A N 1
ATOM 5290 C CA . TRP A 1 694 ? 10.648 14.456 22.918 1.00 98.06 694 TRP A CA 1
ATOM 5291 C C . TRP A 1 694 ? 10.594 12.924 22.843 1.00 98.06 694 TRP A C 1
ATOM 5293 O O . TRP A 1 694 ? 9.518 12.335 22.910 1.00 98.06 694 TRP A O 1
ATOM 5303 N N . GLN A 1 695 ? 11.753 12.251 22.830 1.00 97.56 695 GLN A N 1
ATOM 5304 C CA . GLN A 1 695 ? 11.820 10.785 22.848 1.00 97.56 695 GLN A CA 1
ATOM 5305 C C . GLN A 1 695 ? 11.161 10.165 24.091 1.00 97.56 695 GLN A C 1
ATOM 5307 O O . GLN A 1 695 ? 10.443 9.175 23.965 1.00 97.56 695 GLN A O 1
ATOM 5312 N N . ARG A 1 696 ? 11.378 10.726 25.290 1.00 96.62 696 ARG A N 1
ATOM 5313 C CA . ARG A 1 696 ? 10.737 10.236 26.527 1.00 96.62 696 ARG A CA 1
ATOM 5314 C C . ARG A 1 696 ? 9.227 10.445 26.524 1.00 96.62 696 ARG A C 1
ATOM 5316 O O . ARG A 1 696 ? 8.526 9.670 27.163 1.00 96.62 696 ARG A O 1
ATOM 5323 N N . HIS A 1 697 ? 8.751 11.467 25.823 1.00 96.00 697 HIS A N 1
ATOM 5324 C CA . HIS A 1 697 ? 7.329 11.738 25.644 1.00 96.00 697 HIS A CA 1
ATOM 5325 C C . HIS A 1 697 ? 6.707 10.907 24.512 1.00 96.00 697 HIS A C 1
ATOM 5327 O O . HIS A 1 697 ? 5.548 11.115 24.198 1.00 96.00 697 HIS A O 1
ATOM 5333 N N . GLY A 1 698 ? 7.440 9.958 23.914 1.00 94.38 698 GLY A N 1
ATOM 5334 C CA . GLY A 1 698 ? 6.928 9.051 22.880 1.00 94.38 698 GLY A CA 1
ATOM 5335 C C . GLY A 1 698 ? 7.251 9.473 21.447 1.00 94.38 698 GLY A C 1
ATOM 5336 O O . GLY A 1 698 ? 6.920 8.741 20.524 1.00 94.38 698 GLY A O 1
ATOM 5337 N N . ALA A 1 699 ? 7.948 10.596 21.249 1.00 96.56 699 ALA A N 1
ATOM 5338 C CA . ALA A 1 699 ? 8.264 11.155 19.934 1.00 96.56 699 ALA A CA 1
ATOM 5339 C C . ALA A 1 699 ? 7.024 11.428 19.056 1.00 96.56 699 ALA A C 1
ATOM 5341 O O . ALA A 1 699 ? 7.026 11.149 17.857 1.00 96.56 699 ALA A O 1
ATOM 5342 N N . HIS A 1 700 ? 5.960 11.948 19.671 1.00 95.69 700 HIS A N 1
ATOM 5343 C CA . HIS A 1 700 ? 4.724 12.303 18.978 1.00 95.69 700 HIS A CA 1
ATOM 5344 C C . HIS A 1 700 ? 4.866 13.552 18.099 1.00 95.69 700 HIS A C 1
ATOM 5346 O O . HIS A 1 700 ? 5.683 14.431 18.380 1.00 95.69 700 HIS A O 1
ATOM 5352 N N . ARG A 1 701 ? 4.036 13.603 17.058 1.00 95.12 701 ARG A N 1
ATOM 5353 C CA . ARG A 1 701 ? 3.783 14.724 16.149 1.00 95.12 701 ARG A CA 1
ATOM 5354 C C . ARG A 1 701 ? 2.272 14.954 16.129 1.00 95.12 701 ARG A C 1
ATOM 5356 O O . ARG A 1 701 ? 1.563 14.305 15.362 1.00 95.12 701 ARG A O 1
ATOM 5363 N N . ARG A 1 702 ? 1.773 15.696 17.115 1.00 94.12 702 ARG A N 1
ATOM 5364 C CA . ARG A 1 702 ? 0.341 15.926 17.324 1.00 94.12 702 ARG A CA 1
ATOM 5365 C C . ARG A 1 702 ? 0.112 17.193 18.140 1.00 94.12 702 ARG A C 1
ATOM 5367 O O . ARG A 1 702 ? 1.014 17.654 18.834 1.00 94.12 702 ARG A O 1
ATOM 5374 N N . ASP A 1 703 ? -1.128 17.658 18.091 1.00 94.56 703 ASP A N 1
ATOM 5375 C CA . ASP A 1 703 ? -1.663 18.790 18.839 1.00 94.56 703 ASP A CA 1
ATOM 5376 C C . ASP A 1 703 ? -2.936 18.335 19.580 1.00 94.56 703 ASP A C 1
ATOM 5378 O O . ASP A 1 703 ? -4.025 18.299 19.008 1.00 94.56 703 ASP A O 1
ATOM 5382 N N . LEU A 1 704 ? -2.801 17.917 20.838 1.00 93.31 704 LEU A N 1
ATOM 5383 C CA . LEU A 1 704 ? -3.867 17.437 21.720 1.00 93.31 704 LEU A CA 1
ATOM 5384 C C . LEU A 1 704 ? -4.646 18.581 22.375 1.00 93.31 704 LEU A C 1
ATOM 5386 O O . LEU A 1 704 ? -5.799 18.368 22.756 1.00 93.31 704 LEU A O 1
ATOM 5390 N N . ASN A 1 705 ? -4.041 19.762 22.551 1.00 93.75 705 ASN A N 1
ATOM 5391 C CA . ASN A 1 705 ? -4.707 20.919 23.165 1.00 93.75 705 ASN A CA 1
ATOM 5392 C C . ASN A 1 705 ? -5.452 21.790 22.134 1.00 93.75 705 ASN A C 1
ATOM 5394 O O . ASN A 1 705 ? -6.231 22.656 22.539 1.00 93.75 705 ASN A O 1
ATOM 5398 N N . ARG A 1 706 ? -5.288 21.491 20.839 1.00 93.00 706 ARG A N 1
ATOM 5399 C CA . ARG A 1 706 ? -5.936 22.131 19.688 1.00 93.00 706 ARG A CA 1
ATOM 5400 C C . ARG A 1 706 ? -5.582 23.612 19.563 1.00 93.00 706 ARG A C 1
ATOM 5402 O O . ARG A 1 706 ? -6.441 24.414 19.190 1.00 93.00 706 ARG A O 1
ATOM 5409 N N . ASP A 1 707 ? -4.353 23.989 19.911 1.00 94.12 707 ASP A N 1
ATOM 5410 C CA . ASP A 1 707 ? -3.872 25.370 19.781 1.00 94.12 707 ASP A CA 1
ATOM 5411 C C . ASP A 1 707 ? -3.249 25.683 18.406 1.00 94.12 707 ASP A C 1
ATOM 5413 O O . ASP A 1 707 ? -2.896 26.835 18.136 1.00 94.12 707 ASP A O 1
ATOM 5417 N N . GLY A 1 708 ? -3.199 24.689 17.514 1.00 91.31 708 GLY A N 1
ATOM 5418 C CA . GLY A 1 708 ? -2.635 24.783 16.171 1.00 91.31 708 GLY A CA 1
ATOM 5419 C C . GLY A 1 708 ? -1.137 24.489 16.114 1.00 91.31 708 GLY A C 1
ATOM 5420 O O . GLY A 1 708 ? -0.529 24.714 15.066 1.00 91.31 708 GLY A O 1
ATOM 5421 N N . VAL A 1 709 ? -0.530 24.018 17.208 1.00 93.88 709 VAL A N 1
ATOM 5422 C CA . VAL A 1 709 ? 0.909 23.763 17.324 1.00 93.88 709 VAL A CA 1
ATOM 5423 C C . VAL A 1 709 ? 1.154 22.370 17.904 1.00 93.88 709 VAL A C 1
ATOM 5425 O O . VAL A 1 709 ? 0.575 21.988 18.915 1.00 93.88 709 VAL A O 1
ATOM 5428 N N . ASP A 1 710 ? 2.079 21.607 17.312 1.00 95.31 710 ASP A N 1
ATOM 5429 C CA . ASP A 1 710 ? 2.451 20.315 17.892 1.00 95.31 710 ASP A CA 1
ATOM 5430 C C . ASP A 1 710 ? 3.157 20.506 19.242 1.00 95.31 710 ASP A C 1
ATOM 5432 O O . ASP A 1 710 ? 4.045 21.364 19.359 1.00 95.31 710 ASP A O 1
ATOM 5436 N N . GLU A 1 711 ? 2.874 19.659 20.241 1.00 94.75 711 GLU A N 1
ATOM 5437 C CA . GLU A 1 711 ? 3.348 19.903 21.620 1.00 94.75 711 GLU A CA 1
ATOM 5438 C C . GLU A 1 711 ? 4.875 19.984 21.751 1.00 94.75 711 GLU A C 1
ATOM 5440 O O . GLU A 1 711 ? 5.409 20.657 22.632 1.00 94.75 711 GLU A O 1
ATOM 5445 N N . GLU A 1 712 ? 5.598 19.286 20.875 1.00 96.25 712 GLU A N 1
ATOM 5446 C CA . GLU A 1 712 ? 7.059 19.173 20.894 1.00 96.25 712 GLU A CA 1
ATOM 5447 C C . GLU A 1 712 ? 7.699 19.776 19.629 1.00 96.25 712 GLU A C 1
ATOM 5449 O O . GLU A 1 712 ? 8.785 19.362 19.204 1.00 96.25 712 GLU A O 1
ATOM 5454 N N . THR A 1 713 ? 7.047 20.793 19.047 1.00 96.81 713 THR A N 1
ATOM 5455 C CA . THR A 1 713 ? 7.450 21.501 17.814 1.00 96.81 713 THR A CA 1
ATOM 5456 C C . THR A 1 713 ? 8.966 21.739 17.695 1.00 96.81 713 THR A C 1
ATOM 5458 O O . THR A 1 713 ? 9.554 21.298 16.705 1.00 96.81 713 THR A O 1
ATOM 5461 N N . PRO A 1 714 ? 9.683 22.317 18.685 1.00 97.56 714 PRO A N 1
ATOM 5462 C CA . PRO A 1 714 ? 11.119 22.569 18.528 1.00 97.56 714 PRO A CA 1
ATOM 5463 C C . PRO A 1 714 ? 11.967 21.301 18.321 1.00 97.56 714 PRO A C 1
ATOM 5465 O O . PRO A 1 714 ? 13.011 21.344 17.663 1.00 97.56 714 PRO A O 1
ATOM 5468 N N . ALA A 1 715 ? 11.567 20.166 18.907 1.00 98.00 715 ALA A N 1
ATOM 5469 C CA . ALA A 1 715 ? 12.265 18.894 18.727 1.00 98.00 715 ALA A CA 1
ATOM 5470 C C . ALA A 1 715 ? 11.977 18.292 17.347 1.00 98.00 715 ALA A C 1
ATOM 5472 O O . ALA A 1 715 ? 12.895 17.774 16.705 1.00 98.00 715 ALA A O 1
ATOM 5473 N N . ILE A 1 716 ? 10.729 18.416 16.894 1.00 97.00 716 ILE A N 1
ATOM 5474 C CA . ILE A 1 716 ? 10.261 17.992 15.576 1.00 97.00 716 ILE A CA 1
ATOM 5475 C C . ILE A 1 716 ? 11.030 18.728 14.469 1.00 97.00 716 ILE A C 1
ATOM 5477 O O . ILE A 1 716 ? 11.688 18.094 13.641 1.00 97.00 716 ILE A O 1
ATOM 5481 N N . GLU A 1 717 ? 11.060 20.063 14.519 1.00 96.56 717 GLU A N 1
ATOM 5482 C CA . GLU A 1 717 ? 11.810 20.910 13.580 1.00 96.56 717 GLU A CA 1
ATOM 5483 C C . GLU A 1 717 ? 13.291 20.531 13.517 1.00 96.56 717 GLU A C 1
ATOM 5485 O O . GLU A 1 717 ? 13.891 20.428 12.442 1.00 96.56 717 GLU A O 1
ATOM 5490 N N . LEU A 1 718 ? 13.895 20.299 14.684 1.00 98.06 718 LEU A N 1
ATOM 5491 C CA . LEU A 1 718 ? 15.293 19.911 14.774 1.00 98.06 718 LEU A CA 1
ATOM 5492 C C . LEU A 1 718 ? 15.538 18.535 14.146 1.00 98.06 718 LEU A C 1
ATOM 5494 O O . LEU A 1 718 ? 16.539 18.367 13.446 1.00 98.06 718 LEU A O 1
ATOM 5498 N N . MET A 1 719 ? 14.658 17.560 14.384 1.00 97.12 719 MET A N 1
ATOM 5499 C CA . MET A 1 719 ? 14.772 16.225 13.799 1.00 97.12 719 MET A CA 1
ATOM 5500 C C . MET A 1 719 ? 14.637 16.275 12.272 1.00 97.12 719 MET A C 1
ATOM 5502 O O . MET A 1 719 ? 15.461 15.681 11.568 1.00 97.12 719 MET A O 1
ATOM 5506 N N . ASP A 1 720 ? 13.675 17.039 11.753 1.00 95.00 720 ASP A N 1
ATOM 5507 C CA . ASP A 1 720 ? 13.437 17.195 10.314 1.00 95.00 720 ASP A CA 1
ATOM 5508 C C . ASP A 1 720 ? 14.578 17.934 9.610 1.00 95.00 720 ASP A C 1
ATOM 5510 O O . ASP A 1 720 ? 15.035 17.511 8.544 1.00 95.00 720 ASP A O 1
ATOM 5514 N N . ALA A 1 721 ? 15.148 18.961 10.244 1.00 96.44 721 ALA A N 1
ATOM 5515 C CA . ALA A 1 721 ? 16.358 19.617 9.754 1.00 96.44 721 ALA A CA 1
ATOM 5516 C C . ALA A 1 721 ? 17.591 18.711 9.775 1.00 96.44 721 ALA A C 1
ATOM 5518 O O . ALA A 1 721 ? 18.502 18.861 8.946 1.00 96.44 721 ALA A O 1
ATOM 5519 N N . TRP A 1 722 ? 17.673 17.820 10.761 1.00 97.94 722 TRP A N 1
ATOM 5520 C CA . TRP A 1 722 ? 18.865 17.025 11.003 1.00 97.94 722 TRP A CA 1
ATOM 5521 C C . TRP A 1 722 ? 18.919 15.768 10.151 1.00 97.94 722 TRP A C 1
ATOM 5523 O O . TRP A 1 722 ? 19.983 15.480 9.601 1.00 97.94 722 TRP A O 1
ATOM 5533 N N . TRP A 1 723 ? 17.805 15.058 9.990 1.00 96.69 723 TRP A N 1
ATOM 5534 C CA . TRP A 1 723 ? 17.756 13.748 9.342 1.00 96.69 723 TRP A CA 1
ATOM 5535 C C . TRP A 1 723 ? 18.467 13.673 7.976 1.00 96.69 723 TRP A C 1
ATOM 5537 O O . TRP A 1 723 ? 19.446 12.923 7.871 1.00 96.69 723 TRP A O 1
ATOM 5547 N N . PRO A 1 724 ? 18.109 14.480 6.953 1.00 94.88 724 PRO A N 1
ATOM 5548 C CA . PRO A 1 724 ? 18.795 14.438 5.658 1.00 94.88 724 PRO A CA 1
ATOM 5549 C C . PRO A 1 724 ? 20.289 14.761 5.771 1.00 94.88 724 PRO A C 1
ATOM 5551 O O . PRO A 1 724 ? 21.115 14.210 5.040 1.00 94.88 724 PRO A O 1
ATOM 5554 N N . LYS A 1 725 ? 20.665 15.659 6.692 1.00 97.62 725 LYS A N 1
ATOM 5555 C CA . LYS A 1 725 ? 22.063 16.062 6.900 1.00 97.62 725 LYS A CA 1
ATOM 5556 C C . LYS A 1 725 ? 22.867 14.957 7.574 1.00 97.62 725 LYS A C 1
ATOM 5558 O O . LYS A 1 725 ? 24.022 14.763 7.203 1.00 97.62 725 LYS A O 1
ATOM 5563 N N . LEU A 1 726 ? 22.273 14.256 8.539 1.00 98.38 726 LEU A N 1
ATOM 5564 C CA . LEU A 1 726 ? 22.870 13.109 9.217 1.00 98.38 726 LEU A CA 1
ATOM 5565 C C . LEU A 1 726 ? 23.143 12.002 8.204 1.00 98.38 726 LEU A C 1
ATOM 5567 O O . LEU A 1 726 ? 24.301 11.630 8.028 1.00 98.38 726 LEU A O 1
ATOM 5571 N N . VAL A 1 727 ? 22.113 11.552 7.481 1.00 98.00 727 VAL A N 1
ATOM 5572 C CA . VAL A 1 727 ? 22.226 10.442 6.519 1.00 98.00 727 VAL A CA 1
ATOM 5573 C C . VAL A 1 727 ? 23.266 10.750 5.443 1.00 98.00 727 VAL A C 1
ATOM 5575 O O . VAL A 1 727 ? 24.134 9.927 5.142 1.00 98.00 727 VAL A O 1
ATOM 5578 N N . ASN A 1 728 ? 23.232 11.968 4.897 1.00 97.81 728 ASN A N 1
ATOM 5579 C CA . ASN A 1 728 ? 24.220 12.418 3.925 1.00 97.81 728 ASN A CA 1
ATOM 5580 C C . ASN A 1 728 ? 25.643 12.401 4.515 1.00 97.81 728 ASN A C 1
ATOM 5582 O O . ASN A 1 728 ? 26.552 11.825 3.917 1.00 97.81 728 ASN A O 1
ATOM 5586 N N . ALA A 1 729 ? 25.845 12.986 5.699 1.00 98.31 729 ALA A N 1
ATOM 5587 C CA . ALA A 1 729 ? 27.164 13.068 6.323 1.00 98.31 729 ALA A CA 1
ATOM 5588 C C . ALA A 1 729 ? 27.728 11.694 6.730 1.00 98.31 729 ALA A C 1
ATOM 5590 O O . ALA A 1 729 ? 28.947 11.513 6.726 1.00 98.31 729 ALA A O 1
ATOM 5591 N N . GLU A 1 730 ? 26.857 10.744 7.062 1.00 98.12 730 GLU A N 1
ATOM 5592 C CA . GLU A 1 730 ? 27.209 9.380 7.447 1.00 98.12 730 GLU A CA 1
ATOM 5593 C C . GLU A 1 730 ? 27.604 8.519 6.241 1.00 98.12 730 GLU A C 1
ATOM 5595 O O . GLU A 1 730 ? 28.693 7.942 6.226 1.00 98.12 730 GLU A O 1
ATOM 5600 N N . PHE A 1 731 ? 26.770 8.469 5.198 1.00 98.31 731 PHE A N 1
ATOM 5601 C CA . PHE A 1 731 ? 26.923 7.483 4.122 1.00 98.31 731 PHE A CA 1
ATOM 5602 C C . PHE A 1 731 ? 27.550 8.032 2.837 1.00 98.31 731 PHE A C 1
ATOM 5604 O O . PHE A 1 731 ? 28.358 7.339 2.205 1.00 98.31 731 PHE A O 1
ATOM 5611 N N . ARG A 1 732 ? 27.223 9.266 2.426 1.00 97.56 732 ARG A N 1
ATOM 5612 C CA . ARG A 1 732 ? 27.642 9.807 1.117 1.00 97.56 732 ARG A CA 1
ATOM 5613 C C . ARG A 1 732 ? 29.163 9.845 0.924 1.00 97.56 732 ARG A C 1
ATOM 5615 O O . ARG A 1 732 ? 29.597 9.516 -0.179 1.00 97.56 732 ARG A O 1
ATOM 5622 N N . PRO A 1 733 ? 30.012 10.181 1.920 1.00 97.25 733 PRO A N 1
ATOM 5623 C CA . PRO A 1 733 ? 31.466 10.192 1.722 1.00 97.25 733 PRO A CA 1
ATOM 5624 C C . PRO A 1 733 ? 32.040 8.824 1.318 1.00 97.25 733 PRO A C 1
ATOM 5626 O O . PRO A 1 733 ? 32.898 8.725 0.434 1.00 97.25 733 PRO A O 1
ATOM 5629 N N . ALA A 1 734 ? 31.542 7.754 1.941 1.00 96.25 734 ALA A N 1
ATOM 5630 C CA . ALA A 1 734 ? 31.979 6.392 1.661 1.00 96.25 734 ALA A CA 1
ATOM 5631 C C . ALA A 1 734 ? 31.367 5.864 0.352 1.00 96.25 734 ALA A C 1
ATOM 5633 O O . ALA A 1 734 ? 32.098 5.370 -0.509 1.00 96.25 734 ALA A O 1
ATOM 5634 N N . LEU A 1 735 ? 30.056 6.039 0.153 1.00 97.25 735 LEU A N 1
ATOM 5635 C CA . LEU A 1 735 ? 29.341 5.585 -1.049 1.00 97.25 735 LEU A CA 1
ATOM 5636 C C . LEU A 1 735 ? 29.699 6.381 -2.315 1.00 97.25 735 LEU A C 1
ATOM 5638 O O . LEU A 1 735 ? 29.631 5.857 -3.423 1.00 97.25 735 LEU A O 1
ATOM 5642 N N . GLY A 1 736 ? 30.112 7.639 -2.175 1.00 97.44 736 GLY A N 1
ATOM 5643 C CA . GLY A 1 736 ? 30.160 8.581 -3.292 1.00 97.44 736 GLY A CA 1
ATOM 5644 C C . GLY A 1 736 ? 28.759 8.950 -3.798 1.00 97.44 736 GLY A C 1
ATOM 5645 O O . GLY A 1 736 ? 27.769 8.293 -3.486 1.00 97.44 736 GLY A O 1
ATOM 5646 N N . ALA A 1 737 ? 28.672 10.013 -4.602 1.00 97.38 737 ALA A N 1
ATOM 5647 C CA . ALA A 1 737 ? 27.386 10.548 -5.057 1.00 97.38 737 ALA A CA 1
ATOM 5648 C C . ALA A 1 737 ? 26.566 9.516 -5.853 1.00 97.38 737 ALA A C 1
ATOM 5650 O O . ALA A 1 737 ? 25.428 9.244 -5.501 1.00 97.38 737 ALA A O 1
ATOM 5651 N N . LYS A 1 738 ? 27.156 8.875 -6.872 1.00 97.25 738 LYS A N 1
ATOM 5652 C CA . LYS A 1 738 ? 26.429 7.962 -7.775 1.00 97.25 738 LYS A CA 1
ATOM 5653 C C . LYS A 1 738 ? 25.760 6.789 -7.043 1.00 97.25 738 LYS A C 1
ATOM 5655 O O . LYS A 1 738 ? 24.589 6.523 -7.286 1.00 97.25 738 LYS A O 1
ATOM 5660 N N . ALA A 1 739 ? 26.486 6.087 -6.167 1.00 97.81 739 ALA A N 1
ATOM 5661 C CA . ALA A 1 739 ? 25.931 4.943 -5.440 1.00 97.81 739 ALA A CA 1
ATOM 5662 C C . ALA A 1 739 ? 24.932 5.378 -4.360 1.00 97.81 739 ALA A C 1
ATOM 5664 O O . ALA A 1 739 ? 23.929 4.699 -4.166 1.00 97.81 739 ALA A O 1
ATOM 5665 N N . PHE A 1 740 ? 25.181 6.518 -3.703 1.00 98.19 740 PHE A N 1
ATOM 5666 C CA . PHE A 1 740 ? 24.247 7.106 -2.745 1.00 98.19 740 PHE A CA 1
ATOM 5667 C C . PHE A 1 740 ? 22.908 7.449 -3.411 1.00 98.19 740 PHE A C 1
ATOM 5669 O O . PHE A 1 740 ? 21.880 6.989 -2.932 1.00 98.19 740 PHE A O 1
ATOM 5676 N N . GLU A 1 741 ? 22.913 8.171 -4.540 1.00 97.06 741 GLU A N 1
ATOM 5677 C CA . GLU A 1 741 ? 21.669 8.544 -5.234 1.00 97.06 741 GLU A CA 1
ATOM 5678 C C . GLU A 1 741 ? 20.943 7.328 -5.819 1.00 97.06 741 GLU A C 1
ATOM 5680 O O . GLU A 1 741 ? 19.722 7.243 -5.747 1.00 97.06 741 GLU A O 1
ATOM 5685 N N . LYS A 1 742 ? 21.675 6.344 -6.365 1.00 96.25 742 LYS A N 1
ATOM 5686 C CA . LYS A 1 742 ? 21.051 5.103 -6.843 1.00 96.25 742 LYS A CA 1
ATOM 5687 C C . LYS A 1 742 ? 20.386 4.326 -5.710 1.00 96.25 742 LYS A C 1
ATOM 5689 O O . LYS A 1 742 ? 19.259 3.886 -5.882 1.00 96.25 742 LYS A O 1
ATOM 5694 N N . LEU A 1 743 ? 21.036 4.213 -4.550 1.00 96.81 743 LEU A N 1
ATOM 5695 C CA . LEU A 1 743 ? 20.422 3.588 -3.379 1.00 96.81 743 LEU A CA 1
ATOM 5696 C C . LEU A 1 743 ? 19.233 4.405 -2.852 1.00 96.81 743 LEU A C 1
ATOM 5698 O O . LEU A 1 743 ? 18.228 3.811 -2.481 1.00 96.81 743 LEU A O 1
ATOM 5702 N N . ALA A 1 744 ? 19.317 5.738 -2.858 1.00 94.25 744 ALA A N 1
ATOM 5703 C CA . ALA A 1 744 ? 18.215 6.615 -2.457 1.00 94.25 744 ALA A CA 1
ATOM 5704 C C . ALA A 1 744 ? 16.997 6.496 -3.393 1.00 94.25 744 ALA A C 1
ATOM 5706 O O . ALA A 1 744 ? 15.871 6.711 -2.955 1.00 94.25 744 ALA A O 1
ATOM 5707 N N . GLY A 1 745 ? 17.216 6.112 -4.656 1.00 92.38 745 GLY A N 1
ATOM 5708 C CA . GLY A 1 745 ? 16.156 5.746 -5.597 1.00 92.38 745 GLY A CA 1
ATOM 5709 C C . GLY A 1 745 ? 15.567 4.345 -5.386 1.00 92.38 745 GLY A C 1
ATOM 5710 O O . GLY A 1 745 ? 14.471 4.091 -5.865 1.00 92.38 745 GLY A O 1
ATOM 5711 N N . MET A 1 746 ? 16.262 3.444 -4.677 1.00 93.06 746 MET A N 1
ATOM 5712 C CA . MET A 1 746 ? 15.729 2.124 -4.289 1.00 93.06 746 MET A CA 1
ATOM 5713 C C . MET A 1 746 ? 14.992 2.180 -2.945 1.00 93.06 746 MET A C 1
ATOM 5715 O O . MET A 1 746 ? 14.010 1.481 -2.737 1.00 93.06 746 MET A O 1
ATOM 5719 N N . LEU A 1 747 ? 15.483 3.001 -2.016 1.00 92.50 747 LEU A N 1
ATOM 5720 C CA . LEU A 1 747 ? 14.861 3.268 -0.726 1.00 92.50 747 LEU A CA 1
ATOM 5721 C C . LEU A 1 747 ? 14.979 4.760 -0.448 1.00 92.50 747 LEU A C 1
ATOM 5723 O O . LEU A 1 747 ? 16.094 5.256 -0.266 1.00 92.50 747 LEU A O 1
ATOM 5727 N N . ALA A 1 748 ? 13.848 5.460 -0.370 1.00 89.62 748 ALA A N 1
ATOM 5728 C CA . ALA A 1 748 ? 13.835 6.875 -0.018 1.00 89.62 748 ALA A CA 1
ATOM 5729 C C . ALA A 1 748 ? 14.564 7.114 1.314 1.00 89.62 748 ALA A C 1
ATOM 5731 O O . ALA A 1 748 ? 14.544 6.275 2.211 1.00 89.62 748 ALA A O 1
ATOM 5732 N N . ILE A 1 749 ? 15.203 8.277 1.473 1.00 90.44 749 ILE A N 1
ATOM 5733 C CA . ILE A 1 749 ? 15.934 8.613 2.710 1.00 90.44 749 ILE A CA 1
ATOM 5734 C C . ILE A 1 749 ? 14.988 8.662 3.928 1.00 90.44 749 ILE A C 1
ATOM 5736 O O . ILE A 1 749 ? 15.419 8.380 5.049 1.00 90.44 749 ILE A O 1
ATOM 5740 N N . GLY A 1 750 ? 13.705 8.974 3.714 1.00 86.62 750 GLY A N 1
ATOM 5741 C CA . GLY A 1 750 ? 12.703 9.169 4.770 1.00 86.62 750 GLY A CA 1
ATOM 5742 C C . GLY A 1 750 ? 12.705 10.600 5.317 1.00 86.62 750 GLY A C 1
ATOM 5743 O O . GLY A 1 750 ? 12.690 10.806 6.528 1.00 86.62 750 GLY A O 1
ATOM 5744 N N . ASN A 1 751 ? 12.842 11.595 4.433 1.00 84.44 751 ASN A N 1
ATOM 5745 C CA . ASN A 1 751 ? 12.745 13.005 4.809 1.00 84.44 751 ASN A CA 1
ATOM 5746 C C . ASN A 1 751 ? 11.271 13.387 4.945 1.00 84.44 751 ASN A C 1
ATOM 5748 O O . ASN A 1 751 ? 10.581 13.428 3.932 1.00 84.44 751 ASN A O 1
ATOM 5752 N N . HIS A 1 752 ? 10.835 13.743 6.153 1.00 80.25 752 HIS A N 1
ATOM 5753 C CA . HIS A 1 752 ? 9.458 14.181 6.409 1.00 80.25 752 HIS A CA 1
ATOM 5754 C C . HIS A 1 752 ? 9.044 15.380 5.542 1.00 80.25 752 HIS A C 1
ATOM 5756 O O . HIS A 1 752 ? 7.982 15.398 4.939 1.00 80.25 752 HIS A O 1
ATOM 5762 N N . THR A 1 753 ? 9.949 16.349 5.392 1.00 73.12 753 THR A N 1
ATOM 5763 C CA . THR A 1 753 ? 9.733 17.576 4.606 1.00 73.12 753 THR A CA 1
ATOM 5764 C C . THR A 1 753 ? 10.207 17.479 3.155 1.00 73.12 753 THR A C 1
ATOM 5766 O O . THR A 1 753 ? 10.170 18.460 2.420 1.00 73.12 753 THR A O 1
ATOM 5769 N N . GLY A 1 754 ? 10.707 16.312 2.733 1.00 59.53 754 GLY A N 1
ATOM 5770 C CA . GLY A 1 754 ? 11.193 16.084 1.368 1.00 59.53 754 GLY A CA 1
ATOM 5771 C C . GLY A 1 754 ? 10.147 15.495 0.420 1.00 59.53 754 GLY A C 1
ATOM 5772 O O . GLY A 1 754 ? 10.502 15.185 -0.716 1.00 59.53 754 GLY A O 1
ATOM 5773 N N . GLY A 1 755 ? 8.915 15.289 0.899 1.00 58.44 755 GLY A N 1
ATOM 5774 C CA . GLY A 1 755 ? 7.807 14.656 0.182 1.00 58.44 755 GLY A CA 1
ATOM 5775 C C . GLY A 1 755 ? 6.546 15.524 0.120 1.00 58.44 755 GLY A C 1
ATOM 5776 O O . GLY A 1 755 ? 6.601 16.743 0.276 1.00 58.44 755 GLY A O 1
ATOM 5777 N N . SER A 1 756 ? 5.411 14.873 -0.137 1.00 60.41 756 SER A N 1
ATOM 5778 C CA . SER A 1 756 ? 4.087 15.497 -0.216 1.00 60.41 756 SER A CA 1
ATOM 5779 C C . SER A 1 756 ? 3.549 15.764 1.203 1.00 60.41 756 SER A C 1
ATOM 5781 O O . SER A 1 756 ? 3.355 14.790 1.933 1.00 60.41 756 SER A O 1
ATOM 5783 N N . PRO A 1 757 ? 3.277 17.020 1.626 1.00 56.50 757 PRO A N 1
ATOM 5784 C CA . PRO A 1 757 ? 2.662 17.313 2.932 1.00 56.50 757 PRO A CA 1
ATOM 5785 C C . PRO A 1 757 ? 1.253 16.711 3.103 1.00 56.50 757 PRO A C 1
ATOM 5787 O O . PRO A 1 757 ? 0.626 16.872 4.139 1.00 56.50 757 PRO A O 1
ATOM 5790 N N . GLU A 1 758 ? 0.698 16.080 2.074 1.00 58.66 758 GLU A N 1
ATOM 5791 C CA . GLU A 1 758 ? -0.625 15.464 2.066 1.00 58.66 758 GLU A CA 1
ATOM 5792 C C . GLU A 1 758 ? -0.667 14.074 2.705 1.00 58.66 758 GLU A C 1
ATOM 5794 O O . GLU A 1 758 ? -1.736 13.642 3.137 1.00 58.66 758 GLU A O 1
ATOM 5799 N N . ALA A 1 759 ? 0.475 13.387 2.756 1.00 56.56 759 ALA A N 1
ATOM 5800 C CA . ALA A 1 759 ? 0.603 12.045 3.314 1.00 56.56 759 ALA A CA 1
ATOM 5801 C C . ALA A 1 759 ? 1.932 11.907 4.077 1.00 56.56 759 ALA A C 1
ATOM 5803 O O . ALA A 1 759 ? 2.815 11.162 3.645 1.00 56.56 759 ALA A O 1
ATOM 5804 N N . PRO A 1 760 ? 2.118 12.654 5.184 1.00 64.94 760 PRO A N 1
ATOM 5805 C CA . PRO A 1 760 ? 3.247 12.416 6.076 1.00 64.94 760 PRO A CA 1
ATOM 5806 C C . PRO A 1 760 ? 3.219 10.952 6.540 1.00 64.94 760 PRO A C 1
ATOM 5808 O O . PRO A 1 760 ? 2.227 10.494 7.095 1.00 64.94 760 PRO A O 1
ATOM 5811 N N . ASP A 1 761 ? 4.283 10.182 6.307 1.00 70.44 761 ASP A N 1
ATOM 5812 C CA . ASP A 1 761 ? 4.382 8.813 6.811 1.00 70.44 761 ASP A CA 1
ATOM 5813 C C . ASP A 1 761 ? 5.823 8.431 7.184 1.00 70.44 761 ASP A C 1
ATOM 5815 O O . ASP A 1 761 ? 6.803 9.088 6.832 1.00 70.44 761 ASP A O 1
ATOM 5819 N N . PHE A 1 762 ? 5.941 7.335 7.936 1.00 80.38 762 PHE A N 1
ATOM 5820 C CA . PHE A 1 762 ? 7.219 6.711 8.283 1.00 80.38 762 PHE A CA 1
ATOM 5821 C C . PHE A 1 762 ? 7.309 5.294 7.697 1.00 80.38 762 PHE A C 1
ATOM 5823 O O . PHE A 1 762 ? 7.861 4.388 8.329 1.00 80.38 762 PHE A O 1
ATOM 5830 N N . PHE A 1 763 ? 6.727 5.076 6.513 1.00 79.19 763 PHE A N 1
ATOM 5831 C CA . PHE A 1 763 ? 6.625 3.772 5.858 1.00 79.19 763 PHE A CA 1
ATOM 5832 C C . PHE A 1 763 ? 8.003 3.193 5.528 1.00 79.19 763 PHE A C 1
ATOM 5834 O O . PHE A 1 763 ? 8.337 2.100 5.987 1.00 79.19 763 PHE A O 1
ATOM 5841 N N . ASN A 1 764 ? 8.833 3.949 4.804 1.00 82.31 764 ASN A N 1
ATOM 5842 C CA . ASN A 1 764 ? 10.157 3.529 4.339 1.00 82.31 764 ASN A CA 1
ATOM 5843 C C . ASN A 1 764 ? 11.229 4.602 4.587 1.00 82.31 764 ASN A C 1
ATOM 5845 O O . ASN A 1 764 ? 10.984 5.796 4.428 1.00 82.31 764 ASN A O 1
ATOM 5849 N N . GLY A 1 765 ? 12.446 4.178 4.947 1.00 90.81 765 GLY A N 1
ATOM 5850 C CA . GLY A 1 765 ? 13.541 5.111 5.200 1.00 90.81 765 GLY A CA 1
ATOM 5851 C C . GLY A 1 765 ? 14.835 4.474 5.691 1.00 90.81 765 GLY A C 1
ATOM 5852 O O . GLY A 1 765 ? 14.906 3.291 6.025 1.00 90.81 765 GLY A O 1
ATOM 5853 N N . TRP A 1 766 ? 15.893 5.287 5.763 1.00 95.62 766 TRP A N 1
ATOM 5854 C CA . TRP A 1 766 ? 17.258 4.829 6.069 1.00 95.62 766 TRP A CA 1
ATOM 5855 C C . TRP A 1 766 ? 17.527 4.616 7.571 1.00 95.62 766 TRP A C 1
ATOM 5857 O O . TRP A 1 766 ? 18.673 4.414 7.979 1.00 95.62 766 TRP A O 1
ATOM 5867 N N . TRP A 1 767 ? 16.498 4.626 8.422 1.00 94.81 767 TRP A N 1
ATOM 5868 C CA . TRP A 1 767 ? 16.636 4.415 9.869 1.00 94.81 767 TRP A CA 1
ATOM 5869 C C . TRP A 1 767 ? 17.247 3.060 10.224 1.00 94.81 767 TRP A C 1
ATOM 5871 O O . TRP A 1 767 ? 18.080 2.984 11.128 1.00 94.81 767 TRP A O 1
ATOM 5881 N N . GLY A 1 768 ? 16.897 1.998 9.491 1.00 95.31 768 GLY A N 1
ATOM 5882 C CA . GLY A 1 768 ? 17.519 0.684 9.660 1.00 95.31 768 GLY A CA 1
ATOM 5883 C C . GLY A 1 768 ? 19.017 0.731 9.355 1.00 95.31 768 GLY A C 1
ATOM 5884 O O . GLY A 1 768 ? 19.814 0.143 10.086 1.00 95.31 768 GLY A O 1
ATOM 5885 N N . TYR A 1 769 ? 19.409 1.503 8.337 1.00 97.06 769 TYR A N 1
ATOM 5886 C CA . TYR A 1 769 ? 20.806 1.639 7.947 1.00 97.06 769 TYR A CA 1
ATOM 5887 C C . TYR A 1 769 ? 21.637 2.401 8.972 1.00 97.06 769 TYR A C 1
ATOM 5889 O O . TYR A 1 769 ? 22.679 1.893 9.387 1.00 97.06 769 TYR A O 1
ATOM 5897 N N . VAL A 1 770 ? 21.150 3.560 9.424 1.00 97.81 770 VAL A N 1
ATOM 5898 C CA . VAL A 1 770 ? 21.794 4.354 10.485 1.00 97.81 770 VAL A CA 1
ATOM 5899 C C . VAL A 1 770 ? 21.896 3.535 11.774 1.00 97.81 770 VAL A C 1
ATOM 5901 O O . VAL A 1 770 ? 22.959 3.458 12.384 1.00 97.81 770 VAL A O 1
ATOM 5904 N N . SER A 1 771 ? 20.812 2.855 12.176 1.00 97.19 771 SER A N 1
ATOM 5905 C CA . SER A 1 771 ? 20.808 1.998 13.371 1.00 97.19 771 SER A CA 1
ATOM 5906 C C . SER A 1 771 ? 21.929 0.966 13.325 1.00 97.19 771 SER A C 1
ATOM 5908 O O . SER A 1 771 ? 22.666 0.806 14.298 1.00 97.19 771 SER A O 1
ATOM 5910 N N . LYS A 1 772 ? 22.061 0.264 12.195 1.00 96.31 772 LYS A N 1
ATOM 5911 C CA . LYS A 1 772 ? 23.015 -0.834 12.045 1.00 96.31 772 LYS A CA 1
ATOM 5912 C C . LYS A 1 772 ? 24.460 -0.343 12.036 1.00 96.31 772 LYS A C 1
ATOM 5914 O O . LYS A 1 772 ? 25.289 -0.914 12.741 1.00 96.31 772 LYS A O 1
ATOM 5919 N N . ASP A 1 773 ? 24.757 0.724 11.296 1.00 98.00 773 ASP A N 1
ATOM 5920 C CA . ASP A 1 773 ? 26.115 1.276 11.233 1.00 98.00 773 ASP A CA 1
ATOM 5921 C C . ASP A 1 773 ? 26.582 1.796 12.600 1.00 98.00 773 ASP A C 1
ATOM 5923 O O . ASP A 1 773 ? 27.645 1.407 13.093 1.00 98.00 773 ASP A O 1
ATOM 5927 N N . LEU A 1 774 ? 25.748 2.595 13.276 1.00 98.12 774 LEU A N 1
ATOM 5928 C CA . LEU A 1 774 ? 26.079 3.135 14.595 1.00 98.12 774 LEU A CA 1
ATOM 5929 C C . LEU A 1 774 ? 26.232 2.030 15.645 1.00 98.12 774 LEU A C 1
ATOM 5931 O O . LEU A 1 774 ? 27.190 2.054 16.421 1.00 98.12 774 LEU A O 1
ATOM 5935 N N . ARG A 1 775 ? 25.357 1.019 15.648 1.00 97.44 775 ARG A N 1
ATOM 5936 C CA . ARG A 1 775 ? 25.481 -0.133 16.555 1.00 97.44 775 ARG A CA 1
ATOM 5937 C C . ARG A 1 775 ? 26.741 -0.964 16.298 1.00 97.44 775 ARG A C 1
ATOM 5939 O O . ARG A 1 775 ? 27.351 -1.437 17.254 1.00 97.44 775 ARG A O 1
ATOM 5946 N N . ASP A 1 776 ? 27.207 -1.090 15.055 1.00 95.88 776 ASP A N 1
ATOM 5947 C CA . ASP A 1 776 ? 28.482 -1.766 14.755 1.00 95.88 776 ASP A CA 1
ATOM 5948 C C . ASP A 1 776 ? 29.713 -0.953 15.218 1.00 95.88 776 ASP A C 1
ATOM 5950 O O . ASP A 1 776 ? 30.792 -1.498 15.482 1.00 95.88 776 ASP A O 1
ATOM 5954 N N . ILE A 1 777 ? 29.578 0.369 15.357 1.00 97.38 777 ILE A N 1
ATOM 5955 C CA . ILE A 1 777 ? 30.640 1.245 15.872 1.00 97.38 777 ILE A CA 1
ATOM 5956 C C . ILE A 1 777 ? 30.633 1.299 17.406 1.00 97.38 777 ILE A C 1
ATOM 5958 O O . ILE A 1 777 ? 31.695 1.152 18.019 1.00 97.38 777 ILE A O 1
ATOM 5962 N N . TYR A 1 778 ? 29.474 1.517 18.032 1.00 96.69 778 TYR A N 1
ATOM 5963 C CA . TYR A 1 778 ? 29.351 1.822 19.466 1.00 96.69 778 TYR A CA 1
ATOM 5964 C C . TYR A 1 778 ? 28.895 0.642 20.326 1.00 96.69 778 TYR A C 1
ATOM 5966 O O . TYR A 1 778 ? 29.315 0.561 21.481 1.00 96.69 778 TYR A O 1
ATOM 5974 N N . GLY A 1 779 ? 28.164 -0.309 19.748 1.00 91.62 779 GLY A N 1
ATOM 5975 C CA . GLY A 1 779 ? 27.564 -1.448 20.436 1.00 91.62 779 GLY A CA 1
ATOM 5976 C C . GLY A 1 779 ? 26.069 -1.245 20.743 1.00 91.62 779 GLY A C 1
ATOM 5977 O O . GLY A 1 779 ? 25.611 -0.107 20.808 1.00 91.62 779 GLY A O 1
ATOM 5978 N N . PRO A 1 780 ? 25.303 -2.338 20.937 1.00 93.38 780 PRO A N 1
ATOM 5979 C CA . PRO A 1 780 ? 25.707 -3.733 20.732 1.00 93.38 780 PRO A CA 1
ATOM 5980 C C . PRO A 1 780 ? 25.881 -4.060 19.241 1.00 93.38 780 PRO A C 1
ATOM 5982 O O . PRO A 1 780 ? 25.183 -3.503 18.404 1.00 93.38 780 PRO A O 1
ATOM 5985 N N . LYS A 1 781 ? 26.804 -4.971 18.904 1.00 93.06 781 LYS A N 1
ATOM 5986 C CA . LYS A 1 781 ? 27.085 -5.335 17.507 1.00 93.06 781 LYS A CA 1
ATOM 5987 C C . LYS A 1 781 ? 25.834 -5.943 16.847 1.00 93.06 781 LYS A C 1
ATOM 5989 O O . LYS A 1 781 ? 25.296 -6.895 17.410 1.00 93.06 781 LYS A O 1
ATOM 5994 N N . PRO A 1 782 ? 25.401 -5.453 15.672 1.00 93.81 782 PRO A N 1
ATOM 5995 C CA . PRO A 1 782 ? 24.210 -5.966 15.009 1.00 93.81 782 PRO A CA 1
ATOM 5996 C C . PRO A 1 782 ? 24.451 -7.337 14.373 1.00 93.81 782 PRO A C 1
ATOM 5998 O O . PRO A 1 782 ? 25.555 -7.641 13.897 1.00 93.81 782 PRO A O 1
ATOM 6001 N N . GLU A 1 783 ? 23.396 -8.141 14.287 1.00 92.56 783 GLU A N 1
ATOM 6002 C CA . GLU A 1 783 ? 23.414 -9.343 13.455 1.00 92.56 783 GLU A CA 1
ATOM 6003 C C . GLU A 1 783 ? 23.430 -8.960 11.969 1.00 92.56 783 GLU A C 1
ATOM 6005 O O . GLU A 1 783 ? 22.767 -8.022 11.532 1.00 92.56 783 GLU A O 1
ATOM 6010 N N . GLY A 1 784 ? 24.242 -9.652 11.164 1.00 85.69 784 GLY A N 1
ATOM 6011 C CA . GLY A 1 784 ? 24.411 -9.292 9.751 1.00 85.69 784 GLY A CA 1
ATOM 6012 C C . GLY A 1 784 ? 25.009 -7.893 9.541 1.00 85.69 784 GLY A C 1
ATOM 6013 O O . GLY A 1 784 ? 24.579 -7.180 8.635 1.00 85.69 784 GLY A O 1
ATOM 6014 N N . ALA A 1 785 ? 25.958 -7.483 10.395 1.00 88.12 785 ALA A N 1
ATOM 6015 C CA . ALA A 1 785 ? 26.678 -6.212 10.288 1.00 88.12 785 ALA A CA 1
ATOM 6016 C C . ALA A 1 785 ? 27.207 -5.938 8.869 1.00 88.12 785 ALA A C 1
ATOM 6018 O O . ALA A 1 785 ? 27.608 -6.855 8.139 1.00 88.12 785 ALA A O 1
ATOM 6019 N N . TYR A 1 786 ? 27.253 -4.658 8.496 1.00 91.12 786 TYR A N 1
ATOM 6020 C CA . TYR A 1 786 ? 27.751 -4.246 7.193 1.00 91.12 786 TYR A CA 1
ATOM 6021 C C . TYR A 1 786 ? 29.207 -4.633 6.965 1.00 91.12 786 TYR A C 1
ATOM 6023 O O . TYR A 1 786 ? 30.011 -4.820 7.877 1.00 91.12 786 TYR A O 1
ATOM 6031 N N . SER A 1 787 ? 29.577 -4.732 5.690 1.00 88.88 787 SER A N 1
ATOM 6032 C CA . SER A 1 787 ? 30.963 -5.002 5.321 1.00 88.88 787 SER A CA 1
ATOM 6033 C C . SER A 1 787 ? 31.904 -3.827 5.553 1.00 88.88 787 SER A C 1
ATOM 6035 O O . SER A 1 787 ? 33.118 -4.030 5.551 1.00 88.88 787 SER A O 1
ATOM 6037 N N . HIS A 1 788 ? 31.350 -2.627 5.705 1.00 90.31 788 HIS A N 1
ATOM 6038 C CA . HIS A 1 788 ? 32.053 -1.385 5.974 1.00 90.31 788 HIS A CA 1
ATOM 6039 C C . HIS A 1 788 ? 31.318 -0.631 7.075 1.00 90.31 788 HIS A C 1
ATOM 6041 O O . HIS A 1 788 ? 30.098 -0.710 7.157 1.00 90.31 788 HIS A O 1
ATOM 6047 N N . LYS A 1 789 ? 32.080 0.126 7.863 1.00 95.12 789 LYS A N 1
ATOM 6048 C CA . LYS A 1 789 ? 31.547 1.130 8.780 1.00 95.12 789 LYS A CA 1
ATOM 6049 C C . LYS A 1 789 ? 31.565 2.476 8.068 1.00 95.12 789 LYS A C 1
ATOM 6051 O O . LYS A 1 789 ? 32.625 2.886 7.579 1.00 95.12 789 LYS A O 1
ATOM 6056 N N . TYR A 1 790 ? 30.421 3.130 7.971 1.00 97.31 790 TYR A N 1
ATOM 6057 C CA . TYR A 1 790 ? 30.218 4.313 7.139 1.00 97.31 790 TYR A CA 1
ATOM 6058 C C . TYR A 1 790 ? 30.483 5.592 7.934 1.00 97.31 790 TYR A C 1
ATOM 6060 O O . TYR A 1 790 ? 31.337 6.399 7.545 1.00 97.31 790 TYR A O 1
ATOM 6068 N N . CYS A 1 791 ? 29.876 5.729 9.111 1.00 98.38 791 CYS A N 1
ATOM 6069 C CA . CYS A 1 791 ? 30.025 6.897 9.961 1.00 98.38 791 CYS A CA 1
ATOM 6070 C C . CYS A 1 791 ? 31.486 7.109 10.380 1.00 98.38 791 CYS A C 1
ATOM 6072 O O . CYS A 1 791 ? 32.111 6.278 11.045 1.00 98.38 791 CYS A O 1
ATOM 6074 N N . GLY A 1 792 ? 32.072 8.237 9.965 1.00 97.19 792 GLY A N 1
ATOM 6075 C CA . GLY A 1 792 ? 33.459 8.588 10.291 1.00 97.19 792 GLY A CA 1
ATOM 6076 C C . GLY A 1 792 ? 34.509 7.555 9.850 1.00 97.19 792 GLY A C 1
ATOM 6077 O O . GLY A 1 792 ? 35.624 7.571 10.380 1.00 97.19 792 GLY A O 1
ATOM 6078 N N . GLY A 1 793 ? 34.165 6.647 8.927 1.00 95.38 793 GLY A N 1
ATOM 6079 C CA . GLY A 1 793 ? 35.000 5.505 8.544 1.00 95.38 793 GLY A CA 1
ATOM 6080 C C . GLY A 1 793 ? 35.210 4.482 9.669 1.00 95.38 793 GLY A C 1
ATOM 6081 O O . GLY A 1 793 ? 36.261 3.847 9.721 1.00 95.38 793 GLY A O 1
ATOM 6082 N N . GLY A 1 794 ? 34.267 4.372 10.610 1.00 96.06 794 GLY A N 1
ATOM 6083 C CA . GLY A 1 794 ? 34.286 3.400 11.708 1.00 96.06 794 GLY A CA 1
ATOM 6084 C C . GLY A 1 794 ? 35.032 3.814 12.978 1.00 96.06 794 GLY A C 1
ATOM 6085 O O . GLY A 1 794 ? 35.042 3.050 13.941 1.00 96.06 794 GLY A O 1
ATOM 6086 N N . SER A 1 795 ? 35.640 5.005 13.022 1.00 97.81 795 SER A N 1
ATOM 6087 C CA . SER A 1 795 ? 36.196 5.565 14.266 1.00 97.81 795 SER A CA 1
ATOM 6088 C C . SER A 1 795 ? 35.088 6.209 15.094 1.00 97.81 795 SER A C 1
ATOM 6090 O O . SER A 1 795 ? 34.378 7.084 14.594 1.00 97.81 795 SER A O 1
ATOM 6092 N N . LYS A 1 796 ? 34.997 5.844 16.379 1.00 97.25 796 LYS A N 1
ATOM 6093 C CA . LYS A 1 796 ? 34.051 6.436 17.339 1.00 97.25 796 LYS A CA 1
ATOM 6094 C C . LYS A 1 796 ? 34.213 7.956 17.431 1.00 97.25 796 LYS A C 1
ATOM 6096 O O . LYS A 1 796 ? 33.243 8.703 17.429 1.00 97.25 796 LYS A O 1
ATOM 6101 N N . GLU A 1 797 ? 35.440 8.457 17.453 1.00 97.19 797 GLU A N 1
ATOM 6102 C CA . GLU A 1 797 ? 35.718 9.889 17.584 1.00 97.19 797 GLU A CA 1
ATOM 6103 C C . GLU A 1 797 ? 35.331 10.647 16.312 1.00 97.19 797 GLU A C 1
ATOM 6105 O O . GLU A 1 797 ? 34.749 11.733 16.378 1.00 97.19 797 GLU A O 1
ATOM 6110 N N . LYS A 1 798 ? 35.644 10.086 15.136 1.00 98.19 798 LYS A N 1
ATOM 6111 C CA . LYS A 1 798 ? 35.280 10.694 13.849 1.00 98.19 798 LYS A CA 1
ATOM 6112 C C . LYS A 1 798 ? 33.774 10.641 13.618 1.00 98.19 798 LYS A C 1
ATOM 6114 O O . LYS A 1 798 ? 33.218 11.646 13.182 1.00 98.19 798 LYS A O 1
ATOM 6119 N N . CYS A 1 799 ? 33.127 9.520 13.932 1.00 98.50 799 CYS A N 1
ATOM 6120 C CA . CYS A 1 799 ? 31.682 9.366 13.811 1.00 98.50 799 CYS A CA 1
ATOM 6121 C C . CYS A 1 799 ? 30.947 10.343 14.734 1.00 98.50 799 CYS A C 1
ATOM 6123 O O . CYS A 1 799 ? 30.135 11.133 14.260 1.00 98.50 799 CYS A O 1
ATOM 6125 N N . LYS A 1 800 ? 31.342 10.431 16.011 1.00 98.25 800 LYS A N 1
ATOM 6126 C CA . LYS A 1 800 ? 30.810 11.437 16.940 1.00 98.25 800 LYS A CA 1
ATOM 6127 C C . LYS A 1 800 ? 30.906 12.855 16.368 1.00 98.25 800 LYS A C 1
ATOM 6129 O O . LYS A 1 800 ? 29.924 13.587 16.374 1.00 98.25 800 LYS A O 1
ATOM 6134 N N . LYS A 1 801 ? 32.055 13.235 15.796 1.00 98.12 801 LYS A N 1
ATOM 6135 C CA . LYS A 1 801 ? 32.227 14.547 15.139 1.00 98.12 801 LYS A CA 1
ATOM 6136 C C . LYS A 1 801 ? 31.367 14.720 13.881 1.00 98.12 801 LYS A C 1
ATOM 6138 O O . LYS A 1 801 ? 31.055 15.851 13.516 1.00 98.12 801 LYS A O 1
ATOM 6143 N N . VAL A 1 802 ? 31.035 13.650 13.160 1.00 98.44 802 VAL A N 1
ATOM 6144 C CA . VAL A 1 802 ? 30.091 13.689 12.026 1.00 98.44 802 VAL A CA 1
ATOM 6145 C C . VAL A 1 802 ? 28.677 13.983 12.533 1.00 98.44 802 VAL A C 1
ATOM 6147 O O . VAL A 1 802 ? 28.036 14.913 12.036 1.00 98.44 802 VAL A O 1
ATOM 6150 N N . LEU A 1 803 ? 28.235 13.277 13.574 1.00 98.44 803 LEU A N 1
ATOM 6151 C CA . LEU A 1 803 ? 26.928 13.478 14.203 1.00 98.44 803 LEU A CA 1
ATOM 6152 C C . LEU A 1 803 ? 26.805 14.879 14.827 1.00 98.44 803 LEU A C 1
ATOM 6154 O O . LEU A 1 803 ? 25.858 15.605 14.541 1.00 98.44 803 LEU A O 1
ATOM 6158 N N . GLU A 1 804 ? 27.805 15.328 15.592 1.00 98.44 804 GLU A N 1
ATOM 6159 C CA . GLU A 1 804 ? 27.815 16.667 16.202 1.00 98.44 804 GLU A CA 1
ATOM 6160 C C . GLU A 1 804 ? 27.803 17.792 15.155 1.00 98.44 804 GLU A C 1
ATOM 6162 O O . GLU A 1 804 ? 27.105 18.791 15.331 1.00 98.44 804 GLU A O 1
ATOM 6167 N N . ARG A 1 805 ? 28.553 17.654 14.049 1.00 98.38 805 ARG A N 1
ATOM 6168 C CA . ARG A 1 805 ? 28.589 18.675 12.984 1.00 98.38 805 ARG A CA 1
ATOM 6169 C C . ARG A 1 805 ? 27.297 18.727 12.178 1.00 98.38 805 ARG A C 1
ATOM 6171 O O . ARG A 1 805 ? 26.854 19.826 11.851 1.00 98.38 805 ARG A O 1
ATOM 6178 N N . SER A 1 806 ? 26.704 17.578 11.857 1.00 98.50 806 SER A N 1
ATOM 6179 C CA . SER A 1 806 ? 25.410 17.539 11.163 1.00 98.50 806 SER A CA 1
ATOM 6180 C C . SER A 1 806 ? 24.295 18.118 12.039 1.00 98.50 806 SER A C 1
ATOM 6182 O O . SER A 1 806 ? 23.510 18.923 11.541 1.00 98.50 806 SER A O 1
ATOM 6184 N N . LEU A 1 807 ? 24.299 17.837 13.349 1.00 98.56 807 LEU A N 1
ATOM 6185 C CA . LEU A 1 807 ? 23.366 18.439 14.311 1.00 98.56 807 LEU A CA 1
ATOM 6186 C C . LEU A 1 807 ? 23.588 19.954 14.442 1.00 98.56 807 LEU A C 1
ATOM 6188 O O . LEU A 1 807 ? 22.643 20.739 14.413 1.00 98.56 807 LEU A O 1
ATOM 6192 N N . ALA A 1 808 ? 24.846 20.400 14.510 1.00 98.38 808 ALA A N 1
ATOM 6193 C CA . ALA A 1 808 ? 25.178 21.826 14.520 1.00 98.38 808 ALA A CA 1
ATOM 6194 C C . ALA A 1 808 ? 24.711 22.554 13.248 1.00 98.38 808 ALA A C 1
ATOM 6196 O O . ALA A 1 808 ? 24.371 23.736 13.311 1.00 98.38 808 ALA A O 1
ATOM 6197 N N . ALA A 1 809 ? 24.723 21.871 12.100 1.00 98.31 809 ALA A N 1
ATOM 6198 C CA . ALA A 1 809 ? 24.209 22.399 10.843 1.00 98.31 809 ALA A CA 1
ATOM 6199 C C . ALA A 1 809 ? 22.673 22.442 10.815 1.00 98.31 809 ALA A C 1
ATOM 6201 O O . ALA A 1 809 ? 22.120 23.384 10.257 1.00 98.31 809 ALA A O 1
ATOM 6202 N N . ALA A 1 810 ? 21.998 21.468 11.431 1.00 97.88 810 ALA A N 1
ATOM 6203 C CA . ALA A 1 810 ? 20.541 21.446 11.573 1.00 97.88 810 ALA A CA 1
ATOM 6204 C C . ALA A 1 810 ? 20.025 22.638 12.394 1.00 97.88 810 ALA A C 1
ATOM 6206 O O . ALA A 1 810 ? 19.095 23.310 11.979 1.00 97.88 810 ALA A O 1
ATOM 6207 N N . LEU A 1 811 ? 20.732 23.007 13.469 1.00 97.81 811 LEU A N 1
ATOM 6208 C CA . LEU A 1 811 ? 20.432 24.173 14.322 1.00 97.81 811 LEU A CA 1
ATOM 6209 C C . LEU A 1 811 ? 20.570 25.550 13.637 1.00 97.81 811 LEU A C 1
ATOM 6211 O O . LEU A 1 811 ? 20.542 26.579 14.319 1.00 97.81 811 LEU A O 1
ATOM 6215 N N . LYS A 1 812 ? 20.851 25.580 12.332 1.00 97.00 812 LYS A N 1
ATOM 6216 C CA . LYS A 1 812 ? 20.889 26.791 11.500 1.00 97.00 812 LYS A CA 1
ATOM 6217 C C . LYS A 1 812 ? 19.746 26.833 10.487 1.00 97.00 812 LYS A C 1
ATOM 6219 O O . LYS A 1 812 ? 19.632 27.831 9.786 1.00 97.00 812 LYS A O 1
ATOM 6224 N N . VAL A 1 813 ? 18.983 25.748 10.362 1.00 95.75 813 VAL A N 1
ATOM 6225 C CA . VAL A 1 813 ? 17.858 25.671 9.437 1.00 95.75 813 VAL A CA 1
ATOM 6226 C C . VAL A 1 813 ? 16.649 26.301 10.109 1.00 95.75 813 VAL A C 1
ATOM 6228 O O . VAL A 1 813 ? 16.377 26.011 11.272 1.00 95.75 813 VAL A O 1
ATOM 6231 N N . THR A 1 814 ? 15.962 27.188 9.400 1.00 93.62 814 THR A N 1
ATOM 6232 C CA . THR A 1 814 ? 14.736 27.820 9.897 1.00 93.62 814 THR A CA 1
ATOM 6233 C C . THR A 1 814 ? 13.498 27.024 9.477 1.00 93.62 814 THR A C 1
ATOM 6235 O O . THR A 1 814 ? 13.546 26.342 8.449 1.00 93.62 814 THR A O 1
ATOM 6238 N N . PRO A 1 815 ? 12.364 27.157 10.187 1.00 90.50 815 PRO A N 1
ATOM 6239 C CA . PRO A 1 815 ? 11.098 26.553 9.764 1.00 90.50 815 PRO A CA 1
ATOM 6240 C C . PRO A 1 815 ? 10.701 26.961 8.337 1.00 90.50 815 PRO A C 1
ATOM 6242 O O . PRO A 1 815 ? 10.348 26.110 7.530 1.00 90.50 815 PRO A O 1
ATOM 6245 N N . GLN A 1 816 ? 10.933 28.222 7.944 1.00 90.31 816 GLN A N 1
ATOM 6246 C CA . GLN A 1 816 ? 10.744 28.677 6.557 1.00 90.31 816 GLN A CA 1
ATOM 6247 C C . GLN A 1 816 ? 11.555 27.868 5.533 1.00 90.31 816 GLN A C 1
ATOM 6249 O O . GLN A 1 816 ? 11.071 27.596 4.438 1.00 90.31 816 GLN A O 1
ATOM 6254 N N . GLN A 1 817 ? 12.795 27.494 5.856 1.00 89.94 817 GLN A N 1
ATOM 6255 C CA . GLN A 1 817 ? 13.627 26.686 4.961 1.00 89.94 817 GLN A CA 1
ATOM 6256 C C . GLN A 1 817 ? 13.183 25.220 4.905 1.00 89.94 817 GLN A C 1
ATOM 6258 O O . GLN A 1 817 ? 13.454 24.561 3.904 1.00 89.94 817 GLN A O 1
ATOM 6263 N N . LEU A 1 818 ? 12.554 24.707 5.967 1.00 87.62 818 LEU A N 1
ATOM 6264 C CA . LEU A 1 818 ? 12.057 23.329 6.037 1.00 87.62 818 LEU A CA 1
ATOM 6265 C C . LEU A 1 818 ? 10.693 23.181 5.378 1.00 87.62 818 LEU A C 1
ATOM 6267 O O . LEU A 1 818 ? 10.515 22.326 4.521 1.00 87.62 818 LEU A O 1
ATOM 6271 N N . TYR A 1 819 ? 9.749 24.014 5.796 1.00 86.50 819 TYR A N 1
ATOM 6272 C CA . TYR A 1 819 ? 8.330 23.862 5.507 1.00 86.50 819 TYR A CA 1
ATOM 6273 C C . TYR A 1 819 ? 7.855 24.838 4.430 1.00 86.50 819 TYR A C 1
ATOM 6275 O O . TYR A 1 819 ? 6.941 24.528 3.667 1.00 86.50 819 TYR A O 1
ATOM 6283 N N . GLY A 1 820 ? 8.531 25.981 4.294 1.00 78.94 820 GLY A N 1
ATOM 6284 C CA . GLY A 1 820 ? 8.174 27.019 3.329 1.00 78.94 820 GLY A CA 1
ATOM 6285 C C . GLY A 1 820 ? 8.677 26.795 1.898 1.00 78.94 820 GLY A C 1
ATOM 6286 O O . GLY A 1 820 ? 8.345 27.588 1.022 1.00 78.94 820 GLY A O 1
ATOM 6287 N N . GLY A 1 821 ? 9.493 25.760 1.651 1.00 64.38 821 GLY A N 1
ATOM 6288 C CA . GLY A 1 821 ? 10.132 25.483 0.353 1.00 64.38 821 GLY A CA 1
ATOM 6289 C C . GLY A 1 821 ? 9.469 24.405 -0.522 1.00 64.38 821 GLY A C 1
ATOM 6290 O O . GLY A 1 821 ? 10.011 24.101 -1.582 1.00 64.38 821 GLY A O 1
ATOM 6291 N N . GLY A 1 822 ? 8.353 23.808 -0.080 1.00 59.31 822 GLY A N 1
ATOM 6292 C CA . GLY A 1 822 ? 7.593 22.775 -0.811 1.00 59.31 822 GLY A CA 1
ATOM 6293 C C . GLY A 1 822 ? 6.496 23.337 -1.734 1.00 59.31 822 GLY A C 1
ATOM 6294 O O . GLY A 1 822 ? 6.450 24.542 -1.962 1.00 59.31 822 GLY A O 1
ATOM 6295 N N . ASN A 1 823 ? 5.601 22.470 -2.238 1.00 54.50 823 ASN A N 1
ATOM 6296 C CA . ASN A 1 823 ? 4.505 22.725 -3.206 1.00 54.50 823 ASN A CA 1
ATOM 6297 C C . ASN A 1 823 ? 3.413 23.744 -2.754 1.00 54.50 823 ASN A C 1
ATOM 6299 O O . ASN A 1 823 ? 2.223 23.514 -2.933 1.00 54.50 823 ASN A O 1
ATOM 6303 N N . GLY A 1 824 ? 3.770 24.863 -2.121 1.00 63.12 824 GLY A N 1
ATOM 6304 C CA . GLY A 1 824 ? 2.877 25.984 -1.800 1.00 63.12 824 GLY A CA 1
ATOM 6305 C C . GLY A 1 824 ? 1.951 25.812 -0.585 1.00 63.12 824 GLY A C 1
ATOM 6306 O O . GLY A 1 824 ? 1.624 26.813 0.046 1.00 63.12 824 GLY A O 1
ATOM 6307 N N . LYS A 1 825 ? 1.569 24.589 -0.189 1.00 75.31 825 LYS A N 1
ATOM 6308 C CA . LYS A 1 825 ? 0.493 24.373 0.810 1.00 75.31 825 LYS A CA 1
ATOM 6309 C C . LYS A 1 825 ? 0.789 24.847 2.235 1.00 75.31 825 LYS A C 1
ATOM 6311 O O . LYS A 1 825 ? -0.105 25.358 2.893 1.00 75.31 825 LYS A O 1
ATOM 6316 N N . CYS A 1 826 ? 2.035 24.727 2.682 1.00 83.88 826 CYS A N 1
ATOM 6317 C CA . CYS A 1 826 ? 2.483 25.216 3.992 1.00 83.88 826 CYS A CA 1
ATOM 6318 C C . CYS A 1 826 ? 3.419 26.427 3.868 1.00 8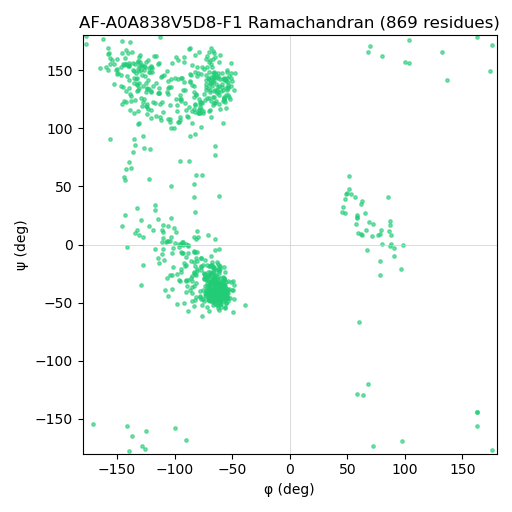3.88 826 CYS A C 1
ATOM 6320 O O . CYS A 1 826 ? 4.144 26.766 4.796 1.00 83.88 826 CYS A O 1
ATOM 6322 N N . ALA A 1 827 ? 3.445 27.091 2.706 1.00 82.56 827 ALA A N 1
ATOM 6323 C CA . ALA A 1 827 ? 4.307 28.254 2.505 1.00 82.56 827 ALA A CA 1
ATOM 6324 C C . ALA A 1 827 ? 3.857 29.463 3.340 1.00 82.56 827 ALA A C 1
ATOM 6326 O O . ALA A 1 827 ? 4.697 30.239 3.792 1.00 82.56 827 ALA A O 1
ATOM 6327 N N . ALA A 1 828 ? 2.542 29.604 3.541 1.00 83.81 828 ALA A N 1
ATOM 6328 C CA . ALA A 1 828 ? 1.940 30.657 4.357 1.00 83.81 828 ALA A CA 1
ATOM 6329 C C . ALA A 1 828 ? 1.989 30.360 5.868 1.00 83.81 828 ALA A C 1
ATOM 6331 O O . ALA A 1 828 ? 1.930 31.295 6.661 1.00 83.81 828 ALA A O 1
ATOM 6332 N N . ASP A 1 829 ? 2.134 29.086 6.246 1.00 86.38 829 ASP A N 1
ATOM 6333 C CA . ASP A 1 829 ? 2.278 28.627 7.629 1.00 86.38 829 ASP A CA 1
ATOM 6334 C C . ASP A 1 829 ? 3.392 27.564 7.731 1.00 86.38 829 ASP A C 1
ATOM 6336 O O . ASP A 1 829 ? 3.137 26.356 7.696 1.00 86.38 829 ASP A O 1
ATOM 6340 N N . PRO A 1 830 ? 4.664 27.999 7.755 1.00 88.12 830 PRO A N 1
ATOM 6341 C CA . PRO A 1 830 ? 5.822 27.123 7.637 1.00 88.12 830 PRO A CA 1
ATOM 6342 C C . PRO A 1 830 ? 6.165 26.457 8.979 1.00 88.12 830 PRO A C 1
ATOM 6344 O O . PRO A 1 830 ? 7.269 26.642 9.495 1.00 88.12 830 PRO A O 1
ATOM 6347 N N . GLN A 1 831 ? 5.230 25.691 9.540 1.00 89.75 831 GLN A N 1
ATOM 6348 C CA . GLN A 1 831 ? 5.367 24.981 10.816 1.00 89.75 831 GLN A CA 1
ATOM 6349 C C . GLN A 1 831 ? 5.131 23.469 10.658 1.00 89.75 831 GLN A C 1
ATOM 6351 O O . GLN A 1 831 ? 4.477 23.054 9.694 1.00 89.75 831 GLN A O 1
ATOM 6356 N N . PRO A 1 832 ? 5.633 22.633 11.594 1.00 90.75 832 PRO A N 1
ATOM 6357 C CA . PRO A 1 832 ? 5.389 21.193 11.562 1.00 90.75 832 PRO A CA 1
ATOM 6358 C C . PRO A 1 832 ? 3.902 20.843 11.562 1.00 90.75 832 PRO A C 1
ATOM 6360 O O . PRO A 1 832 ? 3.497 20.053 10.721 1.00 90.75 832 PRO A O 1
ATOM 6363 N N . ALA A 1 833 ? 3.089 21.528 12.374 1.00 91.44 833 ALA A N 1
ATOM 6364 C CA . ALA A 1 833 ? 1.648 21.291 12.478 1.00 91.44 833 ALA A CA 1
ATOM 6365 C C . ALA A 1 833 ? 0.905 21.430 11.137 1.00 91.44 833 ALA A C 1
ATOM 6367 O O . ALA A 1 833 ? -0.094 20.756 10.910 1.00 91.44 833 ALA A O 1
ATOM 6368 N N . CYS A 1 834 ? 1.402 22.255 10.204 1.00 89.38 834 CYS A N 1
ATOM 6369 C CA . CYS A 1 834 ? 0.871 22.273 8.844 1.00 89.38 834 CYS A CA 1
ATOM 6370 C C . CYS A 1 834 ? 1.253 20.996 8.079 1.00 89.38 834 CYS A C 1
ATOM 6372 O O . CYS A 1 834 ? 0.410 20.409 7.408 1.00 89.38 834 CYS A O 1
ATOM 6374 N N . TYR A 1 835 ? 2.500 20.531 8.150 1.00 87.81 835 TYR A N 1
ATOM 6375 C CA . TYR A 1 835 ? 2.907 19.277 7.496 1.00 87.81 835 TYR A CA 1
ATOM 6376 C C . TYR A 1 835 ? 2.270 18.043 8.137 1.00 87.81 835 TYR A C 1
ATOM 6378 O O . TYR A 1 835 ? 1.965 17.092 7.425 1.00 87.81 835 TYR A O 1
ATOM 6386 N N . ASP A 1 836 ? 2.031 18.079 9.443 1.00 90.25 836 ASP A N 1
ATOM 6387 C CA . ASP A 1 836 ? 1.469 17.001 10.252 1.00 90.25 836 ASP A CA 1
ATOM 6388 C C . ASP A 1 836 ? -0.070 16.991 10.166 1.00 90.25 836 ASP A C 1
ATOM 6390 O O . ASP A 1 836 ? -0.802 16.934 11.155 1.00 90.25 836 ASP A O 1
ATOM 6394 N N . GLN A 1 837 ? -0.566 16.994 8.924 1.00 89.44 837 GLN A N 1
ATOM 6395 C CA . GLN A 1 837 ? -1.978 16.853 8.584 1.00 89.44 837 GLN A CA 1
ATOM 6396 C C . GLN A 1 837 ? -2.170 15.822 7.476 1.00 89.44 837 GLN A C 1
ATOM 6398 O O . GLN A 1 837 ? -1.481 15.840 6.456 1.00 89.44 837 GLN A O 1
ATOM 6403 N N . ASN A 1 838 ? -3.184 14.981 7.637 1.00 87.69 838 ASN A N 1
ATOM 6404 C CA . ASN A 1 838 ? -3.705 14.169 6.551 1.00 87.69 838 ASN A CA 1
ATOM 6405 C C . ASN A 1 838 ? -4.555 15.063 5.645 1.00 87.69 838 ASN A C 1
ATOM 6407 O O . ASN A 1 838 ? -5.523 15.683 6.095 1.00 87.69 838 ASN A O 1
ATOM 6411 N N . ARG A 1 839 ? -4.193 15.146 4.361 1.00 87.12 839 ARG A N 1
ATOM 6412 C CA . ARG A 1 839 ? -4.939 15.935 3.372 1.00 87.12 839 ARG A CA 1
ATOM 6413 C C . ARG A 1 839 ? -5.579 14.996 2.365 1.00 87.12 839 ARG A C 1
ATOM 6415 O O . ARG A 1 839 ? -4.853 14.411 1.557 1.00 87.12 839 ARG A O 1
ATOM 6422 N N . PRO A 1 840 ? -6.911 14.854 2.388 1.00 86.38 840 PRO A N 1
ATOM 6423 C CA . PRO A 1 840 ? -7.575 13.981 1.445 1.00 86.38 840 PRO A CA 1
ATOM 6424 C C . PRO A 1 840 ? -7.339 14.398 -0.009 1.00 86.38 840 PRO A C 1
ATOM 6426 O O . PRO A 1 840 ? -7.325 15.583 -0.350 1.00 86.38 840 PRO A O 1
ATOM 6429 N N . GLN A 1 841 ? -7.188 13.411 -0.884 1.00 84.25 841 GLN A N 1
ATOM 6430 C CA . GLN A 1 841 ? -7.190 13.617 -2.323 1.00 84.25 841 GLN A CA 1
ATOM 6431 C C . GLN A 1 841 ? -8.630 13.769 -2.806 1.00 84.25 841 GLN A C 1
ATOM 6433 O O . GLN A 1 841 ? -9.440 12.848 -2.708 1.00 84.25 841 GLN A O 1
ATOM 6438 N N . VAL A 1 842 ? -8.947 14.947 -3.330 1.00 84.12 842 VAL A N 1
ATOM 6439 C CA . VAL A 1 842 ? -10.292 15.263 -3.816 1.00 84.12 842 VAL A CA 1
ATOM 6440 C C . VAL A 1 842 ? -10.528 14.576 -5.155 1.00 84.12 842 VAL A C 1
ATOM 6442 O O . VAL A 1 842 ? -9.859 14.903 -6.144 1.00 84.12 842 VAL A O 1
ATOM 6445 N N . THR A 1 843 ? -11.480 13.641 -5.164 1.00 78.31 843 THR A N 1
ATOM 6446 C CA . THR A 1 843 ? -11.889 12.868 -6.339 1.00 78.31 843 THR A CA 1
ATOM 6447 C C . THR A 1 843 ? -13.290 13.182 -6.865 1.00 78.31 843 THR A C 1
ATOM 6449 O O . THR A 1 843 ? -13.696 12.612 -7.875 1.00 78.31 843 THR A O 1
ATOM 6452 N N . SER A 1 844 ? -13.971 14.143 -6.242 1.00 83.44 844 SER A N 1
ATOM 6453 C CA . SER A 1 844 ? -15.302 14.640 -6.613 1.00 83.44 844 SER A CA 1
ATOM 6454 C C . SER A 1 844 ? -15.334 16.166 -6.759 1.00 83.44 844 SER A C 1
ATOM 6456 O O . SER A 1 844 ? -14.300 16.843 -6.677 1.00 83.44 844 SER A O 1
ATOM 6458 N N . GLY A 1 845 ? -16.528 16.726 -6.965 1.00 81.56 845 GLY A N 1
ATOM 6459 C CA . GLY A 1 845 ? -16.797 18.161 -6.882 1.00 81.56 845 GLY A CA 1
ATOM 6460 C C . GLY A 1 845 ? -16.681 18.769 -5.479 1.00 81.56 845 GLY A C 1
ATOM 6461 O O . GLY A 1 845 ? -16.591 19.998 -5.367 1.00 81.56 845 GLY A O 1
ATOM 6462 N N . ILE A 1 846 ? -16.650 17.946 -4.429 1.00 87.56 846 ILE A N 1
ATOM 6463 C CA . ILE A 1 846 ? -16.642 18.379 -3.028 1.00 87.56 846 ILE A CA 1
ATOM 6464 C C . ILE A 1 846 ? -15.261 18.185 -2.409 1.00 87.56 846 ILE A C 1
ATOM 6466 O O . ILE A 1 846 ? -14.657 17.118 -2.478 1.00 87.56 846 ILE A O 1
ATOM 6470 N N . GLU A 1 847 ? -14.772 19.233 -1.752 1.00 88.81 847 GLU A N 1
ATOM 6471 C CA . GLU A 1 847 ? -13.520 19.211 -0.998 1.00 88.81 847 GLU A CA 1
ATOM 6472 C C . GLU A 1 847 ? -13.798 19.184 0.508 1.00 88.81 847 GLU A C 1
ATOM 6474 O O . GLU A 1 847 ? -14.689 19.878 1.000 1.00 88.81 847 GLU A O 1
ATOM 6479 N N . LEU A 1 848 ? -13.009 18.408 1.251 1.00 89.81 848 LEU A N 1
ATOM 6480 C CA . LEU A 1 848 ? -13.008 18.424 2.713 1.00 89.81 848 LEU A CA 1
ATOM 6481 C C . LEU A 1 848 ? -11.667 18.944 3.232 1.00 89.81 848 LEU A C 1
ATOM 6483 O O . LEU A 1 848 ? -10.643 18.885 2.546 1.00 89.81 848 LEU A O 1
ATOM 6487 N N . GLY A 1 849 ? -11.697 19.486 4.449 1.00 87.69 849 GLY A N 1
ATOM 6488 C CA . GLY A 1 849 ? -10.522 20.039 5.108 1.00 87.69 849 GLY A CA 1
ATOM 6489 C C . GLY A 1 849 ? -9.461 18.986 5.428 1.00 87.69 849 GLY A C 1
ATOM 6490 O O . GLY A 1 849 ? -9.724 17.786 5.487 1.00 87.69 849 GLY A O 1
ATOM 6491 N N . ALA A 1 850 ? -8.242 19.468 5.657 1.00 90.19 850 ALA A N 1
ATOM 6492 C CA . ALA A 1 850 ? -7.201 18.664 6.273 1.00 90.19 850 ALA A CA 1
ATOM 6493 C C . ALA A 1 850 ? -7.563 18.364 7.734 1.00 90.19 850 ALA A C 1
ATOM 6495 O O . ALA A 1 850 ? -8.243 19.159 8.383 1.00 90.19 850 ALA A O 1
ATOM 6496 N N . PHE A 1 851 ? -7.063 17.253 8.258 1.00 91.25 851 PHE A N 1
ATOM 6497 C CA . PHE A 1 851 ? -7.268 16.853 9.649 1.00 91.25 851 PHE A CA 1
ATOM 6498 C C . PHE A 1 851 ? -5.953 16.329 10.247 1.00 91.25 851 PHE A C 1
ATOM 6500 O O . PHE A 1 851 ? -5.001 16.092 9.494 1.00 91.25 851 PHE A O 1
ATOM 6507 N N . PRO A 1 852 ? -5.847 16.177 11.580 1.00 91.31 852 PRO A N 1
ATOM 6508 C CA . PRO A 1 852 ? -4.589 15.827 12.235 1.00 91.31 852 PRO A CA 1
ATOM 6509 C C . PRO A 1 852 ? -3.934 14.570 11.656 1.00 91.31 852 PRO A C 1
ATOM 6511 O O . PRO A 1 852 ? -4.618 13.587 11.350 1.00 91.31 852 PRO A O 1
ATOM 6514 N N . PHE A 1 853 ? -2.605 14.593 11.522 1.00 90.31 853 PHE A N 1
ATOM 6515 C CA . PHE A 1 853 ? -1.836 13.438 11.071 1.00 90.31 853 PHE A CA 1
ATOM 6516 C C . PHE A 1 853 ? -2.073 12.226 11.973 1.00 90.31 853 PHE A C 1
ATOM 6518 O O . PHE A 1 853 ? -1.861 12.264 13.182 1.00 90.31 853 PHE A O 1
ATOM 6525 N N . GLN A 1 854 ? -2.487 11.132 11.342 1.00 89.44 854 GLN A N 1
ATOM 6526 C CA . GLN A 1 854 ? -2.654 9.815 11.943 1.00 89.44 854 GLN A CA 1
ATOM 6527 C C . GLN A 1 854 ? -2.295 8.760 10.891 1.00 89.44 854 GLN A C 1
ATOM 6529 O O . GLN A 1 854 ? -2.891 8.708 9.813 1.00 89.44 854 GLN A O 1
ATOM 6534 N N . ASN A 1 855 ? -1.310 7.923 11.196 1.00 88.19 855 ASN A N 1
ATOM 6535 C CA . ASN A 1 855 ? -0.842 6.817 10.368 1.00 88.19 855 ASN A CA 1
ATOM 6536 C C . ASN A 1 855 ? -1.528 5.513 10.798 1.00 88.19 855 ASN A C 1
ATOM 6538 O O . ASN A 1 855 ? -0.922 4.684 11.479 1.00 88.19 855 ASN A O 1
ATOM 6542 N N . ARG A 1 856 ? -2.818 5.387 10.486 1.00 90.62 856 ARG A N 1
ATOM 6543 C CA . ARG A 1 856 ? -3.661 4.245 10.861 1.00 90.62 856 ARG A CA 1
ATOM 6544 C C . ARG A 1 856 ? -4.647 3.901 9.729 1.00 90.62 856 ARG A C 1
ATOM 6546 O O . ARG A 1 856 ? -4.766 4.682 8.783 1.00 90.62 856 ARG A O 1
ATOM 6553 N N . PRO A 1 857 ? -5.316 2.736 9.782 1.00 92.75 857 PRO A N 1
ATOM 6554 C CA . PRO A 1 857 ? -6.210 2.267 8.730 1.00 92.75 857 PRO A CA 1
ATOM 6555 C C . PRO A 1 857 ? -7.314 3.248 8.368 1.00 92.75 857 PRO A C 1
ATOM 6557 O O . PRO A 1 857 ? -7.998 3.756 9.243 1.00 92.75 857 PRO A O 1
ATOM 6560 N N . THR A 1 858 ? -7.537 3.438 7.072 1.00 91.75 858 THR A N 1
ATOM 6561 C CA . THR A 1 858 ? -8.614 4.279 6.532 1.00 91.75 858 THR A CA 1
ATOM 6562 C C . THR A 1 858 ? -9.949 3.548 6.462 1.00 91.75 858 THR A C 1
ATOM 6564 O O . THR A 1 858 ? -10.967 4.195 6.300 1.00 91.75 858 THR A O 1
ATOM 6567 N N . PHE A 1 859 ? -9.944 2.221 6.590 1.00 96.00 859 PHE A N 1
ATOM 6568 C CA . PHE A 1 859 ? -11.078 1.420 7.046 1.00 96.00 859 PHE A CA 1
ATOM 6569 C C . PHE A 1 859 ? -10.589 0.644 8.261 1.00 96.00 859 PHE A C 1
ATOM 6571 O O . PHE A 1 859 ? -9.662 -0.153 8.121 1.00 96.00 859 PHE A O 1
ATOM 6578 N N . GLN A 1 860 ? -11.155 0.879 9.440 1.00 97.25 860 GLN A N 1
ATOM 6579 C CA . GLN A 1 860 ? -10.676 0.266 10.679 1.00 97.25 860 GLN A CA 1
ATOM 6580 C C . GLN A 1 860 ? -11.807 -0.473 11.379 1.00 97.25 860 GLN A C 1
ATOM 6582 O O . GLN A 1 860 ? -12.879 0.086 11.570 1.00 97.25 860 GLN A O 1
ATOM 6587 N N . GLN A 1 861 ? -11.544 -1.710 11.784 1.00 97.75 861 GLN A N 1
ATOM 6588 C CA . GLN A 1 861 ? -12.463 -2.579 12.507 1.00 97.75 861 GLN A CA 1
ATOM 6589 C C . GLN A 1 861 ? -11.978 -2.800 13.938 1.00 97.75 861 GLN A C 1
ATOM 6591 O O . GLN A 1 861 ? -10.779 -2.959 14.171 1.00 97.75 861 GLN A O 1
ATOM 6596 N N . VAL A 1 862 ? -12.920 -2.885 14.871 1.00 98.56 862 VAL A N 1
ATOM 6597 C CA . VAL A 1 862 ? -12.736 -3.331 16.256 1.00 98.56 862 VAL A CA 1
ATOM 6598 C C . VAL A 1 862 ? -13.603 -4.571 16.446 1.00 98.56 862 VAL A C 1
ATOM 6600 O O . VAL A 1 862 ? -14.809 -4.522 16.203 1.00 98.56 862 VAL A O 1
ATOM 6603 N N . VAL A 1 863 ? -12.985 -5.684 16.850 1.00 98.50 863 VAL A N 1
ATOM 6604 C CA . VAL A 1 863 ? -13.633 -7.003 16.890 1.00 98.50 863 VAL A CA 1
ATOM 6605 C C . VAL A 1 863 ? -13.480 -7.646 18.268 1.00 98.50 863 VAL A C 1
ATOM 6607 O O . VAL A 1 863 ? -12.358 -7.855 18.738 1.00 98.50 863 VAL A O 1
ATOM 6610 N N . THR A 1 864 ? -14.612 -7.983 18.893 1.00 97.12 864 THR A N 1
ATOM 6611 C CA . THR A 1 864 ? -14.718 -8.614 20.226 1.00 97.12 864 THR A CA 1
ATOM 6612 C C . THR A 1 864 ? -15.783 -9.720 20.220 1.00 97.12 864 THR A C 1
ATOM 6614 O O . THR A 1 864 ? -16.843 -9.604 20.840 1.00 97.12 864 THR A O 1
ATOM 6617 N N . LEU A 1 865 ? -15.533 -10.787 19.457 1.00 94.69 865 LEU A N 1
ATOM 6618 C CA . LEU A 1 865 ? -16.488 -11.879 19.243 1.00 94.69 865 LEU A CA 1
ATOM 6619 C C . LEU A 1 865 ? -16.534 -12.840 20.434 1.00 94.69 865 LEU A C 1
ATOM 6621 O O . LEU A 1 865 ? -15.538 -13.485 20.752 1.00 94.69 865 LEU A O 1
ATOM 6625 N N . THR A 1 866 ? -17.710 -13.027 21.035 1.00 92.94 866 THR A N 1
ATOM 6626 C CA . THR A 1 866 ? -17.879 -13.917 22.204 1.00 92.94 866 THR A CA 1
ATOM 6627 C C . THR A 1 866 ? -18.651 -15.201 21.904 1.00 92.94 866 THR A C 1
ATOM 6629 O O . THR A 1 866 ? -18.613 -16.153 22.687 1.00 92.94 866 THR A O 1
ATOM 6632 N N . GLN A 1 867 ? -19.317 -15.280 20.750 1.00 92.56 867 GLN A N 1
ATOM 6633 C CA . GLN A 1 867 ? -20.154 -16.419 20.380 1.00 92.56 867 GLN A CA 1
ATOM 6634 C C . GLN A 1 867 ? -19.864 -16.940 18.974 1.00 92.56 867 GLN A C 1
ATOM 6636 O O . GLN A 1 867 ? -19.241 -16.285 18.142 1.00 92.56 867 GLN A O 1
ATOM 6641 N N . ARG A 1 868 ? -20.293 -18.176 18.732 1.00 90.75 868 ARG A N 1
ATOM 6642 C CA . ARG A 1 868 ? -20.268 -18.829 17.424 1.00 90.75 868 ARG A CA 1
ATOM 6643 C C . ARG A 1 868 ? -21.702 -19.146 17.049 1.00 90.75 868 ARG A C 1
ATOM 6645 O O . ARG A 1 868 ? -22.438 -19.657 17.897 1.00 90.75 868 ARG A O 1
ATOM 6652 N N . LEU A 1 869 ? -22.081 -18.890 15.808 1.00 90.56 869 LEU A N 1
ATOM 6653 C CA . LEU A 1 869 ? -23.445 -19.141 15.370 1.00 90.56 869 LEU A CA 1
ATOM 6654 C C . LEU A 1 869 ? -23.638 -20.613 14.988 1.00 90.56 869 LEU A C 1
ATOM 6656 O O . LEU A 1 869 ? -22.710 -21.305 14.552 1.00 90.56 869 LEU A O 1
ATOM 6660 N N . GLY A 1 870 ? -24.859 -21.108 15.207 1.00 76.25 870 GLY A N 1
ATOM 6661 C CA . GLY A 1 870 ? -25.295 -22.393 14.668 1.00 76.25 870 GLY A CA 1
ATOM 6662 C C . GLY A 1 870 ? -25.312 -22.328 13.143 1.00 76.25 870 GLY A C 1
ATOM 6663 O O . GLY A 1 870 ? -25.606 -21.276 12.580 1.00 76.25 870 GLY A O 1
ATOM 6664 N N . ARG A 1 871 ? -24.956 -23.433 12.490 1.00 68.75 871 ARG A N 1
ATOM 6665 C CA . ARG A 1 871 ? -24.912 -23.532 11.029 1.00 68.75 871 ARG A CA 1
ATOM 6666 C C . ARG A 1 871 ? -25.948 -24.512 10.544 1.00 68.75 871 ARG A C 1
ATOM 6668 O O . ARG A 1 871 ? -26.021 -25.595 11.174 1.00 68.75 871 ARG A O 1
#